Protein 3E7J (pdb70)

B-factor: mean 49.98, std 3.06, range [27.92, 97.84]

Structure (mmCIF, N/CA/C/O backbone):
data_3E7J
#
_entry.id   3E7J
#
_cell.length_a   51.951
_cell.length_b   162.210
_cell.length_c   93.838
_cell.angle_alpha   90.00
_cell.angle_beta   105.97
_cell.angle_gamma   90.00
#
_symmetry.space_group_name_H-M   'P 1 21 1'
#
loop_
_entity.id
_entity.type
_entity.pdbx_description
1 polymer 'Heparinase II protein'
2 branched '4-deoxy-alpha-L-threo-hex-4-enopyranuronic acid-(1-4)-2-acetamido-2-deoxy-beta-D-glucopyranose-(1-4)-alpha-D-glucopyranuronic acid-(1-4)-2-acetamido-2-deoxy-beta-D-glucopyranose'
3 non-polymer 'ZINC ION'
4 non-polymer 'ACETATE ION'
5 water water
#
loop_
_atom_site.group_PDB
_atom_site.id
_atom_site.type_symbol
_atom_site.label_atom_id
_atom_site.label_alt_id
_atom_site.label_comp_id
_atom_site.label_asym_id
_atom_site.label_entity_id
_atom_site.label_seq_id
_atom_site.pdbx_PDB_ins_code
_atom_site.Cartn_x
_atom_site.Cartn_y
_atom_site.Cartn_z
_atom_site.occupancy
_atom_site.B_iso_or_equiv
_atom_site.auth_seq_id
_atom_site.auth_comp_id
_atom_site.auth_asym_id
_atom_site.auth_atom_id
_atom_site.pdbx_PDB_model_num
ATOM 1 N N . ASP A 1 7 ? 14.291 -20.626 11.767 1.00 50.46 30 ASP A N 1
ATOM 2 C CA . ASP A 1 7 ? 13.277 -20.172 12.758 1.00 50.41 30 ASP A CA 1
ATOM 3 C C . ASP A 1 7 ? 11.855 -20.565 12.355 1.00 50.38 30 ASP A C 1
ATOM 4 O O . ASP A 1 7 ? 11.639 -21.220 11.331 1.00 50.28 30 ASP A O 1
ATOM 9 N N . VAL A 1 8 ? 10.890 -20.144 13.169 1.00 50.24 31 VAL A N 1
ATOM 10 C CA . VAL A 1 8 ? 9.488 -20.506 12.972 1.00 50.06 31 VAL A CA 1
ATOM 11 C C . VAL A 1 8 ? 8.775 -19.591 11.969 1.00 50.02 31 VAL A C 1
ATOM 12 O O . VAL A 1 8 ? 9.312 -18.56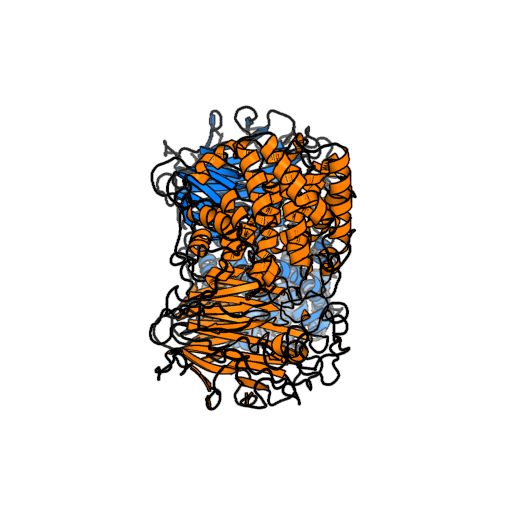2 11.560 1.00 49.91 31 VAL A O 1
ATOM 16 N N . VAL A 1 9 ? 7.564 -19.980 11.577 1.00 49.91 32 VAL A N 1
ATOM 17 C CA . VAL A 1 9 ? 6.738 -19.151 10.713 1.00 49.91 32 VAL A CA 1
ATOM 18 C C . VAL A 1 9 ? 5.881 -18.204 11.544 1.00 49.86 32 VAL A C 1
ATOM 19 O O . VAL A 1 9 ? 5.308 -18.596 12.560 1.00 49.85 32 VAL A O 1
ATOM 23 N N . TRP A 1 10 ? 5.805 -16.953 11.107 1.00 49.85 33 TRP A N 1
ATOM 24 C CA . TRP A 1 10 ? 4.987 -15.957 11.781 1.00 49.90 33 TRP A CA 1
ATOM 25 C C . TRP A 1 10 ? 3.696 -15.737 11.024 1.00 49.99 33 TRP A C 1
ATOM 26 O O . TRP A 1 10 ? 3.705 -15.485 9.822 1.00 49.94 33 TRP A O 1
ATOM 37 N N . LYS A 1 11 ? 2.587 -15.818 11.741 1.00 50.13 34 LYS A N 1
ATOM 38 C CA . LYS A 1 11 ? 1.289 -15.762 11.113 1.00 50.13 34 LYS A CA 1
ATOM 39 C C . LYS A 1 11 ? 0.327 -14.948 11.940 1.00 50.17 34 LYS A C 1
ATOM 40 O O . LYS A 1 11 ? 0.452 -14.844 13.160 1.00 50.29 34 LYS A O 1
ATOM 46 N N . ASP A 1 12 ? -0.648 -14.363 11.279 1.00 50.25 35 ASP A N 1
ATOM 47 C CA . ASP A 1 12 ? -1.443 -13.348 11.932 1.00 50.29 35 ASP A CA 1
ATOM 48 C C . ASP A 1 12 ? -2.755 -13.925 12.479 1.00 50.26 35 ASP A C 1
ATOM 49 O O . ASP A 1 12 ? -3.663 -14.283 11.736 1.00 50.26 35 ASP A O 1
ATOM 54 N N . VAL A 1 13 ? -2.790 -14.065 13.805 1.00 50.25 36 VAL A N 1
ATOM 55 C CA . VAL A 1 13 ? -3.867 -14.762 14.502 1.00 50.25 36 VAL A CA 1
ATOM 56 C C . VAL A 1 13 ? -4.705 -13.824 15.368 1.00 50.28 36 VAL A C 1
ATOM 57 O O . VAL A 1 13 ? -4.224 -13.273 16.361 1.00 50.32 36 VAL A O 1
ATOM 61 N N . ASP A 1 14 ? -5.967 -13.659 14.989 1.00 50.38 37 ASP A N 1
ATOM 62 C CA . ASP A 1 14 ? -6.860 -12.747 15.698 1.00 50.46 37 ASP A CA 1
ATOM 63 C C . ASP A 1 14 ? -6.386 -11.303 15.591 1.00 50.49 37 ASP A C 1
ATOM 64 O O . ASP A 1 14 ? -6.584 -10.508 16.514 1.00 50.58 37 ASP A O 1
ATOM 69 N N . GLY A 1 15 ? -5.781 -10.963 14.455 1.00 50.47 38 GLY A N 1
ATOM 70 C CA . GLY A 1 15 ? -5.376 -9.587 14.171 1.00 50.31 38 GLY A CA 1
ATOM 71 C C . GLY A 1 15 ? -4.010 -9.195 14.709 1.00 50.29 38 GLY A C 1
ATOM 72 O O . GLY A 1 15 ? -3.717 -8.006 14.841 1.00 50.38 38 GLY A O 1
ATOM 73 N N . VAL A 1 16 ? -3.166 -10.181 15.012 1.00 50.12 39 VAL A N 1
ATOM 74 C CA . VAL A 1 16 ? -1.800 -9.883 15.417 1.00 50.09 39 VAL A CA 1
ATOM 75 C C . VAL A 1 16 ? -0.770 -10.826 14.808 1.00 50.04 39 VAL A C 1
ATOM 76 O O . VAL A 1 16 ? -1.040 -12.006 14.575 1.00 49.98 39 VAL A O 1
ATOM 80 N N . SER A 1 17 ? 0.414 -10.293 14.543 1.00 50.01 40 SER A N 1
ATOM 81 C CA . SER A 1 17 ? 1.495 -11.112 14.015 1.00 49.98 40 SER A CA 1
ATOM 82 C C . SER A 1 17 ? 2.130 -11.887 15.155 1.00 49.98 40 SER A C 1
ATOM 83 O O . SER A 1 17 ? 2.559 -11.317 16.156 1.00 49.97 40 SER A O 1
ATOM 86 N N . MET A 1 18 ? 2.226 -13.192 14.995 1.00 49.94 41 MET A N 1
ATOM 87 C CA . MET A 1 18 ? 2.702 -14.018 16.099 1.00 50.01 41 MET A CA 1
ATOM 88 C C . MET A 1 18 ? 3.304 -15.309 15.595 1.00 49.89 41 MET A C 1
ATOM 89 O O . MET A 1 18 ? 2.901 -15.827 14.556 1.00 49.80 41 MET A O 1
ATOM 94 N N . PRO A 1 19 ? 4.350 -15.793 16.282 1.00 49.83 42 PRO A N 1
ATOM 95 C CA . PRO A 1 19 ? 5.069 -16.954 15.793 1.00 49.85 42 PRO A CA 1
ATOM 96 C C . PRO A 1 19 ? 4.280 -18.231 16.057 1.00 49.81 42 PRO A C 1
ATOM 97 O O . PRO A 1 19 ? 3.597 -18.334 17.073 1.00 49.92 42 PRO A O 1
ATOM 101 N N . ILE A 1 20 ? 4.364 -19.178 15.131 1.00 49.77 43 ILE A N 1
ATOM 102 C CA . ILE A 1 20 ? 3.691 -20.461 15.264 1.00 49.78 43 ILE A CA 1
ATOM 103 C C . ILE A 1 20 ? 4.684 -21.500 15.763 1.00 49.72 43 ILE A C 1
ATOM 104 O O . ILE A 1 20 ? 5.788 -21.612 15.229 1.00 49.69 43 ILE A O 1
ATOM 109 N N . PRO A 1 21 ? 4.303 -22.261 16.800 1.00 49.64 44 PRO A N 1
ATOM 110 C CA . PRO A 1 21 ? 5.172 -23.328 17.278 1.00 49.62 44 PRO A CA 1
ATOM 111 C C . PRO A 1 21 ? 5.499 -24.302 16.152 1.00 49.70 44 PRO A C 1
ATOM 112 O O . PRO A 1 21 ? 4.605 -24.715 15.418 1.00 49.71 44 PRO A O 1
ATOM 116 N N . PRO A 1 22 ? 6.781 -24.667 16.016 1.00 49.76 45 PRO A N 1
ATOM 117 C CA . PRO A 1 22 ? 7.236 -25.556 14.952 1.00 49.70 45 PRO A CA 1
ATOM 118 C C . PRO A 1 22 ? 6.708 -26.976 15.130 1.00 49.71 45 PRO A C 1
ATOM 119 O O . PRO A 1 22 ? 6.515 -27.423 16.258 1.00 49.78 45 PRO A O 1
ATOM 123 N N . LYS A 1 23 ? 6.466 -27.667 14.019 1.00 49.81 46 LYS A N 1
ATOM 124 C CA . LYS A 1 23 ? 6.006 -29.053 14.052 1.00 49.90 46 LYS A CA 1
ATOM 125 C C . LYS A 1 23 ? 7.153 -29.987 14.404 1.00 49.93 46 LYS A C 1
ATOM 126 O O . LYS A 1 23 ? 7.603 -30.773 13.571 1.00 49.99 46 LYS A O 1
ATOM 132 N N . THR A 1 24 ? 7.616 -29.892 15.647 1.00 49.95 47 THR A N 1
ATOM 133 C CA . THR A 1 24 ? 8.753 -30.670 16.125 1.00 49.89 47 THR A CA 1
ATOM 134 C C . THR A 1 24 ? 8.763 -30.673 17.644 1.00 49.77 47 THR A C 1
ATOM 135 O O . THR A 1 24 ? 8.306 -29.728 18.282 1.00 49.69 47 THR A O 1
ATOM 139 N N . HIS A 1 25 ? 9.278 -31.752 18.214 1.00 49.73 48 HIS A N 1
ATOM 140 C CA . HIS A 1 25 ? 9.445 -31.862 19.653 1.00 49.66 48 HIS A CA 1
ATOM 141 C C . HIS A 1 25 ? 10.850 -32.364 19.903 1.00 49.65 48 HIS A C 1
ATOM 142 O O . HIS A 1 25 ? 11.345 -33.194 19.152 1.00 49.64 48 HIS A O 1
ATOM 149 N N . PRO A 1 26 ? 11.504 -31.863 20.959 1.00 49.66 49 PRO A N 1
ATOM 150 C CA . PRO A 1 26 ? 10.987 -30.869 21.888 1.00 49.64 49 PRO A CA 1
ATOM 151 C C . PRO A 1 26 ? 11.015 -29.468 21.306 1.00 49.67 49 PRO A C 1
ATOM 152 O O . PRO A 1 26 ? 11.800 -29.187 20.404 1.00 49.55 49 PRO A O 1
ATOM 156 N N . ARG A 1 27 ? 10.175 -28.593 21.840 1.00 49.69 50 ARG A N 1
ATOM 157 C CA . ARG A 1 27 ? 10.193 -27.193 21.458 1.00 49.69 50 ARG A CA 1
ATOM 158 C C . ARG A 1 27 ? 9.976 -26.332 22.695 1.00 49.74 50 ARG A C 1
ATOM 159 O O . ARG A 1 27 ? 9.885 -25.107 22.606 1.00 49.77 50 ARG A O 1
ATOM 167 N N . LEU A 1 28 ? 9.896 -26.988 23.850 1.00 49.72 51 LEU A N 1
ATOM 168 C CA . LEU A 1 28 ? 9.719 -26.288 25.112 1.00 49.74 51 LEU A CA 1
ATOM 169 C C . LEU A 1 28 ? 11.055 -26.168 25.847 1.00 49.82 51 LEU A C 1
ATOM 170 O O . LEU A 1 28 ? 11.619 -27.171 26.299 1.00 49.92 51 LEU A O 1
ATOM 175 N N . TYR A 1 29 ? 11.558 -24.935 25.935 1.00 49.77 52 TYR A N 1
ATOM 176 C CA . TYR A 1 29 ? 12.805 -24.615 26.637 1.00 49.71 52 TYR A CA 1
ATOM 177 C C . TYR A 1 29 ? 14.056 -25.007 25.841 1.00 49.81 52 TYR A C 1
ATOM 178 O O . TYR A 1 29 ? 15.174 -24.624 26.193 1.00 49.78 52 TYR A O 1
ATOM 187 N N . LEU A 1 30 ? 13.861 -25.762 24.765 1.00 49.70 53 LEU A N 1
ATOM 188 C CA . LEU A 1 30 ? 14.964 -26.118 23.888 1.00 49.64 53 LEU A CA 1
ATOM 189 C C . LEU A 1 30 ? 14.468 -26.914 22.681 1.00 49.65 53 LEU A C 1
ATOM 190 O O . LEU A 1 30 ? 13.346 -27.424 22.677 1.00 49.47 53 LEU A O 1
ATOM 195 N N . ARG A 1 31 ? 15.317 -27.010 21.663 1.00 49.67 54 ARG A N 1
ATOM 196 C CA . ARG A 1 31 ? 15.011 -27.776 20.465 1.00 49.75 54 ARG A CA 1
ATOM 197 C C . ARG A 1 31 ? 16.011 -28.917 20.322 1.00 49.79 54 ARG A C 1
ATOM 198 O O . ARG A 1 31 ? 16.983 -29.003 21.071 1.00 49.77 54 ARG A O 1
ATOM 206 N N . GLU A 1 32 ? 15.770 -29.793 19.355 1.00 49.89 55 GLU A N 1
ATOM 207 C CA . GLU A 1 32 ? 16.681 -30.900 19.076 1.00 49.97 55 GLU A CA 1
ATOM 208 C C . GLU A 1 32 ? 18.160 -30.527 19.200 1.00 49.96 55 GLU A C 1
ATOM 209 O O . GLU A 1 32 ? 18.932 -31.234 19.845 1.00 49.93 55 GLU A O 1
ATOM 215 N N . GLN A 1 33 ? 18.555 -29.426 18.568 1.00 50.02 56 GLN A N 1
ATOM 216 C CA . GLN A 1 33 ? 19.974 -29.092 18.454 1.00 50.08 56 GLN A CA 1
ATOM 217 C C . GLN A 1 33 ? 20.688 -28.866 19.788 1.00 50.10 56 GLN A C 1
ATOM 218 O O . GLN A 1 33 ? 21.898 -29.076 19.883 1.00 50.19 56 GLN A O 1
ATOM 224 N N . GLN A 1 34 ? 19.961 -28.432 20.813 1.00 50.06 57 GLN A N 1
ATOM 225 C CA . GLN A 1 34 ? 20.594 -28.229 22.116 1.00 50.08 57 GLN A CA 1
ATOM 226 C C . GLN A 1 34 ? 20.619 -29.494 22.967 1.00 50.02 57 GLN A C 1
ATOM 227 O O . GLN A 1 34 ? 21.311 -29.554 23.983 1.00 50.08 57 GLN A O 1
ATOM 233 N N . VAL A 1 35 ? 19.885 -30.516 22.539 1.00 49.93 58 VAL A N 1
ATOM 234 C CA . VAL A 1 35 ? 19.810 -31.765 23.296 1.00 49.80 58 VAL A CA 1
ATOM 235 C C . VAL A 1 35 ? 21.171 -32.440 23.503 1.00 49.82 58 VAL A C 1
ATOM 236 O O . VAL A 1 35 ? 21.473 -32.898 24.601 1.00 49.81 58 VAL A O 1
ATOM 240 N N . PRO A 1 36 ? 22.004 -32.501 22.454 1.00 49.87 59 PRO A N 1
ATOM 241 C CA . PRO A 1 36 ? 23.295 -33.155 22.654 1.00 49.90 59 PRO A CA 1
ATOM 242 C C . PRO A 1 36 ? 24.189 -32.408 23.640 1.00 49.93 59 PRO A C 1
ATOM 243 O O . PRO A 1 36 ? 25.134 -32.988 24.175 1.00 50.03 59 PRO A O 1
ATOM 247 N N . ASP A 1 37 ? 23.896 -31.134 23.876 1.00 49.91 60 ASP A N 1
ATOM 248 C CA . ASP A 1 37 ? 24.714 -30.324 24.772 1.00 49.93 60 ASP A CA 1
ATOM 249 C C . ASP A 1 37 ? 24.423 -30.625 26.239 1.00 49.86 60 ASP A C 1
ATOM 250 O O . ASP A 1 37 ? 25.241 -30.336 27.112 1.00 49.89 60 ASP A O 1
ATOM 255 N N . LEU A 1 38 ? 23.258 -31.205 26.510 1.00 49.84 61 LEU A N 1
ATOM 256 C CA . LEU A 1 38 ? 22.865 -31.523 27.881 1.00 49.80 61 LEU A CA 1
ATOM 257 C C . LEU A 1 38 ? 23.883 -32.422 28.581 1.00 49.87 61 LEU A C 1
ATOM 258 O O . LEU A 1 38 ? 24.101 -32.299 29.788 1.00 49.87 61 LEU A O 1
ATOM 263 N N . LYS A 1 39 ? 24.502 -33.322 27.822 1.00 49.89 62 LYS A N 1
ATOM 264 C CA . LYS A 1 39 ? 25.551 -34.185 28.357 1.00 49.91 62 LYS A CA 1
ATOM 265 C C . LYS A 1 39 ? 26.726 -33.358 28.861 1.00 49.87 62 LYS A C 1
ATOM 266 O O . LYS A 1 39 ? 27.304 -33.653 29.908 1.00 49.85 62 LYS A O 1
ATOM 272 N N . ASN A 1 40 ? 27.073 -32.320 28.106 1.00 49.90 63 ASN A N 1
ATOM 273 C CA . ASN A 1 40 ? 28.180 -31.440 28.462 1.00 49.89 63 ASN A CA 1
ATOM 274 C C . ASN A 1 40 ? 27.833 -30.571 29.662 1.00 49.85 63 ASN A C 1
ATOM 275 O O . ASN A 1 40 ? 28.651 -30.371 30.557 1.00 49.84 63 ASN A O 1
ATOM 280 N N . ARG A 1 41 ? 26.611 -30.054 29.675 1.00 49.83 64 ARG A N 1
ATOM 281 C CA . ARG A 1 41 ? 26.153 -29.239 30.788 1.00 49.83 64 ARG A CA 1
ATOM 282 C C . ARG A 1 41 ? 26.121 -30.071 32.069 1.00 49.93 64 ARG A C 1
ATOM 283 O O . ARG A 1 41 ? 26.425 -29.577 33.154 1.00 50.02 64 ARG A O 1
ATOM 291 N N . MET A 1 42 ? 25.788 -31.350 31.927 1.00 49.95 65 MET A N 1
ATOM 292 C CA . MET A 1 42 ? 25.800 -32.283 33.044 1.00 49.90 65 MET A CA 1
ATOM 293 C C . MET A 1 42 ? 27.211 -32.428 33.623 1.00 49.96 65 MET A C 1
ATOM 294 O O . MET A 1 42 ? 27.389 -32.510 34.839 1.00 49.94 65 MET A O 1
ATOM 299 N N . ASN A 1 43 ? 28.212 -32.450 32.744 1.00 49.91 66 ASN A N 1
ATOM 300 C CA . ASN A 1 43 ? 29.606 -32.591 33.162 1.00 49.89 66 ASN A CA 1
ATOM 301 C C . ASN A 1 43 ? 30.283 -31.262 33.501 1.00 49.91 66 ASN A C 1
ATOM 302 O O . ASN A 1 43 ? 31.454 -31.232 33.873 1.00 49.92 66 ASN A O 1
ATOM 307 N N . ASP A 1 44 ? 29.545 -30.166 33.366 1.00 50.00 67 ASP A N 1
ATOM 308 C CA . ASP A 1 44 ? 30.069 -28.841 33.686 1.00 49.99 67 ASP A CA 1
ATOM 309 C C . ASP A 1 44 ? 30.159 -28.670 35.202 1.00 50.09 67 ASP A C 1
ATOM 310 O O . ASP A 1 44 ? 29.143 -28.745 35.900 1.00 50.15 67 ASP A O 1
ATOM 315 N N . PRO A 1 45 ? 31.380 -28.459 35.721 1.00 50.13 68 PRO A N 1
ATOM 316 C CA . PRO A 1 45 ? 31.566 -28.252 37.153 1.00 50.21 68 PRO A CA 1
ATOM 317 C C . PRO A 1 45 ? 30.543 -27.269 37.712 1.00 50.28 68 PRO A C 1
ATOM 318 O O . PRO A 1 45 ? 29.770 -27.613 38.613 1.00 50.54 68 PRO A O 1
ATOM 322 N N . LYS A 1 46 ? 30.526 -26.063 37.161 1.00 50.24 69 LYS A N 1
ATOM 323 C CA . LYS A 1 46 ? 29.599 -25.034 37.608 1.00 50.20 69 LYS A CA 1
ATOM 324 C C . LYS A 1 46 ? 28.148 -25.510 37.682 1.00 50.24 69 LYS A C 1
ATOM 325 O O . LYS A 1 46 ? 27.372 -24.993 38.482 1.00 50.40 69 LYS A O 1
ATOM 331 N N . LEU A 1 47 ? 27.778 -26.476 36.843 1.00 50.11 70 LEU A N 1
ATOM 332 C CA . LEU A 1 47 ? 26.378 -26.892 36.736 1.00 50.05 70 LEU A CA 1
ATOM 333 C C . LEU A 1 47 ? 26.125 -28.240 37.399 1.00 50.17 70 LEU A C 1
ATOM 334 O O . LEU A 1 47 ? 25.102 -28.878 37.153 1.00 50.32 70 LEU A O 1
ATOM 339 N N . LYS A 1 48 ? 27.062 -28.681 38.231 1.00 50.21 71 LYS A N 1
ATOM 340 C CA . LYS A 1 48 ? 26.933 -29.975 38.909 1.00 50.22 71 LYS A CA 1
ATOM 341 C C . LYS A 1 48 ? 26.228 -29.823 40.241 1.00 50.13 71 LYS A C 1
ATOM 342 O O . LYS A 1 48 ? 25.470 -30.700 40.660 1.00 50.15 71 LYS A O 1
ATOM 348 N N . LYS A 1 49 ? 26.548 -28.737 40.943 1.00 50.11 72 LYS A N 1
ATOM 349 C CA . LYS A 1 49 ? 25.926 -28.434 42.213 1.00 50.02 72 LYS A CA 1
ATOM 350 C C . LYS A 1 49 ? 24.430 -28.270 41.963 1.00 49.97 72 LYS A C 1
ATOM 351 O O . LYS A 1 49 ? 23.605 -28.845 42.672 1.00 49.90 72 LYS A O 1
ATOM 357 N N . VAL A 1 50 ? 24.089 -27.515 40.925 1.00 49.85 73 VAL A N 1
ATOM 358 C CA . VAL A 1 50 ? 22.693 -27.318 40.562 1.00 49.99 73 VAL A CA 1
ATOM 359 C C . VAL A 1 50 ? 21.993 -28.636 40.194 1.00 49.90 73 VAL A C 1
ATOM 360 O O . VAL A 1 50 ? 20.804 -28.799 40.454 1.00 49.81 73 VAL A O 1
ATOM 364 N N . TRP A 1 51 ? 22.725 -29.582 39.609 1.00 50.04 74 TRP A N 1
ATOM 365 C CA . TRP A 1 51 ? 22.124 -30.878 39.290 1.00 50.13 74 TRP A CA 1
ATOM 366 C C . TRP A 1 51 ? 21.968 -31.726 40.545 1.00 50.07 74 TRP A C 1
ATOM 367 O O . TRP A 1 51 ? 20.979 -32.448 40.702 1.00 50.16 74 TRP A O 1
ATOM 378 N N . ALA A 1 52 ? 22.954 -31.636 41.433 1.00 49.94 75 ALA A N 1
ATOM 379 C CA . ALA A 1 52 ? 22.901 -32.326 42.713 1.00 49.84 75 ALA A CA 1
ATOM 380 C C . ALA A 1 52 ? 21.740 -31.785 43.537 1.00 49.79 75 ALA A C 1
ATOM 381 O O . ALA A 1 52 ? 21.014 -32.542 44.176 1.00 49.87 75 ALA A O 1
ATOM 383 N N . ASP A 1 53 ? 21.573 -30.467 43.520 1.00 49.73 76 ASP A N 1
ATOM 384 C CA . ASP A 1 53 ? 20.444 -29.834 44.181 1.00 49.67 76 ASP A CA 1
ATOM 385 C C . ASP A 1 53 ? 19.141 -30.472 43.711 1.00 49.65 76 ASP A C 1
ATOM 386 O O . ASP A 1 53 ? 18.285 -30.826 44.520 1.00 49.64 76 ASP A O 1
ATOM 391 N N . MET A 1 54 ? 18.999 -30.621 42.397 1.00 49.68 77 MET A N 1
ATOM 392 C CA . MET A 1 54 ? 17.779 -31.174 41.817 1.00 49.75 77 MET A CA 1
ATOM 393 C C . MET A 1 54 ? 17.552 -32.625 42.217 1.00 49.81 77 MET A C 1
ATOM 394 O O . MET A 1 54 ? 16.409 -33.059 42.344 1.00 49.81 77 MET A O 1
ATOM 399 N N . ILE A 1 55 ? 18.639 -33.372 42.412 1.00 49.90 78 ILE A N 1
ATOM 400 C CA . ILE A 1 55 ? 18.546 -34.757 42.883 1.00 49.94 78 ILE A CA 1
ATOM 401 C C . ILE A 1 55 ? 17.984 -34.784 44.298 1.00 49.93 78 ILE A C 1
ATOM 402 O O . ILE A 1 55 ? 17.233 -35.687 44.666 1.00 49.90 78 ILE A O 1
ATOM 407 N N . LYS A 1 56 ? 18.368 -33.790 45.093 1.00 49.92 79 LYS A N 1
ATOM 408 C CA . LYS A 1 56 ? 17.938 -33.701 46.485 1.00 49.91 79 LYS A CA 1
ATOM 409 C C . LYS A 1 56 ? 16.484 -33.246 46.598 1.00 49.89 79 LYS A C 1
ATOM 410 O O . LYS A 1 56 ? 15.767 -33.657 47.513 1.00 49.92 79 LYS A O 1
ATOM 416 N N . MET A 1 57 ? 16.054 -32.405 45.663 1.00 49.75 80 MET A N 1
ATOM 417 C CA . MET A 1 57 ? 14.673 -31.936 45.624 1.00 49.74 80 MET A CA 1
ATOM 418 C C . MET A 1 57 ? 13.697 -33.085 45.367 1.00 49.80 80 MET A C 1
ATOM 419 O O . MET A 1 57 ? 12.510 -32.979 45.668 1.00 49.80 80 MET A O 1
ATOM 424 N N . GLN A 1 58 ? 14.206 -34.181 44.810 1.00 49.82 81 GLN A N 1
ATOM 425 C CA . GLN A 1 58 ? 13.387 -35.356 44.527 1.00 49.84 81 GLN A CA 1
ATOM 426 C C . GLN A 1 58 ? 12.757 -35.918 45.796 1.00 49.93 81 GLN A C 1
ATOM 427 O O . GLN A 1 58 ? 11.723 -36.586 45.741 1.00 49.93 81 GLN A O 1
ATOM 433 N N . GLU A 1 59 ? 13.390 -35.648 46.935 1.00 49.90 82 GLU A N 1
ATOM 434 C CA . GLU A 1 59 ? 12.872 -36.092 48.222 1.00 49.91 82 GLU A CA 1
ATOM 435 C C . GLU A 1 59 ? 11.597 -35.341 48.592 1.00 49.90 82 GLU A C 1
ATOM 436 O O . GLU A 1 59 ? 11.522 -34.121 48.445 1.00 49.77 82 GLU A O 1
ATOM 442 N N . ASP A 1 60 ? 10.604 -36.077 49.081 1.00 49.90 83 ASP A N 1
ATOM 443 C CA . ASP A 1 60 ? 9.339 -35.485 49.485 1.00 49.96 83 ASP A CA 1
ATOM 444 C C . ASP A 1 60 ? 9.502 -34.629 50.735 1.00 50.07 83 ASP A C 1
ATOM 445 O O . ASP A 1 60 ? 10.459 -34.796 51.493 1.00 50.06 83 ASP A O 1
ATOM 450 N N . TRP A 1 61 ? 8.556 -33.717 50.947 1.00 50.08 84 TRP A N 1
ATOM 451 C CA . TRP A 1 61 ? 8.474 -32.968 52.198 1.00 49.98 84 TRP A CA 1
ATOM 452 C C . TRP A 1 61 ? 8.411 -33.923 53.382 1.00 49.99 84 TRP A C 1
ATOM 453 O O . TRP A 1 61 ? 7.914 -35.043 53.262 1.00 49.98 84 TRP A O 1
ATOM 464 N N . LYS A 1 62 ? 8.908 -33.469 54.528 1.00 50.00 85 LYS A N 1
ATOM 465 C CA . LYS A 1 62 ? 8.756 -34.213 55.766 1.00 49.98 85 LYS A CA 1
ATOM 466 C C . LYS A 1 62 ? 7.552 -33.654 56.508 1.00 49.98 85 LYS A C 1
ATOM 467 O O . LYS A 1 62 ? 7.491 -32.454 56.771 1.00 50.00 85 LYS A O 1
ATOM 473 N N . PRO A 1 63 ? 6.588 -34.525 56.845 1.00 49.95 86 PRO A N 1
ATOM 474 C CA . PRO A 1 63 ? 5.330 -34.119 57.467 1.00 49.95 86 PRO A CA 1
ATOM 475 C C . PRO A 1 63 ? 5.532 -33.063 58.551 1.00 49.98 86 PRO A C 1
ATOM 476 O O . PRO A 1 63 ? 4.690 -32.181 58.723 1.00 49.95 86 PRO A O 1
ATOM 480 N N . ALA A 1 64 ? 6.649 -33.151 59.266 1.00 50.00 87 ALA A N 1
ATOM 481 C CA . ALA A 1 64 ? 6.940 -32.218 60.349 1.00 50.05 87 ALA A CA 1
ATOM 482 C C . ALA A 1 64 ? 7.319 -30.833 59.827 1.00 50.10 87 ALA A C 1
ATOM 483 O O . ALA A 1 64 ? 7.588 -29.920 60.608 1.00 50.22 87 ALA A O 1
ATOM 485 N N . ASP A 1 65 ? 7.336 -30.677 58.508 1.00 50.04 88 ASP A N 1
ATOM 486 C CA . ASP A 1 65 ? 7.751 -29.420 57.902 1.00 50.02 88 ASP A CA 1
ATOM 487 C C . ASP A 1 65 ? 6.693 -28.873 56.951 1.00 50.01 88 ASP A C 1
ATOM 488 O O . ASP A 1 65 ? 6.777 -27.728 56.503 1.00 49.98 88 ASP A O 1
ATOM 493 N N . ILE A 1 66 ? 5.701 -29.700 56.642 1.00 50.00 89 ILE A N 1
ATOM 494 C CA . ILE A 1 66 ? 4.633 -29.293 55.738 1.00 49.95 89 ILE A CA 1
ATOM 495 C C . ILE A 1 66 ? 3.667 -28.355 56.451 1.00 49.94 89 ILE A C 1
ATOM 496 O O . ILE A 1 66 ? 2.966 -28.768 57.377 1.00 49.78 89 ILE A O 1
ATOM 501 N N . PRO A 1 67 ? 3.601 -27.091 55.996 1.00 49.95 90 PRO A N 1
ATOM 502 C CA . PRO A 1 67 ? 2.738 -26.072 56.591 1.00 49.94 90 PRO A CA 1
ATOM 503 C C . PRO A 1 67 ? 1.275 -26.435 56.385 1.00 50.00 90 PRO A C 1
ATOM 504 O O . PRO A 1 67 ? 0.949 -27.212 55.491 1.00 50.05 90 PRO A O 1
ATOM 508 N N . GLU A 1 68 ? 0.384 -25.902 57.211 1.00 50.07 91 GLU A N 1
ATOM 509 C CA . GLU A 1 68 ? -1.048 -26.193 57.007 1.00 50.07 91 GLU A CA 1
ATOM 510 C C . GLU A 1 68 ? -1.664 -25.326 55.950 1.00 50.11 91 GLU A C 1
ATOM 511 O O . GLU A 1 68 ? -2.666 -25.698 55.356 1.00 50.13 91 GLU A O 1
ATOM 517 N N . VAL A 1 69 ? -1.044 -24.176 55.721 1.00 50.07 92 VAL A N 1
ATOM 518 C CA . VAL A 1 69 ? -1.430 -23.356 54.600 1.00 50.02 92 VAL A CA 1
ATOM 519 C C . VAL A 1 69 ? -0.304 -23.485 53.603 1.00 50.03 92 VAL A C 1
ATOM 520 O O . VAL A 1 69 ? 0.803 -22.998 53.834 1.00 50.01 92 VAL A O 1
ATOM 524 N N . LYS A 1 70 ? -0.565 -24.207 52.524 1.00 50.00 93 LYS A N 1
ATOM 525 C CA . LYS A 1 70 ? 0.411 -24.328 51.467 1.00 49.91 93 LYS A CA 1
ATOM 526 C C . LYS A 1 70 ? 0.180 -23.226 50.449 1.00 49.98 93 LYS A C 1
ATOM 527 O O . LYS A 1 70 ? -0.634 -23.365 49.534 1.00 49.94 93 LYS A O 1
ATOM 533 N N . ASP A 1 71 ? 0.893 -22.118 50.635 1.00 49.93 94 ASP A N 1
ATOM 534 C CA . ASP A 1 71 ? 0.827 -20.992 49.721 1.00 49.88 94 ASP A CA 1
ATOM 535 C C . ASP A 1 71 ? 1.891 -21.168 48.645 1.00 49.86 94 ASP A C 1
ATOM 536 O O . ASP A 1 71 ? 2.469 -22.244 48.510 1.00 49.87 94 ASP A O 1
ATOM 541 N N . PHE A 1 72 ? 2.163 -20.112 47.889 1.00 49.89 95 PHE A N 1
ATOM 542 C CA . PHE A 1 72 ? 3.109 -20.206 46.781 1.00 49.90 95 PHE A CA 1
ATOM 543 C C . PHE A 1 72 ? 4.510 -20.642 47.225 1.00 49.87 95 PHE A C 1
ATOM 544 O O . PHE A 1 72 ? 5.204 -21.353 46.497 1.00 49.90 95 PHE A O 1
ATOM 552 N N . ARG A 1 73 ? 4.920 -20.220 48.417 1.00 49.86 96 ARG A N 1
ATOM 553 C CA . ARG A 1 73 ? 6.218 -20.610 48.960 1.00 49.89 96 ARG A CA 1
ATOM 554 C C . ARG A 1 73 ? 6.378 -22.122 49.111 1.00 49.91 96 ARG A C 1
ATOM 555 O O . ARG A 1 73 ? 7.481 -22.643 48.991 1.00 49.93 96 ARG A O 1
ATOM 563 N N . PHE A 1 74 ? 5.279 -22.819 49.385 1.00 49.88 97 PHE A N 1
ATOM 564 C CA . PHE A 1 74 ? 5.308 -24.272 49.525 1.00 49.85 97 PHE A CA 1
ATOM 565 C C . PHE A 1 74 ? 5.586 -24.965 48.195 1.00 49.86 97 PHE A C 1
ATOM 566 O O . PHE A 1 74 ? 6.218 -26.020 48.155 1.00 49.88 97 PHE A O 1
ATOM 574 N N . TYR A 1 75 ? 5.109 -24.370 47.106 1.00 49.76 98 TYR A N 1
ATOM 575 C CA . TYR A 1 75 ? 5.276 -24.964 45.788 1.00 49.68 98 TYR A CA 1
ATOM 576 C C . TYR A 1 75 ? 6.579 -24.522 45.129 1.00 49.77 98 TYR A C 1
ATOM 577 O O . TYR A 1 75 ? 7.274 -25.325 44.498 1.00 49.57 98 TYR A O 1
ATOM 586 N N . PHE A 1 76 ? 6.906 -23.242 45.287 1.00 49.77 99 PHE A N 1
ATOM 587 C CA . PHE A 1 76 ? 8.139 -22.686 44.739 1.00 49.73 99 PHE A CA 1
ATOM 588 C C . PHE A 1 76 ? 9.365 -23.361 45.355 1.00 49.75 99 PHE A C 1
ATOM 589 O O . PHE A 1 76 ? 10.410 -23.470 44.714 1.00 49.90 99 PHE A O 1
ATOM 597 N N . ASN A 1 77 ? 9.229 -23.802 46.602 1.00 49.75 100 ASN A N 1
ATOM 598 C CA . ASN A 1 77 ? 10.221 -24.661 47.230 1.00 49.75 100 ASN A CA 1
ATOM 599 C C . ASN A 1 77 ? 9.929 -26.101 46.814 1.00 49.78 100 ASN A C 1
ATOM 600 O O . ASN A 1 77 ? 9.649 -26.968 47.646 1.00 49.78 100 ASN A O 1
ATOM 605 N N . GLN A 1 78 ? 10.002 -26.334 45.509 1.00 49.77 101 GLN A N 1
ATOM 606 C CA . GLN A 1 78 ? 9.514 -27.559 44.878 1.00 49.81 101 GLN A CA 1
ATOM 607 C C . GLN A 1 78 ? 10.229 -28.830 45.336 1.00 49.80 101 GLN A C 1
ATOM 608 O O . GLN A 1 78 ? 11.456 -28.922 45.272 1.00 49.73 101 GLN A O 1
ATOM 614 N N . LYS A 1 79 ? 9.446 -29.810 45.785 1.00 49.74 102 LYS A N 1
ATOM 615 C CA . LYS A 1 79 ? 9.982 -31.094 46.237 1.00 49.78 102 LYS A CA 1
ATOM 616 C C . LYS A 1 79 ? 9.109 -32.266 45.796 1.00 49.77 102 LYS A C 1
ATOM 617 O O . LYS A 1 79 ? 7.920 -32.103 45.519 1.00 49.77 102 LYS A O 1
ATOM 623 N N . GLY A 1 80 ? 9.709 -33.451 45.739 1.00 49.68 103 GLY A N 1
ATOM 624 C CA . GLY A 1 80 ? 8.951 -34.681 45.545 1.00 49.73 103 GLY A CA 1
ATOM 625 C C . GLY A 1 80 ? 8.616 -35.073 44.119 1.00 49.70 103 GLY A C 1
ATOM 626 O O . GLY A 1 80 ? 9.427 -34.910 43.210 1.00 49.69 103 GLY A O 1
ATOM 627 N N . LEU A 1 81 ? 7.405 -35.594 43.937 1.00 49.75 104 LEU A N 1
ATOM 628 C CA . LEU A 1 81 ? 6.973 -36.183 42.666 1.00 49.77 104 LEU A CA 1
ATOM 629 C C . LEU A 1 81 ? 7.235 -35.327 41.431 1.00 49.70 104 LEU A C 1
ATOM 630 O O . LEU A 1 81 ? 7.796 -35.810 40.453 1.00 49.75 104 LEU A O 1
ATOM 635 N N . THR A 1 82 ? 6.825 -34.063 41.466 1.00 49.64 105 THR A N 1
ATOM 636 C CA . THR A 1 82 ? 6.955 -33.210 40.287 1.00 49.61 105 THR A CA 1
ATOM 637 C C . THR A 1 82 ? 8.413 -33.041 39.862 1.00 49.53 105 THR A C 1
ATOM 638 O O . THR A 1 82 ? 8.712 -33.007 38.673 1.00 49.61 105 THR A O 1
ATOM 642 N N . VAL A 1 83 ? 9.317 -32.942 40.830 1.00 49.49 106 VAL A N 1
ATOM 643 C CA . VAL A 1 83 ? 10.742 -32.883 40.523 1.00 49.53 106 VAL A CA 1
ATOM 644 C C . VAL A 1 83 ? 11.202 -34.197 39.891 1.00 49.53 106 VAL A C 1
ATOM 645 O O . VAL A 1 83 ? 11.948 -34.203 38.911 1.00 49.53 106 VAL A O 1
ATOM 649 N N . ARG A 1 84 ? 10.743 -35.311 40.448 1.00 49.50 107 ARG A N 1
ATOM 650 C CA . ARG A 1 84 ? 11.128 -36.621 39.941 1.00 49.54 107 ARG A CA 1
ATOM 651 C C . ARG A 1 84 ? 10.737 -36.815 38.474 1.00 49.48 107 ARG A C 1
ATOM 652 O O . ARG A 1 84 ? 11.549 -37.262 37.666 1.00 49.35 107 ARG A O 1
ATOM 660 N N . VAL A 1 85 ? 9.502 -36.471 38.124 1.00 49.49 108 VAL A N 1
ATOM 661 C CA . VAL A 1 85 ? 9.047 -36.637 36.744 1.00 49.56 108 VAL A CA 1
ATOM 662 C C . VAL A 1 85 ? 9.767 -35.691 35.784 1.00 49.59 108 VAL A C 1
ATOM 663 O O . VAL A 1 85 ? 9.984 -36.024 34.619 1.00 49.74 108 VAL A O 1
ATOM 667 N N . GLU A 1 86 ? 10.137 -34.511 36.269 1.00 49.57 109 GLU A N 1
ATOM 668 C CA . GLU A 1 86 ? 10.877 -33.569 35.439 1.00 49.54 109 GLU A CA 1
ATOM 669 C C . GLU A 1 86 ? 12.248 -34.128 35.085 1.00 49.51 109 GLU A C 1
ATOM 670 O O . GLU A 1 86 ? 12.725 -33.955 33.964 1.00 49.47 109 GLU A O 1
ATOM 676 N N . LEU A 1 87 ? 12.870 -34.812 36.041 1.00 49.51 110 LEU A N 1
ATOM 677 C CA . LEU A 1 87 ? 14.196 -35.386 35.828 1.00 49.54 110 LEU A CA 1
ATOM 678 C C . LEU A 1 87 ? 14.135 -36.658 34.985 1.00 49.52 110 LEU A C 1
ATOM 679 O O . LEU A 1 87 ? 15.110 -37.034 34.338 1.00 49.54 110 LEU A O 1
ATOM 684 N N . MET A 1 88 ? 12.981 -37.315 34.994 1.00 49.64 111 MET A N 1
ATOM 685 C CA . MET A 1 88 ? 12.745 -38.482 34.149 1.00 49.70 111 MET A CA 1
ATOM 686 C C . MET A 1 88 ? 12.569 -38.033 32.692 1.00 49.64 111 MET A C 1
ATOM 687 O O . MET A 1 88 ? 13.126 -38.646 31.777 1.00 49.65 111 MET A O 1
ATOM 692 N N . ALA A 1 89 ? 11.849 -36.923 32.493 1.00 49.54 112 ALA A N 1
ATOM 693 C CA . ALA A 1 89 ? 11.714 -36.295 31.175 1.00 49.56 112 ALA A CA 1
ATOM 694 C C . ALA A 1 89 ? 13.078 -35.845 30.655 1.00 49.48 112 ALA A C 1
ATOM 695 O O . ALA A 1 89 ? 13.439 -36.118 29.512 1.00 49.51 112 ALA A O 1
ATOM 697 N N . LEU A 1 90 ? 13.840 -35.174 31.512 1.00 49.46 113 LEU A N 1
ATOM 698 C CA . LEU A 1 90 ? 15.198 -34.765 31.175 1.00 49.47 113 LEU A CA 1
ATOM 699 C C . LEU A 1 90 ? 16.079 -35.953 30.794 1.00 49.49 113 LEU A C 1
ATOM 700 O O . LEU A 1 90 ? 16.843 -35.884 29.831 1.00 49.42 113 LEU A O 1
ATOM 705 N N . ASN A 1 91 ? 15.981 -37.039 31.557 1.00 49.50 114 ASN A N 1
ATOM 706 C CA . ASN A 1 91 ? 16.747 -38.239 31.254 1.00 49.61 114 ASN A CA 1
ATOM 707 C C . ASN A 1 91 ? 16.336 -38.845 29.916 1.00 49.71 114 ASN A C 1
ATOM 708 O O . ASN A 1 91 ? 17.181 -39.309 29.148 1.00 49.75 114 ASN A O 1
ATOM 713 N N . TYR A 1 92 ? 15.036 -38.837 29.635 1.00 49.74 115 TYR A N 1
ATOM 714 C CA . TYR A 1 92 ? 14.548 -39.331 28.354 1.00 49.78 115 TYR A CA 1
ATOM 715 C C . TYR A 1 92 ? 15.088 -38.497 27.198 1.00 49.83 115 TYR A C 1
ATOM 716 O O . TYR A 1 92 ? 15.440 -39.033 26.149 1.00 49.85 115 TYR A O 1
ATOM 725 N N . LEU A 1 93 ? 15.148 -37.183 27.393 1.00 49.81 116 LEU A N 1
ATOM 726 C CA . LEU A 1 93 ? 15.767 -36.303 26.411 1.00 49.85 116 LEU A CA 1
ATOM 727 C C . LEU A 1 93 ? 17.181 -36.764 26.091 1.00 49.83 116 LEU A C 1
ATOM 728 O O . LEU A 1 93 ? 17.608 -36.732 24.941 1.00 50.08 116 LEU A O 1
ATOM 733 N N . MET A 1 94 ? 17.903 -37.194 27.117 1.00 49.78 117 MET A N 1
ATOM 734 C CA . MET A 1 94 ? 19.332 -37.451 26.995 1.00 49.76 117 MET A CA 1
ATOM 735 C C . MET A 1 94 ? 19.680 -38.886 26.616 1.00 49.78 117 MET A C 1
ATOM 736 O O . MET A 1 94 ? 20.820 -39.178 26.252 1.00 49.76 117 MET A O 1
ATOM 741 N N . THR A 1 95 ? 18.705 -39.785 26.706 1.00 49.80 118 THR A N 1
ATOM 742 C CA . THR A 1 95 ? 18.966 -41.191 26.425 1.00 49.79 118 THR A CA 1
ATOM 743 C C . THR A 1 95 ? 17.959 -41.778 25.445 1.00 49.81 118 THR A C 1
ATOM 744 O O . THR A 1 95 ? 18.246 -42.764 24.767 1.00 49.84 118 THR A O 1
ATOM 748 N N . LYS A 1 96 ? 16.782 -41.165 25.378 1.00 49.82 119 LYS A N 1
ATOM 749 C CA . LYS A 1 96 ? 15.687 -41.657 24.540 1.00 49.86 119 LYS A CA 1
ATOM 750 C C . LYS A 1 96 ? 15.335 -43.123 24.811 1.00 49.80 119 LYS A C 1
ATOM 751 O O . LYS A 1 96 ? 14.877 -43.833 23.917 1.00 49.83 119 LYS A O 1
ATOM 757 N N . ASP A 1 97 ? 15.552 -43.570 26.044 1.00 49.70 120 ASP A N 1
ATOM 758 C CA . ASP A 1 97 ? 15.113 -44.897 26.462 1.00 49.67 120 ASP A CA 1
ATOM 759 C C . ASP A 1 97 ? 13.592 -44.874 26.597 1.00 49.58 120 ASP A C 1
ATOM 760 O O . ASP A 1 97 ? 13.056 -44.229 27.494 1.00 49.60 120 ASP A O 1
ATOM 765 N N . PRO A 1 98 ? 12.890 -45.571 25.692 1.00 49.59 121 PRO A N 1
ATOM 766 C CA . PRO A 1 98 ? 11.429 -45.540 25.650 1.00 49.60 121 PRO A CA 1
ATOM 767 C C . PRO A 1 98 ? 10.762 -45.632 27.025 1.00 49.54 121 PRO A C 1
ATOM 768 O O . PRO A 1 98 ? 9.852 -44.858 27.310 1.00 49.48 121 PRO A O 1
ATOM 772 N N . LYS A 1 99 ? 11.209 -46.559 27.870 1.00 49.55 122 LYS A N 1
ATOM 773 C CA . LYS A 1 99 ? 10.544 -46.785 29.155 1.00 49.56 122 LYS A CA 1
ATOM 774 C C . LYS A 1 99 ? 10.714 -45.647 30.163 1.00 49.55 122 LYS A C 1
ATOM 775 O O . LYS A 1 99 ? 9.898 -45.498 31.072 1.00 49.47 122 LYS A O 1
ATOM 781 N N . VAL A 1 100 ? 11.763 -44.843 30.001 1.00 49.47 123 VAL A N 1
ATOM 782 C CA . VAL A 1 100 ? 11.928 -43.652 30.833 1.00 49.44 123 VAL A CA 1
ATOM 783 C C . VAL A 1 100 ? 10.845 -42.633 30.496 1.00 49.37 123 VAL A C 1
ATOM 784 O O . VAL A 1 100 ? 10.246 -42.030 31.384 1.00 49.35 123 VAL A O 1
ATOM 788 N N . GLY A 1 101 ? 10.595 -42.449 29.206 1.00 49.34 124 GLY A N 1
ATOM 789 C CA . GLY A 1 101 ? 9.535 -41.555 28.764 1.00 49.40 124 GLY A CA 1
ATOM 790 C C . GLY A 1 101 ? 8.189 -42.046 29.259 1.00 49.39 124 GLY A C 1
ATOM 791 O O . GLY A 1 101 ? 7.310 -41.254 29.596 1.00 49.35 124 GLY A O 1
ATOM 792 N N . ARG A 1 102 ? 8.029 -43.363 29.312 1.00 49.39 125 ARG A N 1
ATOM 793 C CA . ARG A 1 102 ? 6.797 -43.954 29.811 1.00 49.44 125 ARG A CA 1
ATOM 794 C C . ARG A 1 102 ? 6.637 -43.712 31.309 1.00 49.42 125 ARG A C 1
ATOM 795 O O . ARG A 1 102 ? 5.551 -43.357 31.769 1.00 49.49 125 ARG A O 1
ATOM 803 N N . GLU A 1 103 ? 7.713 -43.892 32.071 1.00 49.43 126 GLU A N 1
ATOM 804 C CA . GLU A 1 103 ? 7.650 -43.644 33.510 1.00 49.55 126 GLU A CA 1
ATOM 805 C C . GLU A 1 103 ? 7.234 -42.203 33.786 1.00 49.53 126 GLU A C 1
ATOM 806 O O . GLU A 1 103 ? 6.377 -41.948 34.632 1.00 49.40 126 GLU A O 1
ATOM 812 N N . ALA A 1 104 ? 7.841 -41.267 33.064 1.00 49.45 127 ALA A N 1
ATOM 813 C CA . ALA A 1 104 ? 7.519 -39.856 33.229 1.00 49.51 127 ALA A CA 1
ATOM 814 C C . ALA A 1 104 ? 6.031 -39.612 33.004 1.00 49.55 127 ALA A C 1
ATOM 815 O O . ALA A 1 104 ? 5.356 -39.010 33.839 1.00 49.45 127 ALA A O 1
ATOM 817 N N . ILE A 1 105 ? 5.522 -40.092 31.875 1.00 49.53 128 ILE A N 1
ATOM 818 C CA . ILE A 1 105 ? 4.126 -39.869 31.522 1.00 49.68 128 ILE A CA 1
ATOM 819 C C . ILE A 1 105 ? 3.159 -40.502 32.521 1.00 49.61 128 ILE A C 1
ATOM 820 O O . ILE A 1 105 ? 2.224 -39.853 32.988 1.00 49.55 128 ILE A O 1
ATOM 825 N N . THR A 1 106 ? 3.386 -41.770 32.850 1.00 49.63 129 THR A N 1
ATOM 826 C CA . THR A 1 106 ? 2.469 -42.512 33.710 1.00 49.60 129 THR A CA 1
ATOM 827 C C . THR A 1 106 ? 2.523 -42.042 35.161 1.00 49.57 129 THR A C 1
ATOM 828 O O . THR A 1 106 ? 1.553 -42.191 35.895 1.00 49.61 129 THR A O 1
ATOM 832 N N . SER A 1 107 ? 3.652 -41.467 35.562 1.00 49.54 130 SER A N 1
ATOM 833 C CA . SER A 1 107 ? 3.820 -40.980 36.930 1.00 49.64 130 SER A CA 1
ATOM 834 C C . SER A 1 107 ? 3.086 -39.667 37.183 1.00 49.64 130 SER A C 1
ATOM 835 O O . SER A 1 107 ? 2.768 -39.339 38.323 1.00 49.69 130 SER A O 1
ATOM 838 N N . ILE A 1 108 ? 2.818 -38.915 36.122 1.00 49.62 131 ILE A N 1
ATOM 839 C CA . ILE A 1 108 ? 2.267 -37.571 36.277 1.00 49.69 131 ILE A CA 1
ATOM 840 C C . ILE A 1 108 ? 0.811 -37.454 35.826 1.00 49.70 131 ILE A C 1
ATOM 841 O O . ILE A 1 108 ? 0.089 -36.567 36.273 1.00 49.82 131 ILE A O 1
ATOM 846 N N . ILE A 1 109 ? 0.388 -38.346 34.938 1.00 49.75 132 ILE A N 1
ATOM 847 C CA . ILE A 1 109 ? -0.910 -38.212 34.279 1.00 49.77 132 ILE A CA 1
ATOM 848 C C . ILE A 1 109 ? -2.077 -38.182 35.277 1.00 49.82 132 ILE A C 1
ATOM 849 O O . ILE A 1 109 ? -2.960 -37.332 35.185 1.00 49.86 132 ILE A O 1
ATOM 854 N N . ASP A 1 110 ? -2.054 -39.090 36.248 1.00 49.89 133 ASP A N 1
ATOM 855 C CA . ASP A 1 110 ? -3.151 -39.226 37.240 1.00 50.02 133 ASP A CA 1
ATOM 856 C C . ASP A 1 110 ? -3.242 -37.938 38.062 1.00 50.07 133 ASP A C 1
ATOM 857 O O . ASP A 1 110 ? -4.304 -37.342 38.216 1.00 50.15 133 ASP A O 1
ATOM 862 N N . THR A 1 111 ? -2.113 -37.560 38.655 1.00 50.03 134 THR A N 1
ATOM 863 C CA . THR A 1 111 ? -2.076 -36.479 39.592 1.00 50.05 134 THR A CA 1
ATOM 864 C C . THR A 1 111 ? -2.506 -35.223 38.862 1.00 50.00 134 THR A C 1
ATOM 865 O O . THR A 1 111 ? -3.220 -34.386 39.412 1.00 50.02 134 THR A O 1
ATOM 869 N N . LEU A 1 112 ? -2.073 -35.097 37.613 1.00 49.96 135 LEU A N 1
ATOM 870 C CA . LEU A 1 112 ? -2.382 -33.918 36.818 1.00 49.97 135 LEU A CA 1
ATOM 871 C C . LEU A 1 112 ? -3.894 -33.780 36.639 1.00 50.02 135 LEU A C 1
ATOM 872 O O . LEU A 1 112 ? -4.431 -32.673 36.660 1.00 50.20 135 LEU A O 1
ATOM 877 N N . GLU A 1 113 ? -4.571 -34.911 36.469 1.00 49.93 136 GLU A N 1
ATOM 878 C CA . GLU A 1 113 ? -6.015 -34.934 36.246 1.00 49.94 136 GLU A CA 1
ATOM 879 C C . GLU A 1 113 ? -6.828 -34.577 37.485 1.00 50.00 136 GLU A C 1
ATOM 880 O O . GLU A 1 113 ? -7.932 -34.043 37.375 1.00 50.07 136 GLU A O 1
ATOM 886 N N . THR A 1 114 ? -6.289 -34.883 38.660 1.00 49.95 137 THR A N 1
ATOM 887 C CA . THR A 1 114 ? -7.084 -34.850 39.882 1.00 49.90 137 THR A CA 1
ATOM 888 C C . THR A 1 114 ? -6.594 -33.846 40.924 1.00 49.90 137 THR A C 1
ATOM 889 O O . THR A 1 114 ? -7.273 -33.598 41.920 1.00 49.91 137 THR A O 1
ATOM 893 N N . ALA A 1 115 ? -5.418 -33.272 40.699 1.00 49.83 138 ALA A N 1
ATOM 894 C CA . ALA A 1 115 ? -4.855 -32.317 41.648 1.00 49.94 138 ALA A CA 1
ATOM 895 C C . ALA A 1 115 ? -5.858 -31.230 42.047 1.00 49.94 138 ALA A C 1
ATOM 896 O O . ALA A 1 115 ? -6.523 -30.644 41.193 1.00 50.00 138 ALA A O 1
ATOM 898 N N . THR A 1 116 ? -5.958 -30.969 43.349 1.00 49.90 139 THR A N 1
ATOM 899 C CA . THR A 1 116 ? -6.801 -29.895 43.864 1.00 49.92 139 THR A CA 1
ATOM 900 C C . THR A 1 116 ? -5.953 -28.925 44.682 1.00 49.96 139 THR A C 1
ATOM 901 O O . THR A 1 116 ? -4.944 -29.319 45.269 1.00 50.00 139 THR A O 1
ATOM 905 N N . PHE A 1 117 ? -6.368 -27.661 44.729 1.00 49.97 140 PHE A N 1
ATOM 906 C CA . PHE A 1 117 ? -5.585 -26.628 45.407 1.00 50.00 140 PHE A CA 1
ATOM 907 C C . PHE A 1 117 ? -6.434 -25.751 46.325 1.00 50.07 140 PHE A C 1
ATOM 908 O O . PHE A 1 117 ? -7.200 -24.910 45.854 1.00 50.23 140 PHE A O 1
ATOM 916 N N . LYS A 1 118 ? -6.289 -25.942 47.634 1.00 49.99 141 LYS A N 1
ATOM 917 C CA . LYS A 1 118 ? -6.980 -25.102 48.609 1.00 49.92 141 LYS A CA 1
ATOM 918 C C . LYS A 1 118 ? -6.581 -23.637 48.452 1.00 49.87 141 LYS A C 1
ATOM 919 O O . LYS A 1 118 ? -5.407 -23.324 48.250 1.00 49.87 141 LYS A O 1
ATOM 925 N N . PRO A 1 119 ? -7.564 -22.732 48.546 1.00 49.86 142 PRO A N 1
ATOM 926 C CA . PRO A 1 119 ? -7.307 -21.299 48.457 1.00 49.87 142 PRO A CA 1
ATOM 927 C C . PRO A 1 119 ? -6.217 -20.850 49.433 1.00 49.87 142 PRO A C 1
ATOM 928 O O . PRO A 1 119 ? -6.228 -21.234 50.604 1.00 49.85 142 PRO A O 1
ATOM 932 N N . ALA A 1 120 ? -5.283 -20.044 48.942 1.00 49.89 143 ALA A N 1
ATOM 933 C CA . ALA A 1 120 ? -4.186 -19.544 49.759 1.00 49.90 143 ALA A CA 1
ATOM 934 C C . ALA A 1 120 ? -3.413 -18.471 49.002 1.00 49.96 143 ALA A C 1
ATOM 935 O O . ALA A 1 120 ? -3.652 -18.242 47.813 1.00 49.98 143 ALA A O 1
ATOM 937 N N . GLY A 1 121 ? -2.488 -17.815 49.694 1.00 50.00 144 GLY A N 1
ATOM 938 C CA . GLY A 1 121 ? -1.714 -16.727 49.106 1.00 49.95 144 GLY A CA 1
ATOM 939 C C . GLY A 1 121 ? -1.067 -17.070 47.778 1.00 49.99 144 GLY A C 1
ATOM 940 O O . GLY A 1 121 ? -0.141 -17.885 47.718 1.00 50.04 144 GLY A O 1
ATOM 941 N N . ASP A 1 122 ? -1.559 -16.439 46.713 1.00 49.87 145 ASP A N 1
ATOM 942 C CA . ASP A 1 122 ? -1.018 -16.602 45.361 1.00 49.82 145 ASP A CA 1
ATOM 943 C C . ASP A 1 122 ? -0.987 -18.047 44.867 1.00 49.82 145 ASP A C 1
ATOM 944 O O . ASP A 1 122 ? -0.084 -18.442 44.127 1.00 49.75 145 ASP A O 1
ATOM 949 N N . ILE A 1 123 ? -1.992 -18.822 45.262 1.00 49.79 146 ILE A N 1
ATOM 950 C CA . ILE A 1 123 ? -2.085 -20.232 44.885 1.00 49.80 146 ILE A CA 1
ATOM 951 C C . ILE A 1 123 ? -1.908 -20.483 43.378 1.00 49.81 146 ILE A C 1
ATOM 952 O O . ILE A 1 123 ? -1.447 -21.553 42.975 1.00 49.72 146 ILE A O 1
ATOM 957 N N . SER A 1 124 ? -2.272 -19.502 42.554 1.00 49.83 147 SER A N 1
ATOM 958 C CA . SER A 1 124 ? -2.105 -19.619 41.105 1.00 49.90 147 SER A CA 1
ATOM 959 C C . SER A 1 124 ? -0.659 -19.932 40.737 1.00 49.92 147 SER A C 1
ATOM 960 O O . SER A 1 124 ? -0.387 -20.482 39.670 1.00 50.08 147 SER A O 1
ATOM 963 N N . ARG A 1 125 ? 0.264 -19.573 41.625 1.00 49.82 148 ARG A N 1
ATOM 964 C CA . ARG A 1 125 ? 1.683 -19.819 41.401 1.00 49.72 148 ARG A CA 1
ATOM 965 C C . ARG A 1 125 ? 2.006 -21.300 41.560 1.00 49.75 148 ARG A C 1
ATOM 966 O O . ARG A 1 125 ? 2.825 -21.850 40.825 1.00 49.73 148 ARG A O 1
ATOM 974 N N . GLY A 1 126 ? 1.357 -21.939 42.525 1.00 49.65 149 GLY A N 1
ATOM 975 C CA . GLY A 1 126 ? 1.523 -23.368 42.733 1.00 49.76 149 GLY A CA 1
ATOM 976 C C . GLY A 1 126 ? 0.854 -24.137 41.616 1.00 49.78 149 GLY A C 1
ATOM 977 O O . GLY A 1 126 ? 1.422 -25.080 41.069 1.00 49.81 149 GLY A O 1
ATOM 978 N N . ILE A 1 127 ? -0.362 -23.724 41.276 1.00 49.87 150 ILE A N 1
ATOM 979 C CA . ILE A 1 127 ? -1.112 -24.337 40.190 1.00 49.78 150 ILE A CA 1
ATOM 980 C C . ILE A 1 127 ? -0.323 -24.277 38.887 1.00 49.80 150 ILE A C 1
ATOM 981 O O . ILE A 1 127 ? -0.141 -25.295 38.218 1.00 49.91 150 ILE A O 1
ATOM 986 N N . GLY A 1 128 ? 0.155 -23.084 38.541 1.00 49.79 151 GLY A N 1
ATOM 987 C CA . GLY A 1 128 ? 0.918 -22.875 37.312 1.00 49.76 151 GLY A CA 1
ATOM 988 C C . GLY A 1 128 ? 2.183 -23.708 37.223 1.00 49.81 151 GLY A C 1
ATOM 989 O O . GLY A 1 128 ? 2.536 -24.206 36.154 1.00 49.84 151 GLY A O 1
ATOM 990 N N . LEU A 1 129 ? 2.871 -23.855 38.350 1.00 49.82 152 LEU A N 1
ATOM 991 C CA . LEU A 1 129 ? 4.070 -24.680 38.423 1.00 49.72 152 LEU A CA 1
ATOM 992 C C . LEU A 1 129 ? 3.740 -26.146 38.145 1.00 49.69 152 LEU A C 1
ATOM 993 O O . LEU A 1 129 ? 4.528 -26.871 37.539 1.00 49.59 152 LEU A O 1
ATOM 998 N N . PHE A 1 130 ? 2.567 -26.575 38.599 1.00 49.70 153 PHE A N 1
ATOM 999 C CA . PHE A 1 130 ? 2.112 -27.943 38.386 1.00 49.69 153 PHE A CA 1
ATOM 1000 C C . PHE A 1 130 ? 1.836 -28.175 36.901 1.00 49.71 153 PHE A C 1
ATOM 1001 O O . PHE A 1 130 ? 2.079 -29.261 36.371 1.00 49.65 153 PHE A O 1
ATOM 1009 N N . MET A 1 131 ? 1.345 -27.136 36.231 1.00 49.69 154 MET A N 1
ATOM 1010 C CA . MET A 1 131 ? 1.093 -27.190 34.796 1.00 49.67 154 MET A CA 1
ATOM 1011 C C . MET A 1 131 ? 2.404 -27.264 34.012 1.00 49.72 154 MET A C 1
ATOM 1012 O O . MET A 1 131 ? 2.489 -27.944 32.989 1.00 49.73 154 MET A O 1
ATOM 1017 N N . VAL A 1 132 ? 3.423 -26.563 34.495 1.00 49.70 155 VAL A N 1
ATOM 1018 C CA . VAL A 1 132 ? 4.733 -26.583 33.853 1.00 49.62 155 VAL A CA 1
ATOM 1019 C C . VAL A 1 132 ? 5.330 -27.988 33.863 1.00 49.61 155 VAL A C 1
ATOM 1020 O O . VAL A 1 132 ? 5.895 -28.439 32.867 1.00 49.71 155 VAL A O 1
ATOM 1024 N N . THR A 1 133 ? 5.203 -28.683 34.987 1.00 49.58 156 THR A N 1
ATOM 1025 C CA . THR A 1 133 ? 5.694 -30.053 35.074 1.00 49.62 156 THR A CA 1
ATOM 1026 C C . THR A 1 133 ? 5.026 -30.927 34.016 1.00 49.65 156 THR A C 1
ATOM 1027 O O . THR A 1 133 ? 5.684 -31.726 33.349 1.00 49.72 156 THR A O 1
ATOM 1031 N N . GLY A 1 134 ? 3.715 -30.770 33.873 1.00 49.66 157 GLY A N 1
ATOM 1032 C CA . GLY A 1 134 ? 2.963 -31.492 32.855 1.00 49.68 157 GLY A CA 1
ATOM 1033 C C . GLY A 1 134 ? 3.422 -31.133 31.455 1.00 49.59 157 GLY A C 1
ATOM 1034 O O . GLY A 1 134 ? 3.538 -32.004 30.594 1.00 49.57 157 GLY A O 1
ATOM 1035 N N . ALA A 1 135 ? 3.683 -29.845 31.229 1.00 49.54 158 ALA A N 1
ATOM 1036 C CA . ALA A 1 135 ? 4.146 -29.365 29.927 1.00 49.47 158 ALA A CA 1
ATOM 1037 C C . ALA A 1 135 ? 5.487 -29.980 29.547 1.00 49.45 158 ALA A C 1
ATOM 1038 O O . ALA A 1 135 ? 5.685 -30.409 28.412 1.00 49.47 158 ALA A O 1
ATOM 1040 N N . ILE A 1 136 ? 6.404 -30.007 30.507 1.00 49.45 159 ILE A N 1
ATOM 1041 C CA . ILE A 1 136 ? 7.730 -30.581 30.309 1.00 49.41 159 ILE A CA 1
ATOM 1042 C C . ILE A 1 136 ? 7.656 -32.036 29.850 1.00 49.42 159 ILE A C 1
ATOM 1043 O O . ILE A 1 136 ? 8.335 -32.431 28.901 1.00 49.36 159 ILE A O 1
ATOM 1048 N N . VAL A 1 137 ? 6.828 -32.828 30.521 1.00 49.31 160 VAL A N 1
ATOM 1049 C CA . VAL A 1 137 ? 6.664 -34.231 30.164 1.00 49.49 160 VAL A CA 1
ATOM 1050 C C . VAL A 1 137 ? 6.038 -34.371 28.777 1.00 49.59 160 VAL A C 1
ATOM 1051 O O . VAL A 1 137 ? 6.551 -35.092 27.916 1.00 49.47 160 VAL A O 1
ATOM 1055 N N . TYR A 1 138 ? 4.929 -33.672 28.572 1.00 49.61 161 TYR A N 1
ATOM 1056 C CA . TYR A 1 138 ? 4.202 -33.721 27.311 1.00 49.64 161 TYR A CA 1
ATOM 1057 C C . TYR A 1 138 ? 5.120 -33.452 26.120 1.00 49.67 161 TYR A C 1
ATOM 1058 O O . TYR A 1 138 ? 5.143 -34.213 25.153 1.00 49.65 161 TYR A O 1
ATOM 1067 N N . ASP A 1 139 ? 5.879 -32.367 26.192 1.00 49.60 162 ASP A N 1
ATOM 1068 C CA . ASP A 1 139 ? 6.746 -31.992 25.086 1.00 49.56 162 ASP A CA 1
ATOM 1069 C C . ASP A 1 139 ? 7.986 -32.882 24.962 1.00 49.51 162 ASP A C 1
ATOM 1070 O O . ASP A 1 139 ? 8.285 -33.389 23.882 1.00 49.56 162 ASP A O 1
ATOM 1075 N N . TRP A 1 140 ? 8.700 -33.065 26.069 1.00 49.45 163 TRP A N 1
ATOM 1076 C CA . TRP A 1 140 ? 9.961 -33.809 26.073 1.00 49.44 163 TRP A CA 1
ATOM 1077 C C . TRP A 1 140 ? 9.789 -35.304 25.811 1.00 49.42 163 TRP A C 1
ATOM 1078 O O . TRP A 1 140 ? 10.696 -35.961 25.303 1.00 49.30 163 TRP A O 1
ATOM 1089 N N . CYS A 1 141 ? 8.624 -35.835 26.166 1.00 49.47 164 CYS A N 1
ATOM 1090 C CA . CYS A 1 141 ? 8.344 -37.253 25.995 1.00 49.48 164 CYS A CA 1
ATOM 1091 C C . CYS A 1 141 ? 7.203 -37.449 25.004 1.00 49.61 164 CYS A C 1
ATOM 1092 O O . CYS A 1 141 ? 6.478 -38.442 25.065 1.00 49.69 164 CYS A O 1
ATOM 1095 N N . TYR A 1 142 ? 7.052 -36.498 24.087 1.00 49.57 165 TYR A N 1
ATOM 1096 C CA . TYR A 1 142 ? 5.920 -36.485 23.162 1.00 49.61 165 TYR A CA 1
ATOM 1097 C C . TYR A 1 142 ? 5.751 -37.767 22.337 1.00 49.65 165 TYR A C 1
ATOM 1098 O O . TYR A 1 142 ? 4.633 -38.263 22.186 1.00 49.63 165 TYR A O 1
ATOM 1107 N N . ASP A 1 143 ? 6.847 -38.288 21.792 1.00 49.66 166 ASP A N 1
ATOM 1108 C CA . ASP A 1 143 ? 6.772 -39.473 20.937 1.00 49.65 166 ASP A CA 1
ATOM 1109 C C . ASP A 1 143 ? 6.482 -40.748 21.720 1.00 49.70 166 ASP A C 1
ATOM 1110 O O . ASP A 1 143 ? 6.338 -41.818 21.134 1.00 49.84 166 ASP A O 1
ATOM 1115 N N . GLN A 1 144 ? 6.385 -40.627 23.040 1.00 49.70 167 GLN A N 1
ATOM 1116 C CA . GLN A 1 144 ? 5.998 -41.751 23.884 1.00 49.67 167 GLN A CA 1
ATOM 1117 C C . GLN A 1 144 ? 4.522 -41.665 24.284 1.00 49.69 167 GLN A C 1
ATOM 1118 O O . GLN A 1 144 ? 3.968 -42.610 24.843 1.00 49.64 167 GLN A O 1
ATOM 1124 N N . LEU A 1 145 ? 3.890 -40.531 23.997 1.00 49.70 168 LEU A N 1
ATOM 1125 C CA . LEU A 1 145 ? 2.484 -40.330 24.348 1.00 49.71 168 LEU A CA 1
ATOM 1126 C C . LEU A 1 145 ? 1.543 -41.197 23.519 1.00 49.72 168 LEU A C 1
ATOM 1127 O O . LEU A 1 145 ? 1.635 -41.231 22.293 1.00 49.64 168 LEU A O 1
ATOM 1132 N N . LYS A 1 146 ? 0.635 -41.895 24.196 1.00 49.80 169 LYS A N 1
ATOM 1133 C CA . LYS A 1 146 ? -0.442 -42.610 23.521 1.00 49.77 169 LYS A CA 1
ATOM 1134 C C . LYS A 1 146 ? -1.532 -41.620 23.125 1.00 49.79 169 LYS A C 1
ATOM 1135 O O . LYS A 1 146 ? -1.705 -40.592 23.778 1.00 49.80 169 LYS A O 1
ATOM 1141 N N . PRO A 1 147 ? -2.272 -41.923 22.049 1.00 49.88 170 PRO A N 1
ATOM 1142 C CA . PRO A 1 147 ? -3.308 -41.004 21.587 1.00 49.82 170 PRO A CA 1
ATOM 1143 C C . PRO A 1 147 ? -4.307 -40.645 22.687 1.00 49.81 170 PRO A C 1
ATOM 1144 O O . PRO A 1 147 ? -4.646 -39.469 22.835 1.00 49.72 170 PRO A O 1
ATOM 1148 N N . GLU A 1 148 ? -4.771 -41.629 23.459 1.00 49.79 171 GLU A N 1
ATOM 1149 C CA . GLU A 1 148 ? -5.715 -41.304 24.532 1.00 49.84 171 GLU A CA 1
ATOM 1150 C C . GLU A 1 148 ? -5.089 -40.523 25.694 1.00 49.85 171 GLU A C 1
ATOM 1151 O O . GLU A 1 148 ? -5.768 -39.740 26.363 1.00 49.85 171 GLU A O 1
ATOM 1157 N N . GLU A 1 149 ? -3.793 -40.717 25.909 1.00 49.77 172 GLU A N 1
ATOM 1158 C CA . GLU A 1 149 ? -3.075 -39.959 26.920 1.00 49.75 172 GLU A CA 1
ATOM 1159 C C . GLU A 1 149 ? -2.978 -38.493 26.514 1.00 49.76 172 GLU A C 1
ATOM 1160 O O . GLU A 1 149 ? -3.010 -37.602 27.359 1.00 49.75 172 GLU A O 1
ATOM 1166 N N . LYS A 1 150 ? -2.865 -38.246 25.213 1.00 49.76 173 LYS A N 1
ATOM 1167 C CA . LYS A 1 150 ? -2.810 -36.877 24.710 1.00 49.79 173 LYS A CA 1
ATOM 1168 C C . LYS A 1 150 ? -4.088 -36.123 25.063 1.00 49.73 173 LYS A C 1
ATOM 1169 O O . LYS A 1 150 ? -4.042 -35.000 25.558 1.00 49.69 173 LYS A O 1
ATOM 1175 N N . THR A 1 151 ? -5.230 -36.752 24.812 1.00 49.71 174 THR A N 1
ATOM 1176 C CA . THR A 1 151 ? -6.517 -36.145 25.128 1.00 49.71 174 THR A CA 1
ATOM 1177 C C . THR A 1 151 ? -6.658 -35.895 26.628 1.00 49.65 174 THR A C 1
ATOM 1178 O O . THR A 1 151 ? -7.153 -34.850 27.048 1.00 49.64 174 THR A O 1
ATOM 1182 N N . ARG A 1 152 ? -6.222 -36.859 27.432 1.00 49.66 175 ARG A N 1
ATOM 1183 C CA . ARG A 1 152 ? -6.291 -36.729 28.886 1.00 49.69 175 ARG A CA 1
ATOM 1184 C C . ARG A 1 152 ? -5.458 -35.555 29.396 1.00 49.75 175 ARG A C 1
ATOM 1185 O O . ARG A 1 152 ? -5.914 -34.777 30.239 1.00 49.83 175 ARG A O 1
ATOM 1193 N N . PHE A 1 153 ? -4.238 -35.426 28.884 1.00 49.77 176 PHE A N 1
ATOM 1194 C CA . PHE A 1 153 ? -3.392 -34.292 29.228 1.00 49.78 176 PHE A CA 1
ATOM 1195 C C . PHE A 1 153 ? -4.102 -32.979 28.907 1.00 49.81 176 PHE A C 1
ATOM 1196 O O . PHE A 1 153 ? -4.270 -32.117 29.771 1.00 49.81 176 PHE A O 1
ATOM 1204 N N . VAL A 1 154 ? -4.520 -32.834 27.656 1.00 49.81 177 VAL A N 1
ATOM 1205 C CA . VAL A 1 154 ? -5.199 -31.623 27.218 1.00 49.86 177 VAL A CA 1
ATOM 1206 C C . VAL A 1 154 ? -6.315 -31.230 28.182 1.00 49.87 177 VAL A C 1
ATOM 1207 O O . VAL A 1 154 ? -6.362 -30.093 28.656 1.00 49.94 177 VAL A O 1
ATOM 1211 N N . LYS A 1 155 ? -7.207 -32.171 28.474 1.00 49.81 178 LYS A N 1
ATOM 1212 C CA . LYS A 1 155 ? -8.319 -31.902 29.381 1.00 49.81 178 LYS A CA 1
ATOM 1213 C C . LYS A 1 155 ? -7.827 -31.439 30.748 1.00 49.82 178 LYS A C 1
ATOM 1214 O O . LYS A 1 155 ? -8.357 -30.483 31.316 1.00 49.85 178 LYS A O 1
ATOM 1220 N N . ALA A 1 156 ? -6.813 -32.120 31.271 1.00 49.77 179 ALA A N 1
ATOM 1221 C CA . ALA A 1 156 ? -6.244 -31.766 32.568 1.00 49.76 179 ALA A CA 1
ATOM 1222 C C . ALA A 1 156 ? -5.639 -30.361 32.555 1.00 49.73 179 ALA A C 1
ATOM 1223 O O . ALA A 1 156 ? -5.791 -29.599 33.513 1.00 49.60 179 ALA A O 1
ATOM 1225 N N . PHE A 1 157 ? -4.960 -30.024 31.462 1.00 49.70 180 PHE A N 1
ATOM 1226 C CA . PHE A 1 157 ? -4.341 -28.709 31.315 1.00 49.67 180 PHE A CA 1
ATOM 1227 C C . PHE A 1 157 ? -5.379 -27.591 31.325 1.00 49.71 180 PHE A C 1
ATOM 1228 O O . PHE A 1 157 ? -5.151 -26.526 31.902 1.00 49.67 180 PHE A O 1
ATOM 1236 N N . VAL A 1 158 ? -6.513 -27.839 30.674 1.00 49.73 181 VAL A N 1
ATOM 1237 C CA . VAL A 1 158 ? -7.623 -26.891 30.653 1.00 49.72 181 VAL A CA 1
ATOM 1238 C C . VAL A 1 158 ? -8.232 -26.732 32.045 1.00 49.75 181 VAL A C 1
ATOM 1239 O O . VAL A 1 158 ? -8.485 -25.618 32.500 1.00 49.78 181 VAL A O 1
ATOM 1243 N N . ARG A 1 159 ? -8.460 -27.854 32.718 1.00 49.76 182 ARG A N 1
ATOM 1244 C CA . ARG A 1 159 ? -9.002 -27.841 34.070 1.00 49.75 182 ARG A CA 1
ATOM 1245 C C . ARG A 1 159 ? -8.146 -26.971 34.995 1.00 49.79 182 ARG A C 1
ATOM 1246 O O . ARG A 1 159 ? -8.665 -26.150 35.755 1.00 49.80 182 ARG A O 1
ATOM 1254 N N . LEU A 1 160 ? -6.832 -27.150 34.919 1.00 49.80 183 LEU A N 1
ATOM 1255 C CA . LEU A 1 160 ? -5.908 -26.397 35.756 1.00 49.74 183 LEU A CA 1
ATOM 1256 C C . LEU A 1 160 ? -5.873 -24.916 35.388 1.00 49.74 183 LEU A C 1
ATOM 1257 O O . LEU A 1 160 ? -5.827 -24.053 36.264 1.00 49.71 183 LEU A O 1
ATOM 1262 N N . ALA A 1 161 ? -5.895 -24.628 34.090 1.00 49.75 184 ALA A N 1
ATOM 1263 C CA . ALA A 1 161 ? -5.797 -23.251 33.611 1.00 49.77 184 ALA A CA 1
ATOM 1264 C C . ALA A 1 161 ? -6.999 -22.422 34.047 1.00 49.78 184 ALA A C 1
ATOM 1265 O O . ALA A 1 161 ? -6.883 -21.218 34.271 1.00 49.82 184 ALA A O 1
ATOM 1267 N N . LYS A 1 162 ? -8.150 -23.075 34.174 1.00 49.86 185 LYS A N 1
ATOM 1268 C CA . LYS A 1 162 ? -9.365 -22.399 34.617 1.00 49.86 185 LYS A CA 1
ATOM 1269 C C . LYS A 1 162 ? -9.260 -21.928 36.068 1.00 49.87 185 LYS A C 1
ATOM 1270 O O . LYS A 1 162 ? -10.036 -21.083 36.512 1.00 49.95 185 LYS A O 1
ATOM 1276 N N . MET A 1 163 ? -8.288 -22.471 36.796 1.00 49.87 186 MET A N 1
ATOM 1277 C CA . MET A 1 163 ? -8.093 -22.129 38.202 1.00 49.80 186 MET A CA 1
ATOM 1278 C C . MET A 1 163 ? -7.291 -20.842 38.394 1.00 49.78 186 MET A C 1
ATOM 1279 O O . MET A 1 163 ? -7.364 -20.217 39.450 1.00 49.80 186 MET A O 1
ATOM 1284 N N . LEU A 1 164 ? -6.532 -20.451 37.373 1.00 49.75 187 LEU A N 1
ATOM 1285 C CA . LEU A 1 164 ? -5.646 -19.286 37.460 1.00 49.80 187 LEU A CA 1
ATOM 1286 C C . LEU A 1 164 ? -6.405 -17.963 37.590 1.00 49.81 187 LEU A C 1
ATOM 1287 O O . LEU A 1 164 ? -7.538 -17.842 37.123 1.00 49.79 187 LEU A O 1
ATOM 1292 N N . GLU A 1 165 ? -5.769 -16.981 38.227 1.00 49.84 188 GLU A N 1
ATOM 1293 C CA . GLU A 1 165 ? -6.374 -15.662 38.440 1.00 50.01 188 GLU A CA 1
ATOM 1294 C C . GLU A 1 165 ? -6.769 -14.984 37.136 1.00 49.99 188 GLU A C 1
ATOM 1295 O O . GLU A 1 165 ? -7.773 -14.274 37.079 1.00 50.15 188 GLU A O 1
ATOM 1301 N N . CYS A 1 166 ? -5.957 -15.186 36.102 1.00 49.97 189 CYS A N 1
ATOM 1302 C CA . CYS A 1 166 ? -6.230 -14.630 34.779 1.00 49.96 189 CYS A CA 1
ATOM 1303 C C . CYS A 1 166 ? -7.395 -15.358 34.113 1.00 49.90 189 CYS A C 1
ATOM 1304 O O . CYS A 1 166 ? -7.966 -14.873 33.138 1.00 50.04 189 CYS A O 1
ATOM 1307 N N . GLY A 1 167 ? -7.743 -16.521 34.652 1.00 49.80 190 GLY A N 1
ATOM 1308 C CA . GLY A 1 167 ? -8.852 -17.309 34.134 1.00 49.83 190 GLY A CA 1
ATOM 1309 C C . GLY A 1 167 ? -8.473 -18.080 32.887 1.00 49.83 190 GLY A C 1
ATOM 1310 O O . GLY A 1 167 ? -7.324 -18.060 32.451 1.00 49.80 190 GLY A O 1
ATOM 1311 N N . TYR A 1 168 ? -9.438 -18.782 32.313 1.00 49.76 191 TYR A N 1
ATOM 1312 C CA . TYR A 1 168 ? -9.232 -19.392 31.013 1.00 49.78 191 TYR A CA 1
ATOM 1313 C C . TYR A 1 168 ? -10.547 -19.450 30.244 1.00 49.83 191 TYR A C 1
ATOM 1314 O O . TYR A 1 168 ? -11.431 -20.227 30.594 1.00 49.83 191 TYR A O 1
ATOM 1323 N N . PRO A 1 169 ? -10.663 -18.649 29.169 1.00 49.88 192 PRO A N 1
ATOM 1324 C CA . PRO A 1 169 ? -9.572 -17.850 28.592 1.00 49.79 192 PRO A CA 1
ATOM 1325 C C . PRO A 1 169 ? -8.946 -16.815 29.520 1.00 49.81 192 PRO A C 1
ATOM 1326 O O . PRO A 1 169 ? -9.594 -16.300 30.432 1.00 49.77 192 PRO A O 1
ATOM 1330 N N . PRO A 1 170 ? -7.680 -16.501 29.261 1.00 49.85 193 PRO A N 1
ATOM 1331 C CA . PRO A 1 170 ? -6.913 -15.577 30.079 1.00 49.89 193 PRO A CA 1
ATOM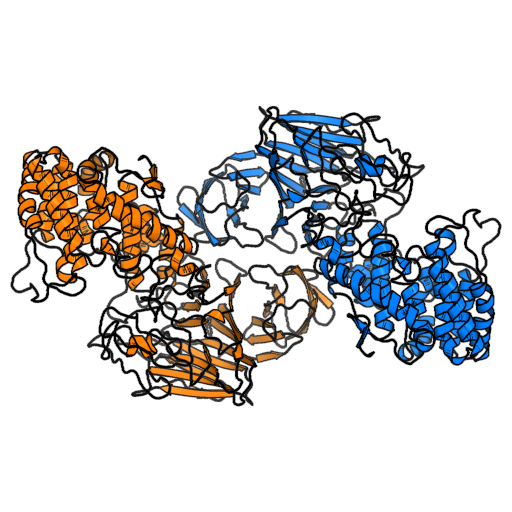 1332 C C . PRO A 1 170 ? -7.384 -14.148 29.878 1.00 49.90 193 PRO A C 1
ATOM 1333 O O . PRO A 1 170 ? -6.616 -13.316 29.399 1.00 49.94 193 PRO A O 1
ATOM 1337 N N . VAL A 1 171 ? -8.628 -13.871 30.253 1.00 49.80 194 VAL A N 1
ATOM 1338 C CA . VAL A 1 171 ? -9.226 -12.558 30.016 1.00 49.83 194 VAL A CA 1
ATOM 1339 C C . VAL A 1 171 ? -9.310 -11.670 31.264 1.00 49.90 194 VAL A C 1
ATOM 1340 O O . VAL A 1 171 ? -9.965 -10.627 31.242 1.00 49.94 194 VAL A O 1
ATOM 1344 N N . LYS A 1 172 ? -8.646 -12.071 32.345 1.00 49.87 195 LYS A N 1
ATOM 1345 C CA . LYS A 1 172 ? -8.769 -11.341 33.606 1.00 49.83 195 LYS A CA 1
ATOM 1346 C C . LYS A 1 172 ? -7.467 -10.684 34.051 1.00 49.84 195 LYS A C 1
ATOM 1347 O O . LYS A 1 172 ? -6.386 -11.036 33.583 1.00 49.77 195 LYS A O 1
ATOM 1353 N N . ASP A 1 173 ? -7.597 -9.724 34.961 1.00 49.83 196 ASP A N 1
ATOM 1354 C CA . ASP A 1 173 ? -6.459 -8.997 35.521 1.00 49.83 196 ASP A CA 1
ATOM 1355 C C . ASP A 1 173 ? -5.822 -8.050 34.505 1.00 49.82 196 ASP A C 1
ATOM 1356 O O . ASP A 1 173 ? -6.470 -7.634 33.546 1.00 49.84 196 ASP A O 1
ATOM 1361 N N . LYS A 1 174 ? -4.552 -7.714 34.722 1.00 49.86 197 LYS A N 1
ATOM 1362 C CA . LYS A 1 174 ? -3.884 -6.673 33.944 1.00 49.79 197 LYS A CA 1
ATOM 1363 C C . LYS A 1 174 ? -2.660 -7.195 33.194 1.00 49.85 197 LYS A C 1
ATOM 1364 O O . LYS A 1 174 ? -2.100 -8.235 33.541 1.00 49.72 197 LYS A O 1
ATOM 1370 N N . SER A 1 175 ? -2.236 -6.453 32.174 1.00 49.85 198 SER A N 1
ATOM 1371 C CA . SER A 1 175 ? -1.174 -6.919 31.286 1.00 49.79 198 SER A CA 1
ATOM 1372 C C . SER A 1 175 ? 0.143 -6.150 31.426 1.00 49.74 198 SER A C 1
ATOM 1373 O O . SER A 1 175 ? 1.167 -6.564 30.888 1.00 49.67 198 SER A O 1
ATOM 1376 N N . ILE A 1 176 ? 0.124 -5.036 32.148 1.00 49.76 199 ILE A N 1
ATOM 1377 C CA . ILE A 1 176 ? 1.368 -4.322 32.423 1.00 49.68 199 ILE A CA 1
ATOM 1378 C C . ILE A 1 176 ? 1.816 -4.541 33.866 1.00 49.69 199 ILE A C 1
ATOM 1379 O O . ILE A 1 176 ? 3.013 -4.572 34.157 1.00 49.75 199 ILE A O 1
ATOM 1384 N N . VAL A 1 177 ? 0.847 -4.697 34.763 1.00 49.65 200 VAL A N 1
ATOM 1385 C CA . VAL A 1 177 ? 1.130 -4.980 36.167 1.00 49.69 200 VAL A CA 1
ATOM 1386 C C . VAL A 1 177 ? 0.212 -6.097 36.666 1.00 49.74 200 VAL A C 1
ATOM 1387 O O . VAL A 1 177 ? -0.443 -6.771 35.871 1.00 49.81 200 VAL A O 1
ATOM 1391 N N . GLY A 1 178 ? 0.170 -6.297 37.979 1.00 49.75 201 GLY A N 1
ATOM 1392 C CA . GLY A 1 178 ? -0.730 -7.283 38.567 1.00 49.70 201 GLY A CA 1
ATOM 1393 C C . GLY A 1 178 ? -0.284 -8.725 38.420 1.00 49.76 201 GLY A C 1
ATOM 1394 O O . GLY A 1 178 ? 0.789 -9.008 37.879 1.00 49.71 201 GLY A O 1
ATOM 1395 N N . ALA A 1 179 ? -1.122 -9.637 38.905 1.00 49.81 202 ALA A N 1
ATOM 1396 C CA . ALA A 1 179 ? -0.809 -11.065 38.918 1.00 49.88 202 ALA A CA 1
ATOM 1397 C C . ALA A 1 179 ? -0.591 -11.646 37.521 1.00 49.89 202 ALA A C 1
ATOM 1398 O O . ALA A 1 179 ? 0.176 -12.593 37.355 1.00 49.84 202 ALA A O 1
ATOM 1400 N N . ALA A 1 180 ? -1.270 -11.081 36.525 1.00 49.90 203 ALA A N 1
ATOM 1401 C CA . ALA A 1 180 ? -1.173 -11.584 35.153 1.00 49.89 203 ALA A CA 1
ATOM 1402 C C . ALA A 1 180 ? 0.103 -11.114 34.454 1.00 49.89 203 ALA A C 1
ATOM 1403 O O . ALA A 1 180 ? 0.395 -11.532 33.334 1.00 49.82 203 ALA A O 1
ATOM 1405 N N . SER A 1 181 ? 0.857 -10.248 35.125 1.00 49.79 204 SER A N 1
ATOM 1406 C CA . SER A 1 181 ? 2.172 -9.846 34.644 1.00 49.85 204 SER A CA 1
ATOM 1407 C C . SER A 1 181 ? 3.247 -10.617 35.399 1.00 49.94 204 SER A C 1
ATOM 1408 O O . SER A 1 181 ? 4.400 -10.188 35.480 1.00 49.93 204 SER A O 1
ATOM 1411 N N . GLU A 1 182 ? 2.856 -11.757 35.958 1.00 49.93 205 GLU A N 1
ATOM 1412 C CA . GLU A 1 182 ? 3.792 -12.616 36.670 1.00 49.98 205 GLU A CA 1
ATOM 1413 C C . GLU A 1 182 ? 3.984 -13.973 35.978 1.00 49.97 205 GLU A C 1
ATOM 1414 O O . GLU A 1 182 ? 4.248 -14.018 34.776 1.00 49.99 205 GLU A O 1
ATOM 1420 N N . TRP A 1 183 ? 3.853 -15.068 36.723 1.00 49.91 206 TRP A N 1
ATOM 1421 C CA . TRP A 1 183 ? 4.162 -16.397 36.186 1.00 49.83 206 TRP A CA 1
ATOM 1422 C C . TRP A 1 183 ? 3.075 -16.982 35.278 1.00 49.78 206 TRP A C 1
ATOM 1423 O O . TRP A 1 183 ? 3.377 -17.749 34.366 1.00 49.79 206 TRP A O 1
ATOM 1434 N N . MET A 1 184 ? 1.819 -16.622 35.528 1.00 49.71 207 MET A N 1
ATOM 1435 C CA . MET A 1 184 ? 0.681 -17.364 34.970 1.00 49.74 207 MET A CA 1
ATOM 1436 C C . MET A 1 184 ? 0.558 -17.380 33.440 1.00 49.68 207 MET A C 1
ATOM 1437 O O . MET A 1 184 ? 0.239 -18.411 32.851 1.00 49.47 207 MET A O 1
ATOM 1442 N N . ILE A 1 185 ? 0.809 -16.245 32.800 1.00 49.68 208 ILE A N 1
ATOM 1443 C CA . ILE A 1 185 ? 0.745 -16.192 31.346 1.00 49.79 208 ILE A CA 1
ATOM 1444 C C . ILE A 1 185 ? 2.129 -16.339 30.729 1.00 49.86 208 ILE A C 1
ATOM 1445 O O . ILE A 1 185 ? 2.351 -17.206 29.881 1.00 49.77 208 ILE A O 1
ATOM 1450 N N . MET A 1 186 ? 3.059 -15.498 31.168 1.00 49.85 209 MET A N 1
ATOM 1451 C CA . MET A 1 186 ? 4.362 -15.407 30.518 1.00 49.94 209 MET A CA 1
ATOM 1452 C C . MET A 1 186 ? 5.239 -16.645 30.703 1.00 49.97 209 MET A C 1
ATOM 1453 O O . MET A 1 186 ? 6.151 -16.884 29.910 1.00 49.98 209 MET A O 1
ATOM 1458 N N . ARG A 1 187 ? 4.972 -17.429 31.745 1.00 49.99 210 ARG A N 1
ATOM 1459 C CA . ARG A 1 187 ? 5.655 -18.708 31.898 1.00 49.80 210 ARG A CA 1
ATOM 1460 C C . ARG A 1 187 ? 4.710 -19.899 31.750 1.00 49.81 210 ARG A C 1
ATOM 1461 O O . ARG A 1 187 ? 4.906 -20.748 30.888 1.00 49.81 210 ARG A O 1
ATOM 1469 N N . ASP A 1 188 ? 3.684 -19.948 32.591 1.00 49.91 211 ASP A N 1
ATOM 1470 C CA . ASP A 1 188 ? 2.884 -21.161 32.764 1.00 49.95 211 ASP A CA 1
ATOM 1471 C C . ASP A 1 188 ? 1.952 -21.494 31.595 1.00 49.96 211 ASP A C 1
ATOM 1472 O O . ASP A 1 188 ? 2.091 -22.547 30.971 1.00 49.82 211 ASP A O 1
ATOM 1477 N N . LEU A 1 189 ? 1.011 -20.603 31.296 1.00 49.98 212 LEU A N 1
ATOM 1478 C CA . LEU A 1 189 ? 0.091 -20.817 30.182 1.00 49.88 212 LEU A CA 1
ATOM 1479 C C . LEU A 1 189 ? 0.846 -20.925 28.864 1.00 49.93 212 LEU A C 1
ATOM 1480 O O . LEU A 1 189 ? 0.545 -21.785 28.030 1.00 50.04 212 LEU A O 1
ATOM 1485 N N . LEU A 1 190 ? 1.827 -20.047 28.680 1.00 49.78 213 LEU A N 1
ATOM 1486 C CA . LEU A 1 190 ? 2.652 -20.059 27.479 1.00 49.67 213 LEU A CA 1
ATOM 1487 C C . LEU A 1 190 ? 3.331 -21.415 27.296 1.00 49.59 213 LEU A C 1
ATOM 1488 O O . LEU A 1 190 ? 3.286 -21.999 26.211 1.00 49.48 213 LEU A O 1
ATOM 1493 N N . SER A 1 191 ? 3.953 -21.909 28.364 1.00 49.51 214 SER A N 1
ATOM 1494 C CA . SER A 1 191 ? 4.644 -23.201 28.339 1.00 49.52 214 SER A CA 1
ATOM 1495 C C . SER A 1 191 ? 3.721 -24.338 27.915 1.00 49.47 214 SER A C 1
ATOM 1496 O O . SER A 1 191 ? 4.075 -25.148 27.066 1.00 49.61 214 SER A O 1
ATOM 1499 N N . VAL A 1 192 ? 2.540 -24.404 28.515 1.00 49.47 215 VAL A N 1
ATOM 1500 C CA . VAL A 1 192 ? 1.594 -25.465 28.192 1.00 49.55 215 VAL A CA 1
ATOM 1501 C C . VAL A 1 192 ? 1.073 -25.312 26.768 1.00 49.67 215 VAL A C 1
ATOM 1502 O O . VAL A 1 192 ? 0.974 -26.291 26.025 1.00 49.69 215 VAL A O 1
ATOM 1506 N N . GLY A 1 193 ? 0.748 -24.079 26.387 1.00 49.67 216 GLY A N 1
ATOM 1507 C CA . GLY A 1 193 ? 0.278 -23.796 25.034 1.00 49.63 216 GLY A CA 1
ATOM 1508 C C . GLY A 1 193 ? 1.213 -24.365 23.986 1.00 49.72 216 GLY A C 1
ATOM 1509 O O . GLY A 1 193 ? 0.786 -25.098 23.095 1.00 49.77 216 GLY A O 1
ATOM 1510 N N . ILE A 1 194 ? 2.495 -24.030 24.099 1.00 49.68 217 ILE A N 1
ATOM 1511 C CA . ILE A 1 194 ? 3.521 -24.527 23.187 1.00 49.64 217 ILE A CA 1
ATOM 1512 C C . ILE A 1 194 ? 3.551 -26.060 23.145 1.00 49.69 217 ILE A C 1
ATOM 1513 O O . ILE A 1 194 ? 3.594 -26.663 22.073 1.00 49.72 217 ILE A O 1
ATOM 1518 N N . ALA A 1 195 ? 3.517 -26.683 24.318 1.00 49.63 218 ALA A N 1
ATOM 1519 C CA . ALA A 1 195 ? 3.615 -28.134 24.416 1.00 49.65 218 ALA A CA 1
ATOM 1520 C C . ALA A 1 195 ? 2.478 -28.857 23.693 1.00 49.70 218 ALA A C 1
ATOM 1521 O O . ALA A 1 195 ? 2.709 -29.843 22.988 1.00 49.70 218 ALA A O 1
ATOM 1523 N N . ILE A 1 196 ? 1.255 -28.368 23.862 1.00 49.60 219 ILE A N 1
ATOM 1524 C CA . ILE A 1 196 ? 0.085 -29.081 23.357 1.00 49.66 219 ILE A CA 1
ATOM 1525 C C . ILE A 1 196 ? -0.493 -28.466 22.083 1.00 49.67 219 ILE A C 1
ATOM 1526 O O . ILE A 1 196 ? -1.622 -28.774 21.693 1.00 49.58 219 ILE A O 1
ATOM 1531 N N . TYR A 1 197 ? 0.293 -27.613 21.432 1.00 49.67 220 TYR A N 1
ATOM 1532 C CA . TYR A 1 197 ? -0.178 -26.860 20.273 1.00 49.67 220 TYR A CA 1
ATOM 1533 C C . TYR A 1 197 ? -0.761 -27.730 19.158 1.00 49.67 220 TYR A C 1
ATOM 1534 O O . TYR A 1 197 ? -1.786 -27.385 18.578 1.00 49.58 220 TYR A O 1
ATOM 1543 N N . ASP A 1 198 ? -0.107 -28.850 18.864 1.00 49.78 221 ASP A N 1
ATOM 1544 C CA . ASP A 1 198 ? -0.518 -29.713 17.755 1.00 49.78 221 ASP A CA 1
ATOM 1545 C C . ASP A 1 198 ? -1.871 -30.382 17.984 1.00 49.71 221 ASP A C 1
ATOM 1546 O O . ASP A 1 198 ? -2.592 -30.680 17.033 1.00 49.75 221 ASP A O 1
ATOM 1551 N N . GLU A 1 199 ? -2.210 -30.622 19.245 1.00 49.64 222 GLU A N 1
ATOM 1552 C CA . GLU A 1 199 ? -3.474 -31.265 19.581 1.00 49.66 222 GLU A CA 1
ATOM 1553 C C . GLU A 1 199 ? -4.539 -30.259 20.003 1.00 49.69 222 GLU A C 1
ATOM 1554 O O . GLU A 1 199 ? -5.726 -30.474 19.776 1.00 49.77 222 GLU A O 1
ATOM 1560 N N . PHE A 1 200 ? -4.109 -29.160 20.614 1.00 49.73 223 PHE A N 1
ATOM 1561 C CA . PHE A 1 200 ? -5.034 -28.165 21.138 1.00 49.70 223 PHE A CA 1
ATOM 1562 C C . PHE A 1 200 ? -4.422 -26.768 21.058 1.00 49.75 223 PHE A C 1
ATOM 1563 O O . PHE A 1 200 ? -3.969 -26.223 22.066 1.00 49.79 223 PHE A O 1
ATOM 1571 N N . PRO A 1 201 ? -4.419 -26.178 19.855 1.00 49.74 224 PRO A N 1
ATOM 1572 C CA . PRO A 1 201 ? -3.761 -24.897 19.599 1.00 49.72 224 PRO A CA 1
ATOM 1573 C C . PRO A 1 201 ? -4.436 -23.709 20.282 1.00 49.75 224 PRO A C 1
ATOM 1574 O O . PRO A 1 201 ? -3.837 -22.639 20.376 1.00 49.78 224 PRO A O 1
ATOM 1578 N N . GLU A 1 202 ? -5.667 -23.893 20.751 1.00 49.77 225 GLU A N 1
ATOM 1579 C CA . GLU A 1 202 ? -6.418 -22.805 21.373 1.00 49.73 225 GLU A CA 1
ATOM 1580 C C . GLU A 1 202 ? -5.657 -22.147 22.519 1.00 49.76 225 GLU A C 1
ATOM 1581 O O . GLU A 1 202 ? -5.600 -20.922 22.610 1.00 49.76 225 GLU A O 1
ATOM 1587 N N . MET A 1 203 ? -5.076 -22.960 23.396 1.00 49.73 226 MET A N 1
ATOM 1588 C CA . MET A 1 203 ? -4.400 -22.432 24.577 1.00 49.80 226 MET A CA 1
ATOM 1589 C C . MET A 1 203 ? -3.242 -21.506 24.215 1.00 49.74 226 MET A C 1
ATOM 1590 O O . MET A 1 203 ? -3.112 -20.424 24.785 1.00 49.80 226 MET A O 1
ATOM 1595 N N . TYR A 1 204 ? -2.404 -21.926 23.274 1.00 49.71 227 TYR A N 1
ATOM 1596 C CA . TYR A 1 204 ? -1.324 -21.067 22.797 1.00 49.68 227 TYR A CA 1
ATOM 1597 C C . TYR A 1 204 ? -1.900 -19.831 22.118 1.00 49.69 227 TYR A C 1
ATOM 1598 O O . TYR A 1 204 ? -1.535 -18.701 22.443 1.00 49.68 227 TYR A O 1
ATOM 1607 N N . ASN A 1 205 ? -2.810 -20.053 21.176 1.00 49.72 228 ASN A N 1
ATOM 1608 C CA . ASN A 1 205 ? -3.459 -18.957 20.466 1.00 49.67 228 ASN A CA 1
ATOM 1609 C C . ASN A 1 205 ? -3.996 -17.893 21.415 1.00 49.67 228 ASN A C 1
ATOM 1610 O O . ASN A 1 205 ? -3.930 -16.704 21.118 1.00 49.63 228 ASN A O 1
ATOM 1615 N N . LEU A 1 206 ? -4.525 -18.327 22.555 1.00 49.69 229 LEU A N 1
ATOM 1616 C CA . LEU A 1 206 ? -5.132 -17.411 23.518 1.00 49.67 229 LEU A CA 1
ATOM 1617 C C . LEU A 1 206 ? -4.100 -16.755 24.424 1.00 49.68 229 LEU A C 1
ATOM 1618 O O . LEU A 1 206 ? -4.142 -15.546 24.643 1.00 49.60 229 LEU A O 1
ATOM 1623 N N . ALA A 1 207 ? -3.183 -17.559 24.959 1.00 49.77 230 ALA A N 1
ATOM 1624 C CA . ALA A 1 207 ? -2.178 -17.068 25.899 1.00 49.70 230 ALA A CA 1
ATOM 1625 C C . ALA A 1 207 ? -1.117 -16.209 25.217 1.00 49.79 230 ALA A C 1
ATOM 1626 O O . ALA A 1 207 ? -0.844 -15.088 25.650 1.00 49.78 230 ALA A O 1
ATOM 1628 N N . ALA A 1 208 ? -0.519 -16.732 24.150 1.00 49.85 231 ALA A N 1
ATOM 1629 C CA . ALA A 1 208 ? 0.442 -15.958 23.369 1.00 49.89 231 ALA A CA 1
ATOM 1630 C C . ALA A 1 208 ? -0.264 -14.776 22.705 1.00 49.85 231 ALA A C 1
ATOM 1631 O O . ALA A 1 208 ? 0.317 -13.706 22.518 1.00 49.78 231 ALA A O 1
ATOM 1633 N N . GLY A 1 209 ? -1.529 -14.983 22.356 1.00 49.94 232 GLY A N 1
ATOM 1634 C CA . GLY A 1 209 ? -2.372 -13.926 21.826 1.00 49.88 232 GLY A CA 1
ATOM 1635 C C . GLY A 1 209 ? -2.360 -12.695 22.686 1.00 49.94 232 GLY A C 1
ATOM 1636 O O . GLY A 1 209 ? -2.128 -11.579 22.210 1.00 50.01 232 GLY A O 1
ATOM 1637 N N . ARG A 1 210 ? -2.616 -12.899 23.969 1.00 49.86 233 ARG A N 1
ATOM 1638 C CA . ARG A 1 210 ? -2.665 -11.783 24.891 1.00 49.86 233 ARG A CA 1
ATOM 1639 C C . ARG A 1 210 ? -1.277 -11.206 25.129 1.00 49.83 233 ARG A C 1
ATOM 1640 O O . ARG A 1 210 ? -1.116 -9.992 25.218 1.00 49.89 233 ARG A O 1
ATOM 1648 N N . PHE A 1 211 ? -0.279 -12.077 25.234 1.00 49.75 234 PHE A N 1
ATOM 1649 C CA . PHE A 1 211 ? 1.093 -11.625 25.411 1.00 49.59 234 PHE A CA 1
ATOM 1650 C C . PHE A 1 211 ? 1.503 -10.689 24.284 1.00 49.57 234 PHE A C 1
ATOM 1651 O O . PHE A 1 211 ? 1.973 -9.581 24.529 1.00 49.52 234 PHE A O 1
ATOM 1659 N N . PHE A 1 212 ? 1.321 -11.141 23.047 1.00 49.55 235 PHE A N 1
ATOM 1660 C CA . PHE A 1 212 ? 1.760 -10.379 21.885 1.00 49.55 235 PHE A CA 1
ATOM 1661 C C . PHE A 1 212 ? 0.917 -9.124 21.655 1.00 49.60 235 PHE A C 1
ATOM 1662 O O . PHE A 1 212 ? 1.436 -8.084 21.254 1.00 49.57 235 PHE A O 1
ATOM 1670 N N . LYS A 1 213 ? -0.381 -9.225 21.919 1.00 49.63 236 LYS A N 1
ATOM 1671 C CA . LYS A 1 213 ? -1.289 -8.101 21.730 1.00 49.72 236 LYS A CA 1
ATOM 1672 C C . LYS A 1 213 ? -1.140 -7.035 22.816 1.00 49.77 236 LYS A C 1
ATOM 1673 O O . LYS A 1 213 ? -1.266 -5.838 22.543 1.00 49.77 236 LYS A O 1
ATOM 1679 N N . GLU A 1 214 ? -0.872 -7.468 24.045 1.00 49.72 237 GLU A N 1
ATOM 1680 C CA . GLU A 1 214 ? -0.883 -6.564 25.192 1.00 49.74 237 GLU A CA 1
ATOM 1681 C C . GLU A 1 214 ? 0.464 -6.479 25.908 1.00 49.74 237 GLU A C 1
ATOM 1682 O O . GLU A 1 214 ? 1.132 -5.449 25.860 1.00 49.75 237 GLU A O 1
ATOM 1688 N N . HIS A 1 215 ? 0.854 -7.565 26.569 1.00 49.76 238 HIS A N 1
ATOM 1689 C CA . HIS A 1 215 ? 2.086 -7.602 27.358 1.00 49.85 238 HIS A CA 1
ATOM 1690 C C . HIS A 1 215 ? 3.306 -7.060 26.610 1.00 49.88 238 HIS A C 1
ATOM 1691 O O . HIS A 1 215 ? 3.978 -6.146 27.084 1.00 50.12 238 HIS A O 1
ATOM 1698 N N . LEU A 1 216 ? 3.588 -7.639 25.448 1.00 49.85 239 LEU A N 1
ATOM 1699 C CA . LEU A 1 216 ? 4.753 -7.278 24.647 1.00 49.89 239 LEU A CA 1
ATOM 1700 C C . LEU A 1 216 ? 4.708 -5.811 24.224 1.00 49.81 239 LEU A C 1
ATOM 1701 O O . LEU A 1 216 ? 5.706 -5.096 24.311 1.00 49.73 239 LEU A O 1
ATOM 1706 N N . VAL A 1 217 ? 3.544 -5.371 23.757 1.00 49.72 240 VAL A N 1
ATOM 1707 C CA . VAL A 1 217 ? 3.377 -3.995 23.300 1.00 49.79 240 VAL A CA 1
ATOM 1708 C C . VAL A 1 217 ? 3.714 -2.993 24.403 1.00 49.74 240 VAL A C 1
ATOM 1709 O O . VAL A 1 217 ? 4.463 -2.046 24.180 1.00 49.79 240 VAL A O 1
ATOM 1713 N N . ALA A 1 218 ? 3.171 -3.216 25.594 1.00 49.74 241 ALA A N 1
ATOM 1714 C CA . ALA A 1 218 ? 3.406 -2.317 26.723 1.00 49.77 241 ALA A CA 1
ATOM 1715 C C . ALA A 1 218 ? 4.868 -2.314 27.175 1.00 49.76 241 ALA A C 1
ATOM 1716 O O . ALA A 1 218 ? 5.426 -1.264 27.487 1.00 49.87 241 ALA A O 1
ATOM 1718 N N . ARG A 1 219 ? 5.492 -3.485 27.204 1.00 49.63 242 ARG A N 1
ATOM 1719 C CA . ARG A 1 219 ? 6.883 -3.571 27.633 1.00 49.70 242 ARG A CA 1
ATOM 1720 C C . ARG A 1 219 ? 7.849 -2.974 26.616 1.00 49.70 242 ARG A C 1
ATOM 1721 O O . ARG A 1 219 ? 8.804 -2.297 26.989 1.00 49.72 242 ARG A O 1
ATOM 1729 N N . ASN A 1 220 ? 7.601 -3.221 25.334 1.00 49.64 243 ASN A N 1
ATOM 1730 C CA . ASN A 1 220 ? 8.442 -2.655 24.286 1.00 49.66 243 ASN A CA 1
ATOM 1731 C C . ASN A 1 220 ? 8.319 -1.137 24.234 1.00 49.68 243 ASN A C 1
ATOM 1732 O O . ASN A 1 220 ? 9.183 -0.450 23.691 1.00 49.68 243 ASN A O 1
ATOM 1737 N N . TRP A 1 221 ? 7.241 -0.626 24.816 1.00 49.63 244 TRP A N 1
ATOM 1738 C CA . TRP A 1 221 ? 6.984 0.806 24.853 1.00 49.65 244 TRP A CA 1
ATOM 1739 C C . TRP A 1 221 ? 7.911 1.550 25.818 1.00 49.59 244 TRP A C 1
ATOM 1740 O O . TRP A 1 221 ? 8.363 2.651 25.512 1.00 49.58 244 TRP A O 1
ATOM 1751 N N . PHE A 1 222 ? 8.201 0.952 26.974 1.00 49.61 245 PHE A N 1
ATOM 1752 C CA . PHE A 1 222 ? 9.043 1.615 27.977 1.00 49.62 245 PHE A CA 1
ATOM 1753 C C . PHE A 1 222 ? 10.454 1.040 28.110 1.00 49.66 245 PHE A C 1
ATOM 1754 O O . PHE A 1 222 ? 11.308 1.622 28.778 1.00 49.54 245 PHE A O 1
ATOM 1762 N N . TYR A 1 223 ? 10.693 -0.096 27.463 1.00 49.77 246 TYR A N 1
ATOM 1763 C CA . TYR A 1 223 ? 11.992 -0.759 27.504 1.00 49.67 246 TYR A CA 1
ATOM 1764 C C . TYR A 1 223 ? 13.155 0.150 27.082 1.00 49.66 246 TYR A C 1
ATOM 1765 O O . TYR A 1 223 ? 14.205 0.156 27.725 1.00 49.75 246 TYR A O 1
ATOM 1774 N N . PRO A 1 224 ? 12.970 0.926 26.003 1.00 49.53 247 PRO A N 1
ATOM 1775 C CA . PRO A 1 224 ? 14.015 1.801 25.475 1.00 49.47 247 PRO A CA 1
ATOM 1776 C C . PRO A 1 224 ? 14.661 2.707 26.529 1.00 49.48 247 PRO A C 1
ATOM 1777 O O . PRO A 1 224 ? 15.800 3.139 26.348 1.00 49.31 247 PRO A O 1
ATOM 1781 N N . SER A 1 225 ? 13.949 2.983 27.620 1.00 49.32 248 SER A N 1
ATOM 1782 C CA . SER A 1 225 ? 14.492 3.840 28.675 1.00 49.33 248 SER A CA 1
ATOM 1783 C C . SER A 1 225 ? 15.089 3.047 29.838 1.00 49.42 248 SER A C 1
ATOM 1784 O O . SER A 1 225 ? 15.379 3.598 30.900 1.00 49.24 248 SER A O 1
ATOM 1787 N N . HIS A 1 226 ? 15.257 1.745 29.618 1.00 49.51 249 HIS A N 1
ATOM 1788 C CA . HIS A 1 226 ? 16.031 0.874 30.500 1.00 49.60 249 HIS A CA 1
ATOM 1789 C C . HIS A 1 226 ? 15.661 0.968 31.968 1.00 49.65 249 HIS A C 1
ATOM 1790 O O . HIS A 1 226 ? 16.536 1.141 32.816 1.00 49.80 249 HIS A O 1
ATOM 1797 N N . ASN A 1 227 ? 14.375 0.852 32.275 1.00 49.61 250 ASN A N 1
ATOM 1798 C CA . ASN A 1 227 ? 13.948 0.839 33.667 1.00 49.59 250 ASN A CA 1
ATOM 1799 C C . ASN A 1 227 ? 12.615 0.129 33.839 1.00 49.56 250 ASN A C 1
ATOM 1800 O O . ASN A 1 227 ? 11.986 -0.269 32.859 1.00 49.48 250 ASN A O 1
ATOM 1805 N N . TYR A 1 228 ? 12.197 -0.037 35.089 1.00 49.65 251 TYR A N 1
ATOM 1806 C CA . TYR A 1 228 ? 10.921 -0.673 35.392 1.00 49.73 251 TYR A CA 1
ATOM 1807 C C . TYR A 1 228 ? 10.164 0.178 36.409 1.00 49.73 251 TYR A C 1
ATOM 1808 O O . TYR A 1 228 ? 10.751 1.045 37.064 1.00 49.73 251 TYR A O 1
ATOM 1817 N N . HIS A 1 229 ? 8.869 -0.083 36.550 1.00 49.66 252 HIS A N 1
ATOM 1818 C CA . HIS A 1 229 ? 7.963 0.865 37.194 1.00 49.74 252 HIS A CA 1
ATOM 1819 C C . HIS A 1 229 ? 7.299 0.362 38.476 1.00 49.77 252 HIS A C 1
ATOM 1820 O O . HIS A 1 229 ? 6.445 1.049 39.039 1.00 49.82 252 HIS A O 1
ATOM 1827 N N . GLN A 1 230 ? 7.681 -0.821 38.947 1.00 49.64 253 GLN A N 1
ATOM 1828 C CA . GLN A 1 230 ? 6.980 -1.425 40.077 1.00 49.63 253 GLN A CA 1
ATOM 1829 C C . GLN A 1 230 ? 7.753 -1.394 41.398 1.00 49.65 253 GLN A C 1
ATOM 1830 O O . GLN A 1 230 ? 7.351 -2.030 42.373 1.00 49.60 253 GLN A O 1
ATOM 1836 N N . GLY A 1 231 ? 8.849 -0.646 41.437 1.00 49.58 254 GLY A N 1
ATOM 1837 C CA . GLY A 1 231 ? 9.621 -0.514 42.669 1.00 49.68 254 GLY A CA 1
ATOM 1838 C C . GLY A 1 231 ? 10.755 -1.518 42.743 1.00 49.68 254 GLY A C 1
ATOM 1839 O O . GLY A 1 231 ? 10.878 -2.393 41.891 1.00 49.72 254 GLY A O 1
ATOM 1840 N N . MET A 1 232 ? 11.582 -1.405 43.772 1.00 49.72 255 MET A N 1
ATOM 1841 C CA . MET A 1 232 ? 12.835 -2.160 43.802 1.00 49.90 255 MET A CA 1
ATOM 1842 C C . MET A 1 232 ? 12.719 -3.614 44.270 1.00 49.92 255 MET A C 1
ATOM 1843 O O . MET A 1 232 ? 13.714 -4.347 44.275 1.00 49.97 255 MET A O 1
ATOM 1848 N N . SER A 1 233 ? 11.513 -4.032 44.646 1.00 49.85 256 SER A N 1
ATOM 1849 C CA . SER A 1 233 ? 11.269 -5.423 45.025 1.00 50.00 256 SER A CA 1
ATOM 1850 C C . SER A 1 233 ? 10.504 -6.176 43.939 1.00 50.03 256 SER A C 1
ATOM 1851 O O . SER A 1 233 ? 10.943 -7.227 43.474 1.00 50.02 256 SER A O 1
ATOM 1854 N N . ALA A 1 234 ? 9.356 -5.635 43.542 1.00 49.99 257 ALA A N 1
ATOM 1855 C CA . ALA A 1 234 ? 8.525 -6.276 42.534 1.00 49.94 257 ALA A CA 1
ATOM 1856 C C . ALA A 1 234 ? 9.301 -6.450 41.230 1.00 49.94 257 ALA A C 1
ATOM 1857 O O . ALA A 1 234 ? 8.910 -7.231 40.362 1.00 49.87 257 ALA A O 1
ATOM 1859 N N . LEU A 1 235 ? 10.406 -5.719 41.108 1.00 49.97 258 LEU A N 1
ATOM 1860 C CA . LEU A 1 235 ? 11.327 -5.881 39.985 1.00 49.96 258 LEU A CA 1
ATOM 1861 C C . LEU A 1 235 ? 11.702 -7.348 39.793 1.00 50.03 258 LEU A C 1
ATOM 1862 O O . LEU A 1 235 ? 11.737 -7.839 38.670 1.00 50.21 258 LEU A O 1
ATOM 1867 N N . ASN A 1 236 ? 11.984 -8.044 40.891 1.00 50.02 259 ASN A N 1
ATOM 1868 C CA . ASN A 1 236 ? 12.313 -9.466 40.822 1.00 50.10 259 ASN A CA 1
ATOM 1869 C C . ASN A 1 236 ? 11.271 -10.299 40.089 1.00 50.18 259 ASN A C 1
ATOM 1870 O O . ASN A 1 236 ? 11.522 -10.783 38.985 1.00 50.40 259 ASN A O 1
ATOM 1875 N N . VAL A 1 237 ? 10.102 -10.467 40.702 1.00 50.10 260 VAL A N 1
ATOM 1876 C CA . VAL A 1 237 ? 9.072 -11.327 40.132 1.00 50.07 260 VAL A CA 1
ATOM 1877 C C . VAL A 1 237 ? 8.603 -10.825 38.772 1.00 50.05 260 VAL A C 1
ATOM 1878 O O . VAL A 1 237 ? 8.490 -11.599 37.820 1.00 50.02 260 VAL A O 1
ATOM 1882 N N . ARG A 1 238 ? 8.330 -9.528 38.682 1.00 49.97 261 ARG A N 1
ATOM 1883 C CA . ARG A 1 238 ? 7.770 -8.964 37.462 1.00 49.86 261 ARG A CA 1
ATOM 1884 C C . ARG A 1 238 ? 8.750 -9.084 36.294 1.00 49.87 261 ARG A C 1
ATOM 1885 O O . ARG A 1 238 ? 8.411 -9.605 35.231 1.00 49.93 261 ARG A O 1
ATOM 1893 N N . PHE A 1 239 ? 9.976 -8.622 36.493 1.00 49.71 262 PHE A N 1
ATOM 1894 C CA . PHE A 1 239 ? 10.944 -8.658 35.414 1.00 49.83 262 PHE A CA 1
ATOM 1895 C C . PHE A 1 239 ? 11.388 -10.090 35.096 1.00 49.87 262 PHE A C 1
ATOM 1896 O O . PHE A 1 239 ? 11.606 -10.434 33.936 1.00 49.98 262 PHE A O 1
ATOM 1904 N N . THR A 1 240 ? 11.519 -10.921 36.125 1.00 49.91 263 THR A N 1
ATOM 1905 C CA . THR A 1 240 ? 11.885 -12.316 35.925 1.00 49.74 263 THR A CA 1
ATOM 1906 C C . THR A 1 240 ? 10.969 -12.945 34.876 1.00 49.72 263 THR A C 1
ATOM 1907 O O . THR A 1 240 ? 11.415 -13.678 33.993 1.00 49.68 263 THR A O 1
ATOM 1911 N N . ASN A 1 241 ? 9.684 -12.638 34.964 1.00 49.66 264 ASN A N 1
ATOM 1912 C CA . ASN A 1 241 ? 8.711 -13.222 34.051 1.00 49.66 264 ASN A CA 1
ATOM 1913 C C . ASN A 1 241 ? 8.765 -12.701 32.620 1.00 49.70 264 ASN A C 1
ATOM 1914 O O . ASN A 1 241 ? 8.561 -13.466 31.674 1.00 49.78 264 ASN A O 1
ATOM 1919 N N . ASP A 1 242 ? 9.041 -11.408 32.457 1.00 49.68 265 ASP A N 1
ATOM 1920 C CA . ASP A 1 242 ? 9.362 -10.876 31.136 1.00 49.61 265 ASP A CA 1
ATOM 1921 C C . ASP A 1 242 ? 10.481 -11.727 30.536 1.00 49.63 265 ASP A C 1
ATOM 1922 O O . ASP A 1 242 ? 10.452 -12.080 29.356 1.00 49.66 265 ASP A O 1
ATOM 1927 N N . LEU A 1 243 ? 11.462 -12.062 31.368 1.00 49.48 266 LEU A N 1
ATOM 1928 C CA . LEU A 1 243 ? 12.638 -12.805 30.920 1.00 49.71 266 LEU A CA 1
ATOM 1929 C C . LEU A 1 243 ? 12.335 -14.280 30.633 1.00 49.82 266 LEU A C 1
ATOM 1930 O O . LEU A 1 243 ? 13.006 -14.908 29.815 1.00 49.86 266 LEU A O 1
ATOM 1935 N N . PHE A 1 244 ? 11.324 -14.830 31.301 1.00 49.90 267 PHE A N 1
ATOM 1936 C CA . PHE A 1 244 ? 10.860 -16.171 30.970 1.00 49.82 267 PHE A CA 1
ATOM 1937 C C . PHE A 1 244 ? 10.259 -16.223 29.566 1.00 49.77 267 PHE A C 1
ATOM 1938 O O . PHE A 1 244 ? 10.614 -17.089 28.766 1.00 49.81 267 PHE A O 1
ATOM 1946 N N . ALA A 1 245 ? 9.356 -15.294 29.263 1.00 49.65 268 ALA A N 1
ATOM 1947 C CA . ALA A 1 245 ? 8.775 -15.216 27.918 1.00 49.68 268 ALA A CA 1
ATOM 1948 C C . ALA A 1 245 ? 9.882 -15.068 26.873 1.00 49.61 268 ALA A C 1
ATOM 1949 O O . ALA A 1 245 ? 9.852 -15.682 25.806 1.00 49.68 268 ALA A O 1
ATOM 1951 N N . LEU A 1 246 ? 10.859 -14.238 27.204 1.00 49.62 269 LEU A N 1
ATOM 1952 C CA . LEU A 1 246 ? 12.046 -14.052 26.397 1.00 49.52 269 LEU A CA 1
ATOM 1953 C C . LEU A 1 246 ? 12.681 -15.390 26.060 1.00 49.53 269 LEU A C 1
ATOM 1954 O O . LEU A 1 246 ? 12.856 -15.731 24.891 1.00 49.36 269 LEU A O 1
ATOM 1959 N N . TRP A 1 247 ? 13.031 -16.145 27.095 1.00 49.51 270 TRP A N 1
ATOM 1960 C CA . TRP A 1 247 ? 13.721 -17.422 26.906 1.00 49.51 270 TRP A CA 1
ATOM 1961 C C . TRP A 1 247 ? 12.862 -18.490 26.234 1.00 49.47 270 TRP A C 1
ATOM 1962 O O . TRP A 1 247 ? 13.347 -19.233 25.385 1.00 49.38 270 TRP A O 1
ATOM 1973 N N . ILE A 1 248 ? 11.591 -18.563 26.622 1.00 49.61 271 ILE A N 1
ATOM 1974 C CA . ILE A 1 248 ? 10.675 -19.582 26.112 1.00 49.57 271 ILE A CA 1
ATOM 1975 C C . ILE A 1 248 ? 10.427 -19.442 24.612 1.00 49.61 271 ILE A C 1
ATOM 1976 O O . ILE A 1 248 ? 10.514 -20.419 23.864 1.00 49.56 271 ILE A O 1
ATOM 1981 N N . LEU A 1 249 ? 10.118 -18.227 24.170 1.00 49.62 272 LEU A N 1
ATOM 1982 C CA . LEU A 1 249 ? 9.851 -17.987 22.754 1.00 49.50 272 LEU A CA 1
ATOM 1983 C C . LEU A 1 249 ? 11.125 -18.068 21.915 1.00 49.41 272 LEU A C 1
ATOM 1984 O O . LEU A 1 249 ? 11.102 -18.554 20.786 1.00 49.34 272 LEU A O 1
ATOM 1989 N N . ASP A 1 250 ? 12.238 -17.600 22.468 1.00 49.32 273 ASP A N 1
ATOM 1990 C CA . ASP A 1 250 ? 13.521 -17.725 21.787 1.00 49.42 273 ASP A CA 1
ATOM 1991 C C . ASP A 1 250 ? 13.865 -19.192 21.555 1.00 49.48 273 ASP A C 1
ATOM 1992 O O . ASP A 1 250 ? 14.148 -19.608 20.432 1.00 49.42 273 ASP A O 1
ATOM 1997 N N . ARG A 1 251 ? 13.833 -19.974 22.628 1.00 49.51 274 ARG A N 1
ATOM 1998 C CA . ARG A 1 251 ? 14.131 -21.396 22.545 1.00 49.54 274 ARG A CA 1
ATOM 1999 C C . ARG A 1 251 ? 13.115 -22.164 21.694 1.00 49.60 274 ARG A C 1
ATOM 2000 O O . ARG A 1 251 ? 13.427 -23.220 21.147 1.00 49.47 274 ARG A O 1
ATOM 2008 N N . MET A 1 252 ? 11.904 -21.630 21.577 1.00 49.72 275 MET A N 1
ATOM 2009 C CA . MET A 1 252 ? 10.911 -22.222 20.688 1.00 49.75 275 MET A CA 1
ATOM 2010 C C . MET A 1 252 ? 11.347 -22.063 19.242 1.00 49.76 275 MET A C 1
ATOM 2011 O O . MET A 1 252 ? 11.039 -22.905 18.401 1.00 49.94 275 MET A O 1
ATOM 2016 N N . GLY A 1 253 ? 12.057 -20.973 18.956 1.00 49.81 276 GLY A N 1
ATOM 2017 C CA . GLY A 1 253 ? 12.570 -20.711 17.612 1.00 49.77 276 GLY A CA 1
ATOM 2018 C C . GLY A 1 253 ? 12.116 -19.385 17.021 1.00 49.82 276 GLY A C 1
ATOM 2019 O O . GLY A 1 253 ? 12.211 -19.169 15.818 1.00 49.85 276 GLY A O 1
ATOM 2020 N N . ALA A 1 254 ? 11.626 -18.488 17.869 1.00 49.82 277 ALA A N 1
ATOM 2021 C CA . ALA A 1 254 ? 11.067 -17.224 17.401 1.00 49.69 277 ALA A CA 1
ATOM 2022 C C . ALA A 1 254 ? 12.030 -16.059 17.587 1.00 49.76 277 ALA A C 1
ATOM 2023 O O . ALA A 1 254 ? 11.666 -14.905 17.366 1.00 49.86 277 ALA A O 1
ATOM 2025 N N . GLY A 1 255 ? 13.259 -16.361 17.991 1.00 49.81 278 GLY A N 1
ATOM 2026 C CA . GLY A 1 255 ? 14.256 -15.325 18.240 1.00 49.79 278 GLY A CA 1
ATOM 2027 C C . GLY A 1 255 ? 13.881 -14.471 19.434 1.00 49.77 278 GLY A C 1
ATOM 2028 O O . GLY A 1 255 ? 13.157 -14.921 20.322 1.00 49.78 278 GLY A O 1
ATOM 2029 N N . ASN A 1 256 ? 14.383 -13.238 19.458 1.00 49.75 279 ASN A N 1
ATOM 2030 C CA . ASN A 1 256 ? 14.070 -12.286 20.523 1.00 49.74 279 ASN A CA 1
ATOM 2031 C C . ASN A 1 256 ? 12.855 -11.444 20.141 1.00 49.75 279 ASN A C 1
ATOM 2032 O O . ASN A 1 256 ? 12.889 -10.715 19.150 1.00 49.79 279 ASN A O 1
ATOM 2037 N N . VAL A 1 257 ? 11.787 -11.541 20.928 1.00 49.71 280 VAL A N 1
ATOM 2038 C CA . VAL A 1 257 ? 10.557 -10.810 20.630 1.00 49.73 280 VAL A CA 1
ATOM 2039 C C . VAL A 1 257 ? 10.498 -9.455 21.330 1.00 49.75 280 VAL A C 1
ATOM 2040 O O . VAL A 1 257 ? 9.675 -8.607 20.985 1.00 49.63 280 VAL A O 1
ATOM 2044 N N . PHE A 1 258 ? 11.370 -9.258 22.315 1.00 49.71 281 PHE A N 1
ATOM 2045 C CA . PHE A 1 258 ? 11.402 -8.012 23.072 1.00 49.71 281 PHE A CA 1
ATOM 2046 C C . PHE A 1 258 ? 12.320 -6.976 22.434 1.00 49.67 281 PHE A C 1
ATOM 2047 O O . PHE A 1 258 ? 13.257 -7.314 21.707 1.00 49.68 281 PHE A O 1
ATOM 2055 N N . ASN A 1 259 ? 12.043 -5.708 22.708 1.00 49.47 282 ASN A N 1
ATOM 2056 C CA . ASN A 1 259 ? 12.998 -4.660 22.417 1.00 49.48 282 ASN A CA 1
ATOM 2057 C C . ASN A 1 259 ? 14.294 -4.996 23.149 1.00 49.49 282 ASN A C 1
ATOM 2058 O O . ASN A 1 259 ? 14.283 -5.222 24.360 1.00 49.46 282 ASN A O 1
ATOM 2063 N N . PRO A 1 260 ? 15.411 -5.056 22.410 1.00 49.52 283 PRO A N 1
ATOM 2064 C CA . PRO A 1 260 ? 16.720 -5.424 22.952 1.00 49.57 283 PRO A CA 1
ATOM 2065 C C . PRO A 1 260 ? 17.145 -4.528 24.113 1.00 49.60 283 PRO A C 1
ATOM 2066 O O . PRO A 1 260 ? 18.021 -4.902 24.894 1.00 49.55 283 PRO A O 1
ATOM 2070 N N . GLY A 1 261 ? 16.528 -3.354 24.221 1.00 49.62 284 GLY A N 1
ATOM 2071 C CA . GLY A 1 261 ? 16.771 -2.458 25.349 1.00 49.59 284 GLY A CA 1
ATOM 2072 C C . GLY A 1 261 ? 16.552 -3.183 26.662 1.00 49.58 284 GLY A C 1
ATOM 2073 O O . GLY A 1 261 ? 16.995 -2.735 27.715 1.00 49.64 284 GLY A O 1
ATOM 2074 N N . GLN A 1 262 ? 15.864 -4.316 26.583 1.00 49.51 285 GLN A N 1
ATOM 2075 C CA . GLN A 1 262 ? 15.583 -5.158 27.738 1.00 49.54 285 GLN A CA 1
ATOM 2076 C C . GLN A 1 262 ? 16.854 -5.483 28.539 1.00 49.49 285 GLN A C 1
ATOM 2077 O O . GLN A 1 262 ? 16.806 -5.669 29.756 1.00 49.40 285 GLN A O 1
ATOM 2083 N N . GLN A 1 263 ? 17.985 -5.547 27.848 1.00 49.53 286 GLN A N 1
ATOM 2084 C CA . GLN A 1 263 ? 19.255 -5.916 28.465 1.00 49.59 286 GLN A CA 1
ATOM 2085 C C . GLN A 1 263 ? 19.678 -4.982 29.596 1.00 49.70 286 GLN A C 1
ATOM 2086 O O . GLN A 1 263 ? 20.333 -5.405 30.553 1.00 49.84 286 GLN A O 1
ATOM 2092 N N . PHE A 1 264 ? 19.307 -3.712 29.496 1.00 49.67 287 PHE A N 1
ATOM 2093 C CA . PHE A 1 264 ? 19.891 -2.702 30.375 1.00 49.67 287 PHE A CA 1
ATOM 2094 C C . PHE A 1 264 ? 18.980 -2.272 31.508 1.00 49.70 287 PHE A C 1
ATOM 2095 O O . PHE A 1 264 ? 19.344 -1.421 32.310 1.00 49.79 287 PHE A O 1
ATOM 2103 N N . ILE A 1 265 ? 17.805 -2.884 31.582 1.00 49.73 288 ILE A N 1
ATOM 2104 C CA . ILE A 1 265 ? 16.843 -2.562 32.623 1.00 49.76 288 ILE A CA 1
ATOM 2105 C C . ILE A 1 265 ? 17.423 -2.804 34.016 1.00 49.93 288 ILE A C 1
ATOM 2106 O O . ILE A 1 265 ? 17.269 -1.977 34.915 1.00 50.08 288 ILE A O 1
ATOM 2111 N N . LEU A 1 266 ? 18.102 -3.933 34.188 1.00 49.94 289 LEU A N 1
ATOM 2112 C CA . LEU A 1 266 ? 18.634 -4.306 35.495 1.00 49.80 289 LEU A CA 1
ATOM 2113 C C . LEU A 1 266 ? 19.817 -3.442 35.923 1.00 49.78 289 LEU A C 1
ATOM 2114 O O . LEU A 1 266 ? 20.199 -3.443 37.091 1.00 49.76 289 LEU A O 1
ATOM 2119 N N . TYR A 1 267 ? 20.402 -2.713 34.979 1.00 49.78 290 TYR A N 1
ATOM 2120 C CA . TYR A 1 267 ? 21.462 -1.768 35.311 1.00 49.65 290 TYR A CA 1
ATOM 2121 C C . TYR A 1 267 ? 20.996 -0.815 36.407 1.00 49.68 290 TYR A C 1
ATOM 2122 O O . TYR A 1 267 ? 21.787 -0.359 37.234 1.00 49.66 290 TYR A O 1
ATOM 2131 N N . ASP A 1 268 ? 19.700 -0.521 36.406 1.00 49.65 291 ASP A N 1
ATOM 2132 C CA . ASP A 1 268 ? 19.115 0.370 37.399 1.00 49.79 291 ASP A CA 1
ATOM 2133 C C . ASP A 1 268 ? 19.340 -0.158 38.810 1.00 49.78 291 ASP A C 1
ATOM 2134 O O . ASP A 1 268 ? 19.719 0.591 39.710 1.00 49.90 291 ASP A O 1
ATOM 2139 N N . ALA A 1 269 ? 19.098 -1.451 38.999 1.00 49.75 292 ALA A N 1
ATOM 2140 C CA . ALA A 1 269 ? 19.309 -2.085 40.293 1.00 49.67 292 ALA A CA 1
ATOM 2141 C C . ALA A 1 269 ? 20.769 -1.958 40.710 1.00 49.66 292 ALA A C 1
ATOM 2142 O O . ALA A 1 269 ? 21.076 -1.722 41.879 1.00 49.66 292 ALA A O 1
ATOM 2144 N N . ILE A 1 270 ? 21.668 -2.110 39.744 1.00 49.69 293 ILE A N 1
ATOM 2145 C CA . ILE A 1 270 ? 23.099 -1.947 39.987 1.00 49.73 293 ILE A CA 1
ATOM 2146 C C . ILE A 1 270 ? 23.438 -0.530 40.462 1.00 49.75 293 ILE A C 1
ATOM 2147 O O . ILE A 1 270 ? 24.217 -0.351 41.396 1.00 49.74 293 ILE A O 1
ATOM 2152 N N . TYR A 1 271 ? 22.844 0.477 39.825 1.00 49.75 294 TYR A N 1
ATOM 2153 C CA . TYR A 1 271 ? 23.088 1.862 40.219 1.00 49.72 294 TYR A CA 1
ATOM 2154 C C . TYR A 1 271 ? 22.535 2.184 41.606 1.00 49.63 294 TYR A C 1
ATOM 2155 O O . TYR A 1 271 ? 23.037 3.078 42.292 1.00 49.48 294 TYR A O 1
ATOM 2164 N N . LYS A 1 272 ? 21.513 1.441 42.019 1.00 49.62 295 LYS A N 1
ATOM 2165 C CA . LYS A 1 272 ? 20.853 1.699 43.298 1.00 49.55 295 LYS A CA 1
ATOM 2166 C C . LYS A 1 272 ? 21.390 0.879 44.476 1.00 49.42 295 LYS A C 1
ATOM 2167 O O . LYS A 1 272 ? 20.912 1.016 45.595 1.00 49.27 295 LYS A O 1
ATOM 2173 N N . ARG A 1 273 ? 22.388 0.036 44.228 1.00 49.46 296 ARG A N 1
ATOM 2174 C CA . ARG A 1 273 ? 22.974 -0.777 45.297 1.00 49.61 296 ARG A CA 1
ATOM 2175 C C . ARG A 1 273 ? 23.775 0.074 46.283 1.00 49.53 296 ARG A C 1
ATOM 2176 O O . ARG A 1 273 ? 24.640 0.846 45.879 1.00 49.43 296 ARG A O 1
ATOM 2184 N N . ARG A 1 274 ? 23.466 -0.058 47.572 1.00 49.57 297 ARG A N 1
ATOM 2185 C CA . ARG A 1 274 ? 24.201 0.649 48.620 1.00 49.68 297 ARG A CA 1
ATOM 2186 C C . ARG A 1 274 ? 25.407 -0.173 49.043 1.00 49.63 297 ARG A C 1
ATOM 2187 O O . ARG A 1 274 ? 25.516 -1.347 48.690 1.00 49.64 297 ARG A O 1
ATOM 2195 N N . PRO A 1 275 ? 26.304 0.438 49.830 1.00 49.65 298 PRO A N 1
ATOM 2196 C CA . PRO A 1 275 ? 27.497 -0.245 50.317 1.00 49.69 298 PRO A CA 1
ATOM 2197 C C . PRO A 1 275 ? 27.185 -1.197 51.467 1.00 49.66 298 PRO A C 1
ATOM 2198 O O . PRO A 1 275 ? 28.077 -1.891 51.950 1.00 49.64 298 PRO A O 1
ATOM 2202 N N . ASP A 1 276 ? 25.928 -1.224 51.896 1.00 49.57 299 ASP A N 1
ATOM 2203 C CA . ASP A 1 276 ? 25.518 -2.064 53.015 1.00 49.51 299 ASP A CA 1
ATOM 2204 C C . ASP A 1 276 ? 24.751 -3.302 52.555 1.00 49.54 299 ASP A C 1
ATOM 2205 O O . ASP A 1 276 ? 24.189 -4.035 53.370 1.00 49.56 299 ASP A O 1
ATOM 2210 N N . GLY A 1 277 ? 24.735 -3.528 51.245 1.00 49.58 300 GLY A N 1
ATOM 2211 C CA . GLY A 1 277 ? 24.096 -4.710 50.672 1.00 49.55 300 GLY A CA 1
ATOM 2212 C C . GLY A 1 277 ? 22.642 -4.518 50.285 1.00 49.61 300 GLY A C 1
ATOM 2213 O O . GLY A 1 277 ? 22.053 -5.370 49.620 1.00 49.54 300 GLY A O 1
ATOM 2214 N N . GLN A 1 278 ? 22.056 -3.399 50.697 1.00 49.59 301 GLN A N 1
ATOM 2215 C CA . GLN A 1 278 ? 20.656 -3.122 50.390 1.00 49.65 301 GLN A CA 1
ATOM 2216 C C . GLN A 1 278 ? 20.513 -2.256 49.138 1.00 49.63 301 GLN A C 1
ATOM 2217 O O . GLN A 1 278 ? 21.502 -1.796 48.576 1.00 49.68 301 GLN A O 1
ATOM 2223 N N . ILE A 1 279 ? 19.274 -2.049 48.703 1.00 49.68 302 ILE A N 1
ATOM 2224 C CA . ILE A 1 279 ? 18.989 -1.250 47.514 1.00 49.66 302 ILE A CA 1
ATOM 2225 C C . ILE A 1 279 ? 18.259 0.030 47.902 1.00 49.66 302 ILE A C 1
ATOM 2226 O O . ILE A 1 279 ? 17.529 0.060 48.893 1.00 49.70 302 ILE A O 1
ATOM 2231 N N . LEU A 1 280 ? 18.463 1.089 47.124 1.00 49.59 303 LEU A N 1
ATOM 2232 C CA . LEU A 1 280 ? 17.736 2.331 47.331 1.00 49.52 303 LEU A CA 1
ATOM 2233 C C . LEU A 1 280 ? 16.241 2.031 47.233 1.00 49.39 303 LEU A C 1
ATOM 2234 O O . LEU A 1 280 ? 15.831 1.171 46.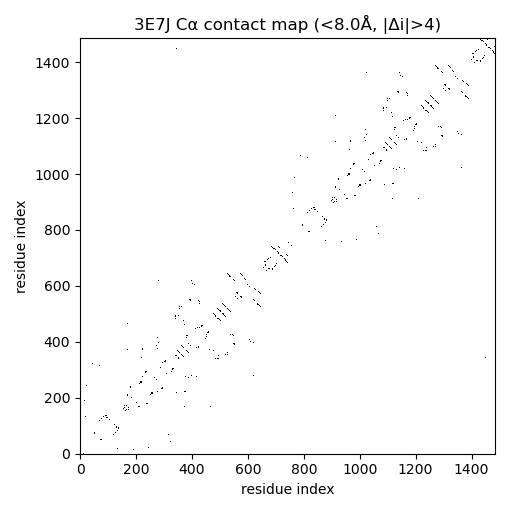458 1.00 49.30 303 LEU A O 1
ATOM 2239 N N . ALA A 1 281 ? 15.435 2.727 48.027 1.00 49.34 304 ALA A N 1
ATOM 2240 C CA . ALA A 1 281 ? 13.993 2.481 48.058 1.00 49.47 304 ALA A CA 1
ATOM 2241 C C . ALA A 1 281 ? 13.305 2.954 46.782 1.00 49.59 304 ALA A C 1
ATOM 2242 O O . ALA A 1 281 ? 13.904 3.640 45.957 1.00 49.58 304 ALA A O 1
ATOM 2244 N N . GLY A 1 282 ? 12.039 2.585 46.630 1.00 49.61 305 GLY A N 1
ATOM 2245 C CA . GLY A 1 282 ? 11.266 2.970 45.455 1.00 49.65 305 GLY A CA 1
ATOM 2246 C C . GLY A 1 282 ? 10.103 2.022 45.261 1.00 49.63 305 GLY A C 1
ATOM 2247 O O . GLY A 1 282 ? 10.306 0.825 45.073 1.00 49.60 305 GLY A O 1
ATOM 2248 N N . GLY A 1 283 ? 8.884 2.555 45.316 1.00 49.55 306 GLY A N 1
ATOM 2249 C CA . GLY A 1 283 ? 7.683 1.732 45.207 1.00 49.41 306 GLY A CA 1
ATOM 2250 C C . GLY A 1 283 ? 7.494 0.859 46.432 1.00 49.39 306 GLY A C 1
ATOM 2251 O O . GLY A 1 283 ? 8.080 1.116 47.479 1.00 49.31 306 GLY A O 1
ATOM 2252 N N . ASP A 1 284 ? 6.671 -0.177 46.306 1.00 49.46 307 ASP A N 1
ATOM 2253 C CA . ASP A 1 284 ? 6.408 -1.071 47.429 1.00 49.51 307 ASP A CA 1
ATOM 2254 C C . ASP A 1 284 ? 7.666 -1.830 47.840 1.00 49.61 307 ASP A C 1
ATOM 2255 O O . ASP A 1 284 ? 8.142 -2.702 47.109 1.00 49.52 307 ASP A O 1
ATOM 2260 N N . VAL A 1 285 ? 8.203 -1.489 49.009 1.00 49.51 308 VAL A N 1
ATOM 2261 C CA . VAL A 1 285 ? 9.391 -2.155 49.528 1.00 49.54 308 VAL A CA 1
ATOM 2262 C C . VAL A 1 285 ? 9.378 -2.237 51.050 1.00 49.55 308 VAL A C 1
ATOM 2263 O O . VAL A 1 285 ? 8.778 -1.400 51.725 1.00 49.44 308 VAL A O 1
ATOM 2267 N N . ASP A 1 286 ? 10.041 -3.264 51.573 1.00 49.48 309 ASP A N 1
ATOM 2268 C CA . ASP A 1 286 ? 10.301 -3.387 52.996 1.00 49.51 309 ASP A CA 1
ATOM 2269 C C . ASP A 1 286 ? 11.799 -3.257 53.223 1.00 49.48 309 ASP A C 1
ATOM 2270 O O . ASP A 1 286 ? 12.561 -3.132 52.268 1.00 49.32 309 ASP A O 1
ATOM 2275 N N . TYR A 1 287 ? 12.222 -3.295 54.482 1.00 49.40 310 TYR A N 1
ATOM 2276 C CA . TYR A 1 287 ? 13.623 -3.057 54.802 1.00 49.44 310 TYR A CA 1
ATOM 2277 C C . TYR A 1 287 ? 14.206 -4.109 55.736 1.00 49.52 310 TYR A C 1
ATOM 2278 O O . TYR A 1 287 ? 13.515 -4.647 56.602 1.00 49.42 310 TYR A O 1
ATOM 2287 N N . SER A 1 288 ? 15.489 -4.393 55.545 1.00 49.57 311 SER A N 1
ATOM 2288 C CA . SER A 1 288 ? 16.221 -5.317 56.398 1.00 49.66 311 SER A CA 1
ATOM 2289 C C . SER A 1 288 ? 17.690 -4.922 56.405 1.00 49.71 311 SER A C 1
ATOM 2290 O O . SER A 1 288 ? 18.153 -4.236 55.503 1.00 49.82 311 SER A O 1
ATOM 2293 N N . ARG A 1 289 ? 18.414 -5.339 57.434 1.00 49.68 312 ARG A N 1
ATOM 2294 C CA . ARG A 1 289 ? 19.846 -5.109 57.489 1.00 49.75 312 ARG A CA 1
ATOM 2295 C C . ARG A 1 289 ? 20.571 -6.419 57.786 1.00 49.87 312 ARG A C 1
ATOM 2296 O O . ARG A 1 289 ? 21.757 -6.427 58.111 1.00 49.97 312 ARG A O 1
ATOM 2304 N N . LYS A 1 290 ? 19.848 -7.527 57.656 1.00 49.93 313 LYS A N 1
ATOM 2305 C CA . LYS A 1 290 ? 20.378 -8.841 58.015 1.00 49.94 313 LYS A CA 1
ATOM 2306 C C . LYS A 1 290 ? 21.049 -9.575 56.855 1.00 49.97 313 LYS A C 1
ATOM 2307 O O . LYS A 1 290 ? 22.053 -10.254 57.049 1.00 50.10 313 LYS A O 1
ATOM 2313 N N . LYS A 1 291 ? 20.501 -9.439 55.654 1.00 50.08 314 LYS A N 1
ATOM 2314 C CA . LYS A 1 291 ? 21.075 -10.096 54.484 1.00 50.16 314 LYS A CA 1
ATOM 2315 C C . LYS A 1 291 ? 20.983 -9.181 53.270 1.00 50.21 314 LYS A C 1
ATOM 2316 O O . LYS A 1 291 ? 19.973 -8.500 53.072 1.00 50.27 314 LYS A O 1
ATOM 2322 N N . PRO A 1 292 ? 22.043 -9.158 52.449 1.00 50.14 315 PRO A N 1
ATOM 2323 C CA . PRO A 1 292 ? 22.038 -8.356 51.235 1.00 50.11 315 PRO A CA 1
ATOM 2324 C C . PRO A 1 292 ? 20.837 -8.672 50.348 1.00 50.12 315 PRO A C 1
ATOM 2325 O O . PRO A 1 292 ? 20.269 -9.763 50.435 1.00 50.12 315 PRO A O 1
ATOM 2329 N N . LYS A 1 293 ? 20.461 -7.716 49.503 1.00 50.11 316 LYS A N 1
ATOM 2330 C CA . LYS A 1 293 ? 19.355 -7.891 48.566 1.00 50.12 316 LYS A CA 1
ATOM 2331 C C . LYS A 1 293 ? 19.897 -8.352 47.217 1.00 50.14 316 LYS A C 1
ATOM 2332 O O . LYS A 1 293 ? 20.913 -7.836 46.741 1.00 50.28 316 LYS A O 1
ATOM 2338 N N . TYR A 1 294 ? 19.230 -9.327 46.606 1.00 50.02 317 TYR A N 1
ATOM 2339 C CA . TYR A 1 294 ? 19.703 -9.895 45.347 1.00 49.98 317 TYR A CA 1
ATOM 2340 C C . TYR A 1 294 ? 18.629 -9.947 44.262 1.00 50.07 317 TYR A C 1
ATOM 2341 O O . TYR A 1 294 ? 17.435 -10.101 44.543 1.00 50.09 317 TYR A O 1
ATOM 2350 N N . TYR A 1 295 ? 19.072 -9.816 43.016 1.00 49.94 318 TYR A N 1
ATOM 2351 C CA . TYR A 1 295 ? 18.208 -9.986 41.860 1.00 49.76 318 TYR A CA 1
ATOM 2352 C C . TYR A 1 295 ? 18.718 -11.171 41.053 1.00 49.64 318 TYR A C 1
ATOM 2353 O O . TYR A 1 295 ? 19.037 -11.059 39.871 1.00 49.57 318 TYR A O 1
ATOM 2362 N N . THR A 1 296 ? 18.780 -12.314 41.722 1.00 49.65 319 THR A N 1
ATOM 2363 C CA . THR A 1 296 ? 19.440 -13.499 41.202 1.00 49.64 319 THR A CA 1
ATOM 2364 C C . THR A 1 296 ? 18.867 -13.988 39.871 1.00 49.71 319 THR A C 1
ATOM 2365 O O . THR A 1 296 ? 19.602 -14.129 38.890 1.00 49.64 319 THR A O 1
ATOM 2369 N N . MET A 1 297 ? 17.562 -14.241 39.832 1.00 49.52 320 MET A N 1
ATOM 2370 C CA . MET A 1 297 ? 16.950 -14.810 38.635 1.00 49.65 320 MET A CA 1
ATOM 2371 C C . MET A 1 297 ? 16.974 -13.855 37.444 1.00 49.79 320 MET A C 1
ATOM 2372 O O . MET A 1 297 ? 17.350 -14.250 36.342 1.00 50.17 320 MET A O 1
ATOM 2377 N N . PRO A 1 298 ? 16.569 -12.593 37.649 1.00 49.72 321 PRO A N 1
ATOM 2378 C CA . PRO A 1 298 ? 16.670 -11.672 36.524 1.00 49.64 321 PRO A CA 1
ATOM 2379 C C . PRO A 1 298 ? 18.113 -11.542 36.030 1.00 49.55 321 PRO A C 1
ATOM 2380 O O . PRO A 1 298 ? 18.350 -11.404 34.830 1.00 49.39 321 PRO A O 1
ATOM 2384 N N . ALA A 1 299 ? 19.068 -11.585 36.952 1.00 49.46 322 ALA A N 1
ATOM 2385 C CA . ALA A 1 299 ? 20.475 -11.463 36.584 1.00 49.49 322 ALA A CA 1
ATOM 2386 C C . ALA A 1 299 ? 20.910 -12.688 35.788 1.00 49.56 322 ALA A C 1
ATOM 2387 O O . ALA A 1 299 ? 21.667 -12.583 34.820 1.00 49.51 322 ALA A O 1
ATOM 2389 N N . LEU A 1 300 ? 20.419 -13.852 36.199 1.00 49.53 323 LEU A N 1
ATOM 2390 C CA . LEU A 1 300 ? 20.714 -15.091 35.498 1.00 49.56 323 LEU A CA 1
ATOM 2391 C C . LEU A 1 300 ? 20.192 -15.054 34.066 1.00 49.54 323 LEU A C 1
ATOM 2392 O O . LEU A 1 300 ? 20.958 -15.210 33.116 1.00 49.52 323 LEU A O 1
ATOM 2397 N N . LEU A 1 301 ? 18.888 -14.842 33.916 1.00 49.55 324 LEU A N 1
ATOM 2398 C CA . LEU A 1 301 ? 18.249 -14.900 32.605 1.00 49.50 324 LEU A CA 1
ATOM 2399 C C . LEU A 1 301 ? 18.696 -13.785 31.664 1.00 49.38 324 LEU A C 1
ATOM 2400 O O . LEU A 1 301 ? 18.991 -14.037 30.501 1.00 49.28 324 LEU A O 1
ATOM 2405 N N . ALA A 1 302 ? 18.735 -12.555 32.162 1.00 49.33 325 ALA A N 1
ATOM 2406 C CA . ALA A 1 302 ? 19.145 -11.422 31.338 1.00 49.34 325 ALA A CA 1
ATOM 2407 C C . ALA A 1 302 ? 20.634 -11.482 31.018 1.00 49.40 325 ALA A C 1
ATOM 2408 O O . ALA A 1 302 ? 21.039 -11.262 29.884 1.00 49.57 325 ALA A O 1
ATOM 2410 N N . GLY A 1 303 ? 21.449 -11.779 32.022 1.00 49.42 326 GLY A N 1
ATOM 2411 C CA . GLY A 1 303 ? 22.891 -11.852 31.828 1.00 49.43 326 GLY A CA 1
ATOM 2412 C C . GLY A 1 303 ? 23.301 -12.957 30.874 1.00 49.45 326 GLY A C 1
ATOM 2413 O O . GLY A 1 303 ? 24.151 -12.753 30.010 1.00 49.48 326 GLY A O 1
ATOM 2414 N N . SER A 1 304 ? 22.695 -14.131 31.025 1.00 49.42 327 SER A N 1
ATOM 2415 C CA . SER A 1 304 ? 23.037 -15.281 30.187 1.00 49.51 327 SER A CA 1
ATOM 2416 C C . SER A 1 304 ? 22.477 -15.187 28.772 1.00 49.56 327 SER A C 1
ATOM 2417 O O . SER A 1 304 ? 23.066 -15.718 27.835 1.00 49.80 327 SER A O 1
ATOM 2420 N N . TYR A 1 305 ? 21.341 -14.524 28.605 1.00 49.48 328 TYR A N 1
ATOM 2421 C CA . TYR A 1 305 ? 20.796 -14.362 27.267 1.00 49.46 328 TYR A CA 1
ATOM 2422 C C . TYR A 1 305 ? 21.530 -13.285 26.486 1.00 49.39 328 TYR A C 1
ATOM 2423 O O . TYR A 1 305 ? 21.912 -13.493 25.338 1.00 49.31 328 TYR A O 1
ATOM 2432 N N . TYR A 1 306 ? 21.723 -12.127 27.108 1.00 49.39 329 TYR A N 1
ATOM 2433 C CA . TYR A 1 306 ? 22.350 -10.993 26.434 1.00 49.41 329 TYR A CA 1
ATOM 2434 C C . TYR A 1 306 ? 23.872 -11.000 26.548 1.00 49.51 329 TYR A C 1
ATOM 2435 O O . TYR A 1 306 ? 24.548 -10.112 26.022 1.00 49.43 329 TYR A O 1
ATOM 2444 N N . LYS A 1 307 ? 24.404 -12.013 27.224 1.00 49.53 330 LYS A N 1
ATOM 2445 C CA . LYS A 1 307 ? 25.842 -12.134 27.435 1.00 49.60 330 LYS A CA 1
ATOM 2446 C C . LYS A 1 307 ? 26.405 -10.870 28.074 1.00 49.53 330 LYS A C 1
ATOM 2447 O O . LYS A 1 307 ? 27.405 -10.322 27.616 1.00 49.62 330 LYS A O 1
ATOM 2453 N N . ASP A 1 308 ? 25.755 -10.418 29.139 1.00 49.51 331 ASP A N 1
ATOM 2454 C CA . ASP A 1 308 ? 26.167 -9.208 29.832 1.00 49.54 331 ASP A CA 1
ATOM 2455 C C . ASP A 1 308 ? 26.947 -9.524 31.108 1.00 49.58 331 ASP A C 1
ATOM 2456 O O . ASP A 1 308 ? 26.417 -10.142 32.033 1.00 49.56 331 ASP A O 1
ATOM 2461 N N . GLU A 1 309 ? 28.203 -9.088 31.154 1.00 49.58 332 GLU A N 1
ATOM 2462 C CA . GLU A 1 309 ? 29.085 -9.392 32.281 1.00 49.65 332 GLU A CA 1
ATOM 2463 C C . GLU A 1 309 ? 28.706 -8.647 33.559 1.00 49.58 332 GLU A C 1
ATOM 2464 O O . GLU A 1 309 ? 28.933 -9.144 34.660 1.00 49.67 332 GLU A O 1
ATOM 2470 N N . TYR A 1 310 ? 28.146 -7.452 33.411 1.00 49.52 333 TYR A N 1
ATOM 2471 C CA . TYR A 1 310 ? 27.705 -6.677 34.563 1.00 49.58 333 TYR A CA 1
ATOM 2472 C C . TYR A 1 310 ? 26.559 -7.386 35.281 1.00 49.48 333 TYR A C 1
ATOM 2473 O O . TYR A 1 310 ? 26.522 -7.439 36.509 1.00 49.47 333 TYR A O 1
ATOM 2482 N N . LEU A 1 311 ? 25.628 -7.933 34.509 1.00 49.46 334 LEU A N 1
ATOM 2483 C CA . LEU A 1 311 ? 24.485 -8.630 35.088 1.00 49.50 334 LEU A CA 1
ATOM 2484 C C . LEU A 1 311 ? 24.888 -10.002 35.623 1.00 49.52 334 LEU A C 1
ATOM 2485 O O . LEU A 1 311 ? 24.375 -10.459 36.642 1.00 49.57 334 LEU A O 1
ATOM 2490 N N . ASN A 1 312 ? 25.810 -10.662 34.937 1.00 49.55 335 ASN A N 1
ATOM 2491 C CA . ASN A 1 312 ? 26.311 -11.936 35.424 1.00 49.64 335 ASN A CA 1
ATOM 2492 C C . ASN A 1 312 ? 27.022 -11.759 36.762 1.00 49.63 335 ASN A C 1
ATOM 2493 O O . ASN A 1 312 ? 26.913 -12.605 37.647 1.00 49.59 335 ASN A O 1
ATOM 2498 N N . TYR A 1 313 ? 27.739 -10.649 36.911 1.00 49.64 336 TYR A N 1
ATOM 2499 C CA . TYR A 1 313 ? 28.384 -10.324 38.180 1.00 49.68 336 TYR A CA 1
ATOM 2500 C C . TYR A 1 313 ? 27.323 -10.241 39.267 1.00 49.59 336 TYR A C 1
ATOM 2501 O O . TYR A 1 313 ? 27.509 -10.736 40.377 1.00 49.47 336 TYR A O 1
ATOM 2510 N N . GLU A 1 314 ? 26.209 -9.603 38.933 1.00 49.63 337 GLU A N 1
ATOM 2511 C CA . GLU A 1 314 ? 25.085 -9.482 39.849 1.00 49.71 337 GLU A CA 1
ATOM 2512 C C . GLU A 1 314 ? 24.592 -10.870 40.276 1.00 49.73 337 GLU A C 1
ATOM 2513 O O . GLU A 1 314 ? 24.393 -11.128 41.460 1.00 49.74 337 GLU A O 1
ATOM 2519 N N . PHE A 1 315 ? 24.415 -11.767 39.310 1.00 49.69 338 PHE A N 1
ATOM 2520 C CA . PHE A 1 315 ? 23.965 -13.122 39.612 1.00 49.68 338 PHE A CA 1
ATOM 2521 C C . PHE A 1 315 ? 24.955 -13.850 40.514 1.00 49.72 338 PHE A C 1
ATOM 2522 O O . PHE A 1 315 ? 24.569 -14.511 41.479 1.00 49.73 338 PHE A O 1
ATOM 2530 N N . LEU A 1 316 ? 26.238 -13.721 40.203 1.00 49.73 339 LEU A N 1
ATOM 2531 C CA . LEU A 1 316 ? 27.258 -14.492 40.898 1.00 49.69 339 LEU A CA 1
ATOM 2532 C C . LEU A 1 316 ? 27.430 -14.110 42.372 1.00 49.71 339 LEU A C 1
ATOM 2533 O O . LEU A 1 316 ? 28.038 -14.852 43.141 1.00 49.65 339 LEU A O 1
ATOM 2538 N N . LYS A 1 317 ? 26.895 -12.959 42.767 1.00 49.73 340 LYS A N 1
ATOM 2539 C CA . LYS A 1 317 ? 26.951 -12.549 44.169 1.00 49.76 340 LYS A CA 1
ATOM 2540 C C . LYS A 1 317 ? 26.240 -13.576 45.052 1.00 49.79 340 LYS A C 1
ATOM 2541 O O . LYS A 1 317 ? 26.653 -13.836 46.181 1.00 49.75 340 LYS A O 1
ATOM 2547 N N . ASP A 1 318 ? 25.167 -14.152 44.521 1.00 49.85 341 ASP A N 1
ATOM 2548 C CA . ASP A 1 318 ? 24.418 -15.199 45.202 1.00 49.88 341 ASP A CA 1
ATOM 2549 C C . ASP A 1 318 ? 23.776 -16.100 44.153 1.00 49.80 341 ASP A C 1
ATOM 2550 O O . ASP A 1 318 ? 22.589 -15.962 43.848 1.00 49.81 341 ASP A O 1
ATOM 2555 N N . PRO A 1 319 ? 24.570 -17.021 43.588 1.00 49.71 342 PRO A N 1
ATOM 2556 C CA . PRO A 1 319 ? 24.135 -17.902 42.508 1.00 49.71 342 PRO A CA 1
ATOM 2557 C C . PRO A 1 319 ? 23.251 -19.032 43.025 1.00 49.80 342 PRO A C 1
ATOM 2558 O O . PRO A 1 319 ? 23.543 -20.206 42.797 1.00 49.74 342 PRO A O 1
ATOM 2562 N N . ASN A 1 320 ? 22.173 -18.668 43.710 1.00 49.89 343 ASN A N 1
ATOM 2563 C CA . ASN A 1 320 ? 21.310 -19.639 44.365 1.00 49.92 343 ASN A CA 1
ATOM 2564 C C . ASN A 1 320 ? 19.860 -19.387 44.028 1.00 49.98 343 ASN A C 1
ATOM 2565 O O . ASN A 1 320 ? 19.200 -18.526 44.607 1.00 49.99 343 ASN A O 1
ATOM 2570 N N . VAL A 1 321 ? 19.374 -20.165 43.083 1.00 49.99 344 VAL A N 1
ATOM 2571 C CA . VAL A 1 321 ? 18.077 -19.945 42.490 1.00 49.97 344 VAL A CA 1
ATOM 2572 C C . VAL A 1 321 ? 17.018 -20.679 43.327 1.00 49.87 344 VAL A C 1
ATOM 2573 O O . VAL A 1 321 ? 17.307 -21.700 43.944 1.00 50.01 344 VAL A O 1
ATOM 2577 N N . GLU A 1 322 ? 15.809 -20.129 43.383 1.00 49.82 345 GLU A N 1
ATOM 2578 C CA . GLU A 1 322 ? 14.697 -20.807 44.039 1.00 49.73 345 GLU A CA 1
ATOM 2579 C C . GLU A 1 322 ? 14.593 -22.212 43.436 1.00 49.73 345 GLU A C 1
ATOM 2580 O O . GLU A 1 322 ? 14.879 -22.401 42.241 1.00 49.51 345 GLU A O 1
ATOM 2586 N N . PRO A 1 323 ? 14.236 -23.207 44.268 1.00 49.69 346 PRO A N 1
ATOM 2587 C CA . PRO A 1 323 ? 14.191 -24.598 43.826 1.00 49.76 346 PRO A CA 1
ATOM 2588 C C . PRO A 1 323 ? 13.461 -24.792 42.501 1.00 49.85 346 PRO A C 1
ATOM 2589 O O . PRO A 1 323 ? 13.965 -25.497 41.627 1.00 49.88 346 PRO A O 1
ATOM 2593 N N . HIS A 1 324 ? 12.290 -24.175 42.351 1.00 49.87 347 HIS A N 1
ATOM 2594 C CA . HIS A 1 324 ? 11.475 -24.357 41.151 1.00 49.80 347 HIS A CA 1
ATOM 2595 C C . HIS A 1 324 ? 12.121 -23.770 39.894 1.00 49.78 347 HIS A C 1
ATOM 2596 O O . HIS A 1 324 ? 11.660 -24.020 38.784 1.00 49.69 347 HIS A O 1
ATOM 2603 N N . CYS A 1 325 ? 13.190 -22.997 40.067 1.00 49.65 348 CYS A N 1
ATOM 2604 C CA . CYS A 1 325 ? 13.890 -22.418 38.927 1.00 49.72 348 CYS A CA 1
ATOM 2605 C C . CYS A 1 325 ? 15.253 -23.065 38.661 1.00 49.61 348 CYS A C 1
ATOM 2606 O O . CYS A 1 325 ? 15.958 -22.677 37.729 1.00 49.61 348 CYS A O 1
ATOM 2609 N N . LYS A 1 326 ? 15.606 -24.062 39.462 1.00 49.68 349 LYS A N 1
ATOM 2610 C CA . LYS A 1 326 ? 16.868 -24.778 39.301 1.00 49.60 349 LYS A CA 1
ATOM 2611 C C . LYS A 1 326 ? 17.010 -25.399 37.910 1.00 49.67 349 LYS A C 1
ATOM 2612 O O . LYS A 1 326 ? 18.097 -25.384 37.321 1.00 49.58 349 LYS A O 1
ATOM 2618 N N . LEU A 1 327 ? 15.916 -25.949 37.389 1.00 49.64 350 LEU A N 1
ATOM 2619 C CA . LEU A 1 327 ? 15.948 -26.613 36.085 1.00 49.63 350 LEU A CA 1
ATOM 2620 C C . LEU A 1 327 ? 16.313 -25.627 34.982 1.00 49.56 350 LEU A C 1
ATOM 2621 O O . LEU A 1 327 ? 17.088 -25.948 34.081 1.00 49.48 350 LEU A O 1
ATOM 2626 N N . PHE A 1 328 ? 15.755 -24.423 35.066 1.00 49.49 351 PHE A N 1
ATOM 2627 C CA . PHE A 1 328 ? 16.016 -23.384 34.075 1.00 49.51 351 PHE A CA 1
ATOM 2628 C C . PHE A 1 328 ? 17.445 -22.837 34.144 1.00 49.47 351 PHE A C 1
ATOM 2629 O O . PHE A 1 328 ? 18.013 -22.465 33.126 1.00 49.44 351 PHE A O 1
ATOM 2637 N N . GLU A 1 329 ? 18.034 -22.795 35.332 1.00 49.48 352 GLU A N 1
ATOM 2638 C CA . GLU A 1 329 ? 19.446 -22.461 35.419 1.00 49.50 352 GLU A CA 1
ATOM 2639 C C . GLU A 1 329 ? 20.257 -23.547 34.720 1.00 49.56 352 GLU A C 1
ATOM 2640 O O . GLU A 1 329 ? 21.180 -23.259 33.958 1.00 49.58 352 GLU A O 1
ATOM 2646 N N . PHE A 1 330 ? 19.906 -24.801 34.977 1.00 49.54 353 PHE A N 1
ATOM 2647 C CA . PHE A 1 330 ? 20.621 -25.914 34.371 1.00 49.65 353 PHE A CA 1
ATOM 2648 C C . PHE A 1 330 ? 20.491 -25.884 32.857 1.00 49.62 353 PHE A C 1
ATOM 2649 O O . PHE A 1 330 ? 21.439 -26.191 32.138 1.00 49.56 353 PHE A O 1
ATOM 2657 N N . LEU A 1 331 ? 19.308 -25.516 32.381 1.00 49.58 354 LEU A N 1
ATOM 2658 C CA . LEU A 1 331 ? 19.047 -25.464 30.949 1.00 49.67 354 LEU A CA 1
ATOM 2659 C C . LEU A 1 331 ? 19.676 -24.256 30.260 1.00 49.63 354 LEU A C 1
ATOM 2660 O O . LEU A 1 331 ? 20.209 -24.380 29.158 1.00 49.68 354 LEU A O 1
ATOM 2665 N N . TRP A 1 332 ? 19.626 -23.096 30.914 1.00 49.62 355 TRP A N 1
ATOM 2666 C CA . TRP A 1 332 ? 19.901 -21.825 30.240 1.00 49.56 355 TRP A CA 1
ATOM 2667 C C . TRP A 1 332 ? 21.153 -21.053 30.680 1.00 49.60 355 TRP A C 1
ATOM 2668 O O . TRP A 1 332 ? 21.649 -20.205 29.934 1.00 49.54 355 TRP A O 1
ATOM 2679 N N . ARG A 1 333 ? 21.653 -21.316 31.882 1.00 49.59 356 ARG A N 1
ATOM 2680 C CA . ARG A 1 333 ? 22.779 -20.545 32.410 1.00 49.64 356 ARG A CA 1
ATOM 2681 C C . ARG A 1 333 ? 24.035 -20.636 31.545 1.00 49.60 356 ARG A C 1
ATOM 2682 O O . ARG A 1 333 ? 24.401 -21.709 31.072 1.00 49.52 356 ARG A O 1
ATOM 2690 N N . ASP A 1 334 ? 24.685 -19.493 31.351 1.00 49.60 357 ASP A N 1
ATOM 2691 C CA . ASP A 1 334 ? 25.952 -19.422 30.632 1.00 49.69 357 ASP A CA 1
ATOM 2692 C C . ASP A 1 334 ? 27.091 -19.405 31.644 1.00 49.62 357 ASP A C 1
ATOM 2693 O O . ASP A 1 334 ? 27.350 -18.385 32.280 1.00 49.65 357 ASP A O 1
ATOM 2698 N N . THR A 1 335 ? 27.766 -20.541 31.795 1.00 49.66 358 THR A N 1
ATOM 2699 C CA . THR A 1 335 ? 28.780 -20.696 32.832 1.00 49.66 358 THR A CA 1
ATOM 2700 C C . THR A 1 335 ? 30.162 -20.239 32.385 1.00 49.69 358 THR A C 1
ATOM 2701 O O . THR A 1 335 ? 31.115 -20.280 33.162 1.00 49.68 358 THR A O 1
ATOM 2705 N N . GLN A 1 336 ? 30.270 -19.806 31.136 1.00 49.68 359 GLN A N 1
ATOM 2706 C CA . GLN A 1 336 ? 31.556 -19.377 30.602 1.00 49.74 359 GLN A CA 1
ATOM 2707 C C . GLN A 1 336 ? 31.604 -17.862 30.474 1.00 49.68 359 GLN A C 1
ATOM 2708 O O . GLN A 1 336 ? 32.662 -17.274 30.248 1.00 49.68 359 GLN A O 1
ATOM 2714 N N . LEU A 1 337 ? 30.442 -17.240 30.632 1.00 49.62 360 LEU A N 1
ATOM 2715 C CA . LEU A 1 337 ? 30.314 -15.795 30.570 1.00 49.54 360 LEU A CA 1
ATOM 2716 C C . LEU A 1 337 ? 31.176 -15.134 31.636 1.00 49.54 360 LEU A C 1
ATOM 2717 O O . LEU A 1 337 ? 31.253 -15.611 32.768 1.00 49.52 360 LEU A O 1
ATOM 2722 N N . GLY A 1 338 ? 31.825 -14.036 31.258 1.00 49.54 361 GLY A N 1
ATOM 2723 C CA . GLY A 1 338 ? 32.656 -13.279 32.179 1.00 49.56 361 GLY A CA 1
ATOM 2724 C C . GLY A 1 338 ? 31.828 -12.496 33.176 1.00 49.60 361 GLY A C 1
ATOM 2725 O O . GLY A 1 338 ? 30.605 -12.631 33.228 1.00 49.56 361 GLY A O 1
ATOM 2726 N N . SER A 1 339 ? 32.497 -11.654 33.953 1.00 49.64 362 SER A N 1
ATOM 2727 C CA . SER A 1 339 ? 31.857 -10.970 35.066 1.00 49.71 362 SER A CA 1
ATOM 2728 C C . SER A 1 339 ? 32.548 -9.634 35.362 1.00 49.66 362 SER A C 1
ATOM 2729 O O . SER A 1 339 ? 33.776 -9.548 35.346 1.00 49.67 362 SER A O 1
ATOM 2732 N N . ARG A 1 340 ? 31.758 -8.595 35.621 1.00 49.66 363 ARG A N 1
ATOM 2733 C CA . ARG A 1 340 ? 32.290 -7.240 35.812 1.00 49.65 363 ARG A CA 1
ATOM 2734 C C . ARG A 1 340 ? 31.725 -6.507 37.023 1.00 49.56 363 ARG A C 1
ATOM 2735 O O . ARG A 1 340 ? 30.509 -6.415 37.185 1.00 49.52 363 ARG A O 1
ATOM 2743 N N . LYS A 1 341 ? 32.609 -5.967 37.857 1.00 49.53 364 LYS A N 1
ATOM 2744 C CA . LYS A 1 341 ? 32.196 -5.003 38.869 1.00 49.66 364 LYS A CA 1
ATOM 2745 C C . LYS A 1 341 ? 31.676 -3.753 38.171 1.00 49.57 364 LYS A C 1
ATOM 2746 O O . LYS A 1 341 ? 32.063 -3.466 37.041 1.00 49.58 364 LYS A O 1
ATOM 2752 N N . PRO A 1 342 ? 30.798 -3.000 38.845 1.00 49.66 365 PRO A N 1
ATOM 2753 C CA . PRO A 1 342 ? 30.208 -1.796 38.261 1.00 49.65 365 PRO A CA 1
ATOM 2754 C C . PRO A 1 342 ? 31.124 -0.575 38.322 1.00 49.68 365 PRO A C 1
ATOM 2755 O O . PRO A 1 342 ? 30.750 0.498 37.840 1.00 49.65 365 PRO A O 1
ATOM 2759 N N . ASP A 1 343 ? 32.311 -0.744 38.898 1.00 49.68 366 ASP A N 1
ATOM 2760 C CA . ASP A 1 343 ? 33.210 0.375 39.191 1.00 49.73 366 ASP A CA 1
ATOM 2761 C C . ASP A 1 343 ? 33.577 1.259 38.000 1.00 49.67 366 ASP A C 1
ATOM 2762 O O . ASP A 1 343 ? 33.856 2.443 38.175 1.00 49.63 366 ASP A O 1
ATOM 2767 N N . ASP A 1 344 ? 33.582 0.698 36.795 1.00 49.76 367 ASP A N 1
ATOM 2768 C CA . ASP A 1 344 ? 33.985 1.474 35.618 1.00 49.72 367 ASP A CA 1
ATOM 2769 C C . ASP A 1 344 ? 32.808 2.156 34.926 1.00 49.72 367 ASP A C 1
ATOM 2770 O O . ASP A 1 344 ? 32.978 2.850 33.920 1.00 49.77 367 ASP A O 1
ATOM 2775 N N . LEU A 1 345 ? 31.617 1.966 35.482 1.00 49.65 368 LEU A N 1
ATOM 2776 C CA . LEU A 1 345 ? 30.407 2.566 34.940 1.00 49.67 368 LEU A CA 1
ATOM 2777 C C . LEU A 1 345 ? 30.312 4.054 35.279 1.00 49.73 368 LEU A C 1
ATOM 2778 O O . LEU A 1 345 ? 30.684 4.470 36.374 1.00 49.83 368 LEU A O 1
ATOM 2783 N N . PRO A 1 346 ? 29.807 4.864 34.337 1.00 49.69 369 PRO A N 1
ATOM 2784 C CA . PRO A 1 346 ? 29.634 6.297 34.576 1.00 49.64 369 PRO A CA 1
ATOM 2785 C C . PRO A 1 346 ? 28.811 6.544 35.837 1.00 49.57 369 PRO A C 1
ATOM 2786 O O . PRO A 1 346 ? 27.939 5.747 36.169 1.00 49.48 369 PRO A O 1
ATOM 2790 N N . LEU A 1 347 ? 29.087 7.644 36.529 1.00 49.63 370 LEU A N 1
ATOM 2791 C CA . LEU A 1 347 ? 28.492 7.888 37.844 1.00 49.63 370 LEU A CA 1
ATOM 2792 C C . LEU A 1 347 ? 27.009 8.285 37.827 1.00 49.64 370 LEU A C 1
ATOM 2793 O O . LEU A 1 347 ? 26.345 8.215 38.855 1.00 49.71 370 LEU A O 1
ATOM 2798 N N . SER A 1 348 ? 26.494 8.705 36.673 1.00 49.64 371 SER A N 1
ATOM 2799 C CA . SER A 1 348 ? 25.068 9.008 36.543 1.00 49.66 371 SER A CA 1
ATOM 2800 C C . SER A 1 348 ? 24.445 8.274 35.360 1.00 49.57 371 SER A C 1
ATOM 2801 O O . SER A 1 348 ? 25.097 8.053 34.335 1.00 49.47 371 SER A O 1
ATOM 2804 N N . ARG A 1 349 ? 23.175 7.913 35.504 1.00 49.53 372 ARG A N 1
ATOM 2805 C CA . ARG A 1 349 ? 22.438 7.273 34.422 1.00 49.53 372 ARG A CA 1
ATOM 2806 C C . ARG A 1 349 ? 21.031 7.858 34.295 1.00 49.58 372 ARG A C 1
ATOM 2807 O O . ARG A 1 349 ? 20.333 8.056 35.289 1.00 49.38 372 ARG A O 1
ATOM 2815 N N . TYR A 1 350 ? 20.625 8.142 33.062 1.00 49.61 373 TYR A N 1
ATOM 2816 C CA . TYR A 1 350 ? 19.325 8.740 32.808 1.00 49.39 373 TYR A CA 1
ATOM 2817 C C . TYR A 1 350 ? 18.331 7.742 32.243 1.00 49.43 373 TYR A C 1
ATOM 2818 O O . TYR A 1 350 ? 18.651 6.976 31.333 1.00 49.36 373 TYR A O 1
ATOM 2827 N N . SER A 1 351 ? 17.111 7.772 32.765 1.00 49.42 374 SER A N 1
ATOM 2828 C CA . SER A 1 351 ? 16.036 6.952 32.218 1.00 49.47 374 SER A CA 1
ATOM 2829 C C . SER A 1 351 ? 14.947 7.864 31.675 1.00 49.53 374 SER A C 1
ATOM 2830 O O . SER A 1 351 ? 14.280 8.560 32.435 1.00 49.46 374 SER A O 1
ATOM 2833 N N . GLY A 1 352 ? 14.771 7.858 30.359 1.00 49.58 375 GLY A N 1
ATOM 2834 C CA . GLY A 1 352 ? 13.824 8.761 29.714 1.00 49.61 375 GLY A CA 1
ATOM 2835 C C . GLY A 1 352 ? 12.371 8.356 29.789 1.00 49.53 375 GLY A C 1
ATOM 2836 O O . GLY A 1 352 ? 11.962 7.678 30.722 1.00 49.48 375 GLY A O 1
ATOM 2837 N N . SER A 1 353 ? 11.599 8.786 28.793 1.00 49.55 376 SER A N 1
ATOM 2838 C CA . SER A 1 353 ? 10.170 8.489 28.702 1.00 49.60 376 SER A CA 1
ATOM 2839 C C . SER A 1 353 ? 9.888 6.997 28.723 1.00 49.51 376 SER A C 1
ATOM 2840 O O . SER A 1 353 ? 10.567 6.237 28.057 1.00 49.49 376 SER A O 1
ATOM 2843 N N . PRO A 1 354 ? 8.843 6.576 29.451 1.00 49.61 377 PRO A N 1
ATOM 2844 C CA . PRO A 1 354 ? 7.889 7.418 30.177 1.00 49.54 377 PRO A CA 1
ATOM 2845 C C . PRO A 1 354 ? 8.280 7.669 31.633 1.00 49.58 377 PRO A C 1
ATOM 2846 O O . PRO A 1 354 ? 7.423 7.991 32.460 1.00 49.37 377 PRO A O 1
ATOM 2850 N N . PHE A 1 355 ? 9.566 7.533 31.938 1.00 49.53 378 PHE A N 1
ATOM 2851 C CA . PHE A 1 355 ? 10.041 7.682 33.302 1.00 49.58 378 PHE A CA 1
ATOM 2852 C C . PHE A 1 355 ? 10.523 9.097 33.605 1.00 49.74 378 PHE A C 1
ATOM 2853 O O . PHE A 1 355 ? 9.852 9.861 34.304 1.00 49.85 378 PHE A O 1
ATOM 2861 N N . GLY A 1 356 ? 11.692 9.438 33.077 1.00 49.57 379 GLY A N 1
ATOM 2862 C CA . GLY A 1 356 ? 12.307 10.718 33.376 1.00 49.62 379 GLY A CA 1
ATOM 2863 C C . GLY A 1 356 ? 12.966 10.654 34.735 1.00 49.69 379 GLY A C 1
ATOM 2864 O O . GLY A 1 356 ? 12.640 11.431 35.638 1.00 49.70 379 GLY A O 1
ATOM 2865 N N . TRP A 1 357 ? 13.897 9.713 34.878 1.00 49.73 380 TRP A N 1
ATOM 2866 C CA . TRP A 1 357 ? 14.560 9.474 36.150 1.00 49.54 380 TRP A CA 1
ATOM 2867 C C . TRP A 1 357 ? 16.070 9.627 36.026 1.00 49.74 380 TRP A C 1
ATOM 2868 O O . TRP A 1 357 ? 16.676 9.209 35.032 1.00 49.55 380 TRP A O 1
ATOM 2879 N N . MET A 1 358 ? 16.672 10.226 37.046 1.00 49.67 381 MET A N 1
ATOM 2880 C CA . MET A 1 358 ? 18.114 10.347 37.115 1.00 49.78 381 MET A CA 1
ATOM 2881 C C . MET A 1 358 ? 18.611 9.704 38.396 1.00 49.73 381 MET A C 1
ATOM 2882 O O . MET A 1 358 ? 18.078 9.958 39.472 1.00 49.74 381 MET A O 1
ATOM 2887 N N . ILE A 1 359 ? 19.620 8.852 38.275 1.00 49.68 382 ILE A N 1
ATOM 2888 C CA . ILE A 1 359 ? 20.309 8.339 39.441 1.00 49.86 382 ILE A CA 1
ATOM 2889 C C . ILE A 1 359 ? 21.747 8.848 39.353 1.00 49.86 382 ILE A C 1
ATOM 2890 O O . ILE A 1 359 ? 22.393 8.712 38.315 1.00 49.92 382 ILE A O 1
ATOM 2895 N N . ALA A 1 360 ? 22.227 9.478 40.422 1.00 49.83 383 ALA A N 1
ATOM 2896 C CA . ALA A 1 360 ? 23.552 10.092 40.411 1.00 49.78 383 ALA A CA 1
ATOM 2897 C C . ALA A 1 360 ? 24.378 9.664 41.614 1.00 49.84 383 ALA A C 1
ATOM 2898 O O . ALA A 1 360 ? 23.912 9.734 42.750 1.00 50.13 383 ALA A O 1
ATOM 2900 N N . ARG A 1 361 ? 25.608 9.228 41.361 1.00 49.86 384 ARG A N 1
ATOM 2901 C CA . ARG A 1 361 ? 26.485 8.732 42.417 1.00 49.73 384 ARG A CA 1
ATOM 2902 C C . ARG A 1 361 ? 27.793 9.521 42.438 1.00 49.82 384 ARG A C 1
ATOM 2903 O O . ARG A 1 361 ? 28.104 10.244 41.489 1.00 49.83 384 ARG A O 1
ATOM 2911 N N . THR A 1 362 ? 28.560 9.381 43.516 1.00 49.71 385 THR A N 1
ATOM 2912 C CA . THR A 1 362 ? 29.875 10.008 43.593 1.00 49.72 385 THR A CA 1
ATOM 2913 C C . THR A 1 362 ? 30.974 8.952 43.503 1.00 49.72 385 THR A C 1
ATOM 2914 O O . THR A 1 362 ? 32.160 9.273 43.461 1.00 49.62 385 THR A O 1
ATOM 2918 N N . GLY A 1 363 ? 30.564 7.688 43.466 1.00 49.77 386 GLY A N 1
ATOM 2919 C CA . GLY A 1 363 ? 31.500 6.574 43.406 1.00 49.73 386 GLY A CA 1
ATOM 2920 C C . GLY A 1 363 ? 30.753 5.257 43.422 1.00 49.79 386 GLY A C 1
ATOM 2921 O O . GLY A 1 363 ? 29.541 5.218 43.181 1.00 49.72 386 GLY A O 1
ATOM 2922 N N . TRP A 1 364 ? 31.465 4.173 43.714 1.00 49.71 387 TRP A N 1
ATOM 2923 C CA . TRP A 1 364 ? 30.854 2.847 43.708 1.00 49.79 387 TRP A CA 1
ATOM 2924 C C . TRP A 1 364 ? 31.130 2.054 44.981 1.00 49.85 387 TRP A C 1
ATOM 2925 O O . TRP A 1 364 ? 30.793 0.876 45.063 1.00 49.95 387 TRP A O 1
ATOM 2936 N N . GLY A 1 365 ? 31.734 2.700 45.974 1.00 49.98 388 GLY A N 1
ATOM 2937 C CA . GLY A 1 365 ? 32.081 2.023 47.221 1.00 49.91 388 GLY A CA 1
ATOM 2938 C C . GLY A 1 365 ? 31.362 2.574 48.440 1.00 49.94 388 GLY A C 1
ATOM 2939 O O . GLY A 1 365 ? 30.318 3.219 48.317 1.00 49.82 388 GLY A O 1
ATOM 2940 N N . PRO A 1 366 ? 31.920 2.319 49.633 1.00 49.93 389 PRO A N 1
ATOM 2941 C CA . PRO A 1 366 ? 31.305 2.734 50.889 1.00 49.93 389 PRO A CA 1
ATOM 2942 C C . PRO A 1 366 ? 31.163 4.247 51.057 1.00 49.92 389 PRO A C 1
ATOM 2943 O O . PRO A 1 366 ? 30.334 4.691 51.851 1.00 49.82 389 PRO A O 1
ATOM 2947 N N . GLU A 1 367 ? 31.967 5.028 50.337 1.00 49.97 390 GLU A N 1
ATOM 2948 C CA . GLU A 1 367 ? 31.923 6.488 50.445 1.00 49.97 390 GLU A CA 1
ATOM 2949 C C . GLU A 1 367 ? 31.029 7.159 49.422 1.00 49.94 390 GLU A C 1
ATOM 2950 O O . GLU A 1 367 ? 30.991 8.381 49.356 1.00 50.01 390 GLU A O 1
ATOM 2956 N N . SER A 1 368 ? 30.325 6.379 48.611 1.00 49.95 391 SER A N 1
ATOM 2957 C CA . SER A 1 368 ? 29.518 6.969 47.553 1.00 49.93 391 SER A CA 1
ATOM 2958 C C . SER A 1 368 ? 28.215 7.584 48.061 1.00 49.89 391 SER A C 1
ATOM 2959 O O . SER A 1 368 ? 27.511 6.995 48.889 1.00 49.90 391 SER A O 1
ATOM 2962 N N . VAL A 1 369 ? 27.920 8.783 47.571 1.00 49.66 392 VAL A N 1
ATOM 2963 C CA . VAL A 1 369 ? 26.602 9.366 47.723 1.00 49.66 392 VAL A CA 1
ATOM 2964 C C . VAL A 1 369 ? 25.734 8.775 46.618 1.00 49.63 392 VAL A C 1
ATOM 2965 O O . VAL A 1 369 ? 26.217 8.537 45.513 1.00 49.66 392 VAL A O 1
ATOM 2969 N N . ILE A 1 370 ? 24.469 8.510 46.920 1.00 49.53 393 ILE A N 1
ATOM 2970 C CA . ILE A 1 370 ? 23.542 7.997 45.920 1.00 49.50 393 ILE A CA 1
ATOM 2971 C C . ILE A 1 370 ? 22.274 8.838 45.934 1.00 49.55 393 ILE A C 1
ATOM 2972 O O . ILE A 1 370 ? 21.519 8.840 46.907 1.00 49.51 393 ILE A O 1
ATOM 2977 N N . ALA A 1 371 ? 22.051 9.568 44.851 1.00 49.72 394 ALA A N 1
ATOM 2978 C CA . ALA A 1 371 ? 20.935 10.496 44.784 1.00 49.73 394 ALA A CA 1
ATOM 2979 C C . ALA A 1 371 ? 19.989 10.113 43.662 1.00 49.88 394 ALA A C 1
ATOM 2980 O O . ALA A 1 371 ? 20.420 9.864 42.532 1.00 49.94 394 ALA A O 1
ATOM 2982 N N . GLU A 1 372 ? 18.699 10.068 43.978 1.00 49.92 395 GLU A N 1
ATOM 2983 C CA . GLU A 1 372 ? 17.675 9.788 42.980 1.00 49.99 395 GLU A CA 1
ATOM 2984 C C . GLU A 1 372 ? 16.764 10.995 42.781 1.00 50.01 395 GLU A C 1
ATOM 2985 O O . GLU A 1 372 ? 16.392 11.665 43.744 1.00 50.18 395 GLU A O 1
ATOM 2991 N N . MET A 1 373 ? 16.406 11.251 41.527 1.00 49.90 396 MET A N 1
ATOM 2992 C CA . MET A 1 373 ? 15.562 12.375 41.155 1.00 49.87 396 MET A CA 1
ATOM 2993 C C . MET A 1 373 ? 14.540 11.892 40.131 1.00 49.92 396 MET A C 1
ATOM 2994 O O . MET A 1 373 ? 14.911 11.325 39.102 1.00 49.92 396 MET A O 1
ATOM 2999 N N . LYS A 1 374 ? 13.256 12.113 40.398 1.00 49.77 397 LYS A N 1
ATOM 3000 C CA . LYS A 1 374 ? 12.226 11.568 39.519 1.00 49.74 397 LYS A CA 1
ATOM 3001 C C . LYS A 1 374 ? 11.201 12.581 39.024 1.00 49.73 397 LYS A C 1
ATOM 3002 O O . LYS A 1 374 ? 10.764 13.456 39.767 1.00 49.71 397 LYS A O 1
ATOM 3008 N N . VAL A 1 375 ? 10.825 12.449 37.756 1.00 49.80 398 VAL A N 1
ATOM 3009 C CA . VAL A 1 375 ? 9.690 13.184 37.223 1.00 49.75 398 VAL A CA 1
ATOM 3010 C C . VAL A 1 375 ? 8.447 12.290 37.264 1.00 49.96 398 VAL A C 1
ATOM 3011 O O . VAL A 1 375 ? 7.528 12.534 38.049 1.00 50.11 398 VAL A O 1
ATOM 3015 N N . ASN A 1 376 ? 8.444 11.237 36.445 1.00 49.90 399 ASN A N 1
ATOM 3016 C CA . ASN A 1 376 ? 7.267 10.373 36.265 1.00 49.93 399 ASN A CA 1
ATOM 3017 C C . ASN A 1 376 ? 6.316 10.947 35.222 1.00 49.89 399 ASN A C 1
ATOM 3018 O O . ASN A 1 376 ? 5.451 11.747 35.557 1.00 50.05 399 ASN A O 1
ATOM 3023 N N . GLU A 1 377 ? 6.470 10.543 33.966 1.00 49.77 400 GLU A N 1
ATOM 3024 C CA . GLU A 1 377 ? 5.576 11.021 32.910 1.00 49.87 400 GLU A CA 1
ATOM 3025 C C . GLU A 1 377 ? 4.256 10.262 32.915 1.00 49.84 400 GLU A C 1
ATOM 3026 O O . GLU A 1 377 ? 3.212 10.806 32.544 1.00 49.87 400 GLU A O 1
ATOM 3032 N N . TYR A 1 378 ? 4.315 9.000 33.329 1.00 49.80 401 TYR A N 1
ATOM 3033 C CA . TYR A 1 378 ? 3.122 8.177 33.490 1.00 49.70 401 TYR A CA 1
ATOM 3034 C C . TYR A 1 378 ? 3.186 7.380 34.787 1.00 49.82 401 TYR A C 1
ATOM 3035 O O . TYR A 1 378 ? 4.267 7.127 35.329 1.00 49.73 401 TYR A O 1
ATOM 3044 N N . SER A 1 379 ? 2.017 6.986 35.277 1.00 49.84 402 SER A N 1
ATOM 3045 C CA . SER A 1 379 ? 1.928 6.124 36.442 1.00 50.01 402 SER A CA 1
ATOM 3046 C C . SER A 1 379 ? 1.464 4.740 36.005 1.00 49.91 402 SER A C 1
ATOM 3047 O O . SER A 1 379 ? 0.540 4.617 35.202 1.00 50.03 402 SER A O 1
ATOM 3050 N N . PHE A 1 380 ? 2.114 3.702 36.519 1.00 49.81 403 PHE A N 1
ATOM 3051 C CA . PHE A 1 380 ? 1.731 2.331 36.200 1.00 49.75 403 PHE A CA 1
ATOM 3052 C C . PHE A 1 380 ? 0.914 1.710 37.329 1.00 49.80 403 PHE A C 1
ATOM 3053 O O . PHE A 1 380 ? 0.429 0.585 37.213 1.00 49.91 403 PHE A O 1
ATOM 3061 N N . LEU A 1 381 ? 0.765 2.450 38.421 1.00 49.74 404 LEU A N 1
ATOM 3062 C CA . LEU A 1 381 ? -0.011 1.982 39.563 1.00 49.76 404 LEU A CA 1
ATOM 3063 C C . LEU A 1 381 ? 0.520 0.658 40.115 1.00 49.84 404 LEU A C 1
ATOM 3064 O O . LEU A 1 381 ? 1.718 0.383 40.024 1.00 49.86 404 LEU A O 1
ATOM 3069 N N . ASN A 1 382 ? -0.374 -0.153 40.685 1.00 49.75 405 ASN A N 1
ATOM 3070 C CA . ASN A 1 382 ? 0.015 -1.367 41.417 1.00 49.77 405 ASN A CA 1
ATOM 3071 C C . ASN A 1 382 ? 1.090 -1.079 42.481 1.00 49.81 405 ASN A C 1
ATOM 3072 O O . ASN A 1 382 ? 0.821 -0.411 43.479 1.00 49.77 405 ASN A O 1
ATOM 3077 N N . HIS A 1 383 ? 2.309 -1.561 42.262 1.00 49.78 406 HIS A N 1
ATOM 3078 C CA . HIS A 1 383 ? 3.381 -1.358 43.240 1.00 49.67 406 HIS A CA 1
ATOM 3079 C C . HIS A 1 383 ? 4.071 0.001 43.141 1.00 49.65 406 HIS A C 1
ATOM 3080 O O . HIS A 1 383 ? 4.853 0.370 44.015 1.00 49.70 406 HIS A O 1
ATOM 3087 N N . GLN A 1 384 ? 3.786 0.750 42.084 1.00 49.64 407 GLN A N 1
ATOM 3088 C CA . GLN A 1 384 ? 4.367 2.078 41.949 1.00 49.75 407 GLN A CA 1
ATOM 3089 C C . GLN A 1 384 ? 3.661 3.065 42.877 1.00 49.78 407 GLN A C 1
ATOM 3090 O O . GLN A 1 384 ? 2.495 2.880 43.229 1.00 49.78 407 GLN A O 1
ATOM 3096 N N . HIS A 1 385 ? 4.377 4.111 43.273 1.00 49.74 408 HIS A N 1
ATOM 3097 C CA . HIS A 1 385 ? 3.846 5.103 44.200 1.00 49.72 408 HIS A CA 1
ATOM 3098 C C . HIS A 1 385 ? 3.526 6.391 43.458 1.00 49.81 408 HIS A C 1
ATOM 3099 O O . HIS A 1 385 ? 4.039 6.628 42.361 1.00 49.85 408 HIS A O 1
ATOM 3106 N N . GLN A 1 386 ? 2.672 7.219 44.051 1.00 49.76 409 GLN A N 1
ATOM 3107 C CA . GLN A 1 386 ? 2.356 8.515 43.475 1.00 49.62 409 GLN A CA 1
ATOM 3108 C C . GLN A 1 386 ? 3.414 9.514 43.932 1.00 49.56 409 GLN A C 1
ATOM 3109 O O . GLN A 1 386 ? 3.149 10.391 44.748 1.00 49.52 409 GLN A O 1
ATOM 3115 N N . ASP A 1 387 ? 4.616 9.369 43.384 1.00 49.61 410 ASP A N 1
ATOM 3116 C CA . ASP A 1 387 ? 5.783 10.092 43.871 1.00 49.66 410 ASP A CA 1
ATOM 3117 C C . ASP A 1 387 ? 6.456 10.969 42.815 1.00 49.79 410 ASP A C 1
ATOM 3118 O O . ASP A 1 387 ? 7.671 11.175 42.856 1.00 49.51 410 ASP A O 1
ATOM 3123 N N . ALA A 1 388 ? 5.676 11.487 41.870 1.00 49.75 411 ALA A N 1
ATOM 3124 C CA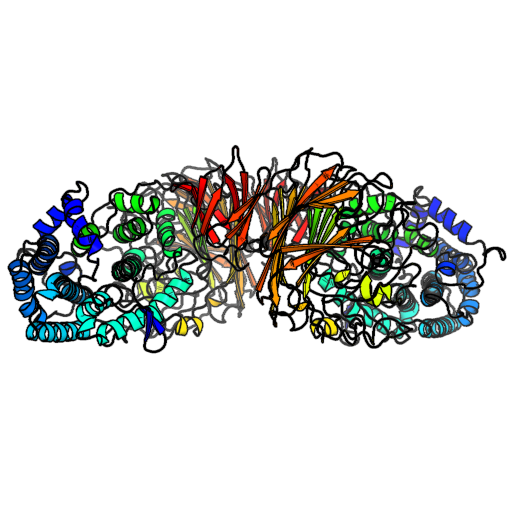 . ALA A 1 388 ? 6.248 12.358 40.852 1.00 49.82 411 ALA A CA 1
ATOM 3125 C C . ALA A 1 388 ? 6.987 13.509 41.533 1.00 49.76 411 ALA A C 1
ATOM 3126 O O . ALA A 1 388 ? 6.492 14.079 42.499 1.00 49.71 411 ALA A O 1
ATOM 3128 N N . GLY A 1 389 ? 8.183 13.821 41.044 1.00 49.69 412 GLY A N 1
ATOM 3129 C CA . GLY A 1 389 ? 8.974 14.916 41.586 1.00 49.66 412 GLY A CA 1
ATOM 3130 C C . GLY A 1 389 ? 9.820 14.570 42.797 1.00 49.68 412 GLY A C 1
ATOM 3131 O O . GLY A 1 389 ? 10.604 15.393 43.263 1.00 49.73 412 GLY A O 1
ATOM 3132 N N . ALA A 1 390 ? 9.676 13.352 43.308 1.00 49.71 413 ALA A N 1
ATOM 3133 C CA . ALA A 1 390 ? 10.364 12.949 44.531 1.00 49.60 413 ALA A CA 1
ATOM 3134 C C . ALA A 1 390 ? 11.879 12.850 44.370 1.00 49.75 413 ALA A C 1
ATOM 3135 O O . ALA A 1 390 ? 12.373 12.444 43.322 1.00 49.73 413 ALA A O 1
ATOM 3137 N N . PHE A 1 391 ? 12.612 13.212 45.421 1.00 49.87 414 PHE A N 1
ATOM 3138 C CA . PHE A 1 391 ? 14.046 12.933 45.472 1.00 49.97 414 PHE A CA 1
ATOM 3139 C C . PHE A 1 391 ? 14.408 12.083 46.695 1.00 50.08 414 PHE A C 1
ATOM 3140 O O . PHE A 1 391 ? 13.678 12.050 47.689 1.00 50.24 414 PHE A O 1
ATOM 3148 N N . GLN A 1 392 ? 15.531 11.382 46.607 1.00 49.87 415 GLN A N 1
ATOM 3149 C CA . GLN A 1 392 ? 15.965 10.498 47.675 1.00 49.88 415 GLN A CA 1
ATOM 3150 C C . GLN A 1 392 ? 17.490 10.508 47.728 1.00 49.84 415 GLN A C 1
ATOM 3151 O O . GLN A 1 392 ? 18.152 10.395 46.705 1.00 49.76 415 GLN A O 1
ATOM 3157 N N . ILE A 1 393 ? 18.048 10.660 48.920 1.00 49.73 416 ILE A N 1
ATOM 3158 C CA . ILE A 1 393 ? 19.496 10.713 49.042 1.00 49.67 416 ILE A CA 1
ATOM 3159 C C . ILE A 1 393 ? 20.027 9.775 50.108 1.00 49.67 416 ILE A C 1
ATOM 3160 O O . ILE A 1 393 ? 19.537 9.742 51.236 1.00 49.72 416 ILE A O 1
ATOM 3165 N N . TYR A 1 394 ? 21.041 9.013 49.727 1.00 49.70 417 TYR A N 1
ATOM 3166 C CA . TYR A 1 394 ? 21.700 8.091 50.624 1.00 49.64 417 TYR A CA 1
ATOM 3167 C C . TYR A 1 394 ? 23.182 8.433 50.680 1.00 49.65 417 TYR A C 1
ATOM 3168 O O . TYR A 1 394 ? 23.820 8.636 49.651 1.00 49.81 417 TYR A O 1
ATOM 3177 N N . TYR A 1 395 ? 23.722 8.515 51.888 1.00 49.62 418 TYR A N 1
ATOM 3178 C CA . TYR A 1 395 ? 25.158 8.649 52.075 1.00 49.64 418 TYR A CA 1
ATOM 3179 C C . TYR A 1 395 ? 25.516 8.132 53.453 1.00 49.65 418 TYR A C 1
ATOM 3180 O O . TYR A 1 395 ? 25.101 8.698 54.464 1.00 49.64 418 TYR A O 1
ATOM 3189 N N . LYS A 1 396 ? 26.276 7.043 53.490 1.00 49.66 419 LYS A N 1
ATOM 3190 C CA . LYS A 1 396 ? 26.588 6.394 54.756 1.00 49.71 419 LYS A CA 1
ATOM 3191 C C . LYS A 1 396 ? 25.316 6.319 55.593 1.00 49.59 419 LYS A C 1
ATOM 3192 O O . LYS A 1 396 ? 25.301 6.679 56.767 1.00 49.54 419 LYS A O 1
ATOM 3198 N N . GLY A 1 397 ? 24.248 5.841 54.960 1.00 49.66 420 GLY A N 1
ATOM 3199 C CA . GLY A 1 397 ? 22.933 5.758 55.585 1.00 49.66 420 GLY A CA 1
ATOM 3200 C C . GLY A 1 397 ? 21.893 6.479 54.749 1.00 49.69 420 GLY A C 1
ATOM 3201 O O . GLY A 1 397 ? 22.234 7.349 53.950 1.00 49.70 420 GLY A O 1
ATOM 3202 N N . PRO A 1 398 ? 20.611 6.118 54.918 1.00 49.73 421 PRO A N 1
ATOM 3203 C CA . PRO A 1 398 ? 19.544 6.819 54.210 1.00 49.64 421 PRO A CA 1
ATOM 3204 C C . PRO A 1 398 ? 19.317 8.197 54.823 1.00 49.63 421 PRO A C 1
ATOM 3205 O O . PRO A 1 398 ? 19.043 8.289 56.017 1.00 49.54 421 PRO A O 1
ATOM 3209 N N . LEU A 1 399 ? 19.421 9.254 54.017 1.00 49.67 422 LEU A N 1
ATOM 3210 C CA . LEU A 1 399 ? 19.327 10.625 54.538 1.00 49.67 422 LEU A CA 1
ATOM 3211 C C . LEU A 1 399 ? 18.007 11.312 54.185 1.00 49.80 422 LEU A C 1
ATOM 3212 O O . LEU A 1 399 ? 17.170 11.546 55.059 1.00 49.84 422 LEU A O 1
ATOM 3217 N N . ALA A 1 400 ? 17.825 11.651 52.912 1.00 49.83 423 ALA A N 1
ATOM 3218 C CA . ALA A 1 400 ? 16.519 12.078 52.435 1.00 49.78 423 ALA A CA 1
ATOM 3219 C C . ALA A 1 400 ? 15.814 10.809 52.011 1.00 49.82 423 ALA A C 1
ATOM 3220 O O . ALA A 1 400 ? 16.202 10.177 51.029 1.00 49.99 423 ALA A O 1
ATOM 3222 N N . ILE A 1 401 ? 14.792 10.413 52.757 1.00 49.81 424 ILE A N 1
ATOM 3223 C CA . ILE A 1 401 ? 14.259 9.068 52.589 1.00 49.96 424 ILE A CA 1
ATOM 3224 C C . ILE A 1 401 ? 12.931 8.997 51.842 1.00 50.00 424 ILE A C 1
ATOM 3225 O O . ILE A 1 401 ? 12.220 9.992 51.696 1.00 50.13 424 ILE A O 1
ATOM 3230 N N . ASP A 1 402 ? 12.638 7.795 51.360 1.00 50.01 425 ASP A N 1
ATOM 3231 C CA . ASP A 1 402 ? 11.372 7.458 50.740 1.00 50.04 425 ASP A CA 1
ATOM 3232 C C . ASP A 1 402 ? 10.604 6.677 51.808 1.00 50.09 425 ASP A C 1
ATOM 3233 O O . ASP A 1 402 ? 10.848 5.488 52.021 1.00 50.19 425 ASP A O 1
ATOM 3238 N N . ALA A 1 403 ? 9.693 7.358 52.496 1.00 49.96 426 ALA A N 1
ATOM 3239 C CA . ALA A 1 403 ? 9.205 6.902 53.797 1.00 49.75 426 ALA A CA 1
ATOM 3240 C C . ALA A 1 403 ? 8.079 5.869 53.767 1.00 49.80 426 ALA A C 1
ATOM 3241 O O . ALA A 1 403 ? 7.478 5.598 52.729 1.00 50.00 426 ALA A O 1
ATOM 3243 N N . GLY A 1 404 ? 7.796 5.308 54.936 1.00 49.71 427 GLY A N 1
ATOM 3244 C CA . GLY A 1 404 ? 6.789 4.272 55.071 1.00 49.60 427 GLY A CA 1
ATOM 3245 C C . GLY A 1 404 ? 7.375 2.901 54.811 1.00 49.61 427 GLY A C 1
ATOM 3246 O O . GLY A 1 404 ? 8.569 2.759 54.515 1.00 49.39 427 GLY A O 1
ATOM 3247 N N . SER A 1 405 ? 6.530 1.884 54.925 1.00 49.57 428 SER A N 1
ATOM 3248 C CA . SER A 1 405 ? 6.935 0.526 54.623 1.00 49.64 428 SER A CA 1
ATOM 3249 C C . SER A 1 405 ? 5.766 -0.249 54.041 1.00 49.63 428 SER A C 1
ATOM 3250 O O . SER A 1 405 ? 4.610 0.016 54.359 1.00 49.57 428 SER A O 1
ATOM 3253 N N . TYR A 1 406 ? 6.086 -1.210 53.185 1.00 49.66 429 TYR A N 1
ATOM 3254 C CA . TYR A 1 406 ? 5.087 -2.027 52.521 1.00 49.63 429 TYR A CA 1
ATOM 3255 C C . TYR A 1 406 ? 4.277 -2.838 53.532 1.00 49.72 429 TYR A C 1
ATOM 3256 O O . TYR A 1 406 ? 3.044 -2.836 53.501 1.00 49.70 429 TYR A O 1
ATOM 3265 N N . THR A 1 407 ? 4.973 -3.529 54.429 1.00 49.54 430 THR A N 1
ATOM 3266 C CA . THR A 1 407 ? 4.307 -4.346 55.434 1.00 49.63 430 THR A CA 1
ATOM 3267 C C . THR A 1 407 ? 4.676 -3.885 56.842 1.00 49.63 430 THR A C 1
ATOM 3268 O O . THR A 1 407 ? 5.600 -3.090 57.024 1.00 49.63 430 THR A O 1
ATOM 3272 N N . GLY A 1 408 ? 3.942 -4.383 57.830 1.00 49.60 431 GLY A N 1
ATOM 3273 C CA . GLY A 1 408 ? 4.129 -3.975 59.215 1.00 49.54 431 GLY A CA 1
ATOM 3274 C C . GLY A 1 408 ? 2.858 -4.218 60.003 1.00 49.65 431 GLY A C 1
ATOM 3275 O O . GLY A 1 408 ? 2.024 -5.023 59.602 1.00 49.69 431 GLY A O 1
ATOM 3276 N N . SER A 1 409 ? 2.703 -3.514 61.121 1.00 49.71 432 SER A N 1
ATOM 3277 C CA . SER A 1 409 ? 1.547 -3.707 61.990 1.00 49.75 432 SER A CA 1
ATOM 3278 C C . SER A 1 409 ? 0.231 -3.325 61.311 1.00 49.77 432 SER A C 1
ATOM 3279 O O . SER A 1 409 ? -0.833 -3.795 61.705 1.00 49.87 432 SER A O 1
ATOM 3282 N N . SER A 1 410 ? 0.304 -2.468 60.299 1.00 49.81 433 SER A N 1
ATOM 3283 C CA . SER A 1 410 ? -0.904 -2.004 59.614 1.00 49.76 433 SER A CA 1
ATOM 3284 C C . SER A 1 410 ? -1.529 -3.108 58.758 1.00 49.78 433 SER A C 1
ATOM 3285 O O . SER A 1 410 ? -2.749 -3.193 58.629 1.00 49.71 433 SER A O 1
ATOM 3288 N N . GLY A 1 411 ? -0.681 -3.953 58.182 1.00 49.76 434 GLY A N 1
ATOM 3289 C CA . GLY A 1 411 ? -1.139 -5.056 57.350 1.00 49.72 434 GLY A CA 1
ATOM 3290 C C . GLY A 1 411 ? -0.259 -5.210 56.128 1.00 49.81 434 GLY A C 1
ATOM 3291 O O . GLY A 1 411 ? 0.926 -4.879 56.164 1.00 49.86 434 GLY A O 1
ATOM 3292 N N . GLY A 1 412 ? -0.842 -5.707 55.042 1.00 49.87 435 GLY A N 1
ATOM 3293 C CA . GLY A 1 412 ? -0.125 -5.859 53.781 1.00 49.74 435 GLY A CA 1
ATOM 3294 C C . GLY A 1 412 ? -0.528 -4.831 52.736 1.00 49.76 435 GLY A C 1
ATOM 3295 O O . GLY A 1 412 ? -0.740 -3.660 53.049 1.00 49.64 435 GLY A O 1
ATOM 3296 N N . TYR A 1 413 ? -0.632 -5.283 51.490 1.00 49.65 436 TYR A N 1
ATOM 3297 C CA . TYR A 1 413 ? -0.982 -4.428 50.360 1.00 49.77 436 TYR A CA 1
ATOM 3298 C C . TYR A 1 413 ? -2.228 -3.572 50.609 1.00 49.67 436 TYR A C 1
ATOM 3299 O O . TYR A 1 413 ? -2.268 -2.399 50.236 1.00 49.56 436 TYR A O 1
ATOM 3308 N N . ASN A 1 414 ? -3.234 -4.163 51.249 1.00 49.70 437 ASN A N 1
ATOM 3309 C CA . ASN A 1 414 ? -4.517 -3.498 51.460 1.00 49.79 437 ASN A CA 1
ATOM 3310 C C . ASN A 1 414 ? -4.583 -2.611 52.704 1.00 49.79 437 ASN A C 1
ATOM 3311 O O . ASN A 1 414 ? -5.623 -2.016 52.983 1.00 49.83 437 ASN A O 1
ATOM 3316 N N . SER A 1 415 ? -3.489 -2.532 53.455 1.00 49.74 438 SER A N 1
ATOM 3317 C CA . SER A 1 415 ? -3.486 -1.808 54.729 1.00 49.68 438 SER A CA 1
ATOM 3318 C C . SER A 1 415 ? -3.846 -0.334 54.562 1.00 49.68 438 SER A C 1
ATOM 3319 O O . SER A 1 415 ? -3.615 0.251 53.506 1.00 49.70 438 SER A O 1
ATOM 3322 N N . PRO A 1 416 ? -4.429 0.268 55.606 1.00 49.72 439 PRO A N 1
ATOM 3323 C CA . PRO A 1 416 ? -4.672 1.705 55.585 1.00 49.67 439 PRO A CA 1
ATOM 3324 C C . PRO A 1 416 ? -3.376 2.481 55.383 1.00 49.72 439 PRO A C 1
ATOM 3325 O O . PRO A 1 416 ? -3.395 3.578 54.832 1.00 49.79 439 PRO A O 1
ATOM 3329 N N . HIS A 1 417 ? -2.258 1.910 55.824 1.00 49.79 440 HIS A N 1
ATOM 3330 C CA . HIS A 1 417 ? -0.961 2.563 55.694 1.00 49.76 440 HIS A CA 1
ATOM 3331 C C . HIS A 1 417 ? -0.555 2.714 54.235 1.00 49.79 440 HIS A C 1
ATOM 3332 O O . HIS A 1 417 ? -0.102 3.782 53.817 1.00 49.87 440 HIS A O 1
ATOM 3339 N N . ASN A 1 418 ? -0.712 1.638 53.465 1.00 49.79 441 ASN A N 1
ATOM 3340 C CA . ASN A 1 418 ? -0.447 1.672 52.028 1.00 49.69 441 ASN A CA 1
ATOM 3341 C C . ASN A 1 418 ? -1.352 2.664 51.313 1.00 49.62 441 ASN A C 1
ATOM 3342 O O . ASN A 1 418 ? -0.888 3.507 50.549 1.00 49.69 441 ASN A O 1
ATOM 3347 N N . LYS A 1 419 ? -2.649 2.558 51.574 1.00 49.58 442 LYS A N 1
ATOM 3348 C CA . LYS A 1 419 ? -3.647 3.380 50.893 1.00 49.72 442 LYS A CA 1
ATOM 3349 C C . LYS A 1 419 ? -3.560 4.862 51.260 1.00 49.72 442 LYS A C 1
ATOM 3350 O O . LYS A 1 419 ? -3.846 5.731 50.439 1.00 49.72 442 LYS A O 1
ATOM 3356 N N . ASN A 1 420 ? -3.166 5.148 52.495 1.00 49.76 443 ASN A N 1
ATOM 3357 C CA . ASN A 1 420 ? -3.266 6.509 53.013 1.00 49.76 443 ASN A CA 1
ATOM 3358 C C . ASN A 1 420 ? -1.943 7.236 53.216 1.00 49.78 443 ASN A C 1
ATOM 3359 O O . ASN A 1 420 ? -1.930 8.447 53.431 1.00 49.69 443 ASN A O 1
ATOM 3364 N N . PHE A 1 421 ? -0.833 6.507 53.143 1.00 49.79 444 PHE A N 1
ATOM 3365 C CA . PHE A 1 421 ? 0.472 7.128 53.333 1.00 49.83 444 PHE A CA 1
ATOM 3366 C C . PHE A 1 421 ? 1.558 6.591 52.399 1.00 49.83 444 PHE A C 1
ATOM 3367 O O . PHE A 1 421 ? 2.090 7.327 51.562 1.00 50.01 444 PHE A O 1
ATOM 3375 N N . PHE A 1 422 ? 1.880 5.310 52.548 1.00 49.75 445 PHE A N 1
ATOM 3376 C CA . PHE A 1 422 ? 3.026 4.709 51.868 1.00 49.67 445 PHE A CA 1
ATOM 3377 C C . PHE A 1 422 ? 3.064 4.989 50.369 1.00 49.61 445 PHE A C 1
ATOM 3378 O O . PHE A 1 422 ? 4.097 5.401 49.839 1.00 49.39 445 PHE A O 1
ATOM 3386 N N . LYS A 1 423 ? 1.935 4.768 49.698 1.00 49.70 446 LYS A N 1
ATOM 3387 C CA . LYS A 1 423 ? 1.856 4.906 48.245 1.00 49.71 446 LYS A CA 1
ATOM 3388 C C . LYS A 1 423 ? 1.522 6.333 47.803 1.00 49.71 446 LYS A C 1
ATOM 3389 O O . LYS A 1 423 ? 1.347 6.600 46.613 1.00 49.72 446 LYS A O 1
ATOM 3395 N N . ARG A 1 424 ? 1.451 7.250 48.761 1.00 49.72 447 ARG A N 1
ATOM 3396 C CA . ARG A 1 424 ? 0.976 8.606 48.495 1.00 49.59 447 ARG A CA 1
ATOM 3397 C C . ARG A 1 424 ? 2.099 9.643 48.539 1.00 49.71 447 ARG A C 1
ATOM 3398 O O . ARG A 1 424 ? 3.169 9.399 49.099 1.00 49.54 447 ARG A O 1
ATOM 3406 N N . THR A 1 425 ? 1.843 10.806 47.953 1.00 49.86 448 THR A N 1
ATOM 3407 C CA . THR A 1 425 ? 2.869 11.838 47.819 1.00 49.98 448 THR A CA 1
ATOM 3408 C C . THR A 1 425 ? 3.506 12.204 49.160 1.00 50.09 448 THR A C 1
ATOM 3409 O O . THR A 1 425 ? 4.721 12.406 49.251 1.00 50.21 448 THR A O 1
ATOM 3413 N N . ILE A 1 426 ? 2.674 12.287 50.192 1.00 49.79 449 ILE A N 1
ATOM 3414 C CA . ILE A 1 426 ? 3.095 12.772 51.500 1.00 49.65 449 ILE A CA 1
ATOM 3415 C C . ILE A 1 426 ? 4.200 11.908 52.118 1.00 49.65 449 ILE A C 1
ATOM 3416 O O . ILE A 1 426 ? 4.890 12.327 53.056 1.00 49.50 449 ILE A O 1
ATOM 3421 N N . ALA A 1 427 ? 4.365 10.701 51.588 1.00 49.51 450 ALA A N 1
ATOM 3422 C CA . ALA A 1 427 ? 5.384 9.793 52.088 1.00 49.50 450 ALA A CA 1
ATOM 3423 C C . ALA A 1 427 ? 6.727 10.087 51.433 1.00 49.58 450 ALA A C 1
ATOM 3424 O O . ALA A 1 427 ? 7.742 9.490 51.785 1.00 49.57 450 ALA A O 1
ATOM 3426 N N . HIS A 1 428 ? 6.724 11.015 50.481 1.00 49.66 451 HIS A N 1
ATOM 3427 C CA . HIS A 1 428 ? 7.897 11.266 49.658 1.00 49.70 451 HIS A CA 1
ATOM 3428 C C . HIS A 1 428 ? 8.370 12.707 49.766 1.00 49.89 451 HIS A C 1
ATOM 3429 O O . HIS A 1 428 ? 7.626 13.590 50.202 1.00 49.92 451 HIS A O 1
ATOM 3436 N N . ASN A 1 429 ? 9.613 12.937 49.363 1.00 49.74 452 ASN A N 1
ATOM 3437 C CA . ASN A 1 429 ? 10.159 14.283 49.323 1.00 49.84 452 ASN A CA 1
ATOM 3438 C C . ASN A 1 429 ? 9.684 15.018 48.077 1.00 49.73 452 ASN A C 1
ATOM 3439 O O . ASN A 1 429 ? 10.450 15.216 47.134 1.00 49.73 452 ASN A O 1
ATOM 3444 N N . SER A 1 430 ? 8.409 15.394 48.077 1.00 49.75 453 SER A N 1
ATOM 3445 C CA . SER A 1 430 ? 7.798 16.081 46.950 1.00 49.73 453 SER A CA 1
ATOM 3446 C C . SER A 1 430 ? 6.963 17.271 47.432 1.00 49.84 453 SER A C 1
ATOM 3447 O O . SER A 1 430 ? 7.293 17.897 48.438 1.00 49.82 453 SER A O 1
ATOM 3450 N N . LEU A 1 431 ? 5.885 17.580 46.718 1.00 49.84 454 LEU A N 1
ATOM 3451 C CA . LEU A 1 431 ? 5.116 18.795 46.984 1.00 49.82 454 LEU A CA 1
ATOM 3452 C C . LEU A 1 431 ? 3.650 18.503 47.263 1.00 49.83 454 LEU A C 1
ATOM 3453 O O . LEU A 1 431 ? 3.038 17.666 46.598 1.00 50.07 454 LEU A O 1
ATOM 3458 N N . LEU A 1 432 ? 3.086 19.208 48.235 1.00 49.76 455 LEU A N 1
ATOM 3459 C CA . LEU A 1 432 ? 1.662 19.109 48.516 1.00 49.84 455 LEU A CA 1
ATOM 3460 C C . LEU A 1 432 ? 0.981 20.460 48.348 1.00 49.97 455 LEU A C 1
ATOM 3461 O O . LEU A 1 432 ? 1.543 21.506 48.689 1.00 50.07 455 LEU A O 1
ATOM 3466 N N . ILE A 1 433 ? -0.224 20.427 47.793 1.00 49.83 456 ILE A N 1
ATOM 3467 C CA . ILE A 1 433 ? -1.092 21.588 47.740 1.00 49.72 456 ILE A CA 1
ATOM 3468 C C . ILE A 1 433 ? -2.427 21.113 48.288 1.00 49.70 456 ILE A C 1
ATOM 3469 O O . ILE A 1 433 ? -3.092 20.284 47.672 1.00 49.68 456 ILE A O 1
ATOM 3474 N N . TYR A 1 434 ? -2.806 21.612 49.460 1.00 49.72 457 TYR A N 1
ATOM 3475 C CA . TYR A 1 434 ? -3.953 21.053 50.171 1.00 49.77 457 TYR A CA 1
ATOM 3476 C C . TYR A 1 434 ? -5.284 21.688 49.811 1.00 49.69 457 TYR A C 1
ATOM 3477 O O . TYR A 1 434 ? -5.584 22.804 50.220 1.00 49.73 457 TYR A O 1
ATOM 3486 N N . ASP A 1 435 ? -6.077 20.955 49.042 1.00 49.80 458 ASP A N 1
ATOM 3487 C CA . ASP A 1 435 ? -7.448 21.338 48.756 1.00 49.80 458 ASP A CA 1
ATOM 3488 C C . ASP A 1 435 ? -8.350 20.526 49.675 1.00 49.81 458 ASP A C 1
ATOM 3489 O O . ASP A 1 435 ? -8.507 19.321 49.491 1.00 49.93 458 ASP A O 1
ATOM 3494 N N . PRO A 1 436 ? -8.942 21.186 50.681 1.00 49.86 459 PRO A N 1
ATOM 3495 C CA . PRO A 1 436 ? -9.683 20.496 51.735 1.00 49.83 459 PRO A CA 1
ATOM 3496 C C . PRO A 1 436 ? -10.906 19.743 51.222 1.00 49.82 459 PRO A C 1
ATOM 3497 O O . PRO A 1 436 ? -11.430 18.875 51.920 1.00 49.80 459 PRO A O 1
ATOM 3501 N N . LYS A 1 437 ? -11.349 20.063 50.012 1.00 49.77 460 LYS A N 1
ATOM 3502 C CA . LYS A 1 437 ? -12.551 19.442 49.466 1.00 49.84 460 LYS A CA 1
ATOM 3503 C C . LYS A 1 437 ? -12.246 18.402 48.384 1.00 49.77 460 LYS A C 1
ATOM 3504 O O . LYS A 1 437 ? -13.157 17.838 47.775 1.00 49.59 460 LYS A O 1
ATOM 3510 N N . GLU A 1 438 ? -10.961 18.141 48.160 1.00 49.51 461 GLU A N 1
ATOM 3511 C CA . GLU A 1 438 ? -10.553 17.142 47.182 1.00 49.54 461 GLU A CA 1
ATOM 3512 C C . GLU A 1 438 ? -10.882 15.726 47.652 1.00 49.53 461 GLU A C 1
ATOM 3513 O O . GLU A 1 438 ? -10.685 15.388 48.821 1.00 49.38 461 GLU A O 1
ATOM 3519 N N . THR A 1 439 ? -11.394 14.906 46.739 1.00 49.55 462 THR A N 1
ATOM 3520 C CA . THR A 1 439 ? -11.614 13.494 47.014 1.00 49.57 462 THR A CA 1
ATOM 3521 C C . THR A 1 439 ? -10.570 12.642 46.303 1.00 49.57 462 THR A C 1
ATOM 3522 O O . THR A 1 439 ? -10.042 13.025 45.257 1.00 49.47 462 THR A O 1
ATOM 3526 N N . PHE A 1 440 ? -10.271 11.488 46.888 1.00 49.63 463 PHE A N 1
ATOM 3527 C CA . PHE A 1 440 ? -9.327 10.545 46.305 1.00 49.63 463 PHE A CA 1
ATOM 3528 C C . PHE A 1 440 ? -9.971 9.163 46.223 1.00 49.68 463 PHE A C 1
ATOM 3529 O O . PHE A 1 440 ? -9.967 8.404 47.192 1.00 49.58 463 PHE A O 1
ATOM 3537 N N . SER A 1 441 ? -10.534 8.852 45.059 1.00 49.75 464 SER A N 1
ATOM 3538 C CA . SER A 1 441 ? -11.292 7.618 44.860 1.00 49.73 464 SER A CA 1
ATOM 3539 C C . SER A 1 441 ? -10.392 6.386 44.789 1.00 49.76 464 SER A C 1
ATOM 3540 O O . SER A 1 441 ? -9.482 6.316 43.960 1.00 49.70 464 SER A O 1
ATOM 3543 N N . SER A 1 442 ? -10.661 5.411 45.650 1.00 49.65 465 SER A N 1
ATOM 3544 C CA . SER A 1 442 ? -9.819 4.226 45.746 1.00 49.82 465 SER A CA 1
ATOM 3545 C C . SER A 1 442 ? -10.621 2.931 45.673 1.00 49.75 465 SER A C 1
ATOM 3546 O O . SER A 1 442 ? -10.172 1.895 46.159 1.00 49.78 465 SER A O 1
ATOM 3549 N N . SER A 1 443 ? -11.800 2.987 45.063 1.00 49.73 466 SER A N 1
ATOM 3550 C CA . SER A 1 443 ? -12.707 1.841 45.065 1.00 49.77 466 SER A CA 1
ATOM 3551 C C . SER A 1 443 ? -12.149 0.611 44.344 1.00 49.76 466 SER A C 1
ATOM 3552 O O . SER A 1 443 ? -12.556 -0.514 44.628 1.00 49.61 466 SER A O 1
ATOM 3555 N N . GLY A 1 444 ? -11.221 0.828 43.415 1.00 49.69 467 GLY A N 1
ATOM 3556 C CA . GLY A 1 444 ? -10.662 -0.269 42.627 1.00 49.72 467 GLY A CA 1
ATOM 3557 C C . GLY A 1 444 ? -9.367 -0.842 43.182 1.00 49.88 467 GLY A C 1
ATOM 3558 O O . GLY A 1 444 ? -8.912 -1.905 42.754 1.00 49.94 467 GLY A O 1
ATOM 3559 N N . TYR A 1 445 ? -8.772 -0.142 44.141 1.00 49.74 468 TYR A N 1
ATOM 3560 C CA . TYR A 1 445 ? -7.519 -0.577 44.746 1.00 49.78 468 TYR A CA 1
ATOM 3561 C C . TYR A 1 445 ? -7.665 -1.900 45.492 1.00 49.82 468 TYR A C 1
ATOM 3562 O O . TYR A 1 445 ? -8.608 -2.093 46.261 1.00 49.97 468 TYR A O 1
ATOM 3571 N N . GLY A 1 446 ? -6.724 -2.810 45.267 1.00 49.82 469 GLY A N 1
ATOM 3572 C CA . GLY A 1 446 ? -6.676 -4.052 46.031 1.00 49.87 469 GLY A CA 1
ATOM 3573 C C . GLY A 1 446 ? -7.631 -5.116 45.532 1.00 49.87 469 GLY A C 1
ATOM 3574 O O . GLY A 1 446 ? -8.494 -4.848 44.694 1.00 49.87 469 GLY A O 1
ATOM 3575 N N . GLY A 1 447 ? -7.473 -6.331 46.048 1.00 49.89 470 GLY A N 1
ATOM 3576 C CA . GLY A 1 447 ? -8.329 -7.444 45.656 1.00 50.00 470 GLY A CA 1
ATOM 3577 C C . GLY A 1 447 ? -9.409 -7.722 46.684 1.00 50.10 470 GLY A C 1
ATOM 3578 O O . GLY A 1 447 ? -10.397 -8.404 46.392 1.00 50.19 470 GLY A O 1
ATOM 3579 N N . SER A 1 448 ? -9.220 -7.196 47.892 1.00 50.06 471 SER A N 1
ATOM 3580 C CA . SER A 1 448 ? -10.209 -7.353 48.955 1.00 50.17 471 SER A CA 1
ATOM 3581 C C . SER A 1 448 ? -10.127 -6.201 49.954 1.00 50.16 471 SER A C 1
ATOM 3582 O O . SER A 1 448 ? -9.231 -5.357 49.869 1.00 50.21 471 SER A O 1
ATOM 3585 N N . ASP A 1 449 ? -11.064 -6.179 50.901 1.00 50.17 472 ASP A N 1
ATOM 3586 C CA . ASP A 1 449 ? -11.150 -5.112 51.899 1.00 50.18 472 ASP A CA 1
ATOM 3587 C C . ASP A 1 449 ? -11.082 -3.743 51.236 1.00 50.18 472 ASP A C 1
ATOM 3588 O O . ASP A 1 449 ? -10.276 -2.890 51.609 1.00 50.17 472 ASP A O 1
ATOM 3593 N N . HIS A 1 450 ? -11.947 -3.544 50.250 1.00 50.20 473 HIS A N 1
ATOM 3594 C CA . HIS A 1 450 ? -11.970 -2.308 49.484 1.00 50.09 473 HIS A CA 1
ATOM 3595 C C . HIS A 1 450 ? -12.545 -1.146 50.280 1.00 50.01 473 HIS A C 1
ATOM 3596 O O . HIS A 1 450 ? -13.369 -1.335 51.180 1.00 50.06 473 HIS A O 1
ATOM 3603 N N . THR A 1 451 ? -12.101 0.055 49.931 1.00 49.99 474 THR A N 1
ATOM 3604 C CA . THR A 1 451 ? -12.600 1.287 50.526 1.00 49.90 474 THR A CA 1
ATOM 3605 C C . THR A 1 451 ? -12.853 2.298 49.409 1.00 49.89 474 THR A C 1
ATOM 3606 O O . THR A 1 451 ? -12.055 2.409 48.480 1.00 49.92 474 THR A O 1
ATOM 3610 N N . ASP A 1 452 ? -13.960 3.029 49.498 1.00 49.81 475 ASP A N 1
ATOM 3611 C CA . ASP A 1 452 ? -14.338 3.984 48.457 1.00 49.79 475 ASP A CA 1
ATOM 3612 C C . ASP A 1 452 ? -13.344 5.125 48.286 1.00 49.69 475 ASP A C 1
ATOM 3613 O O . ASP A 1 452 ? -13.023 5.510 47.165 1.00 49.64 475 ASP A O 1
ATOM 3618 N N . PHE A 1 453 ? -12.878 5.680 49.399 1.00 49.75 476 PHE A N 1
ATOM 3619 C CA . PHE A 1 453 ? -12.014 6.857 49.352 1.00 49.73 476 PHE A CA 1
ATOM 3620 C C . PHE A 1 453 ? -10.810 6.714 50.274 1.00 49.72 476 PHE A C 1
ATOM 3621 O O . PHE A 1 453 ? -10.893 6.085 51.331 1.00 49.73 476 PHE A O 1
ATOM 3629 N N . ALA A 1 454 ? -9.692 7.302 49.863 1.00 49.70 477 ALA A N 1
ATOM 3630 C CA . ALA A 1 454 ? -8.482 7.308 50.670 1.00 49.66 477 ALA A CA 1
ATOM 3631 C C . ALA A 1 454 ? -8.245 8.700 51.254 1.00 49.71 477 ALA A C 1
ATOM 3632 O O . ALA A 1 454 ? -8.827 9.684 50.797 1.00 49.59 477 ALA A O 1
ATOM 3634 N N . ALA A 1 455 ? -7.379 8.777 52.259 1.00 49.65 478 ALA A N 1
ATOM 3635 C CA . ALA A 1 455 ? -7.115 10.034 52.947 1.00 49.70 478 ALA A CA 1
ATOM 3636 C C . ALA A 1 455 ? -6.678 11.141 51.991 1.00 49.80 478 ALA A C 1
ATOM 3637 O O . ALA A 1 455 ? -5.981 10.891 51.002 1.00 49.81 478 ALA A O 1
ATOM 3639 N N . ASN A 1 456 ? -7.094 12.367 52.294 1.00 49.69 479 ASN A N 1
ATOM 3640 C CA . ASN A 1 456 ? -6.618 13.538 51.576 1.00 49.64 479 ASN A CA 1
ATOM 3641 C C . ASN A 1 456 ? -5.263 13.952 52.133 1.00 49.64 479 ASN A C 1
ATOM 3642 O O . ASN A 1 456 ? -5.160 14.371 53.284 1.00 49.46 479 ASN A O 1
ATOM 3647 N N . ASP A 1 457 ? -4.216 13.808 51.327 1.00 49.72 480 ASP A N 1
ATOM 3648 C CA . ASP A 1 457 ? -2.868 14.122 51.789 1.00 49.76 480 ASP A CA 1
ATOM 3649 C C . ASP A 1 457 ? -2.296 15.364 51.113 1.00 49.91 480 ASP A C 1
ATOM 3650 O O . ASP A 1 457 ? -1.102 15.650 51.239 1.00 50.03 480 ASP A O 1
ATOM 3655 N N . GLY A 1 458 ? -3.148 16.093 50.399 1.00 49.81 481 GLY A N 1
ATOM 3656 C CA . GLY A 1 458 ? -2.735 17.296 49.685 1.00 49.87 481 GLY A CA 1
ATOM 3657 C C . GLY A 1 458 ? -1.803 16.955 48.542 1.00 49.92 481 GLY A C 1
ATOM 3658 O O . GLY A 1 458 ? -1.159 17.829 47.970 1.00 50.05 481 GLY A O 1
ATOM 3659 N N . GLY A 1 459 ? -1.737 15.669 48.207 1.00 49.96 482 GLY A N 1
ATOM 3660 C CA . GLY A 1 459 ? -0.777 15.190 47.225 1.00 49.70 482 GLY A CA 1
ATOM 3661 C C . GLY A 1 459 ? -1.358 14.931 45.850 1.00 49.60 482 GLY A C 1
ATOM 3662 O O . GLY A 1 459 ? -2.302 15.592 45.421 1.00 49.44 482 GLY A O 1
ATOM 3663 N N . GLN A 1 460 ? -0.786 13.945 45.168 1.00 49.57 483 GLN A N 1
ATOM 3664 C CA . GLN A 1 460 ? -1.089 13.671 43.772 1.00 49.49 483 GLN A CA 1
ATOM 3665 C C . GLN A 1 460 ? -2.308 12.775 43.579 1.00 49.44 483 GLN A C 1
ATOM 3666 O O . GLN A 1 460 ? -2.660 11.996 44.462 1.00 49.28 483 GLN A O 1
ATOM 3672 N N . ARG A 1 461 ? -2.933 12.891 42.410 1.00 49.53 484 ARG A N 1
ATOM 3673 C CA . ARG A 1 461 ? -4.147 12.140 42.078 1.00 49.56 484 ARG A CA 1
ATOM 3674 C C . ARG A 1 461 ? -3.975 10.635 42.192 1.00 49.61 484 ARG A C 1
ATOM 3675 O O . ARG A 1 461 ? -2.863 10.115 42.090 1.00 49.60 484 ARG A O 1
ATOM 3683 N N . LEU A 1 462 ? -5.095 9.942 42.382 1.00 49.56 485 LEU A N 1
ATOM 3684 C CA . LEU A 1 462 ? -5.151 8.501 42.191 1.00 49.64 485 LEU A CA 1
ATOM 3685 C C . LEU A 1 462 ? -5.781 8.236 40.821 1.00 49.60 485 LEU A C 1
ATOM 3686 O O . LEU A 1 462 ? -6.990 8.384 40.652 1.00 49.56 485 LEU A O 1
ATOM 3691 N N . PRO A 1 463 ? -4.956 7.858 39.832 1.00 49.59 486 PRO A N 1
ATOM 3692 C CA . PRO A 1 463 ? -5.416 7.630 38.465 1.00 49.60 486 PRO A CA 1
ATOM 3693 C C . PRO A 1 463 ? -6.223 6.347 38.321 1.00 49.67 486 PRO A C 1
ATOM 3694 O O . PRO A 1 463 ? -6.318 5.563 39.262 1.00 49.70 486 PRO A O 1
ATOM 3698 N N . GLY A 1 464 ? -6.795 6.139 37.141 1.00 49.65 487 GLY A N 1
ATOM 3699 C CA . GLY A 1 464 ? -7.547 4.928 36.857 1.00 49.68 487 GLY A CA 1
ATOM 3700 C C . GLY A 1 464 ? -8.940 4.960 37.457 1.00 49.79 487 GLY A C 1
ATOM 3701 O O . GLY A 1 464 ? -9.335 5.941 38.085 1.00 49.75 487 GLY A O 1
ATOM 3702 N N . LYS A 1 465 ? -9.681 3.877 37.261 1.00 49.84 488 LYS A N 1
ATOM 3703 C CA . LYS A 1 465 ? -11.033 3.758 37.786 1.00 49.90 488 LYS A CA 1
ATOM 3704 C C . LYS A 1 465 ? -11.001 3.431 39.272 1.00 49.91 488 LYS A C 1
ATOM 3705 O O . LYS A 1 465 ? -11.062 2.264 39.657 1.00 49.91 488 LYS A O 1
ATOM 3711 N N . GLY A 1 466 ? -10.905 4.465 40.102 1.00 49.82 489 GLY A N 1
ATOM 3712 C CA . GLY A 1 466 ? -10.782 4.275 41.543 1.00 49.75 489 GLY A CA 1
ATOM 3713 C C . GLY A 1 466 ? -9.439 3.685 41.933 1.00 49.72 489 GLY A C 1
ATOM 3714 O O . GLY A 1 466 ? -9.364 2.766 42.745 1.00 49.78 489 GLY A O 1
ATOM 3715 N N . TRP A 1 467 ? -8.370 4.213 41.351 1.00 49.72 490 TRP A N 1
ATOM 3716 C CA . TRP A 1 467 ? -7.023 3.816 41.748 1.00 49.77 490 TRP A CA 1
ATOM 3717 C C . TRP A 1 467 ? -6.736 2.351 41.406 1.00 49.80 490 TRP A C 1
ATOM 3718 O O . TRP A 1 467 ? -6.308 1.572 42.257 1.00 49.80 490 TRP A O 1
ATOM 3729 N N . ILE A 1 468 ? -6.983 1.990 40.152 1.00 49.86 491 ILE A N 1
ATOM 3730 C CA . ILE A 1 468 ? -6.718 0.643 39.658 1.00 49.88 491 ILE A CA 1
ATOM 3731 C C . ILE A 1 468 ? -6.050 0.755 38.282 1.00 49.93 491 ILE A C 1
ATOM 3732 O O . ILE A 1 468 ? -6.429 1.591 37.464 1.00 49.84 491 ILE A O 1
ATOM 3737 N N . ALA A 1 469 ? -5.039 -0.074 38.042 1.00 49.87 492 ALA A N 1
ATOM 3738 C CA . ALA A 1 469 ? -4.292 -0.007 36.791 1.00 49.84 492 ALA A CA 1
ATOM 3739 C C . ALA A 1 469 ? -5.176 -0.340 35.590 1.00 49.83 492 ALA A C 1
ATOM 3740 O O . ALA A 1 469 ? -6.176 -1.048 35.724 1.00 49.74 492 ALA A O 1
ATOM 3742 N N . PRO A 1 470 ? -4.813 0.187 34.412 1.00 49.83 493 PRO A N 1
ATOM 3743 C CA . PRO A 1 470 ? -5.519 -0.130 33.176 1.00 49.76 493 PRO A CA 1
ATOM 3744 C C . PRO A 1 470 ? -5.144 -1.533 32.716 1.00 49.80 493 PRO A C 1
ATOM 3745 O O . PRO A 1 470 ? -4.236 -2.142 33.282 1.00 49.80 493 PRO A O 1
ATOM 3749 N N . ARG A 1 471 ? -5.831 -2.049 31.705 1.00 49.80 494 ARG A N 1
ATOM 3750 C CA . ARG A 1 471 ? -5.564 -3.409 31.253 1.00 49.87 494 ARG A CA 1
ATOM 3751 C C . ARG A 1 471 ? -4.300 -3.471 30.405 1.00 49.93 494 ARG A C 1
ATOM 3752 O O . ARG A 1 471 ? -3.462 -4.356 30.580 1.00 49.99 494 ARG A O 1
ATOM 3760 N N . ASP A 1 472 ? -4.171 -2.536 29.474 1.00 49.84 495 ASP A N 1
ATOM 3761 C CA . ASP A 1 472 ? -3.034 -2.543 28.570 1.00 49.86 495 ASP A CA 1
ATOM 3762 C C . ASP A 1 472 ? -2.623 -1.126 28.198 1.00 49.80 495 ASP A C 1
ATOM 3763 O O . ASP A 1 472 ? -3.237 -0.157 28.646 1.00 49.88 495 ASP A O 1
ATOM 3768 N N . LEU A 1 473 ? -1.582 -1.010 27.380 1.00 49.82 496 LEU A N 1
ATOM 3769 C CA . LEU A 1 473 ? -1.079 0.294 26.948 1.00 49.79 496 LEU A CA 1
ATOM 3770 C C . LEU A 1 473 ? -2.179 1.106 26.267 1.00 49.84 496 LEU A C 1
ATOM 3771 O O . LEU A 1 473 ? -2.288 2.317 26.467 1.00 49.83 496 LEU A O 1
ATOM 3776 N N . LYS A 1 474 ? -2.990 0.416 25.472 1.00 49.81 497 LYS A N 1
ATOM 3777 C CA . LYS A 1 474 ? -4.103 1.021 24.757 1.00 49.85 497 LYS A CA 1
ATOM 3778 C C . LYS A 1 474 ? -4.991 1.820 25.704 1.00 49.93 497 LYS A C 1
ATOM 3779 O O . LYS A 1 474 ? -5.236 3.009 25.490 1.00 49.85 497 LYS A O 1
ATOM 3785 N N . GLU A 1 475 ? -5.472 1.154 26.750 1.00 49.99 498 GLU A N 1
ATOM 3786 C CA . GLU A 1 475 ? -6.321 1.791 27.748 1.00 49.94 498 GLU A CA 1
ATOM 3787 C C . GLU A 1 475 ? -5.532 2.829 28.539 1.00 49.98 498 GLU A C 1
ATOM 3788 O O . GLU A 1 475 ? -6.062 3.877 28.907 1.00 49.93 498 GLU A O 1
ATOM 3794 N N . MET A 1 476 ? -4.263 2.534 28.802 1.00 50.00 499 MET A N 1
ATOM 3795 C CA . MET A 1 476 ? -3.423 3.440 29.572 1.00 49.88 499 MET A CA 1
ATOM 3796 C C . MET A 1 476 ? -3.279 4.805 28.901 1.00 49.94 499 MET A C 1
ATOM 3797 O O . MET A 1 476 ? -3.436 5.844 29.546 1.00 50.07 499 MET A O 1
ATOM 3802 N N . LEU A 1 477 ? -2.966 4.804 27.610 1.00 49.88 500 LEU A N 1
ATOM 3803 C CA . LEU A 1 477 ? -2.714 6.052 26.892 1.00 49.90 500 LEU A CA 1
ATOM 3804 C C . LEU A 1 477 ? -3.985 6.875 26.735 1.00 49.87 500 LEU A C 1
ATOM 3805 O O . LEU A 1 477 ? -3.936 8.100 26.626 1.00 49.89 500 LEU A O 1
ATOM 3810 N N . ALA A 1 478 ? -5.123 6.192 26.744 1.00 49.89 501 ALA A N 1
ATOM 3811 C CA . ALA A 1 478 ? -6.413 6.842 26.567 1.00 49.80 501 ALA A CA 1
ATOM 3812 C C . ALA A 1 478 ? -7.031 7.267 27.895 1.00 49.85 501 ALA A C 1
ATOM 3813 O O . ALA A 1 478 ? -8.136 7.802 27.922 1.00 49.89 501 ALA A O 1
ATOM 3815 N N . GLY A 1 479 ? -6.320 7.032 28.993 1.00 49.82 502 GLY A N 1
ATOM 3816 C CA . GLY A 1 479 ? -6.846 7.353 30.315 1.00 49.84 502 GLY A CA 1
ATOM 3817 C C . GLY A 1 479 ? -6.240 8.595 30.942 1.00 49.94 502 GLY A C 1
ATOM 3818 O O . GLY A 1 479 ? -5.837 9.526 30.245 1.00 49.93 502 GLY A O 1
ATOM 3819 N N . ASP A 1 480 ? -6.176 8.603 32.270 1.00 50.04 503 ASP A N 1
ATOM 3820 C CA . ASP A 1 480 ? -5.632 9.733 33.015 1.00 50.00 503 ASP A CA 1
ATOM 3821 C C . ASP A 1 480 ? -4.376 9.324 33.771 1.00 49.90 503 ASP A C 1
ATOM 3822 O O . ASP A 1 480 ? -4.203 9.669 34.937 1.00 50.05 503 ASP A O 1
ATOM 3827 N N . PHE A 1 481 ? -3.492 8.599 33.096 1.00 50.01 504 PHE A N 1
ATOM 3828 C CA . PHE A 1 481 ? -2.287 8.078 33.736 1.00 49.83 504 PHE A CA 1
ATOM 3829 C C . PHE A 1 481 ? -1.051 8.934 33.464 1.00 49.81 504 PHE A C 1
ATOM 3830 O O . PHE A 1 481 ? 0.008 8.707 34.043 1.00 49.75 504 PHE A O 1
ATOM 3838 N N . ARG A 1 482 ? -1.192 9.915 32.579 1.00 49.78 505 ARG A N 1
ATOM 3839 C CA . ARG A 1 482 ? -0.145 10.904 32.358 1.00 49.76 505 ARG A CA 1
ATOM 3840 C C . ARG A 1 482 ? -0.002 11.739 33.627 1.00 49.83 505 ARG A C 1
ATOM 3841 O O . ARG A 1 482 ? -0.979 12.310 34.109 1.00 49.92 505 ARG A O 1
ATOM 3849 N N . THR A 1 483 ? 1.204 11.800 34.183 1.00 49.87 506 THR A N 1
ATOM 3850 C CA . THR A 1 483 ? 1.413 12.541 35.428 1.00 49.86 506 THR A CA 1
ATOM 3851 C C . THR A 1 483 ? 2.520 13.578 35.303 1.00 49.99 506 THR A C 1
ATOM 3852 O O . THR A 1 483 ? 2.781 14.340 36.234 1.00 50.24 506 THR A O 1
ATOM 3856 N N . GLY A 1 484 ? 3.181 13.612 34.155 1.00 50.04 507 GLY A N 1
ATOM 3857 C CA . GLY A 1 484 ? 4.295 14.532 33.999 1.00 50.13 507 GLY A CA 1
ATOM 3858 C C . GLY A 1 484 ? 4.848 14.680 32.600 1.00 50.06 507 GLY A C 1
ATOM 3859 O O . GLY A 1 484 ? 4.482 13.945 31.680 1.00 50.11 507 GLY A O 1
ATOM 3860 N N . LYS A 1 485 ? 5.747 15.645 32.452 1.00 50.08 508 LYS A N 1
ATOM 3861 C CA . LYS A 1 485 ? 6.388 15.915 31.182 1.00 50.00 508 LYS A CA 1
ATOM 3862 C C . LYS A 1 485 ? 7.828 16.310 31.454 1.00 49.95 508 LYS A C 1
ATOM 3863 O O . LYS A 1 485 ? 8.089 17.275 32.174 1.00 50.12 508 LYS A O 1
ATOM 3869 N N . ILE A 1 486 ? 8.760 15.538 30.904 1.00 49.81 509 ILE A N 1
ATOM 3870 C CA . ILE A 1 486 ? 10.176 15.859 31.017 1.00 49.67 509 ILE A CA 1
ATOM 3871 C C . ILE A 1 486 ? 10.467 17.098 30.191 1.00 49.64 509 ILE A C 1
ATOM 3872 O O . ILE A 1 486 ? 10.226 17.117 28.985 1.00 49.74 509 ILE A O 1
ATOM 3877 N N . LEU A 1 487 ? 10.975 18.136 30.847 1.00 49.65 510 LEU A N 1
ATOM 3878 C CA . LEU A 1 487 ? 11.243 19.408 30.186 1.00 49.56 510 LEU A CA 1
ATOM 3879 C C . LEU A 1 487 ? 12.697 19.538 29.753 1.00 49.55 510 LEU A C 1
ATOM 3880 O O . LEU A 1 487 ? 12.987 20.067 28.682 1.00 49.72 510 LEU A O 1
ATOM 3885 N N . ALA A 1 488 ? 13.605 19.059 30.594 1.00 49.50 511 ALA A N 1
ATOM 3886 C CA . ALA A 1 488 ? 15.030 19.114 30.316 1.00 49.43 511 ALA A CA 1
ATOM 3887 C C . ALA A 1 488 ? 15.767 18.090 31.182 1.00 49.43 511 ALA A C 1
ATOM 3888 O O . ALA A 1 488 ? 15.263 17.654 32.213 1.00 49.46 511 ALA A O 1
ATOM 3890 N N . GLN A 1 489 ? 16.959 17.701 30.753 1.00 49.38 512 GLN A N 1
ATOM 3891 C CA . GLN A 1 489 ? 17.751 16.730 31.485 1.00 49.56 512 GLN A CA 1
ATOM 3892 C C . GLN A 1 489 ? 19.184 16.838 31.003 1.00 49.53 512 GLN A C 1
ATOM 3893 O O . GLN A 1 489 ? 19.443 17.396 29.947 1.00 49.37 512 GLN A O 1
ATOM 3899 N N . GLY A 1 490 ? 20.115 16.254 31.737 1.00 49.69 513 GLY A N 1
ATOM 3900 C CA . GLY A 1 490 ? 21.482 16.177 31.256 1.00 49.80 513 GLY A CA 1
ATOM 3901 C C . GLY A 1 490 ? 22.499 16.065 32.367 1.00 49.88 513 GLY A C 1
ATOM 3902 O O . GLY A 1 490 ? 22.232 16.439 33.505 1.00 49.97 513 GLY A O 1
ATOM 3903 N N . PHE A 1 491 ? 23.666 15.530 32.035 1.00 49.83 514 PHE A N 1
ATOM 3904 C CA . PHE A 1 491 ? 24.797 15.575 32.940 1.00 49.74 514 PHE A CA 1
ATOM 3905 C C . PHE A 1 491 ? 26.103 15.817 32.190 1.00 49.75 514 PHE A C 1
ATOM 3906 O O . PHE A 1 491 ? 26.234 15.473 31.017 1.00 49.66 514 PHE A O 1
ATOM 3914 N N . GLY A 1 492 ? 27.060 16.427 32.878 1.00 49.68 515 GLY A N 1
ATOM 3915 C CA . GLY A 1 492 ? 28.356 16.725 32.287 1.00 49.68 515 GLY A CA 1
ATOM 3916 C C . GLY A 1 492 ? 29.227 17.503 33.251 1.00 49.78 515 GLY A C 1
ATOM 3917 O O . GLY A 1 492 ? 29.003 17.463 34.463 1.00 49.69 515 GLY A O 1
ATOM 3918 N N . PRO A 1 493 ? 30.239 18.211 32.723 1.00 49.77 516 PRO A N 1
ATOM 3919 C CA . PRO A 1 493 ? 30.605 18.191 31.308 1.00 49.77 516 PRO A CA 1
ATOM 3920 C C . PRO A 1 493 ? 31.167 16.844 30.853 1.00 49.80 516 PRO A C 1
ATOM 3921 O O . PRO A 1 493 ? 31.102 16.521 29.668 1.00 49.82 516 PRO A O 1
ATOM 3925 N N . ASP A 1 494 ? 31.710 16.064 31.783 1.00 49.79 517 ASP A N 1
ATOM 3926 C CA . ASP A 1 494 ? 32.265 14.758 31.435 1.00 49.91 517 ASP A CA 1
ATOM 3927 C C . ASP A 1 494 ? 31.264 13.637 31.656 1.00 49.96 517 ASP A C 1
ATOM 3928 O O . ASP A 1 494 ? 30.612 13.583 32.686 1.00 49.94 517 ASP A O 1
ATOM 3933 N N . ASN A 1 495 ? 31.118 12.759 30.667 1.00 49.98 518 ASN A N 1
ATOM 3934 C CA . ASN A 1 495 ? 30.246 11.598 30.783 1.00 49.94 518 ASN A CA 1
ATOM 3935 C C . ASN A 1 495 ? 30.611 10.681 31.946 1.00 49.86 518 ASN A C 1
ATOM 3936 O O . ASN A 1 495 ? 29.732 10.209 32.666 1.00 49.80 518 ASN A O 1
ATOM 3941 N N . GLN A 1 496 ? 31.908 10.447 32.146 1.00 49.90 519 GLN A N 1
ATOM 3942 C CA . GLN A 1 496 ? 32.315 9.466 33.138 1.00 49.85 519 GLN A CA 1
ATOM 3943 C C . GLN A 1 496 ? 32.068 9.946 34.567 1.00 49.73 519 GLN A C 1
ATOM 3944 O O . GLN A 1 496 ? 31.516 9.226 35.388 1.00 49.61 519 GLN A O 1
ATOM 3950 N N . THR A 1 497 ? 32.478 11.172 34.855 1.00 49.70 520 THR A N 1
ATOM 3951 C CA . THR A 1 497 ? 32.390 11.732 36.193 1.00 49.69 520 THR A CA 1
ATOM 3952 C C . THR A 1 497 ? 31.829 13.153 36.144 1.00 49.70 520 THR A C 1
ATOM 3953 O O . THR A 1 497 ? 32.553 14.120 36.379 1.00 49.69 520 THR A O 1
ATOM 3957 N N . PRO A 1 498 ? 30.529 13.280 35.837 1.00 49.76 521 PRO A N 1
ATOM 3958 C CA . PRO A 1 498 ? 29.873 14.583 35.689 1.00 49.70 521 PRO A CA 1
ATOM 3959 C C . PRO A 1 498 ? 29.902 15.430 36.958 1.00 49.73 521 PRO A C 1
ATOM 3960 O O . PRO A 1 498 ? 29.585 14.939 38.043 1.00 49.59 521 PRO A O 1
ATOM 3964 N N . ASP A 1 499 ? 30.288 16.695 36.805 1.00 49.77 522 ASP A N 1
ATOM 3965 C CA . ASP A 1 499 ? 30.243 17.672 37.889 1.00 49.74 522 ASP A CA 1
ATOM 3966 C C . ASP A 1 499 ? 28.806 17.895 38.343 1.00 49.74 522 ASP A C 1
ATOM 3967 O O . ASP A 1 499 ? 28.544 18.133 39.519 1.00 49.79 522 ASP A O 1
ATOM 3972 N N . TYR A 1 500 ? 27.876 17.836 37.399 1.00 49.74 523 TYR A N 1
ATOM 3973 C CA . TYR A 1 500 ? 26.469 18.066 37.702 1.00 49.72 523 TYR A CA 1
ATOM 3974 C C . TYR A 1 500 ? 25.589 17.027 37.021 1.00 49.74 523 TYR A C 1
ATOM 3975 O O . TYR A 1 500 ? 25.979 16.436 36.018 1.00 49.83 523 TYR A O 1
ATOM 3984 N N . THR A 1 501 ? 24.409 16.804 37.588 1.00 49.74 524 THR A N 1
ATOM 3985 C CA . THR A 1 501 ? 23.378 15.990 36.965 1.00 49.76 524 THR A CA 1
ATOM 3986 C C . THR A 1 501 ? 22.063 16.745 37.085 1.00 49.79 524 THR A C 1
ATOM 3987 O O . THR A 1 501 ? 21.650 17.108 38.183 1.00 49.92 524 THR A O 1
ATOM 3991 N N . TYR A 1 502 ? 21.419 16.992 35.950 1.00 49.77 525 TYR A N 1
ATOM 3992 C CA . TYR A 1 502 ? 20.293 17.918 35.878 1.00 49.67 525 TYR A CA 1
ATOM 3993 C C . TYR A 1 502 ? 19.032 17.235 35.371 1.00 49.65 525 TYR A C 1
ATOM 3994 O O . TYR A 1 502 ? 19.084 16.409 34.461 1.00 49.69 525 TYR A O 1
ATOM 4003 N N . LEU A 1 503 ? 17.900 17.584 35.969 1.00 49.61 526 LEU A N 1
ATOM 4004 C CA . LEU A 1 503 ? 16.612 17.051 35.546 1.00 49.61 526 LEU A CA 1
ATOM 4005 C C . LEU A 1 503 ? 15.486 18.037 35.862 1.00 49.62 526 LEU A C 1
ATOM 4006 O O . LEU A 1 503 ? 15.405 18.573 36.967 1.00 49.51 526 LEU A O 1
ATOM 4011 N N . LYS A 1 504 ? 14.623 18.279 34.883 1.00 49.56 527 LYS A N 1
ATOM 4012 C CA . LYS A 1 504 ? 13.482 19.160 35.090 1.00 49.57 527 LYS A CA 1
ATOM 4013 C C . LYS A 1 504 ? 12.203 18.573 34.506 1.00 49.59 527 LYS A C 1
ATOM 4014 O O . LYS A 1 504 ? 12.188 18.076 33.379 1.00 49.50 527 LYS A O 1
ATOM 4020 N N . GLY A 1 505 ? 11.125 18.645 35.276 1.00 49.61 528 GLY A N 1
ATOM 4021 C CA . GLY A 1 505 ? 9.845 18.140 34.820 1.00 49.50 528 GLY A CA 1
ATOM 4022 C C . GLY A 1 505 ? 8.692 19.045 35.201 1.00 49.63 528 GLY A C 1
ATOM 4023 O O . GLY A 1 505 ? 8.736 19.737 36.222 1.00 49.44 528 GLY A O 1
ATOM 4024 N N . ASP A 1 506 ? 7.667 19.050 34.355 1.00 49.62 529 ASP A N 1
ATOM 4025 C CA . ASP A 1 506 ? 6.394 19.662 34.681 1.00 49.67 529 ASP A CA 1
ATOM 4026 C C . ASP A 1 506 ? 5.491 18.525 35.134 1.00 49.81 529 ASP A C 1
ATOM 4027 O O . ASP A 1 506 ? 5.156 17.646 34.340 1.00 50.04 529 ASP A O 1
ATOM 4032 N N . ILE A 1 507 ? 5.113 18.531 36.409 1.00 49.70 530 ILE A N 1
ATOM 4033 C CA . ILE A 1 507 ? 4.306 17.448 36.964 1.00 49.66 530 ILE A CA 1
ATOM 4034 C C . ILE A 1 507 ? 2.906 17.913 37.338 1.00 49.64 530 ILE A C 1
ATOM 4035 O O . ILE A 1 507 ? 2.272 17.351 38.230 1.00 49.58 530 ILE A O 1
ATOM 4040 N N . THR A 1 508 ? 2.431 18.942 36.642 1.00 49.67 531 THR A N 1
ATOM 4041 C CA . THR A 1 508 ? 1.098 19.486 36.864 1.00 49.59 531 THR A CA 1
ATOM 4042 C C . THR A 1 508 ? 0.035 18.404 36.730 1.00 49.58 531 THR A C 1
ATOM 4043 O O . THR A 1 508 ? -0.929 18.379 37.492 1.00 49.66 531 THR A O 1
ATOM 4047 N N . ALA A 1 509 ? 0.216 17.510 35.763 1.00 49.60 532 ALA A N 1
ATOM 4048 C CA . ALA A 1 509 ? -0.785 16.478 35.469 1.00 49.69 532 ALA A CA 1
ATOM 4049 C C . ALA A 1 509 ? -0.908 15.429 36.577 1.00 49.72 532 ALA A C 1
ATOM 4050 O O . ALA A 1 509 ? -1.860 14.651 36.600 1.00 49.72 532 ALA A O 1
ATOM 4052 N N . ALA A 1 510 ? 0.058 15.409 37.489 1.00 49.69 533 ALA A N 1
ATOM 4053 C CA . ALA A 1 510 ? 0.030 14.472 38.613 1.00 49.73 533 ALA A CA 1
ATOM 4054 C C . ALA A 1 510 ? -1.008 14.877 39.662 1.00 49.78 533 ALA A C 1
ATOM 4055 O O . ALA A 1 510 ? -1.485 14.047 40.436 1.00 49.83 533 ALA A O 1
ATOM 4057 N N . TYR A 1 511 ? -1.347 16.162 39.673 1.00 49.84 534 TYR A N 1
ATOM 4058 C CA . TYR A 1 511 ? -2.274 16.720 40.642 1.00 49.81 534 TYR A CA 1
ATOM 4059 C C . TYR A 1 511 ? -3.609 17.033 39.981 1.00 49.87 534 TYR A C 1
ATOM 4060 O O . TYR A 1 511 ? -3.740 16.959 38.762 1.00 50.00 534 TYR A O 1
ATOM 4069 N N . SER A 1 512 ? -4.601 17.383 40.791 1.00 49.86 535 SER A N 1
ATOM 4070 C CA . SER A 1 512 ? -5.916 17.730 40.270 1.00 49.78 535 SER A CA 1
ATOM 4071 C C . SER A 1 512 ? -5.902 19.158 39.737 1.00 49.81 535 SER A C 1
ATOM 4072 O O . SER A 1 512 ? -4.835 19.755 39.563 1.00 49.93 535 SER A O 1
ATOM 4075 N N . ALA A 1 513 ? -7.086 19.710 39.495 1.00 49.71 536 ALA A N 1
ATOM 4076 C CA . ALA A 1 513 ? -7.204 21.071 38.989 1.00 49.63 536 ALA A CA 1
ATOM 4077 C C . ALA A 1 513 ? -6.949 22.100 40.085 1.00 49.68 536 ALA A C 1
ATOM 4078 O O . ALA A 1 513 ? -7.056 23.303 39.857 1.00 49.67 536 ALA A O 1
ATOM 4080 N N . LYS A 1 514 ? -6.614 21.619 41.277 1.00 49.82 537 LYS A N 1
ATOM 4081 C CA . LYS A 1 514 ? -6.289 22.497 42.398 1.00 49.81 537 LYS A CA 1
ATOM 4082 C C . LYS A 1 514 ? -5.021 23.306 42.125 1.00 49.90 537 LYS A C 1
ATOM 4083 O O . LYS A 1 514 ? -4.755 24.298 42.802 1.00 50.02 537 LYS A O 1
ATOM 4089 N N . VAL A 1 515 ? -4.236 22.870 41.142 1.00 49.87 538 VAL A N 1
ATOM 4090 C CA . VAL A 1 515 ? -3.063 23.625 40.701 1.00 49.92 538 VAL A CA 1
ATOM 4091 C C . VAL A 1 515 ? -3.160 23.962 39.216 1.00 49.94 538 VAL A C 1
ATOM 4092 O O . VAL A 1 515 ? -3.842 23.269 38.460 1.00 49.90 538 VAL A O 1
ATOM 4096 N N . LYS A 1 516 ? -2.487 25.036 38.812 1.00 49.85 539 LYS A N 1
ATOM 4097 C CA . LYS A 1 516 ? -2.399 25.405 37.406 1.00 49.76 539 LYS A CA 1
ATOM 4098 C C . LYS A 1 516 ? -1.047 24.983 36.842 1.00 49.74 539 LYS A C 1
ATOM 4099 O O . LYS A 1 516 ? -0.923 24.697 35.654 1.00 49.70 539 LYS A O 1
ATOM 4105 N N . GLU A 1 517 ? -0.037 24.948 37.706 1.00 49.68 540 GLU A N 1
ATOM 4106 C CA . GLU A 1 517 ? 1.328 24.687 37.277 1.00 49.75 540 GLU A CA 1
ATOM 4107 C C . GLU A 1 517 ? 2.187 24.179 38.435 1.00 49.85 540 GLU A C 1
ATOM 4108 O O . GLU A 1 517 ? 2.245 24.801 39.494 1.00 49.93 540 GLU A O 1
ATOM 4114 N N . VAL A 1 518 ? 2.844 23.041 38.228 1.00 49.82 541 VAL A N 1
ATOM 4115 C CA . VAL A 1 518 ? 3.787 22.506 39.204 1.00 49.88 541 VAL A CA 1
ATOM 4116 C C . VAL A 1 518 ? 5.058 22.044 38.494 1.00 50.05 541 VAL A C 1
ATOM 4117 O O . VAL A 1 518 ? 5.042 21.068 37.742 1.00 50.21 541 VAL A O 1
ATOM 4121 N N . LYS A 1 519 ? 6.159 22.752 38.724 1.00 50.13 542 LYS A N 1
ATOM 4122 C CA . LYS A 1 519 ? 7.427 22.413 38.084 1.00 50.02 542 LYS A CA 1
ATOM 4123 C C . LYS A 1 519 ? 8.517 22.180 39.113 1.00 50.16 542 LYS A C 1
ATOM 4124 O O . LYS A 1 519 ? 8.561 22.846 40.152 1.00 50.38 542 LYS A O 1
ATOM 4130 N N . ARG A 1 520 ? 9.399 21.232 38.820 1.00 49.92 543 ARG A N 1
ATOM 4131 C CA . ARG A 1 520 ? 10.516 20.941 39.704 1.00 49.79 543 ARG A CA 1
ATOM 4132 C C . ARG A 1 520 ? 11.807 20.754 38.914 1.00 49.64 543 ARG A C 1
ATOM 4133 O O . ARG A 1 520 ? 11.866 19.962 37.972 1.00 49.41 543 ARG A O 1
ATOM 4141 N N . SER A 1 521 ? 12.836 21.498 39.302 1.00 49.55 544 SER A N 1
ATOM 4142 C CA . SER A 1 521 ? 14.156 21.358 38.702 1.00 49.53 544 SER A CA 1
ATOM 4143 C C . SER A 1 521 ? 15.141 20.811 39.729 1.00 49.62 544 SER A C 1
ATOM 4144 O O . SER A 1 521 ? 15.333 21.413 40.783 1.00 49.73 544 SER A O 1
ATOM 4147 N N . PHE A 1 522 ? 15.752 19.668 39.421 1.00 49.57 545 PHE A N 1
ATOM 4148 C CA . PHE A 1 522 ? 16.768 19.077 40.285 1.00 49.61 545 PHE A CA 1
ATOM 4149 C C . PHE A 1 522 ? 18.135 19.397 39.711 1.00 49.58 545 PHE A C 1
ATOM 4150 O O . PHE A 1 522 ? 18.365 19.220 38.516 1.00 49.31 545 PHE A O 1
ATOM 4158 N N . LEU A 1 523 ? 19.060 19.824 40.557 1.00 49.64 546 LEU A N 1
ATOM 4159 C CA . LEU A 1 523 ? 20.446 19.892 40.121 1.00 49.68 546 LEU A CA 1
ATOM 4160 C C . LEU A 1 523 ? 21.393 19.315 41.164 1.00 49.66 546 LEU A C 1
ATOM 4161 O O . LEU A 1 523 ? 21.724 19.968 42.154 1.00 49.89 546 LEU A O 1
ATOM 4166 N N . PHE A 1 524 ? 21.808 18.075 40.933 1.00 49.54 547 PHE A N 1
ATOM 4167 C CA . PHE A 1 524 ? 22.733 17.386 41.819 1.00 49.64 547 PHE A CA 1
ATOM 4168 C C . PHE A 1 524 ? 24.158 17.770 41.458 1.00 49.58 547 PHE A C 1
ATOM 4169 O O . PHE A 1 524 ? 24.514 17.823 40.285 1.00 49.53 547 PHE A O 1
ATOM 4177 N N . LEU A 1 525 ? 24.966 18.047 42.472 1.00 49.67 548 LEU A N 1
ATOM 4178 C CA . LEU A 1 525 ? 26.359 18.414 42.258 1.00 49.74 548 LEU A CA 1
ATOM 4179 C C . LEU A 1 525 ? 27.299 17.395 42.876 1.00 49.79 548 LEU A C 1
ATOM 4180 O O . LEU A 1 525 ? 27.279 17.182 44.088 1.00 50.03 548 LEU A O 1
ATOM 4185 N N . ASN A 1 526 ? 28.117 16.757 42.046 1.00 49.79 549 ASN A N 1
ATOM 4186 C CA . ASN A 1 526 ? 29.250 15.998 42.551 1.00 49.82 549 ASN A CA 1
ATOM 4187 C C . ASN A 1 526 ? 30.373 16.993 42.809 1.00 49.87 549 ASN A C 1
ATOM 4188 O O . ASN A 1 526 ? 31.045 17.435 41.880 1.00 49.85 549 ASN A O 1
ATOM 4193 N N . LEU A 1 527 ? 30.559 17.355 44.074 1.00 49.80 550 LEU A N 1
ATOM 4194 C CA . LEU A 1 527 ? 31.477 18.428 44.440 1.00 49.82 550 LEU A CA 1
ATOM 4195 C C . LEU A 1 527 ? 32.953 18.031 44.391 1.00 49.86 550 LEU A C 1
ATOM 4196 O O . LEU A 1 527 ? 33.824 18.860 44.649 1.00 49.85 550 LEU A O 1
ATOM 4201 N N . LYS A 1 528 ? 33.227 16.773 44.056 1.00 49.85 551 LYS A N 1
ATOM 4202 C CA . LYS A 1 528 ? 34.601 16.291 43.955 1.00 49.98 551 LYS A CA 1
ATOM 4203 C C . LYS A 1 528 ? 35.391 16.832 45.143 1.00 50.00 551 LYS A C 1
ATOM 4204 O O . LYS A 1 528 ? 36.387 17.539 44.981 1.00 49.87 551 LYS A O 1
ATOM 4210 N N . ASP A 1 529 ? 34.925 16.496 46.340 1.00 50.02 552 ASP A N 1
ATOM 4211 C CA . ASP A 1 529 ? 35.387 17.132 47.567 1.00 49.97 552 ASP A CA 1
ATOM 4212 C C . ASP A 1 529 ? 35.300 16.125 48.707 1.00 49.97 552 ASP A C 1
ATOM 4213 O O . ASP A 1 529 ? 34.289 15.434 48.840 1.00 50.04 552 ASP A O 1
ATOM 4218 N N . ALA A 1 530 ? 36.346 16.064 49.531 1.00 50.02 553 ALA A N 1
ATOM 4219 C CA . ALA A 1 530 ? 36.405 15.112 50.635 1.00 50.03 553 ALA A CA 1
ATOM 4220 C C . ALA A 1 530 ? 35.540 15.539 51.802 1.00 49.98 553 ALA A C 1
ATOM 4221 O O . ALA A 1 530 ? 34.871 14.706 52.399 1.00 50.35 553 ALA A O 1
ATOM 4223 N N . LYS A 1 531 ? 35.534 16.832 52.117 1.00 49.85 554 LYS A N 1
ATOM 4224 C CA . LYS A 1 531 ? 34.728 17.316 53.237 1.00 49.76 554 LYS A CA 1
ATOM 4225 C C . LYS A 1 531 ? 33.233 17.282 52.921 1.00 49.69 554 LYS A C 1
ATOM 4226 O O . LYS A 1 531 ? 32.438 16.816 53.726 1.00 49.56 554 LYS A O 1
ATOM 4232 N N . VAL A 1 532 ? 32.876 17.728 51.723 1.00 49.62 555 VAL A N 1
ATOM 4233 C CA . VAL A 1 532 ? 31.479 17.753 51.299 1.00 49.65 555 VAL A CA 1
ATOM 4234 C C . VAL A 1 532 ? 31.357 17.160 49.899 1.00 49.58 555 VAL A C 1
ATOM 4235 O O . VAL A 1 532 ? 31.486 17.876 48.910 1.00 49.49 555 VAL A O 1
ATOM 4239 N N . PRO A 1 533 ? 31.132 15.840 49.819 1.00 49.49 556 PRO A N 1
ATOM 4240 C CA . PRO A 1 533 ? 31.141 15.108 48.558 1.00 49.56 556 PRO A CA 1
ATOM 4241 C C . PRO A 1 533 ? 30.067 15.546 47.560 1.00 49.60 556 PRO A C 1
ATOM 4242 O O . PRO A 1 533 ? 30.294 15.481 46.352 1.00 49.58 556 PRO A O 1
ATOM 4246 N N . ALA A 1 534 ? 28.911 15.984 48.048 1.00 49.57 557 ALA A N 1
ATOM 4247 C CA . ALA A 1 534 ? 27.810 16.290 47.145 1.00 49.63 557 ALA A CA 1
ATOM 4248 C C . ALA A 1 534 ? 26.814 17.308 47.693 1.00 49.69 557 ALA A C 1
ATOM 4249 O O . ALA A 1 534 ? 26.760 17.571 48.894 1.00 49.66 557 ALA A O 1
ATOM 4251 N N . ALA A 1 535 ? 26.026 17.871 46.783 1.00 49.68 558 ALA A N 1
ATOM 4252 C CA . ALA A 1 535 ? 24.939 18.766 47.131 1.00 49.76 558 ALA A CA 1
ATOM 4253 C C . ALA A 1 535 ? 23.825 18.606 46.102 1.00 49.75 558 ALA A C 1
ATOM 4254 O O . ALA A 1 535 ? 24.070 18.212 44.961 1.00 49.77 558 ALA A O 1
ATOM 4256 N N . MET A 1 536 ? 22.595 18.890 46.511 1.00 49.75 559 MET A N 1
ATOM 4257 C CA . MET A 1 536 ? 21.481 18.907 45.580 1.00 49.64 559 MET A CA 1
ATOM 4258 C C . MET A 1 536 ? 20.705 20.208 45.716 1.00 49.69 559 MET A C 1
ATOM 4259 O O . MET A 1 536 ? 20.326 20.605 46.816 1.00 49.51 559 MET A O 1
ATOM 4264 N N . ILE A 1 537 ? 20.482 20.871 44.587 1.00 49.71 560 ILE A N 1
ATOM 4265 C CA . ILE A 1 537 ? 19.655 22.063 44.550 1.00 49.76 560 ILE A CA 1
ATOM 4266 C C . ILE A 1 537 ? 18.301 21.728 43.934 1.00 49.82 560 ILE A C 1
ATOM 4267 O O . ILE A 1 537 ? 18.228 21.088 42.881 1.00 49.72 560 ILE A O 1
ATOM 4272 N N . VAL A 1 538 ? 17.230 22.157 44.597 1.00 49.80 561 VAL A N 1
ATOM 4273 C CA . VAL A 1 538 ? 15.880 21.886 44.113 1.00 49.66 561 VAL A CA 1
ATOM 4274 C C . VAL A 1 538 ? 15.085 23.184 43.981 1.00 49.62 561 VAL A C 1
ATOM 4275 O O . VAL A 1 538 ? 14.897 23.916 44.954 1.00 49.59 561 VAL A O 1
ATOM 4279 N N . PHE A 1 539 ? 14.632 23.466 42.763 1.00 49.40 562 PHE A N 1
ATOM 4280 C CA . PHE A 1 539 ? 13.912 24.699 42.481 1.00 49.50 562 PHE A CA 1
ATOM 4281 C C . PHE A 1 539 ? 12.487 24.374 42.059 1.00 49.58 562 PHE A C 1
ATOM 4282 O O . PHE A 1 539 ? 12.267 23.669 41.077 1.00 49.55 562 PHE A O 1
ATOM 4290 N N . ASP A 1 540 ? 11.516 24.885 42.807 1.00 49.65 563 ASP A N 1
ATOM 4291 C CA . ASP A 1 540 ? 10.123 24.542 42.554 1.00 49.80 563 ASP A CA 1
ATOM 4292 C C . ASP A 1 540 ? 9.270 25.754 42.239 1.00 49.81 563 ASP A C 1
ATOM 4293 O O . ASP A 1 540 ? 9.376 26.785 42.899 1.00 49.99 563 ASP A O 1
ATOM 4298 N N . LYS A 1 541 ? 8.422 25.616 41.225 1.00 49.79 564 LYS A N 1
ATOM 4299 C CA . LYS A 1 541 ? 7.379 26.590 40.953 1.00 49.79 564 LYS A CA 1
ATOM 4300 C C . LYS A 1 541 ? 6.025 25.925 41.166 1.00 49.90 564 LYS A C 1
ATOM 4301 O O . LYS A 1 541 ? 5.735 24.883 40.571 1.00 49.94 564 LYS A O 1
ATOM 4307 N N . VAL A 1 542 ? 5.203 26.521 42.023 1.00 49.80 565 VAL A N 1
ATOM 4308 C CA . VAL A 1 542 ? 3.880 25.983 42.302 1.00 49.57 565 VAL A CA 1
ATOM 4309 C C . VAL A 1 542 ? 2.828 27.082 42.216 1.00 49.63 565 VAL A C 1
ATOM 4310 O O . VAL A 1 542 ? 2.899 28.077 42.941 1.00 49.50 565 VAL A O 1
ATOM 4314 N N . VAL A 1 543 ? 1.868 26.903 41.310 1.00 49.60 566 VAL A N 1
ATOM 4315 C CA . VAL A 1 543 ? 0.760 27.836 41.150 1.00 49.66 566 VAL A CA 1
ATOM 4316 C C . VAL A 1 543 ? -0.559 27.142 41.480 1.00 49.67 566 VAL A C 1
ATOM 4317 O O . VAL A 1 543 ? -0.992 26.233 40.768 1.00 49.70 566 VAL A O 1
ATOM 4321 N N . ALA A 1 544 ? -1.191 27.565 42.568 1.00 49.68 567 ALA A N 1
ATOM 4322 C CA . ALA A 1 544 ? -2.465 26.984 42.979 1.00 49.78 567 ALA A CA 1
ATOM 4323 C C . ALA A 1 544 ? -3.628 27.713 42.331 1.00 49.79 567 ALA A C 1
ATOM 4324 O O . ALA A 1 544 ? -3.516 28.892 41.993 1.00 49.97 567 ALA A O 1
ATOM 4326 N N . SER A 1 545 ? -4.743 27.009 42.157 1.00 49.73 568 SER A N 1
ATOM 4327 C CA . SER A 1 545 ? -5.948 27.611 41.597 1.00 49.75 568 SER A CA 1
ATOM 4328 C C . SER A 1 545 ? -6.635 28.478 42.643 1.00 49.73 568 SER A C 1
ATOM 4329 O O . SER A 1 545 ? -7.449 29.343 42.321 1.00 49.60 568 SER A O 1
ATOM 4332 N N . ASN A 1 546 ? -6.296 28.230 43.902 1.00 49.69 569 ASN A N 1
ATOM 4333 C CA . ASN A 1 546 ? -6.806 29.018 45.012 1.00 49.62 569 ASN A CA 1
ATOM 4334 C C . ASN A 1 546 ? -5.644 29.356 45.937 1.00 49.61 569 ASN A C 1
ATOM 4335 O O . ASN A 1 546 ? -4.978 28.459 46.452 1.00 49.50 569 ASN A O 1
ATOM 4340 N N . PRO A 1 547 ? -5.377 30.656 46.129 1.00 49.63 570 PRO A N 1
ATOM 4341 C CA . PRO A 1 547 ? -4.262 31.074 46.972 1.00 49.61 570 PRO A CA 1
ATOM 4342 C C . PRO A 1 547 ? -4.322 30.433 48.359 1.00 49.59 570 PRO A C 1
ATOM 4343 O O . PRO A 1 547 ? -3.288 30.256 49.006 1.00 49.54 570 PRO A O 1
ATOM 4347 N N . ASP A 1 548 ? -5.524 30.073 48.796 1.00 49.59 571 ASP A N 1
ATOM 4348 C CA . ASP A 1 548 ? -5.735 29.545 50.141 1.00 49.62 571 ASP A CA 1
ATOM 4349 C C . ASP A 1 548 ? -5.386 28.065 50.295 1.00 49.65 571 ASP A C 1
ATOM 4350 O O . ASP A 1 548 ? -5.437 27.531 51.404 1.00 49.69 571 ASP A O 1
ATOM 4355 N N . PHE A 1 549 ? -5.038 27.398 49.196 1.00 49.61 572 PHE A N 1
ATOM 4356 C CA . PHE A 1 549 ? -4.605 26.005 49.276 1.00 49.64 572 PHE A CA 1
ATOM 4357 C C . PHE A 1 549 ? -3.182 25.939 49.825 1.00 49.68 572 PHE A C 1
ATOM 4358 O O . PHE A 1 549 ? -2.230 26.329 49.152 1.00 49.62 572 PHE A O 1
ATOM 4366 N N . LYS A 1 550 ? -3.039 25.440 51.047 1.00 49.72 573 LYS A N 1
ATOM 4367 C CA . LYS A 1 550 ? -1.738 25.422 51.707 1.00 49.86 573 LYS A CA 1
ATOM 4368 C C . LYS A 1 550 ? -0.704 24.600 50.938 1.00 49.86 573 LYS A C 1
ATOM 4369 O O . LYS A 1 550 ? -0.951 23.443 50.584 1.00 49.74 573 LYS A O 1
ATOM 4375 N N . LYS A 1 551 ? 0.457 25.204 50.691 1.00 49.82 574 LYS A N 1
ATOM 4376 C CA . LYS A 1 551 ? 1.549 24.522 49.998 1.00 49.82 574 LYS A CA 1
ATOM 4377 C C . LYS A 1 551 ? 2.557 23.937 50.983 1.00 49.90 574 LYS A C 1
ATOM 4378 O O . LYS A 1 551 ? 2.877 24.556 52.002 1.00 49.90 574 LYS A O 1
ATOM 4384 N N . PHE A 1 552 ? 3.056 22.745 50.668 1.00 49.81 575 PHE A N 1
ATOM 4385 C CA . PHE A 1 552 ? 4.038 22.070 51.508 1.00 49.77 575 PHE A CA 1
ATOM 4386 C C . PHE A 1 552 ? 5.212 21.597 50.665 1.00 49.76 575 PHE A C 1
ATOM 4387 O O . PHE A 1 552 ? 5.025 21.087 49.560 1.00 49.76 575 PHE A O 1
ATOM 4395 N N . TRP A 1 553 ? 6.418 21.770 51.193 1.00 49.76 576 TRP A N 1
ATOM 4396 C CA . TRP A 1 553 ? 7.618 21.192 50.603 1.00 49.71 576 TRP A CA 1
ATOM 4397 C C . TRP A 1 553 ? 8.161 20.205 51.627 1.00 49.68 576 TRP A C 1
ATOM 4398 O O . TRP A 1 553 ? 8.425 20.584 52.765 1.00 49.64 576 TRP A O 1
ATOM 4409 N N . LEU A 1 554 ? 8.315 18.941 51.236 1.00 49.72 577 LEU A N 1
ATOM 4410 C CA . LEU A 1 554 ? 8.590 17.877 52.212 1.00 49.78 577 LEU A CA 1
ATOM 4411 C C . LEU A 1 554 ? 10.028 17.354 52.199 1.00 49.70 577 LEU A C 1
ATOM 4412 O O . LEU A 1 554 ? 10.639 17.209 51.145 1.00 49.54 577 LEU A O 1
ATOM 4417 N N . LEU A 1 555 ? 10.558 17.079 53.388 1.00 49.76 578 LEU A N 1
ATOM 4418 C CA . LEU A 1 555 ? 11.864 16.437 53.532 1.00 49.74 578 LEU A CA 1
ATOM 4419 C C . LEU A 1 555 ? 11.803 15.378 54.633 1.00 49.64 578 LEU A C 1
ATOM 4420 O O . LEU A 1 555 ? 11.711 15.701 55.813 1.00 49.45 578 LEU A O 1
ATOM 4425 N N . HIS A 1 556 ? 11.852 14.112 54.228 1.00 49.60 579 HIS A N 1
ATOM 4426 C CA . HIS A 1 556 ? 11.690 12.984 55.144 1.00 49.69 579 HIS A CA 1
ATOM 4427 C C . HIS A 1 556 ? 13.022 12.458 55.680 1.00 49.69 579 HIS A C 1
ATOM 4428 O O . HIS A 1 556 ? 14.026 12.450 54.972 1.00 49.79 579 HIS A O 1
ATOM 4435 N N . SER A 1 557 ? 13.024 12.016 56.933 1.00 49.77 580 SER A N 1
ATOM 4436 C CA . SER A 1 557 ? 14.221 11.430 57.538 1.00 49.78 580 SER A CA 1
ATOM 4437 C C . SER A 1 557 ? 13.870 10.359 58.572 1.00 49.83 580 SER A C 1
ATOM 4438 O O . SER A 1 557 ? 12.723 10.253 59.017 1.00 49.50 580 SER A O 1
ATOM 4441 N N . ILE A 1 558 ? 14.871 9.569 58.953 1.00 49.82 581 ILE A N 1
ATOM 4442 C CA . ILE A 1 558 ? 14.688 8.547 59.974 1.00 49.67 581 ILE A CA 1
ATOM 4443 C C . ILE A 1 558 ? 14.703 9.167 61.366 1.00 49.66 581 ILE A C 1
ATOM 4444 O O . ILE A 1 558 ? 13.761 9.003 62.141 1.00 49.55 581 ILE A O 1
ATOM 4449 N N . GLU A 1 559 ? 15.777 9.884 61.678 1.00 49.71 582 GLU A N 1
ATOM 4450 C CA . GLU A 1 559 ? 15.919 10.509 62.988 1.00 49.70 582 GLU A CA 1
ATOM 4451 C C . GLU A 1 559 ? 15.440 11.960 62.967 1.00 49.72 582 GLU A C 1
ATOM 4452 O O . GLU A 1 559 ? 15.216 12.535 61.899 1.00 49.65 582 GLU A O 1
ATOM 4458 N N . GLN A 1 560 ? 15.278 12.542 64.151 1.00 49.65 583 GLN A N 1
ATOM 4459 C CA . GLN A 1 560 ? 14.717 13.880 64.279 1.00 49.73 583 GLN A CA 1
ATOM 4460 C C . GLN A 1 560 ? 15.627 14.944 63.671 1.00 49.76 583 GLN A C 1
ATOM 4461 O O . GLN A 1 560 ? 16.815 15.008 63.983 1.00 49.86 583 GLN A O 1
ATOM 4467 N N . PRO A 1 561 ? 15.066 15.794 62.803 1.00 49.78 584 PRO A N 1
ATOM 4468 C CA . PRO A 1 561 ? 15.842 16.876 62.218 1.00 49.68 584 PRO A CA 1
ATOM 4469 C C . PRO A 1 561 ? 16.036 18.032 63.196 1.00 49.64 584 PRO A C 1
ATOM 4470 O O . PRO A 1 561 ? 15.195 18.255 64.068 1.00 49.36 584 PRO A O 1
ATOM 4474 N N . GLU A 1 562 ? 17.145 18.750 63.046 1.00 49.58 585 GLU A N 1
ATOM 4475 C CA . GLU A 1 562 ? 17.372 19.984 63.783 1.00 49.70 585 GLU A CA 1
ATOM 4476 C C . GLU A 1 562 ? 17.062 21.179 62.891 1.00 49.75 585 GLU A C 1
ATOM 4477 O O . GLU A 1 562 ? 17.579 21.279 61.779 1.00 49.83 585 GLU A O 1
ATOM 4483 N N . ILE A 1 563 ? 16.223 22.087 63.375 1.00 49.74 586 ILE A N 1
ATOM 4484 C CA . ILE A 1 563 ? 15.915 23.298 62.628 1.00 49.58 586 ILE A CA 1
ATOM 4485 C C . ILE A 1 563 ? 16.481 24.531 63.327 1.00 49.60 586 ILE A C 1
ATOM 4486 O O . ILE A 1 563 ? 16.140 24.825 64.472 1.00 49.57 586 ILE A O 1
ATOM 4491 N N . LYS A 1 564 ? 17.359 25.241 62.631 1.00 49.57 587 LYS A N 1
ATOM 4492 C CA . LYS A 1 564 ? 17.915 26.484 63.140 1.00 49.67 587 LYS A CA 1
ATOM 4493 C C . LYS A 1 564 ? 17.771 27.579 62.097 1.00 49.67 587 LYS A C 1
ATOM 4494 O O . LYS A 1 564 ? 18.633 27.746 61.239 1.00 49.75 587 LYS A O 1
ATOM 4500 N N . GLY A 1 565 ? 16.681 28.330 62.178 1.00 49.68 588 GLY A N 1
ATOM 4501 C CA . GLY A 1 565 ? 16.403 29.350 61.183 1.00 49.71 588 GLY A CA 1
ATOM 4502 C C . GLY A 1 565 ? 16.092 28.686 59.859 1.00 49.76 588 GLY A C 1
ATOM 4503 O O . GLY A 1 565 ? 15.146 27.908 59.759 1.00 49.78 588 GLY A O 1
ATOM 4504 N N . ASN A 1 566 ? 16.899 28.982 58.845 1.00 49.79 589 ASN A N 1
ATOM 4505 C CA . ASN A 1 566 ? 16.697 28.415 57.516 1.00 49.85 589 ASN A CA 1
ATOM 4506 C C . ASN A 1 566 ? 17.568 27.181 57.258 1.00 49.89 589 ASN A C 1
ATOM 4507 O O . ASN A 1 566 ? 17.645 26.696 56.130 1.00 49.88 589 ASN A O 1
ATOM 4512 N N . GLN A 1 567 ? 18.219 26.678 58.299 1.00 49.88 590 GLN A N 1
ATOM 4513 C CA . GLN A 1 567 ? 19.045 25.498 58.135 1.00 49.92 590 GLN A CA 1
ATOM 4514 C C . GLN A 1 567 ? 18.465 24.296 58.843 1.00 49.92 590 GLN A C 1
ATOM 4515 O O . GLN A 1 567 ? 18.196 24.340 60.042 1.00 50.08 590 GLN A O 1
ATOM 4521 N N . ILE A 1 568 ? 18.293 23.220 58.087 1.00 49.73 591 ILE A N 1
ATOM 4522 C CA . ILE A 1 568 ? 17.802 21.962 58.620 1.00 49.72 591 ILE A CA 1
ATOM 4523 C C . ILE A 1 568 ? 18.909 20.910 58.591 1.00 49.64 591 ILE A C 1
ATOM 4524 O O . ILE A 1 568 ? 19.483 20.634 57.541 1.00 49.58 591 ILE A O 1
ATOM 4529 N N . THR A 1 569 ? 19.208 20.332 59.750 1.00 49.61 592 THR A N 1
ATOM 4530 C CA . THR A 1 569 ? 20.243 19.309 59.847 1.00 49.54 592 THR A CA 1
ATOM 4531 C C . THR A 1 569 ? 19.646 17.940 60.150 1.00 49.54 592 THR A C 1
ATOM 4532 O O . THR A 1 569 ? 18.908 17.770 61.120 1.00 49.51 592 THR A O 1
ATOM 4536 N N . ILE A 1 570 ? 19.971 16.969 59.304 1.00 49.48 593 ILE A N 1
ATOM 4537 C CA . ILE A 1 570 ? 19.551 15.591 59.498 1.00 49.48 593 ILE A CA 1
ATOM 4538 C C . ILE A 1 570 ? 20.780 14.695 59.628 1.00 49.48 593 ILE A C 1
ATOM 4539 O O . ILE A 1 570 ? 21.702 14.777 58.816 1.00 49.44 593 ILE A O 1
ATOM 4544 N N . LYS A 1 571 ? 20.794 13.846 60.649 1.00 49.42 594 LYS A N 1
ATOM 4545 C CA . LYS A 1 571 ? 21.927 12.957 60.883 1.00 49.65 594 LYS A CA 1
ATOM 4546 C C . LYS A 1 571 ? 21.514 11.492 61.006 1.00 49.72 594 LYS A C 1
ATOM 4547 O O . LYS A 1 571 ? 20.410 11.177 61.454 1.00 49.71 594 LYS A O 1
ATOM 4553 N N . ARG A 1 572 ? 22.416 10.605 60.602 1.00 49.71 595 ARG A N 1
ATOM 4554 C CA . ARG A 1 572 ? 22.300 9.190 60.908 1.00 49.69 595 ARG A CA 1
ATOM 4555 C C . ARG A 1 572 ? 23.342 8.871 61.976 1.00 49.77 595 ARG A C 1
ATOM 4556 O O . ARG A 1 572 ? 24.519 9.205 61.825 1.00 49.82 595 ARG A O 1
ATOM 4564 N N . THR A 1 573 ? 22.908 8.243 63.063 1.00 49.71 596 THR A N 1
ATOM 4565 C CA . THR A 1 573 ? 23.804 7.947 64.178 1.00 49.70 596 THR A CA 1
ATOM 4566 C C . THR A 1 573 ? 23.645 6.511 64.654 1.00 49.68 596 THR A C 1
ATOM 4567 O O . THR A 1 573 ? 24.186 6.130 65.689 1.00 49.66 596 THR A O 1
ATOM 4571 N N . LYS A 1 574 ? 22.901 5.717 63.894 1.00 49.75 597 LYS A N 1
ATOM 4572 C CA . LYS A 1 574 ? 22.575 4.355 64.299 1.00 49.77 597 LYS A CA 1
ATOM 4573 C C . LYS A 1 574 ? 22.911 3.341 63.214 1.00 49.74 597 LYS A C 1
ATOM 4574 O O . LYS A 1 574 ? 23.056 3.695 62.042 1.00 49.58 597 LYS A O 1
ATOM 4580 N N . ASN A 1 575 ? 23.041 2.080 63.621 1.00 49.65 598 ASN A N 1
ATOM 4581 C CA . ASN A 1 575 ? 23.232 0.969 62.694 1.00 49.64 598 ASN A CA 1
ATOM 4582 C C . ASN A 1 575 ? 24.510 1.056 61.864 1.00 49.65 598 ASN A C 1
ATOM 4583 O O . ASN A 1 575 ? 24.594 0.466 60.786 1.00 49.61 598 ASN A O 1
ATOM 4588 N N . GLY A 1 576 ? 25.499 1.790 62.361 1.00 49.59 599 GLY A N 1
ATOM 4589 C CA . GLY A 1 576 ? 26.747 1.975 61.626 1.00 49.64 599 GLY A CA 1
ATOM 4590 C C . GLY A 1 576 ? 26.699 3.120 60.631 1.00 49.64 599 GLY A C 1
ATOM 4591 O O . GLY A 1 576 ? 27.720 3.477 60.039 1.00 49.63 599 GLY A O 1
ATOM 4592 N N . ASP A 1 577 ? 25.512 3.692 60.440 1.00 49.65 600 ASP A N 1
ATOM 4593 C CA . ASP A 1 577 ? 25.329 4.838 59.547 1.00 49.69 600 ASP A CA 1
ATOM 4594 C C . ASP A 1 577 ? 25.858 6.127 60.187 1.00 49.69 600 ASP A C 1
ATOM 4595 O O . ASP A 1 577 ? 25.636 6.377 61.373 1.00 49.63 600 ASP A O 1
ATOM 4600 N N . SER A 1 578 ? 26.553 6.947 59.405 1.00 49.62 601 SER A N 1
ATOM 4601 C CA . SER A 1 578 ? 27.146 8.172 59.943 1.00 49.66 601 SER A CA 1
ATOM 4602 C C . SER A 1 578 ? 27.017 9.375 59.008 1.00 49.72 601 SER A C 1
ATOM 4603 O O . SER A 1 578 ? 27.700 10.387 59.187 1.00 49.78 601 SER A O 1
ATOM 4606 N N . GLY A 1 579 ? 26.140 9.266 58.017 1.00 49.61 602 GLY A N 1
ATOM 4607 C CA . GLY A 1 579 ? 25.936 10.347 57.067 1.00 49.66 602 GLY A CA 1
ATOM 4608 C C . GLY A 1 579 ? 25.172 11.516 57.658 1.00 49.71 602 GLY A C 1
ATOM 4609 O O . GLY A 1 579 ? 24.553 11.399 58.715 1.00 49.62 602 GLY A O 1
ATOM 4610 N N . MET A 1 580 ? 25.215 12.652 56.969 1.00 49.69 603 MET A N 1
ATOM 4611 C CA . MET A 1 580 ? 24.501 13.839 57.415 1.00 49.69 603 MET A CA 1
ATOM 4612 C C . MET A 1 580 ? 23.987 14.648 56.230 1.00 49.74 603 MET A C 1
ATOM 4613 O O . MET A 1 580 ? 24.591 14.666 55.161 1.00 49.81 603 MET A O 1
ATOM 4618 N N . LEU A 1 581 ? 22.864 15.318 56.439 1.00 49.81 604 LEU A N 1
ATOM 4619 C CA . LEU A 1 581 ? 22.260 16.154 55.421 1.00 49.87 604 LEU A CA 1
ATOM 4620 C C . LEU A 1 581 ? 21.944 17.525 56.019 1.00 49.86 604 LEU A C 1
ATOM 4621 O O . LEU A 1 581 ? 21.401 17.621 57.115 1.00 49.83 604 LEU A O 1
ATOM 4626 N N . VAL A 1 582 ? 22.303 18.586 55.307 1.00 49.91 605 VAL A N 1
ATOM 4627 C CA . VAL A 1 582 ? 21.989 19.934 55.762 1.00 49.81 605 VAL A CA 1
ATOM 4628 C C . VAL A 1 582 ? 21.327 20.708 54.644 1.00 49.80 605 VAL A C 1
ATOM 4629 O O . VAL A 1 582 ? 21.935 20.935 53.601 1.00 49.93 605 VAL A O 1
ATOM 4633 N N . ASN A 1 583 ? 20.082 21.116 54.858 1.00 49.73 606 ASN A N 1
ATOM 4634 C CA . ASN A 1 583 ? 19.382 21.890 53.848 1.00 49.70 606 ASN A CA 1
ATOM 4635 C C . ASN A 1 583 ? 19.172 23.357 54.173 1.00 49.71 606 ASN A C 1
ATOM 4636 O O . ASN A 1 583 ? 18.672 23.707 55.235 1.00 49.78 606 ASN A O 1
ATOM 4641 N N . THR A 1 584 ? 19.674 24.216 53.292 1.00 49.66 607 THR A N 1
ATOM 4642 C CA . THR A 1 584 ? 19.520 25.652 53.450 1.00 49.63 607 THR A CA 1
ATOM 4643 C C . THR A 1 584 ? 18.322 26.130 52.631 1.00 49.64 607 THR A C 1
ATOM 4644 O O . THR A 1 584 ? 18.308 26.034 51.405 1.00 49.62 607 THR A O 1
ATOM 4648 N N . ALA A 1 585 ? 17.310 26.637 53.322 1.00 49.64 608 ALA A N 1
ATOM 4649 C CA . ALA A 1 585 ? 16.115 27.140 52.665 1.00 49.69 608 ALA A CA 1
ATOM 4650 C C . ALA A 1 585 ? 16.364 28.542 52.121 1.00 49.68 608 ALA A C 1
ATOM 4651 O O . ALA A 1 585 ? 16.595 29.478 52.883 1.00 49.78 608 ALA A O 1
ATOM 4653 N N . LEU A 1 586 ? 16.324 28.686 50.801 1.00 49.71 609 LEU A N 1
ATOM 4654 C CA . LEU A 1 586 ? 16.576 29.985 50.176 1.00 49.64 609 LEU A CA 1
ATOM 4655 C C . LEU A 1 586 ? 15.285 30.701 49.785 1.00 49.71 609 LEU A C 1
ATOM 4656 O O . LEU A 1 586 ? 15.135 31.897 50.042 1.00 49.69 609 LEU A O 1
ATOM 4661 N N . LEU A 1 587 ? 14.365 29.970 49.157 1.00 49.59 610 LEU A N 1
ATOM 4662 C CA . LEU A 1 587 ? 13.037 30.497 48.836 1.00 49.59 610 LEU A CA 1
ATOM 4663 C C . LEU A 1 587 ? 11.962 29.518 49.271 1.00 49.64 610 LEU A C 1
ATOM 4664 O O . LEU A 1 587 ? 12.115 28.306 49.084 1.00 49.74 610 LEU A O 1
ATOM 4669 N N . PRO A 1 588 ? 10.858 30.041 49.832 1.00 49.58 611 PRO A N 1
ATOM 4670 C CA . PRO A 1 588 ? 10.645 31.481 50.037 1.00 49.64 611 PRO A CA 1
ATOM 4671 C C . PRO A 1 588 ? 11.700 32.085 50.959 1.00 49.66 611 PRO A C 1
ATOM 4672 O O . PRO A 1 588 ? 12.485 31.353 51.554 1.00 49.61 611 PRO A O 1
ATOM 4676 N N . ASP A 1 589 ? 11.716 33.408 51.082 1.00 49.84 612 ASP A N 1
ATOM 4677 C CA . ASP A 1 589 ? 12.698 34.060 51.945 1.00 49.85 612 ASP A CA 1
ATOM 4678 C C . ASP A 1 589 ? 12.283 34.016 53.414 1.00 49.89 612 ASP A C 1
ATOM 4679 O O . ASP A 1 589 ? 11.191 33.542 53.751 1.00 50.07 612 ASP A O 1
ATOM 4684 N N . ALA A 1 590 ? 13.158 34.500 54.287 1.00 49.67 613 ALA A N 1
ATOM 4685 C CA . ALA A 1 590 ? 12.917 34.402 55.720 1.00 49.64 613 ALA A CA 1
ATOM 4686 C C . ALA A 1 590 ? 11.558 34.972 56.125 1.00 49.66 613 ALA A C 1
ATOM 4687 O O . ALA A 1 590 ? 10.872 34.421 56.990 1.00 49.55 613 ALA A O 1
ATOM 4689 N N . ALA A 1 591 ? 11.175 36.078 55.498 1.00 49.58 614 ALA A N 1
ATOM 4690 C CA . ALA A 1 591 ? 9.954 36.784 55.874 1.00 49.54 614 ALA A CA 1
ATOM 4691 C C . ALA A 1 591 ? 8.686 36.085 55.386 1.00 49.55 614 ALA A C 1
ATOM 4692 O O . ALA A 1 591 ? 7.581 36.498 55.726 1.00 49.58 614 ALA A O 1
ATOM 4694 N N . ASN A 1 592 ? 8.845 35.029 54.593 1.00 49.55 615 ASN A N 1
ATOM 4695 C CA . ASN A 1 592 ? 7.698 34.293 54.067 1.00 49.69 615 ASN A CA 1
ATOM 4696 C C . ASN A 1 592 ? 7.854 32.777 54.217 1.00 49.66 615 ASN A C 1
ATOM 4697 O O . ASN A 1 592 ? 7.225 32.002 53.493 1.00 49.61 615 ASN A O 1
ATOM 4702 N N . SER A 1 593 ? 8.686 32.357 55.164 1.00 49.71 616 SER A N 1
ATOM 4703 C CA . SER A 1 593 ? 9.010 30.939 55.310 1.00 49.77 616 SER A CA 1
ATOM 4704 C C . SER A 1 593 ? 8.679 30.378 56.691 1.00 49.84 616 SER A C 1
ATOM 4705 O O . SER A 1 593 ? 9.108 30.914 57.711 1.00 49.75 616 SER A O 1
ATOM 4708 N N . ASN A 1 594 ? 7.909 29.293 56.707 1.00 49.83 617 ASN A N 1
ATOM 4709 C CA . ASN A 1 594 ? 7.668 28.532 57.927 1.00 49.80 617 ASN A CA 1
ATOM 4710 C C . ASN A 1 594 ? 8.261 27.136 57.790 1.00 49.76 617 ASN A C 1
ATOM 4711 O O . ASN A 1 594 ? 7.893 26.384 56.887 1.00 49.61 617 ASN A O 1
ATOM 4716 N N . ILE A 1 595 ? 9.186 26.794 58.681 1.00 49.86 618 ILE A N 1
ATOM 4717 C CA . ILE A 1 595 ? 9.827 25.486 58.651 1.00 49.80 618 ILE A CA 1
ATOM 4718 C C . ILE A 1 595 ? 9.550 24.729 59.945 1.00 49.89 618 ILE A C 1
ATOM 4719 O O . ILE A 1 595 ? 10.016 25.130 61.016 1.00 49.80 618 ILE A O 1
ATOM 4724 N N . THR A 1 596 ? 8.777 23.648 59.852 1.00 49.84 619 THR A N 1
ATOM 4725 C CA . THR A 1 596 ? 8.456 22.831 61.025 1.00 49.91 619 THR A CA 1
ATOM 4726 C C . THR A 1 596 ? 8.686 21.344 60.768 1.00 49.79 619 THR A C 1
ATOM 4727 O O . THR A 1 596 ? 8.716 20.892 59.623 1.00 49.90 619 THR A O 1
ATOM 4731 N N . SER A 1 597 ? 8.836 20.586 61.846 1.00 49.77 620 SER A N 1
ATOM 4732 C CA . SER A 1 597 ? 9.023 19.145 61.745 1.00 49.77 620 SER A CA 1
ATOM 4733 C C . SER A 1 597 ? 7.889 18.418 62.451 1.00 49.80 620 SER A C 1
ATOM 4734 O O . SER A 1 597 ? 7.465 18.823 63.533 1.00 49.77 620 SER A O 1
ATOM 4737 N N . ILE A 1 598 ? 7.378 17.363 61.819 1.00 49.86 621 ILE A N 1
ATOM 4738 C CA . ILE A 1 598 ? 6.406 16.488 62.464 1.00 49.90 621 ILE A CA 1
ATOM 4739 C C . ILE A 1 598 ? 7.038 15.110 62.562 1.00 49.86 621 ILE A C 1
ATOM 4740 O O . ILE A 1 598 ? 7.648 14.639 61.603 1.00 49.98 621 ILE A O 1
ATOM 4745 N N . GLY A 1 599 ? 6.886 14.451 63.704 1.00 49.85 622 GLY A N 1
ATOM 4746 C CA . GLY A 1 599 ? 7.357 13.078 63.815 1.00 49.83 622 GLY A CA 1
ATOM 4747 C C . GLY A 1 599 ? 7.379 12.505 65.212 1.00 49.96 622 GLY A C 1
ATOM 4748 O O . GLY A 1 599 ? 6.786 13.062 66.138 1.00 50.05 622 GLY A O 1
ATOM 4749 N N . GLY A 1 600 ? 8.086 11.390 65.364 1.00 49.94 623 GLY A N 1
ATOM 4750 C CA . GLY A 1 600 ? 8.081 10.648 66.613 1.00 49.96 623 GLY A CA 1
ATOM 4751 C C . GLY A 1 600 ? 6.855 9.761 66.655 1.00 50.04 623 GLY A C 1
ATOM 4752 O O . GLY A 1 600 ? 6.068 9.733 65.706 1.00 50.02 623 GLY A O 1
ATOM 4753 N N . LYS A 1 601 ? 6.687 9.038 67.756 1.00 50.04 624 LYS A N 1
ATOM 4754 C CA . LYS A 1 601 ? 5.561 8.122 67.900 1.00 50.10 624 LYS A CA 1
ATOM 4755 C C . LYS A 1 601 ? 4.228 8.852 67.855 1.00 50.11 624 LYS A C 1
ATOM 4756 O O . LYS A 1 601 ? 3.997 9.789 68.620 1.00 50.17 624 LYS A O 1
ATOM 4762 N N . GLY A 1 602 ? 3.358 8.415 66.948 1.00 50.02 625 GLY A N 1
ATOM 4763 C CA . GLY A 1 602 ? 2.047 9.024 66.774 1.00 49.97 625 GLY A CA 1
ATOM 4764 C C . GLY A 1 602 ? 2.013 10.006 65.621 1.00 49.96 625 GLY A C 1
ATOM 4765 O O . GLY A 1 602 ? 0.943 10.448 65.200 1.00 50.10 625 GLY A O 1
ATOM 4766 N N . LYS A 1 603 ? 3.186 10.349 65.101 1.00 49.91 626 LYS A N 1
ATOM 4767 C CA . LYS A 1 603 ? 3.282 11.346 64.045 1.00 49.80 626 LYS A CA 1
ATOM 4768 C C . LYS A 1 603 ? 4.243 10.906 62.953 1.00 49.80 626 LYS A C 1
ATOM 4769 O O . LYS A 1 603 ? 4.541 11.671 62.035 1.00 49.67 626 LYS A O 1
ATOM 4775 N N . ASP A 1 604 ? 4.735 9.677 63.051 1.00 49.83 627 ASP A N 1
ATOM 4776 C CA . ASP A 1 604 ? 5.675 9.172 62.051 1.00 49.83 627 ASP A CA 1
ATOM 4777 C C . ASP A 1 604 ? 5.014 9.021 60.682 1.00 49.79 627 ASP A C 1
ATOM 4778 O O . ASP A 1 604 ? 5.672 9.148 59.650 1.00 49.75 627 ASP A O 1
ATOM 4783 N N . PHE A 1 605 ? 3.711 8.759 60.677 1.00 49.76 628 PHE A N 1
ATOM 4784 C CA . PHE A 1 605 ? 2.967 8.638 59.426 1.00 49.82 628 PHE A CA 1
ATOM 4785 C C . PHE A 1 605 ? 1.745 9.548 59.439 1.00 49.90 628 PHE A C 1
ATOM 4786 O O . PHE A 1 605 ? 0.630 9.124 59.126 1.00 50.08 628 PHE A O 1
ATOM 4794 N N . TRP A 1 606 ? 1.971 10.807 59.798 1.00 49.87 629 TRP A N 1
ATOM 4795 C CA . TRP A 1 606 ? 0.890 11.759 60.034 1.00 49.88 629 TRP A CA 1
ATOM 4796 C C . TRP A 1 606 ? 0.308 12.321 58.743 1.00 49.95 629 TRP A C 1
ATOM 4797 O O . TRP A 1 606 ? 1.043 12.746 57.849 1.00 49.97 629 TRP A O 1
ATOM 4808 N N . VAL A 1 607 ? -1.019 12.332 58.660 1.00 49.90 630 VAL A N 1
ATOM 4809 C CA . VAL A 1 607 ? -1.703 12.809 57.467 1.00 49.89 630 VAL A CA 1
ATOM 4810 C C . VAL A 1 607 ? -2.897 13.682 57.838 1.00 49.90 630 VAL A C 1
ATOM 4811 O O . VAL A 1 607 ? -4.008 13.184 58.020 1.00 49.88 630 VAL A O 1
ATOM 4815 N N . PHE A 1 608 ? -2.653 14.983 57.958 1.00 49.84 631 PHE A N 1
ATOM 4816 C CA . PHE A 1 608 ? -3.707 15.959 58.231 1.00 49.86 631 PHE A CA 1
ATOM 4817 C C . PHE A 1 608 ? -4.808 15.414 59.139 1.00 49.87 631 PHE A C 1
ATOM 4818 O O . PHE A 1 608 ? -5.967 15.331 58.739 1.00 49.98 631 PHE A O 1
ATOM 4826 N N . GLY A 1 609 ? -4.442 15.050 60.365 1.00 49.93 632 GLY A N 1
ATOM 4827 C CA . GLY A 1 609 ? -5.420 14.588 61.342 1.00 49.88 632 GLY A CA 1
ATOM 4828 C C . GLY A 1 609 ? -5.149 13.205 61.902 1.00 49.89 632 GLY A C 1
ATOM 4829 O O . GLY A 1 609 ? -5.319 12.970 63.096 1.00 49.92 632 GLY A O 1
ATOM 4830 N N . THR A 1 610 ? -4.715 12.286 61.048 1.00 49.98 633 THR A N 1
ATOM 4831 C CA . THR A 1 610 ? -4.576 10.891 61.450 1.00 49.85 633 THR A CA 1
ATOM 4832 C C . THR A 1 610 ? -3.189 10.320 61.159 1.00 49.85 633 THR A C 1
ATOM 4833 O O . THR A 1 610 ? -2.586 10.620 60.130 1.00 49.77 633 THR A O 1
ATOM 4837 N N . ASN A 1 611 ? -2.690 9.501 62.082 1.00 49.84 634 ASN A N 1
ATOM 4838 C CA . ASN A 1 611 ? -1.423 8.808 61.897 1.00 49.83 634 ASN A CA 1
ATOM 4839 C C . ASN A 1 611 ? -1.661 7.366 61.469 1.00 49.88 634 ASN A C 1
ATOM 4840 O O . ASN A 1 611 ? -2.317 6.602 62.176 1.00 49.90 634 ASN A O 1
ATOM 4845 N N . TYR A 1 612 ? -1.126 6.992 60.313 1.00 49.90 635 TYR A N 1
ATOM 4846 C CA . TYR A 1 612 ? -1.339 5.646 59.798 1.00 49.85 635 TYR A CA 1
ATOM 4847 C C . TYR A 1 612 ? -0.237 4.694 60.246 1.00 49.88 635 TYR A C 1
ATOM 4848 O O . TYR A 1 612 ? 0.666 4.340 59.488 1.00 49.93 635 TYR A O 1
ATOM 4857 N N . THR A 1 613 ? -0.344 4.289 61.506 1.00 49.86 636 THR A N 1
ATOM 4858 C CA . THR A 1 613 ? 0.659 3.475 62.170 1.00 49.88 636 THR A CA 1
ATOM 4859 C C . THR A 1 613 ? 1.029 2.227 61.381 1.00 49.81 636 THR A C 1
ATOM 4860 O O . THR A 1 613 ? 0.164 1.476 60.938 1.00 49.78 636 THR A O 1
ATOM 4864 N N . ASN A 1 614 ? 2.328 2.017 61.220 1.00 49.75 637 ASN A N 1
ATOM 4865 C CA . ASN A 1 614 ? 2.839 0.810 60.599 1.00 49.71 637 ASN A CA 1
ATOM 4866 C C . ASN A 1 614 ? 4.167 0.446 61.236 1.00 49.64 637 ASN A C 1
ATOM 4867 O O . ASN A 1 614 ? 5.228 0.754 60.693 1.00 49.60 637 ASN A O 1
ATOM 4872 N N . ASP A 1 615 ? 4.098 -0.191 62.402 1.00 49.69 638 ASP A N 1
ATOM 4873 C CA . ASP A 1 615 ? 5.298 -0.595 63.128 1.00 49.64 638 ASP A CA 1
ATOM 4874 C C . ASP A 1 615 ? 5.895 -1.844 62.503 1.00 49.66 638 ASP A C 1
ATOM 4875 O O . ASP A 1 615 ? 5.165 -2.690 61.976 1.00 49.68 638 ASP A O 1
ATOM 4880 N N . PRO A 1 616 ? 7.228 -1.966 62.559 1.00 49.60 639 PRO A N 1
ATOM 4881 C CA . PRO A 1 616 ? 7.918 -3.064 61.894 1.00 49.61 639 PRO A CA 1
ATOM 4882 C C . PRO A 1 616 ? 7.484 -4.416 62.437 1.00 49.80 639 PRO A C 1
ATOM 4883 O O . PRO A 1 616 ? 7.147 -4.536 63.619 1.00 49.78 639 PRO A O 1
ATOM 4887 N N . LYS A 1 617 ? 7.481 -5.430 61.580 1.00 49.91 640 LYS A N 1
ATOM 4888 C CA . LYS A 1 617 ? 7.272 -6.788 62.054 1.00 50.07 640 LYS A CA 1
ATOM 4889 C C . LYS A 1 617 ? 8.565 -7.257 62.709 1.00 50.07 640 LYS A C 1
ATOM 4890 O O . LYS A 1 617 ? 9.645 -6.773 62.368 1.00 50.18 640 LYS A O 1
ATOM 4896 N N . PRO A 1 618 ? 8.455 -8.191 63.664 1.00 50.07 641 PRO A N 1
ATOM 4897 C CA . PRO A 1 618 ? 9.567 -8.693 64.466 1.00 50.04 641 PRO A CA 1
ATOM 4898 C C . PRO A 1 618 ? 10.827 -8.989 63.656 1.00 50.11 641 PRO A C 1
ATOM 4899 O O . PRO A 1 618 ? 10.781 -9.754 62.694 1.00 50.12 641 PRO A O 1
ATOM 4903 N N . GLY A 1 619 ? 11.941 -8.384 64.055 1.00 50.12 642 GLY A N 1
ATOM 4904 C CA . GLY A 1 619 ? 13.234 -8.673 63.446 1.00 50.05 642 GLY A CA 1
ATOM 4905 C C . GLY A 1 619 ? 13.331 -8.182 62.020 1.00 50.11 642 GLY A C 1
ATOM 4906 O O . GLY A 1 619 ? 14.116 -8.701 61.225 1.00 50.22 642 GLY A O 1
ATOM 4907 N N . THR A 1 620 ? 12.525 -7.178 61.694 1.00 50.02 643 THR A N 1
ATOM 4908 C CA . THR A 1 620 ? 12.580 -6.555 60.385 1.00 49.89 643 THR A CA 1
ATOM 4909 C C . THR A 1 620 ? 12.891 -5.069 60.534 1.00 49.87 643 THR A C 1
ATOM 4910 O O . THR A 1 620 ? 12.633 -4.479 61.581 1.00 49.87 643 THR A O 1
ATOM 4914 N N . ASP A 1 621 ? 13.455 -4.474 59.488 1.00 49.85 644 ASP A N 1
ATOM 4915 C CA . ASP A 1 621 ? 13.754 -3.044 59.477 1.00 49.82 644 ASP A CA 1
ATOM 4916 C C . ASP A 1 621 ? 14.465 -2.592 60.759 1.00 49.88 644 ASP A C 1
ATOM 4917 O O . ASP A 1 621 ? 13.955 -1.747 61.493 1.00 49.97 644 ASP A O 1
ATOM 4922 N N . GLU A 1 622 ? 15.643 -3.156 61.016 1.00 49.82 645 GLU A N 1
ATOM 4923 C CA . GLU A 1 622 ? 16.438 -2.820 62.198 1.00 49.84 645 GLU A CA 1
ATOM 4924 C C . GLU A 1 622 ? 16.821 -1.342 62.224 1.00 49.75 645 GLU A C 1
ATOM 4925 O O . GLU A 1 622 ? 17.087 -0.783 63.283 1.00 49.74 645 GLU A O 1
ATOM 4931 N N . ALA A 1 623 ? 16.900 -0.725 61.051 1.00 49.74 646 ALA A N 1
ATOM 4932 C CA . ALA A 1 623 ? 17.362 0.659 60.959 1.00 49.70 646 ALA A CA 1
ATOM 4933 C C . ALA A 1 623 ? 16.202 1.630 60.915 1.00 49.73 646 ALA A C 1
ATOM 4934 O O . ALA A 1 623 ? 16.404 2.835 60.775 1.00 49.76 646 ALA A O 1
ATOM 4936 N N . LEU A 1 624 ? 14.989 1.096 61.025 1.00 49.88 647 LEU A N 1
ATOM 4937 C CA . LEU A 1 624 ? 13.766 1.904 60.946 1.00 49.87 647 LEU A CA 1
ATOM 4938 C C . LEU A 1 624 ? 13.765 2.822 59.724 1.00 49.83 647 LEU A C 1
ATOM 4939 O O . LEU A 1 624 ? 13.467 4.016 59.829 1.00 49.83 647 LEU A O 1
ATOM 4944 N N . GLU A 1 625 ? 14.091 2.255 58.566 1.00 49.80 648 GLU A N 1
ATOM 4945 C CA . GLU A 1 625 ? 14.168 3.024 57.331 1.00 49.67 648 GLU A CA 1
ATOM 4946 C C . GLU A 1 625 ? 12.784 3.440 56.836 1.00 49.76 648 GLU A C 1
ATOM 4947 O O . GLU A 1 625 ? 12.658 4.206 55.872 1.00 49.71 648 GLU A O 1
ATOM 4953 N N . ARG A 1 626 ? 11.749 2.930 57.498 1.00 49.65 649 ARG A N 1
ATOM 4954 C CA . ARG A 1 626 ? 10.388 3.381 57.241 1.00 49.70 649 ARG A CA 1
ATOM 4955 C C . ARG A 1 626 ? 10.273 4.846 57.632 1.00 49.82 649 ARG A C 1
ATOM 4956 O O . ARG A 1 626 ? 9.409 5.570 57.133 1.00 49.99 649 ARG A O 1
ATOM 4964 N N . GLY A 1 627 ? 11.158 5.281 58.524 1.00 49.74 650 GLY A N 1
ATOM 4965 C CA . GLY A 1 627 ? 11.239 6.687 58.903 1.00 49.83 650 GLY A CA 1
ATOM 4966 C C . GLY A 1 627 ? 10.396 7.058 60.106 1.00 49.89 650 GLY A C 1
ATOM 4967 O O . GLY A 1 627 ? 9.531 6.293 60.536 1.00 50.05 650 GLY A O 1
ATOM 4968 N N . GLU A 1 628 ? 10.641 8.244 60.649 1.00 49.78 651 GLU A N 1
ATOM 4969 C CA . GLU A 1 628 ? 9.905 8.697 61.820 1.00 49.79 651 GLU A CA 1
ATOM 4970 C C . GLU A 1 628 ? 9.626 10.195 61.772 1.00 49.70 651 GLU A C 1
ATOM 4971 O O . GLU A 1 628 ? 8.756 10.696 62.484 1.00 49.55 651 GLU A O 1
ATOM 4977 N N . TRP A 1 629 ? 10.354 10.904 60.917 1.00 49.68 652 TRP A N 1
ATOM 4978 C CA . TRP A 1 629 ? 10.265 12.356 60.881 1.00 49.81 652 TRP A CA 1
ATOM 4979 C C . TRP A 1 629 ? 10.151 12.927 59.476 1.00 49.78 652 TRP A C 1
ATOM 4980 O O . TRP A 1 629 ? 10.534 12.289 58.499 1.00 49.91 652 TRP A O 1
ATOM 4991 N N . ARG A 1 630 ? 9.613 14.137 59.392 1.00 49.78 653 ARG A N 1
ATOM 4992 C CA . ARG A 1 630 ? 9.652 14.919 58.161 1.00 49.87 653 ARG A CA 1
ATOM 4993 C C . ARG A 1 630 ? 9.625 16.405 58.501 1.00 49.92 653 ARG A C 1
ATOM 4994 O O . ARG A 1 630 ? 9.068 16.813 59.524 1.00 50.07 653 ARG A O 1
ATOM 5002 N N . VAL A 1 631 ? 10.255 17.207 57.655 1.00 49.86 654 VAL A N 1
ATOM 5003 C CA . VAL A 1 631 ? 10.183 18.650 57.789 1.00 49.78 654 VAL A CA 1
ATOM 5004 C C . VAL A 1 631 ? 9.198 19.193 56.767 1.00 49.70 654 VAL A C 1
ATOM 5005 O O . VAL A 1 631 ? 9.135 18.708 55.641 1.00 49.67 654 VAL A O 1
ATOM 5009 N N . GLU A 1 632 ? 8.421 20.191 57.170 1.00 49.66 655 GLU A N 1
ATOM 5010 C CA . GLU A 1 632 ? 7.493 20.847 56.264 1.00 49.64 655 GLU A CA 1
ATOM 5011 C C . GLU A 1 632 ? 7.844 22.323 56.133 1.00 49.63 655 GLU A C 1
ATOM 5012 O O . GLU A 1 632 ? 7.929 23.041 57.130 1.00 49.50 655 GLU A O 1
ATOM 5018 N N . ILE A 1 633 ? 8.060 22.764 54.901 1.00 49.62 656 ILE A N 1
ATOM 5019 C CA . ILE A 1 633 ? 8.274 24.177 54.624 1.00 49.67 656 ILE A CA 1
ATOM 5020 C C . ILE A 1 633 ? 7.043 24.747 53.928 1.00 49.57 656 ILE A C 1
ATOM 5021 O O . ILE A 1 633 ? 6.616 24.239 52.892 1.00 49.64 656 ILE A O 1
ATOM 5026 N N . THR A 1 634 ? 6.477 25.802 54.500 1.00 49.57 657 THR A N 1
ATOM 5027 C CA . THR A 1 634 ? 5.250 26.395 53.971 1.00 49.63 657 THR A CA 1
ATOM 5028 C C . THR A 1 634 ? 5.334 27.927 53.952 1.00 49.73 657 THR A C 1
ATOM 5029 O O . THR A 1 634 ? 5.957 28.531 54.828 1.00 49.70 657 THR A O 1
ATOM 5033 N N . PRO A 1 635 ? 4.717 28.566 52.946 1.00 49.75 658 PRO A N 1
ATOM 5034 C CA . PRO A 1 635 ? 4.745 30.025 52.923 1.00 49.73 658 PRO A CA 1
ATOM 5035 C C . PRO A 1 635 ? 3.977 30.612 54.098 1.00 49.86 658 PRO A C 1
ATOM 5036 O O . PRO A 1 635 ? 3.014 30.003 54.574 1.00 50.04 658 PRO A O 1
ATOM 5040 N N . LYS A 1 636 ? 4.402 31.782 54.567 1.00 49.81 659 LYS A N 1
ATOM 5041 C CA . LYS A 1 636 ? 3.673 32.484 55.614 1.00 49.79 659 LYS A CA 1
ATOM 5042 C C . LYS A 1 636 ? 2.412 33.124 55.050 1.00 49.81 659 LYS A C 1
ATOM 5043 O O . LYS A 1 636 ? 1.399 33.234 55.741 1.00 49.83 659 LYS A O 1
ATOM 5049 N N . LYS A 1 637 ? 2.486 33.548 53.793 1.00 49.79 660 LYS A N 1
ATOM 5050 C CA . LYS A 1 637 ? 1.388 34.272 53.154 1.00 49.83 660 LYS A CA 1
ATOM 5051 C C . LYS A 1 637 ? 0.657 33.424 52.120 1.00 49.79 660 LYS A C 1
ATOM 5052 O O . LYS A 1 637 ? 1.278 32.710 51.334 1.00 49.80 660 LYS A O 1
ATOM 5058 N N . ALA A 1 638 ? -0.668 33.524 52.111 1.00 49.83 661 ALA A N 1
ATOM 5059 C CA . ALA A 1 638 ? -1.471 32.843 51.107 1.00 49.81 661 ALA A CA 1
ATOM 5060 C C . ALA A 1 638 ? -1.345 33.558 49.770 1.00 49.79 661 ALA A C 1
ATOM 5061 O O . ALA A 1 638 ? -1.676 34.733 49.652 1.00 49.83 661 ALA A O 1
ATOM 5063 N N . ALA A 1 639 ? -0.846 32.842 48.770 1.00 49.83 662 ALA A N 1
ATOM 5064 C CA . ALA A 1 639 ? -0.705 33.381 47.427 1.00 49.80 662 ALA A CA 1
ATOM 5065 C C . ALA A 1 639 ? -0.878 32.239 46.437 1.00 49.76 662 ALA A C 1
ATOM 5066 O O . ALA A 1 639 ? -0.675 31.077 46.786 1.00 49.78 662 ALA A O 1
ATOM 5068 N N . ALA A 1 640 ? -1.258 32.567 45.209 1.00 49.68 663 ALA A N 1
ATOM 5069 C CA . ALA A 1 640 ? -1.447 31.556 44.176 1.00 49.69 663 ALA A CA 1
ATOM 5070 C C . ALA A 1 640 ? -0.106 30.996 43.711 1.00 49.68 663 ALA A C 1
ATOM 5071 O O . ALA A 1 640 ? 0.100 29.778 43.680 1.00 49.57 663 ALA A O 1
ATOM 5073 N N . GLU A 1 641 ? 0.801 31.899 43.352 1.00 49.71 664 GLU A N 1
ATOM 5074 C CA . GLU A 1 641 ? 2.113 31.523 42.842 1.00 49.73 664 GLU A CA 1
ATOM 5075 C C . GLU A 1 641 ? 3.175 31.577 43.941 1.00 49.73 664 GLU A C 1
ATOM 5076 O O . GLU A 1 641 ? 3.313 32.587 44.630 1.00 49.52 664 GLU A O 1
ATOM 5082 N N . ASP A 1 642 ? 3.916 30.481 44.098 1.00 49.76 665 ASP A N 1
ATOM 5083 C CA . ASP A 1 642 ? 5.016 30.407 45.060 1.00 49.75 665 ASP A CA 1
ATOM 5084 C C . ASP A 1 642 ? 6.208 29.659 44.465 1.00 49.84 665 ASP A C 1
ATOM 5085 O O . ASP A 1 642 ? 6.060 28.895 43.509 1.00 49.87 665 ASP A O 1
ATOM 5090 N N . TYR A 1 643 ? 7.389 29.887 45.031 1.00 49.69 666 TYR A N 1
ATOM 5091 C CA . TYR A 1 643 ? 8.601 29.209 44.584 1.00 49.74 666 TYR A CA 1
ATOM 5092 C C . TYR A 1 643 ? 9.361 28.638 45.771 1.00 49.72 666 TYR A C 1
ATOM 5093 O O . TYR A 1 643 ? 9.478 29.283 46.810 1.00 49.79 666 TYR A O 1
ATOM 5102 N N . TYR A 1 644 ? 9.875 27.426 45.616 1.00 49.60 667 TYR A N 1
ATOM 5103 C CA . TYR A 1 644 ? 10.752 26.851 46.622 1.00 49.65 667 TYR A CA 1
ATOM 5104 C C . TYR A 1 644 ? 12.154 26.775 46.052 1.00 49.74 667 TYR A C 1
ATOM 5105 O O . TYR A 1 644 ? 12.344 26.400 44.891 1.00 49.79 667 TYR A O 1
ATOM 5114 N N . LEU A 1 645 ? 13.134 27.152 46.866 1.00 49.69 668 LEU A N 1
ATOM 5115 C CA . LEU A 1 645 ? 14.532 26.985 46.501 1.00 49.70 668 LEU A CA 1
ATOM 5116 C C . LEU A 1 645 ? 15.285 26.427 47.702 1.00 49.72 668 LEU A C 1
ATOM 5117 O O . LEU A 1 645 ? 15.396 27.081 48.741 1.00 49.63 668 LEU A O 1
ATOM 5122 N N . ASN A 1 646 ? 15.786 25.209 47.552 1.00 49.63 669 ASN A N 1
ATOM 5123 C CA . ASN A 1 646 ? 16.421 24.515 48.653 1.00 49.63 669 ASN A CA 1
ATOM 5124 C C . ASN A 1 646 ? 17.754 23.916 48.241 1.00 49.64 669 ASN A C 1
ATOM 5125 O O . ASN A 1 646 ? 17.867 23.317 47.172 1.00 49.49 669 ASN A O 1
ATOM 5130 N N . VAL A 1 647 ? 18.758 24.093 49.096 1.00 49.61 670 VAL A N 1
ATOM 5131 C CA . VAL A 1 647 ? 20.108 23.624 48.811 1.00 49.54 670 VAL A CA 1
ATOM 5132 C C . VAL A 1 647 ? 20.585 22.625 49.854 1.00 49.66 670 VAL A C 1
ATOM 5133 O O . VAL A 1 647 ? 20.862 22.979 51.001 1.00 49.54 670 VAL A O 1
ATOM 5137 N N . ILE A 1 648 ? 20.676 21.370 49.440 1.00 49.73 671 ILE A N 1
ATOM 5138 C CA . ILE A 1 648 ? 21.066 20.290 50.329 1.00 49.76 671 ILE A CA 1
ATOM 5139 C C . ILE A 1 648 ? 22.550 19.973 50.181 1.00 49.84 671 ILE A C 1
ATOM 5140 O O . ILE A 1 648 ? 23.049 19.802 49.069 1.00 50.05 671 ILE A O 1
ATOM 5145 N N . GLN A 1 649 ? 23.256 19.910 51.304 1.00 49.69 672 GLN A N 1
ATOM 5146 C CA . GLN A 1 649 ? 24.648 19.480 51.299 1.00 49.73 672 GLN A CA 1
ATOM 5147 C C . GLN A 1 649 ? 24.751 18.147 52.026 1.00 49.68 672 GLN A C 1
ATOM 5148 O O . GLN A 1 649 ? 23.966 17.864 52.933 1.00 49.56 672 GLN A O 1
ATOM 5154 N N . ILE A 1 650 ? 25.728 17.342 51.627 1.00 49.69 673 ILE A N 1
ATOM 5155 C CA . ILE A 1 650 ? 25.880 16.004 52.156 1.00 49.62 673 ILE A CA 1
ATOM 5156 C C . ILE A 1 650 ? 27.309 15.745 52.604 1.00 49.62 673 ILE A C 1
ATOM 5157 O O . ILE A 1 650 ? 28.259 16.028 51.871 1.00 49.56 673 ILE A O 1
ATOM 5162 N N . ALA A 1 651 ? 27.454 15.200 53.809 1.00 49.62 674 ALA A N 1
ATOM 5163 C CA . ALA A 1 651 ? 28.772 14.980 54.404 1.00 49.68 674 ALA A CA 1
ATOM 5164 C C . ALA A 1 651 ? 28.690 14.018 55.584 1.00 49.69 674 ALA A C 1
ATOM 5165 O O . ALA A 1 651 ? 27.603 13.569 55.951 1.00 49.72 674 ALA A O 1
ATOM 5167 N N . ASP A 1 652 ? 29.841 13.696 56.168 1.00 49.78 675 ASP A N 1
ATOM 5168 C CA . ASP A 1 652 ? 29.876 12.878 57.375 1.00 49.75 675 ASP A CA 1
ATOM 5169 C C . ASP A 1 652 ? 29.224 13.672 58.496 1.00 49.69 675 ASP A C 1
ATOM 5170 O O . ASP A 1 652 ? 29.298 14.901 58.507 1.00 49.78 675 ASP A O 1
ATOM 5175 N N . ASN A 1 653 ? 28.590 12.977 59.435 1.00 49.57 676 ASN A N 1
ATOM 5176 C CA . ASN A 1 653 ? 27.961 13.650 60.568 1.00 49.53 676 ASN A CA 1
ATOM 5177 C C . ASN A 1 653 ? 28.972 14.315 61.510 1.00 49.59 676 ASN A C 1
ATOM 5178 O O . ASN A 1 653 ? 28.588 14.983 62.471 1.00 49.58 676 ASN A O 1
ATOM 5183 N N . THR A 1 654 ? 30.259 14.134 61.225 1.00 49.76 677 THR A N 1
ATOM 5184 C CA . THR A 1 654 ? 31.316 14.741 62.031 1.00 49.96 677 THR A CA 1
ATOM 5185 C C . THR A 1 654 ? 31.819 16.043 61.418 1.00 50.15 677 THR A C 1
ATOM 5186 O O . THR A 1 654 ? 32.532 16.809 62.070 1.00 50.23 677 THR A O 1
ATOM 5190 N N . GLN A 1 655 ? 31.452 16.289 60.164 1.00 50.43 678 GLN A N 1
ATOM 5191 C CA . GLN A 1 655 ? 31.879 17.498 59.466 1.00 50.73 678 GLN A CA 1
ATOM 5192 C C . GLN A 1 655 ? 31.210 18.733 60.064 1.00 50.93 678 GLN A C 1
ATOM 5193 O O . GLN A 1 655 ? 29.997 18.905 59.961 1.00 51.05 678 GLN A O 1
ATOM 5199 N N . GLN A 1 656 ? 32.007 19.590 60.691 1.00 51.15 679 GLN A N 1
ATOM 5200 C CA . GLN A 1 656 ? 31.464 20.729 61.425 1.00 51.39 679 GLN A CA 1
ATOM 5201 C C . GLN A 1 656 ? 31.195 21.934 60.534 1.00 51.44 679 GLN A C 1
ATOM 5202 O O . GLN A 1 656 ? 30.182 22.616 60.692 1.00 51.41 679 GLN A O 1
ATOM 5208 N N . LYS A 1 657 ? 32.100 22.197 59.599 1.00 51.57 680 LYS A N 1
ATOM 5209 C CA . LYS A 1 657 ? 31.944 23.339 58.709 1.00 51.71 680 LYS A CA 1
ATOM 5210 C C . LYS A 1 657 ? 31.628 22.902 57.279 1.00 51.53 680 LYS A C 1
ATOM 5211 O O . LYS A 1 657 ? 32.393 22.161 56.654 1.00 51.52 680 LYS A O 1
ATOM 5217 N N . LEU A 1 658 ? 30.493 23.375 56.777 1.00 51.31 681 LEU A N 1
ATOM 5218 C CA . LEU A 1 658 ? 30.055 23.093 55.417 1.00 51.03 681 LEU A CA 1
ATOM 5219 C C . LEU A 1 658 ? 30.277 24.302 54.506 1.00 50.82 681 LEU A C 1
ATOM 5220 O O . LEU A 1 658 ? 30.849 25.309 54.920 1.00 50.83 681 LEU A O 1
ATOM 5225 N N . HIS A 1 659 ? 29.814 24.197 53.265 1.00 50.64 682 HIS A N 1
ATOM 5226 C CA . HIS A 1 659 ? 29.958 25.279 52.296 1.00 50.44 682 HIS A CA 1
ATOM 5227 C C . HIS A 1 659 ? 28.934 26.384 52.525 1.00 50.40 682 HIS A C 1
ATOM 5228 O O . HIS A 1 659 ? 27.752 26.115 52.708 1.00 50.25 682 HIS A O 1
ATOM 5235 N N . GLU A 1 660 ? 29.393 27.629 52.519 1.00 50.58 683 GLU A N 1
ATOM 5236 C CA . GLU A 1 660 ? 28.490 28.766 52.649 1.00 50.63 683 GLU A CA 1
ATOM 5237 C C . GLU A 1 660 ? 27.619 28.860 51.410 1.00 50.35 683 GLU A C 1
ATOM 5238 O O . GLU A 1 660 ? 28.123 28.814 50.287 1.00 50.37 683 GLU A O 1
ATOM 5244 N N . VAL A 1 661 ? 26.314 28.991 51.620 1.00 50.07 684 VAL A N 1
ATOM 5245 C CA . VAL A 1 661 ? 25.359 29.074 50.523 1.00 49.84 684 VAL A CA 1
ATOM 5246 C C . VAL A 1 661 ? 24.882 30.509 50.303 1.00 49.83 684 VAL A C 1
ATOM 5247 O O . VAL A 1 661 ? 24.508 31.204 51.247 1.00 49.65 684 VAL A O 1
ATOM 5251 N N . LYS A 1 662 ? 24.912 30.942 49.048 1.00 49.92 685 LYS A N 1
ATOM 5252 C CA . LYS A 1 662 ? 24.426 32.263 48.659 1.00 50.03 685 LYS A CA 1
ATOM 5253 C C . LYS A 1 662 ? 23.306 32.106 47.645 1.00 50.01 685 LYS A C 1
ATOM 5254 O O . LYS A 1 662 ? 23.443 31.349 46.680 1.00 49.62 685 LYS A O 1
ATOM 5260 N N . ARG A 1 663 ? 22.200 32.814 47.854 1.00 50.11 686 ARG A N 1
ATOM 5261 C CA . ARG A 1 663 ? 21.191 32.901 46.812 1.00 50.22 686 ARG A CA 1
ATOM 5262 C C . ARG A 1 663 ? 21.591 33.991 45.828 1.00 50.34 686 ARG A C 1
ATOM 5263 O O . ARG A 1 663 ? 22.020 35.079 46.221 1.00 50.42 686 ARG A O 1
ATOM 5271 N N . ILE A 1 664 ? 21.449 33.694 44.545 1.00 50.55 687 ILE A N 1
ATOM 5272 C CA . ILE A 1 664 ? 21.787 34.651 43.507 1.00 50.71 687 ILE A CA 1
ATOM 5273 C C . ILE A 1 664 ? 20.527 35.272 42.934 1.00 50.85 687 ILE A C 1
ATOM 5274 O O . ILE A 1 664 ? 19.711 34.589 42.313 1.00 50.60 687 ILE A O 1
ATOM 5279 N N . ASP A 1 665 ? 20.372 36.573 43.152 1.00 51.02 688 ASP A N 1
ATOM 5280 C CA . ASP A 1 665 ? 19.241 37.305 42.608 1.00 51.25 688 ASP A CA 1
ATOM 5281 C C . ASP A 1 665 ? 19.710 38.199 41.477 1.00 51.48 688 ASP A C 1
ATOM 5282 O O . ASP A 1 665 ? 20.340 39.232 41.707 1.00 51.69 688 ASP A O 1
ATOM 5287 N N . GLY A 1 666 ? 19.411 37.789 40.249 1.00 51.66 689 GLY A N 1
ATOM 5288 C CA . GLY A 1 666 ? 19.864 38.526 39.082 1.00 51.82 689 GLY A CA 1
ATOM 5289 C C . GLY A 1 666 ? 18.734 39.045 38.215 1.00 51.92 689 GLY A C 1
ATOM 5290 O O . GLY A 1 666 ? 17.584 39.136 38.653 1.00 51.97 689 GLY A O 1
ATOM 5291 N N . ASP A 1 667 ? 19.078 39.392 36.980 1.00 51.84 690 ASP A N 1
ATOM 5292 C CA . ASP A 1 667 ? 18.111 39.866 36.008 1.00 51.89 690 ASP A CA 1
ATOM 5293 C C . ASP A 1 667 ? 17.461 38.676 35.314 1.00 51.76 690 ASP A C 1
ATOM 5294 O O . ASP A 1 667 ? 18.111 37.973 34.534 1.00 51.67 690 ASP A O 1
ATOM 5299 N N . LYS A 1 668 ? 16.184 38.448 35.611 1.00 51.52 691 LYS A N 1
ATOM 5300 C CA . LYS A 1 668 ? 15.418 37.350 35.009 1.00 51.32 691 LYS A CA 1
ATOM 5301 C C . LYS A 1 668 ? 15.794 35.974 35.551 1.00 51.12 691 LYS A C 1
ATOM 5302 O O . LYS A 1 668 ? 15.213 34.967 35.141 1.00 51.04 691 LYS A O 1
ATOM 5308 N N . VAL A 1 669 ? 16.762 35.920 36.462 1.00 50.73 692 VAL A N 1
ATOM 5309 C CA . VAL A 1 669 ? 17.192 34.631 37.001 1.00 50.47 692 VAL A CA 1
ATOM 5310 C C . VAL A 1 669 ? 17.398 34.616 38.514 1.00 50.28 692 VAL A C 1
ATOM 5311 O O . VAL A 1 669 ? 17.702 35.640 39.132 1.00 50.22 692 VAL A O 1
ATOM 5315 N N . VAL A 1 670 ? 17.209 33.436 39.097 1.00 49.98 693 VAL A N 1
ATOM 5316 C CA . VAL A 1 670 ? 17.512 33.195 40.499 1.00 49.67 693 VAL A CA 1
ATOM 5317 C C . VAL A 1 670 ? 18.446 31.991 40.551 1.00 49.64 693 VAL A C 1
ATOM 5318 O O . VAL A 1 670 ? 18.385 31.115 39.689 1.00 49.61 693 VAL A O 1
ATOM 5322 N N . GLY A 1 671 ? 19.323 31.949 41.546 1.00 49.49 694 GLY A N 1
ATOM 5323 C CA . GLY A 1 671 ? 20.322 30.897 41.583 1.00 49.24 694 GLY A CA 1
ATOM 5324 C C . GLY A 1 671 ? 21.007 30.657 42.909 1.00 49.06 694 GLY A C 1
ATOM 5325 O O . GLY A 1 671 ? 20.609 31.184 43.949 1.00 48.83 694 GLY A O 1
ATOM 5326 N N . VAL A 1 672 ? 22.061 29.855 42.848 1.00 48.92 695 VAL A N 1
ATOM 5327 C CA . VAL A 1 672 ? 22.762 29.381 44.022 1.00 48.81 695 VAL A CA 1
ATOM 5328 C C . VAL A 1 672 ? 24.261 29.444 43.782 1.00 48.75 695 VAL A C 1
ATOM 5329 O O . VAL A 1 672 ? 24.739 29.103 42.703 1.00 48.71 695 VAL A O 1
ATOM 5333 N N . GLN A 1 673 ? 24.999 29.885 44.792 1.00 48.80 696 GLN A N 1
ATOM 5334 C CA . GLN A 1 673 ? 26.447 29.800 44.771 1.00 48.64 696 GLN A CA 1
ATOM 5335 C C . GLN A 1 673 ? 26.913 29.092 46.039 1.00 48.56 696 GLN A C 1
ATOM 5336 O O . GLN A 1 673 ? 26.585 29.508 47.146 1.00 48.49 696 GLN A O 1
ATOM 5342 N N . LEU A 1 674 ? 27.656 28.005 45.870 1.00 48.52 697 LEU A N 1
ATOM 5343 C CA . LEU A 1 674 ? 28.276 27.320 46.997 1.00 48.47 697 LEU A CA 1
ATOM 5344 C C . LEU A 1 674 ? 29.557 26.655 46.521 1.00 48.44 697 LEU A C 1
ATOM 5345 O O . LEU A 1 674 ? 29.674 26.295 45.351 1.00 48.48 697 LEU A O 1
ATOM 5350 N N . ALA A 1 675 ? 30.519 26.493 47.420 1.00 48.40 698 ALA A N 1
ATOM 5351 C CA . ALA A 1 675 ? 31.784 25.888 47.040 1.00 48.43 698 ALA A CA 1
ATOM 5352 C C . ALA A 1 675 ? 32.324 26.618 45.818 1.00 48.44 698 ALA A C 1
ATOM 5353 O O . ALA A 1 675 ? 32.505 27.833 45.846 1.00 48.54 698 ALA A O 1
ATOM 5355 N N . ASP A 1 676 ? 32.569 25.886 44.737 1.00 48.49 699 ASP A N 1
ATOM 5356 C CA . ASP A 1 676 ? 33.032 26.515 43.508 1.00 48.38 699 ASP A CA 1
ATOM 5357 C C . ASP A 1 676 ? 31.998 26.372 42.397 1.00 48.32 699 ASP A C 1
ATOM 5358 O O . ASP A 1 676 ? 32.342 26.322 41.220 1.00 48.41 699 ASP A O 1
ATOM 5363 N N . ARG A 1 677 ? 30.728 26.331 42.778 1.00 48.28 700 ARG A N 1
ATOM 5364 C CA . ARG A 1 677 ? 29.653 26.091 41.823 1.00 48.21 700 ARG A CA 1
ATOM 5365 C C . ARG A 1 677 ? 28.641 27.231 41.765 1.00 48.22 700 ARG A C 1
ATOM 5366 O O . ARG A 1 677 ? 28.261 27.798 42.787 1.00 48.33 700 ARG A O 1
ATOM 5374 N N . ILE A 1 678 ? 28.209 27.554 40.552 1.00 48.28 701 ILE A N 1
ATOM 5375 C CA . ILE A 1 678 ? 27.184 28.559 40.330 1.00 48.43 701 ILE A CA 1
ATOM 5376 C C . ILE A 1 678 ? 26.064 27.914 39.538 1.00 48.60 701 ILE A C 1
ATOM 5377 O O . ILE A 1 678 ? 26.313 27.264 38.520 1.00 48.76 701 ILE A O 1
ATOM 5382 N N . VAL A 1 679 ? 24.832 28.089 40.002 1.00 48.63 702 VAL A N 1
ATOM 5383 C CA . VAL A 1 679 ? 23.685 27.490 39.335 1.00 48.58 702 VAL A CA 1
ATOM 5384 C C . VAL A 1 679 ? 22.502 28.456 39.281 1.00 48.50 702 VAL A C 1
ATOM 5385 O O . VAL A 1 679 ? 22.134 29.056 40.291 1.00 48.65 702 VAL A O 1
ATOM 5389 N N . THR A 1 680 ? 21.909 28.606 38.101 1.00 48.27 703 THR A N 1
ATOM 5390 C CA . THR A 1 680 ? 20.791 29.528 37.935 1.00 48.09 703 THR A CA 1
ATOM 5391 C C . THR A 1 680 ? 19.585 28.885 37.258 1.00 47.97 703 THR A C 1
ATOM 5392 O O . THR A 1 680 ? 19.721 27.927 36.501 1.00 47.90 703 THR A O 1
ATOM 5396 N N . PHE A 1 681 ? 18.408 29.430 37.548 1.00 47.91 704 PHE A N 1
ATOM 5397 C CA . PHE A 1 681 ? 17.164 29.017 36.918 1.00 47.94 704 PHE A CA 1
ATOM 5398 C C . PHE A 1 681 ? 16.415 30.263 36.465 1.00 48.09 704 PHE A C 1
ATOM 5399 O O . PHE A 1 681 ? 16.627 31.343 37.008 1.00 48.11 704 PHE A O 1
ATOM 5407 N N . SER A 1 682 ? 15.543 30.121 35.473 1.00 48.28 705 SER A N 1
ATOM 5408 C CA . SER A 1 682 ? 14.624 31.204 35.139 1.00 48.50 705 SER A CA 1
ATOM 5409 C C . SER A 1 682 ? 13.802 31.536 36.374 1.00 48.64 705 SER A C 1
ATOM 5410 O O . SER A 1 682 ? 13.311 30.642 37.060 1.00 48.69 705 SER A O 1
ATOM 5413 N N . LYS A 1 683 ? 13.664 32.827 36.646 1.00 48.96 706 LYS A N 1
ATOM 5414 C CA . LYS A 1 683 ? 12.965 33.334 37.822 1.00 49.06 706 LYS A CA 1
ATOM 5415 C C . LYS A 1 683 ? 11.494 32.902 37.866 1.00 49.15 706 LYS A C 1
ATOM 5416 O O . LYS A 1 683 ? 10.892 32.804 38.937 1.00 48.91 706 LYS A O 1
ATOM 5422 N N . THR A 1 684 ? 10.914 32.660 36.695 1.00 49.26 707 THR A N 1
ATOM 5423 C CA . THR A 1 684 ? 9.549 32.149 36.607 1.00 49.39 707 THR A CA 1
ATOM 5424 C C . THR A 1 684 ? 9.570 30.682 36.194 1.00 49.48 707 THR A C 1
ATOM 5425 O O . THR A 1 684 ? 8.529 30.087 35.921 1.00 49.36 707 THR A O 1
ATOM 5429 N N . SER A 1 685 ? 10.767 30.105 36.154 1.00 49.78 708 SER A N 1
ATOM 5430 C CA . SER A 1 685 ? 10.956 28.725 35.713 1.00 50.19 708 SER A CA 1
ATOM 5431 C C . SER A 1 685 ? 10.449 28.548 34.281 1.00 50.30 708 SER A C 1
ATOM 5432 O O . SER A 1 685 ? 9.857 27.524 33.934 1.00 50.29 708 SER A O 1
ATOM 5435 N N . GLU A 1 686 ? 10.690 29.561 33.458 1.00 50.48 709 GLU A N 1
ATOM 5436 C CA . GLU A 1 686 ? 10.220 29.563 32.085 1.00 50.78 709 GLU A CA 1
ATOM 5437 C C . GLU A 1 686 ? 11.416 29.698 31.167 1.00 50.67 709 GLU A C 1
ATOM 5438 O O . GLU A 1 686 ? 12.529 29.931 31.629 1.00 50.77 709 GLU A O 1
ATOM 5444 N N . THR A 1 687 ? 11.201 29.554 29.865 1.00 50.66 710 THR A N 1
ATOM 5445 C CA . THR A 1 687 ? 12.314 29.678 28.936 1.00 50.65 710 THR A CA 1
ATOM 5446 C C . THR A 1 687 ? 12.796 31.121 28.890 1.00 50.59 710 THR A C 1
ATOM 5447 O O . THR A 1 687 ? 12.016 32.039 28.653 1.00 50.46 710 THR A O 1
ATOM 5451 N N . VAL A 1 688 ? 14.087 31.314 29.141 1.00 50.59 711 VAL A N 1
ATOM 5452 C CA . VAL A 1 688 ? 14.691 32.631 29.022 1.00 50.49 711 VAL A CA 1
ATOM 5453 C C . VAL A 1 688 ? 15.123 32.837 27.578 1.00 50.48 711 VAL A C 1
ATOM 5454 O O . VAL A 1 688 ? 15.989 32.125 27.070 1.00 50.47 711 VAL A O 1
ATOM 5458 N N . ASP A 1 689 ? 14.505 33.810 26.917 1.00 50.46 712 ASP A N 1
ATOM 5459 C CA . ASP A 1 689 ? 14.749 34.045 25.504 1.00 50.42 712 ASP A CA 1
ATOM 5460 C C . ASP A 1 689 ? 15.193 35.482 25.275 1.00 50.38 712 ASP A C 1
ATOM 5461 O O . ASP A 1 689 ? 15.119 35.997 24.162 1.00 50.48 712 ASP A O 1
ATOM 5466 N N . ARG A 1 690 ? 15.644 36.126 26.344 1.00 50.42 713 ARG A N 1
ATOM 5467 C CA . ARG A 1 690 ? 16.120 37.504 26.284 1.00 50.46 713 ARG A CA 1
ATOM 5468 C C . ARG A 1 690 ? 17.400 37.631 27.091 1.00 50.44 713 ARG A C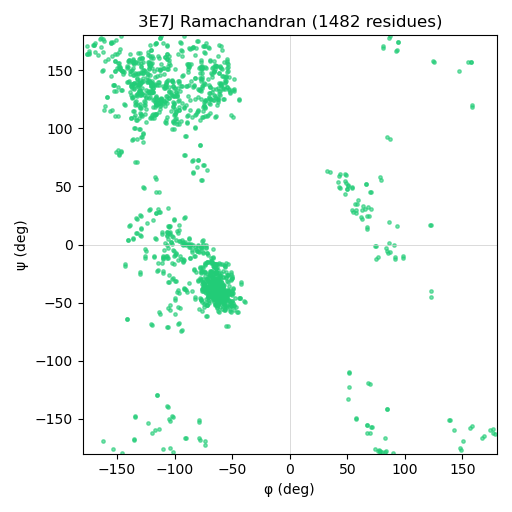 1
ATOM 5469 O O . ARG A 1 690 ? 17.676 36.801 27.958 1.00 50.46 713 ARG A O 1
ATOM 5477 N N . PRO A 1 691 ? 18.187 38.679 26.816 1.00 50.48 714 PRO A N 1
ATOM 5478 C CA . PRO A 1 691 ? 19.387 38.928 27.599 1.00 50.44 714 PRO A CA 1
ATOM 5479 C C . PRO A 1 691 ? 19.068 38.858 29.085 1.00 50.45 714 PRO A C 1
ATOM 5480 O O . PRO A 1 691 ? 17.996 39.291 29.503 1.00 50.60 714 PRO A O 1
ATOM 5484 N N . PHE A 1 692 ? 19.990 38.312 29.871 1.00 50.35 715 PHE A N 1
ATOM 5485 C CA . PHE A 1 692 ? 19.847 38.290 31.321 1.00 50.24 715 PHE A CA 1
ATOM 5486 C C . PHE A 1 692 ? 21.228 38.391 31.958 1.00 50.39 715 PHE A C 1
ATOM 5487 O O . PHE A 1 692 ? 22.241 38.253 31.273 1.00 50.44 715 PHE A O 1
ATOM 5495 N N . GLY A 1 693 ? 21.274 38.634 33.263 1.00 50.41 716 GLY A N 1
ATOM 5496 C CA . GLY A 1 693 ? 22.555 38.794 33.944 1.00 50.44 716 GLY A CA 1
ATOM 5497 C C . GLY A 1 693 ? 22.491 38.627 35.451 1.00 50.37 716 GLY A C 1
ATOM 5498 O O . GLY A 1 693 ? 21.411 38.464 36.027 1.00 50.40 716 GLY A O 1
ATOM 5499 N N . PHE A 1 694 ? 23.661 38.662 36.083 1.00 50.28 717 PHE A N 1
ATOM 5500 C CA . PHE A 1 694 ? 23.788 38.582 37.539 1.00 50.25 717 PHE A CA 1
ATOM 5501 C C . PHE A 1 694 ? 25.246 38.793 37.945 1.00 50.28 717 PHE A C 1
ATOM 5502 O O . PHE A 1 694 ? 26.143 38.754 37.105 1.00 50.36 717 PHE A O 1
ATOM 5510 N N . SER A 1 695 ? 25.482 39.018 39.232 1.00 50.43 718 SER A N 1
ATOM 5511 C CA . SER A 1 695 ? 26.843 39.225 39.721 1.00 50.47 718 SER A CA 1
ATOM 5512 C C . SER A 1 695 ? 27.329 38.042 40.544 1.00 50.38 718 SER A C 1
ATOM 5513 O O . SER A 1 695 ? 26.546 37.384 41.231 1.00 50.37 718 SER A O 1
ATOM 5516 N N . VAL A 1 696 ? 28.626 37.775 40.461 1.00 50.23 719 VAL A N 1
ATOM 5517 C CA . VAL A 1 696 ? 29.250 36.728 41.258 1.00 50.10 719 VAL A CA 1
ATOM 5518 C C . VAL A 1 696 ? 30.419 37.296 42.047 1.00 50.09 719 VAL A C 1
ATOM 5519 O O . VAL A 1 696 ? 31.349 37.861 41.472 1.00 50.06 719 VAL A O 1
ATOM 5523 N N . VAL A 1 697 ? 30.362 37.150 43.368 1.00 50.11 720 VAL A N 1
ATOM 5524 C CA . VAL A 1 697 ? 31.440 37.608 44.237 1.00 50.06 720 VAL A CA 1
ATOM 5525 C C . VAL A 1 697 ? 32.078 36.426 44.961 1.00 50.04 720 VAL A C 1
ATOM 5526 O O . VAL A 1 697 ? 31.390 35.639 45.609 1.00 49.94 720 VAL A O 1
ATOM 5530 N N . GLY A 1 698 ? 33.396 36.307 44.844 1.00 50.07 721 GLY A N 1
ATOM 5531 C CA . GLY A 1 698 ? 34.125 35.199 45.451 1.00 50.20 721 GLY A CA 1
ATOM 5532 C C . GLY A 1 698 ? 35.455 34.957 44.763 1.00 50.31 721 GLY A C 1
ATOM 5533 O O . GLY A 1 698 ? 35.642 35.319 43.603 1.00 50.31 721 GLY A O 1
ATOM 5534 N N . LYS A 1 699 ? 36.387 34.337 45.475 1.00 50.38 722 LYS A N 1
ATOM 5535 C CA . LYS A 1 699 ? 37.711 34.096 44.919 1.00 50.47 722 LYS A CA 1
ATOM 5536 C C . LYS A 1 699 ? 37.781 32.774 44.160 1.00 50.34 722 LYS A C 1
ATOM 5537 O O . LYS A 1 699 ? 37.041 31.836 44.458 1.00 50.31 722 LYS A O 1
ATOM 5543 N N . GLY A 1 700 ? 38.659 32.720 43.163 1.00 50.20 723 GLY A N 1
ATOM 5544 C CA . GLY A 1 700 ? 38.910 31.492 42.422 1.00 50.14 723 GLY A CA 1
ATOM 5545 C C . GLY A 1 700 ? 38.027 31.283 41.206 1.00 50.15 723 GLY A C 1
ATOM 5546 O O . GLY A 1 700 ? 37.187 32.118 40.874 1.00 50.24 723 GLY A O 1
ATOM 5547 N N . THR A 1 701 ? 38.234 30.158 40.535 1.00 50.00 724 THR A N 1
ATOM 5548 C CA . THR A 1 701 ? 37.456 29.812 39.361 1.00 49.98 724 THR A CA 1
ATOM 5549 C C . THR A 1 701 ? 36.177 29.112 39.796 1.00 49.96 724 THR A C 1
ATOM 5550 O O . THR A 1 701 ? 36.186 28.320 40.741 1.00 49.82 724 THR A O 1
ATOM 5554 N N . PHE A 1 702 ? 35.080 29.420 39.110 1.00 49.84 725 PHE A N 1
ATOM 5555 C CA . PHE A 1 702 ? 33.788 28.811 39.394 1.00 49.89 725 PHE A CA 1
ATOM 5556 C C . PHE A 1 702 ? 33.310 28.031 38.179 1.00 49.90 725 PHE A C 1
ATOM 5557 O O . PHE A 1 702 ? 33.613 28.394 37.043 1.00 49.96 725 PHE A O 1
ATOM 5565 N N . LYS A 1 703 ? 32.558 26.962 38.422 1.00 49.72 726 LYS A N 1
ATOM 5566 C CA . LYS A 1 703 ? 31.916 26.221 37.349 1.00 49.55 726 LYS A CA 1
ATOM 5567 C C . LYS A 1 703 ? 30.451 26.625 37.283 1.00 49.52 726 LYS A C 1
ATOM 5568 O O . LYS A 1 703 ? 29.724 26.495 38.263 1.00 49.39 726 LYS A O 1
ATOM 5574 N N . PHE A 1 704 ? 30.031 27.117 36.119 1.00 49.48 727 PHE A N 1
ATOM 5575 C CA . PHE A 1 704 ? 28.681 27.640 35.926 1.00 49.39 727 PHE A CA 1
ATOM 5576 C C . PHE A 1 704 ? 27.766 26.662 35.201 1.00 49.57 727 PHE A C 1
ATOM 5577 O O . PHE A 1 704 ? 28.159 26.054 34.204 1.00 49.57 727 PHE A O 1
ATOM 5585 N N . VAL A 1 705 ? 26.538 26.528 35.693 1.00 49.57 728 VAL A N 1
ATOM 5586 C CA . VAL A 1 705 ? 25.498 25.831 34.951 1.00 49.75 728 VAL A CA 1
ATOM 5587 C C . VAL A 1 705 ? 24.236 26.694 34.936 1.00 49.88 728 VAL A C 1
ATOM 5588 O O . VAL A 1 705 ? 23.589 26.872 35.966 1.00 49.95 728 VAL A O 1
ATOM 5592 N N . MET A 1 706 ? 23.915 27.248 33.767 1.00 49.99 729 MET A N 1
ATOM 5593 C CA . MET A 1 706 ? 22.754 28.117 33.599 1.00 50.26 729 MET A CA 1
ATOM 5594 C C . MET A 1 706 ? 21.683 27.351 32.848 1.00 50.23 729 MET A C 1
ATOM 5595 O O . MET A 1 706 ? 21.912 26.903 31.727 1.00 50.52 729 MET A O 1
ATOM 5600 N N . THR A 1 707 ? 20.508 27.212 33.448 1.00 50.28 730 THR A N 1
ATOM 5601 C CA . THR A 1 707 ? 19.450 26.416 32.842 1.00 50.14 730 THR A CA 1
ATOM 5602 C C . THR A 1 707 ? 18.261 27.262 32.370 1.00 50.21 730 THR A C 1
ATOM 5603 O O . THR A 1 707 ? 18.263 28.489 32.511 1.00 50.01 730 THR A O 1
ATOM 5607 N N . ASP A 1 708 ? 17.256 26.598 31.798 1.00 50.13 731 ASP A N 1
ATOM 5608 C CA . ASP A 1 708 ? 16.045 27.274 31.333 1.00 50.08 731 ASP A CA 1
ATOM 5609 C C . ASP A 1 708 ? 16.341 28.268 30.218 1.00 50.04 731 ASP A C 1
ATOM 5610 O O . ASP A 1 708 ? 15.649 29.278 30.084 1.00 50.06 731 ASP A O 1
ATOM 5615 N N . LEU A 1 709 ? 17.375 27.991 29.430 1.00 49.82 732 LEU A N 1
ATOM 5616 C CA . LEU A 1 709 ? 17.778 28.900 28.369 1.00 49.53 732 LEU A CA 1
ATOM 5617 C C . LEU A 1 709 ? 17.244 28.439 27.018 1.00 49.46 732 LEU A C 1
ATOM 5618 O O . LEU A 1 709 ? 17.042 27.244 26.793 1.00 49.44 732 LEU A O 1
ATOM 5623 N N . LEU A 1 710 ? 17.013 29.395 26.123 1.00 49.12 733 LEU A N 1
ATOM 5624 C CA . LEU A 1 710 ? 16.532 29.090 24.783 1.00 48.84 733 LEU A CA 1
ATOM 5625 C C . LEU A 1 710 ? 17.666 28.516 23.935 1.00 48.90 733 LEU A C 1
ATOM 5626 O O . LEU A 1 710 ? 18.680 29.183 23.710 1.00 48.62 733 LEU A O 1
ATOM 5631 N N . PRO A 1 711 ? 17.501 27.269 23.463 1.00 48.92 734 PRO A N 1
ATOM 5632 C CA . PRO A 1 711 ? 18.530 26.668 22.623 1.00 48.84 734 PRO A CA 1
ATOM 5633 C C . PRO A 1 711 ? 18.965 27.617 21.512 1.00 48.80 734 PRO A C 1
ATOM 5634 O O . PRO A 1 711 ? 18.128 28.234 20.846 1.00 48.86 734 PRO A O 1
ATOM 5638 N N . GLY A 1 712 ? 20.273 27.736 21.324 1.00 48.58 735 GLY A N 1
ATOM 5639 C CA . GLY A 1 712 ? 20.817 28.646 20.337 1.00 48.54 735 GLY A CA 1
ATOM 5640 C C . GLY A 1 712 ? 22.183 29.136 20.758 1.00 48.41 735 GLY A C 1
ATOM 5641 O O . GLY A 1 712 ? 22.769 28.614 21.706 1.00 48.27 735 GLY A O 1
ATOM 5642 N N . THR A 1 713 ? 22.692 30.140 20.050 1.00 48.48 736 THR A N 1
ATOM 5643 C CA . THR A 1 713 ? 23.996 30.706 20.367 1.00 48.45 736 THR A CA 1
ATOM 5644 C C . THR A 1 713 ? 23.868 31.856 21.360 1.00 48.59 736 THR A C 1
ATOM 5645 O O . THR A 1 713 ? 23.200 32.858 21.090 1.00 48.62 736 THR A O 1
ATOM 5649 N N . TRP A 1 714 ? 24.518 31.703 22.508 1.00 48.63 737 TRP A N 1
ATOM 5650 C CA . TRP A 1 714 ? 24.553 32.738 23.525 1.00 48.51 737 TRP A CA 1
ATOM 5651 C C . TRP A 1 714 ? 25.916 33.414 23.562 1.00 48.61 737 TRP A C 1
ATOM 5652 O O . TRP A 1 714 ? 26.929 32.821 23.195 1.00 48.56 737 TRP A O 1
ATOM 5663 N N . GLN A 1 715 ? 25.936 34.661 24.014 1.00 48.64 738 GLN A N 1
ATOM 5664 C CA . GLN A 1 715 ? 27.190 35.359 24.239 1.00 48.69 738 GLN A CA 1
ATOM 5665 C C . GLN A 1 715 ? 27.316 35.748 25.708 1.00 48.65 738 GLN A C 1
ATOM 5666 O O . GLN A 1 715 ? 26.364 36.238 26.322 1.00 48.64 738 GLN A O 1
ATOM 5672 N N . VAL A 1 716 ? 28.496 35.515 26.270 1.00 48.77 739 VAL A N 1
ATOM 5673 C CA . VAL A 1 716 ? 28.742 35.813 27.674 1.00 48.61 739 VAL A CA 1
ATOM 5674 C C . VAL A 1 716 ? 29.750 36.940 27.835 1.00 48.69 739 VAL A C 1
ATOM 5675 O O . VAL A 1 716 ? 30.862 36.880 27.305 1.00 48.54 739 VAL A O 1
ATOM 5679 N N . LEU A 1 717 ? 29.342 37.974 28.562 1.00 48.74 740 LEU A N 1
ATOM 5680 C CA . LEU A 1 717 ? 30.231 39.067 28.912 1.00 48.83 740 LEU A CA 1
ATOM 5681 C C . LEU A 1 717 ? 30.344 39.162 30.425 1.00 48.96 740 LEU A C 1
ATOM 5682 O O . LEU A 1 717 ? 29.423 38.781 31.153 1.00 48.73 740 LEU A O 1
ATOM 5687 N N . LYS A 1 718 ? 31.476 39.660 30.906 1.00 49.00 741 LYS A N 1
ATOM 5688 C CA . LYS A 1 718 ? 31.561 40.048 32.307 1.00 49.29 741 LYS A CA 1
ATOM 5689 C C . LYS A 1 718 ? 32.337 41.344 32.470 1.00 49.27 741 LYS A C 1
ATOM 5690 O O . LYS A 1 718 ? 33.329 41.585 31.778 1.00 49.26 741 LYS A O 1
ATOM 5696 N N . ASP A 1 719 ? 31.856 42.189 33.374 1.00 49.38 742 ASP A N 1
ATOM 5697 C CA . ASP A 1 719 ? 32.458 43.497 33.598 1.00 49.59 742 ASP A CA 1
ATOM 5698 C C . ASP A 1 719 ? 32.464 44.305 32.303 1.00 49.75 742 ASP A C 1
ATOM 5699 O O . ASP A 1 719 ? 33.309 45.177 32.104 1.00 49.75 742 ASP A O 1
ATOM 5704 N N . GLY A 1 720 ? 31.511 44.002 31.426 1.00 50.01 743 GLY A N 1
ATOM 5705 C CA . GLY A 1 720 ? 31.320 44.761 30.194 1.00 50.21 743 GLY A CA 1
ATOM 5706 C C . GLY A 1 720 ? 32.166 44.302 29.023 1.00 50.32 743 GLY A C 1
ATOM 5707 O O . GLY A 1 720 ? 32.103 44.884 27.939 1.00 50.39 743 GLY A O 1
ATOM 5708 N N . LYS A 1 721 ? 32.964 43.260 29.236 1.00 50.36 744 LYS A N 1
ATOM 5709 C CA . LYS A 1 721 ? 33.860 42.762 28.193 1.00 50.40 744 LYS A CA 1
ATOM 5710 C C . LYS A 1 721 ? 33.478 41.355 27.760 1.00 50.25 744 LYS A C 1
ATOM 5711 O O . LYS A 1 721 ? 32.929 40.579 28.543 1.00 50.28 744 LYS A O 1
ATOM 5717 N N . ILE A 1 722 ? 33.778 41.026 26.509 1.00 50.23 745 ILE A N 1
ATOM 5718 C CA . ILE A 1 722 ? 33.505 39.691 25.996 1.00 50.15 745 ILE A CA 1
ATOM 5719 C C . ILE A 1 722 ? 34.302 38.652 26.772 1.00 50.13 745 ILE A C 1
ATOM 5720 O O . ILE A 1 722 ? 35.527 38.734 26.862 1.00 50.15 745 ILE A O 1
ATOM 5725 N N . LEU A 1 723 ? 33.598 37.688 27.350 1.00 50.13 746 LEU A N 1
ATOM 5726 C CA . LEU A 1 723 ? 34.253 36.552 27.971 1.00 50.13 746 LEU A CA 1
ATOM 5727 C C . LEU A 1 723 ? 34.188 35.391 26.988 1.00 50.25 746 LEU A C 1
ATOM 5728 O O . LEU A 1 723 ? 35.216 34.870 26.555 1.00 50.28 746 LEU A O 1
ATOM 5733 N N . TYR A 1 724 ? 32.969 35.004 26.629 1.00 50.28 747 TYR A N 1
ATOM 5734 C CA . TYR A 1 724 ? 32.753 33.962 25.636 1.00 50.36 747 TYR A CA 1
ATOM 5735 C C . TYR A 1 724 ? 31.929 34.499 24.469 1.00 50.18 747 TYR A C 1
ATOM 5736 O O . TYR A 1 724 ? 30.740 34.767 24.616 1.00 50.25 747 TYR A O 1
ATOM 5745 N N . PRO A 1 725 ? 32.571 34.665 23.303 1.00 50.11 748 PRO A N 1
ATOM 5746 C CA . PRO A 1 725 ? 31.951 35.234 22.106 1.00 49.92 748 PRO A CA 1
ATOM 5747 C C . PRO A 1 725 ? 30.716 34.459 21.646 1.00 49.86 748 PRO A C 1
ATOM 5748 O O . PRO A 1 725 ? 29.750 35.057 21.174 1.00 49.84 748 PRO A O 1
ATOM 5752 N N . ALA A 1 726 ? 30.757 33.137 21.774 1.00 49.73 749 ALA A N 1
ATOM 5753 C CA . ALA A 1 726 ? 29.638 32.304 21.358 1.00 49.76 749 ALA A CA 1
ATOM 5754 C C . ALA A 1 726 ? 29.668 30.923 22.008 1.00 49.83 749 ALA A C 1
ATOM 5755 O O . ALA A 1 726 ? 30.618 30.163 21.822 1.00 49.82 749 ALA A O 1
ATOM 5757 N N . LEU A 1 727 ? 28.624 30.615 22.776 1.00 49.90 750 LEU A N 1
ATOM 5758 C CA . LEU A 1 727 ? 28.419 29.274 23.324 1.00 49.94 750 LEU A CA 1
ATOM 5759 C C . LEU A 1 727 ? 27.053 28.753 22.882 1.00 49.97 750 LEU A C 1
ATOM 5760 O O . LEU A 1 727 ? 26.161 29.534 22.558 1.00 49.82 750 LEU A O 1
ATOM 5765 N N . SER A 1 728 ? 26.890 27.433 22.882 1.00 49.98 751 SER A N 1
ATOM 5766 C CA . SER A 1 728 ? 25.659 26.821 22.389 1.00 49.90 751 SER A CA 1
ATOM 5767 C C . SER A 1 728 ? 24.862 26.140 23.490 1.00 49.82 751 SER A C 1
ATOM 5768 O O . SER A 1 728 ? 25.332 25.182 24.100 1.00 49.86 751 SER A O 1
ATOM 5771 N N . ALA A 1 729 ? 23.655 26.637 23.741 1.00 49.66 752 ALA A N 1
ATOM 5772 C CA . ALA A 1 729 ? 22.720 25.933 24.607 1.00 49.51 752 ALA A CA 1
ATOM 5773 C C . ALA A 1 729 ? 21.934 24.942 23.757 1.00 49.53 752 ALA A C 1
ATOM 5774 O O . ALA A 1 729 ? 21.325 25.322 22.759 1.00 49.58 752 ALA A O 1
ATOM 5776 N N . LYS A 1 730 ? 21.961 23.672 24.143 1.00 49.38 753 LYS A N 1
ATOM 5777 C CA . LYS A 1 730 ? 21.317 22.634 23.356 1.00 49.43 753 LYS A CA 1
ATOM 5778 C C . LYS A 1 730 ? 19.900 22.377 23.851 1.00 49.51 753 LYS A C 1
ATOM 5779 O O . LYS A 1 730 ? 19.549 22.735 24.974 1.00 49.42 753 LYS A O 1
ATOM 5785 N N . GLY A 1 731 ? 19.094 21.738 23.010 1.00 49.48 754 GLY A N 1
ATOM 5786 C CA . GLY A 1 731 ? 17.683 21.529 23.306 1.00 49.40 754 GLY A CA 1
ATOM 5787 C C . GLY A 1 731 ? 17.379 20.599 24.465 1.00 49.46 754 GLY A C 1
ATOM 5788 O O . GLY A 1 731 ? 16.445 20.844 25.228 1.00 49.40 754 GLY A O 1
ATOM 5789 N N . ASP A 1 732 ? 18.148 19.525 24.604 1.00 49.51 755 ASP A N 1
ATOM 5790 C CA . ASP A 1 732 ? 17.823 18.517 25.617 1.00 49.66 755 ASP A CA 1
ATOM 5791 C C . ASP A 1 732 ? 17.985 19.025 27.046 1.00 49.73 755 ASP A C 1
ATOM 5792 O O . ASP A 1 732 ? 17.206 18.658 27.933 1.00 49.94 755 ASP A O 1
ATOM 5797 N N . ASP A 1 733 ? 18.980 19.878 27.273 1.00 49.69 756 ASP A N 1
ATOM 5798 C CA . ASP A 1 733 ? 19.197 20.425 28.614 1.00 49.77 756 ASP A CA 1
ATOM 5799 C C . ASP A 1 733 ? 18.889 21.912 28.736 1.00 49.89 756 ASP A C 1
ATOM 5800 O O . ASP A 1 733 ? 18.749 22.429 29.844 1.00 49.97 756 ASP A O 1
ATOM 5805 N N . GLY A 1 734 ? 18.784 22.596 27.600 1.00 50.02 757 GLY A N 1
ATOM 5806 C CA . GLY A 1 734 ? 18.561 24.040 27.588 1.00 50.17 757 GLY A CA 1
ATOM 5807 C C . GLY A 1 734 ? 19.516 24.743 28.533 1.00 50.23 757 GLY A C 1
ATOM 5808 O O . GLY A 1 734 ? 19.126 25.642 29.271 1.00 50.24 757 GLY A O 1
ATOM 5809 N N . ALA A 1 735 ? 20.780 24.336 28.504 1.00 50.29 758 ALA A N 1
ATOM 5810 C CA . ALA A 1 735 ? 21.750 24.831 29.472 1.00 50.30 758 ALA A CA 1
ATOM 5811 C C . ALA A 1 735 ? 23.036 25.359 28.837 1.00 50.30 758 ALA A C 1
ATOM 5812 O O . ALA A 1 735 ? 23.396 24.990 27.718 1.00 50.06 758 ALA A O 1
ATOM 5814 N N . LEU A 1 736 ? 23.718 26.235 29.567 1.00 50.25 759 LEU A N 1
ATOM 5815 C CA . LEU A 1 736 ? 25.065 26.646 29.217 1.00 50.40 759 LEU A CA 1
ATOM 5816 C C . LEU A 1 736 ? 25.998 26.213 30.331 1.00 50.59 759 LEU A C 1
ATOM 5817 O O . LEU A 1 736 ? 25.631 26.237 31.503 1.00 50.78 759 LEU A O 1
ATOM 5822 N N . TYR A 1 737 ? 27.205 25.807 29.970 1.00 50.76 760 TYR A N 1
ATOM 5823 C CA . TYR A 1 737 ? 28.200 25.495 30.981 1.00 50.95 760 TYR A CA 1
ATOM 5824 C C . TYR A 1 737 ? 29.568 26.043 30.600 1.00 50.78 760 TYR A C 1
ATOM 5825 O O . TYR A 1 737 ? 29.994 25.941 29.452 1.00 50.92 760 TYR A O 1
ATOM 5834 N N . PHE A 1 738 ? 30.246 26.633 31.577 1.00 50.67 761 PHE A N 1
ATOM 5835 C CA . PHE A 1 738 ? 31.546 27.246 31.356 1.00 50.47 761 PHE A CA 1
ATOM 5836 C C . PHE A 1 738 ? 32.165 27.593 32.702 1.00 50.29 761 PHE A C 1
ATOM 5837 O O . PHE A 1 738 ? 31.482 27.588 33.730 1.00 50.07 761 PHE A O 1
ATOM 5845 N N . GLU A 1 739 ? 33.461 27.887 32.687 1.00 50.10 762 GLU A N 1
ATOM 5846 C CA . GLU A 1 739 ? 34.166 28.326 33.883 1.00 50.04 762 GLU A CA 1
ATOM 5847 C C . GLU A 1 739 ? 34.429 29.829 33.824 1.00 49.89 762 GLU A C 1
ATOM 5848 O O . GLU A 1 739 ? 34.485 30.422 32.747 1.00 49.81 762 GLU A O 1
ATOM 5854 N N . GLY A 1 740 ? 34.598 30.438 34.989 1.00 49.71 763 GLY A N 1
ATOM 5855 C CA . GLY A 1 740 ? 34.842 31.868 35.072 1.00 49.55 763 GLY A CA 1
ATOM 5856 C C . GLY A 1 740 ? 35.137 32.295 36.494 1.00 49.48 763 GLY A C 1
ATOM 5857 O O . GLY A 1 740 ? 34.877 31.550 37.443 1.00 49.66 763 GLY A O 1
ATOM 5858 N N . THR A 1 741 ? 35.690 33.493 36.640 1.00 49.21 764 THR A N 1
ATOM 5859 C CA . THR A 1 741 ? 35.958 34.060 37.953 1.00 49.04 764 THR A CA 1
ATOM 5860 C C . THR A 1 741 ? 34.870 35.074 38.294 1.00 48.99 764 THR A C 1
ATOM 5861 O O . THR A 1 741 ? 33.932 35.262 37.524 1.00 49.06 764 THR A O 1
ATOM 5865 N N . GLU A 1 742 ? 34.982 35.717 39.448 1.00 48.94 765 GLU A N 1
ATOM 5866 C CA . GLU A 1 742 ? 33.964 36.673 39.870 1.00 48.90 765 GLU A CA 1
ATOM 5867 C C . GLU A 1 742 ? 33.851 37.858 38.909 1.00 48.88 765 GLU A C 1
ATOM 5868 O O . GLU A 1 742 ? 34.753 38.119 38.110 1.00 48.65 765 GLU A O 1
ATOM 5874 N N . GLY A 1 743 ? 32.738 38.578 39.000 1.00 48.86 766 GLY A N 1
ATOM 5875 C CA . GLY A 1 743 ? 32.503 39.737 38.146 1.00 48.83 766 GLY A CA 1
ATOM 5876 C C . GLY A 1 743 ? 31.031 39.902 37.836 1.00 48.88 766 GLY A C 1
ATOM 5877 O O . GLY A 1 743 ? 30.191 39.172 38.369 1.00 48.77 766 GLY A O 1
ATOM 5878 N N . THR A 1 744 ? 30.713 40.865 36.977 1.00 48.78 767 THR A N 1
ATOM 5879 C CA . THR A 1 744 ? 29.327 41.111 36.597 1.00 48.92 767 THR A CA 1
ATOM 5880 C C . THR A 1 744 ? 29.021 40.472 35.245 1.00 48.90 767 THR A C 1
ATOM 5881 O O . THR A 1 744 ? 29.540 40.899 34.214 1.00 48.86 767 THR A O 1
ATOM 5885 N N . TYR A 1 745 ? 28.173 39.448 35.261 1.00 49.01 768 TYR A N 1
ATOM 5886 C CA . TYR A 1 745 ? 27.897 38.657 34.067 1.00 49.18 768 TYR A CA 1
ATOM 5887 C C . TYR A 1 745 ? 26.640 39.096 33.330 1.00 49.41 768 TYR A C 1
ATOM 5888 O O . TYR A 1 745 ? 25.615 39.408 33.939 1.00 49.59 768 TYR A O 1
ATOM 5897 N N . ARG A 1 746 ? 26.731 39.106 32.007 1.00 49.49 769 ARG A N 1
ATOM 5898 C CA . ARG A 1 746 ? 25.600 39.435 31.158 1.00 49.66 769 ARG A CA 1
ATOM 5899 C C . ARG A 1 746 ? 25.532 38.408 30.032 1.00 49.43 769 ARG A C 1
ATOM 5900 O O . ARG A 1 746 ? 26.556 38.032 29.460 1.00 49.39 769 ARG A O 1
ATOM 5908 N N . PHE A 1 747 ? 24.324 37.946 29.728 1.00 49.15 770 PHE A N 1
ATOM 5909 C CA . PHE A 1 747 ? 24.136 36.913 28.719 1.00 49.14 770 PHE A CA 1
ATOM 5910 C C . PHE A 1 747 ? 23.235 37.396 27.591 1.00 49.04 770 PHE A C 1
ATOM 5911 O O . PHE A 1 747 ? 22.150 37.931 27.832 1.00 49.27 770 PHE A O 1
ATOM 5919 N N . LEU A 1 748 ? 23.689 37.203 26.359 1.00 48.87 771 LEU A N 1
ATOM 5920 C CA . LEU A 1 748 ? 22.971 37.714 25.199 1.00 48.57 771 LEU A CA 1
ATOM 5921 C C . LEU A 1 748 ? 22.490 36.592 24.287 1.00 48.45 771 LEU A C 1
ATOM 5922 O O . LEU A 1 748 ? 23.218 35.636 24.029 1.00 48.41 771 LEU A O 1
ATOM 5927 N N . ARG A 1 749 ? 21.259 36.719 23.802 1.00 48.46 772 ARG A N 1
ATOM 5928 C CA . ARG A 1 749 ? 20.670 35.718 22.921 1.00 48.46 772 ARG A CA 1
ATOM 5929 C C . ARG A 1 749 ? 19.945 36.366 21.752 1.00 48.49 772 ARG A C 1
ATOM 5930 O O . ARG A 1 749 ? 19.555 37.530 21.803 1.00 48.58 772 ARG A O 1
ATOM 5939 N N . ASP B 1 7 ? 9.823 56.657 29.162 1.00 50.43 30 ASP B N 1
ATOM 5940 C CA . ASP B 1 7 ? 9.456 56.271 27.773 1.00 50.42 30 ASP B CA 1
ATOM 5941 C C . ASP B 1 7 ? 8.028 56.668 27.413 1.00 50.37 30 ASP B C 1
ATOM 5942 O O . ASP B 1 7 ? 7.324 57.324 28.191 1.00 50.28 30 ASP B O 1
ATOM 5947 N N . VAL B 1 8 ? 7.610 56.243 26.224 1.00 50.22 31 VAL B N 1
ATOM 5948 C CA . VAL B 1 8 ? 6.326 56.639 25.654 1.00 50.04 31 VAL B CA 1
ATOM 5949 C C . VAL B 1 8 ? 5.187 55.728 26.113 1.00 50.05 31 VAL B C 1
ATOM 5950 O O . VAL B 1 8 ? 5.423 54.673 26.710 1.00 49.94 31 VAL B O 1
ATOM 5954 N N . VAL B 1 9 ? 3.954 56.145 25.837 1.00 49.95 32 VAL B N 1
ATOM 5955 C CA . VAL B 1 9 ? 2.787 55.326 26.133 1.00 49.93 32 VAL B CA 1
ATOM 5956 C C . VAL B 1 9 ? 2.481 54.389 24.967 1.00 49.89 32 VAL B C 1
ATOM 5957 O O . VAL B 1 9 ? 2.543 54.788 23.804 1.00 49.86 32 VAL B O 1
ATOM 5961 N N . TRP B 1 10 ? 2.164 53.139 25.286 1.00 49.88 33 TRP B N 1
ATOM 5962 C CA . TRP B 1 10 ? 1.799 52.156 24.274 1.00 49.89 33 TRP B CA 1
ATOM 5963 C C . TRP B 1 10 ? 0.292 51.935 24.258 1.00 49.97 33 TRP B C 1
ATOM 5964 O O . TRP B 1 10 ? -0.324 51.681 25.294 1.00 49.88 33 TRP B O 1
ATOM 5975 N N . LYS B 1 11 ? -0.289 52.018 23.069 1.00 50.09 34 LYS B N 1
ATOM 5976 C CA . LYS B 1 11 ? -1.732 51.968 22.908 1.00 50.15 34 LYS B CA 1
ATOM 5977 C C . LYS B 1 11 ? -2.119 51.104 21.714 1.00 50.19 34 LYS B C 1
ATOM 5978 O O . LYS B 1 11 ? -1.407 51.045 20.722 1.00 50.27 34 LYS B O 1
ATOM 5984 N N . ASP B 1 12 ? -3.280 50.472 21.817 1.00 50.24 35 ASP B N 1
ATOM 5985 C CA . ASP B 1 12 ? -3.816 49.581 20.796 1.00 50.26 35 ASP B CA 1
ATOM 5986 C C . ASP B 1 12 ? -4.430 50.376 19.638 1.00 50.25 35 ASP B C 1
ATOM 5987 O O . ASP B 1 12 ? -5.539 50.915 19.773 1.00 50.24 35 ASP B O 1
ATOM 5992 N N . VAL B 1 13 ? -3.768 50.404 18.488 1.00 50.23 36 VAL B N 1
ATOM 5993 C CA . VAL B 1 13 ? -4.318 51.133 17.342 1.00 50.29 36 VAL B CA 1
ATOM 5994 C C . VAL B 1 13 ? -4.617 50.230 16.146 1.00 50.30 36 VAL B C 1
ATOM 5995 O O . VAL B 1 13 ? -3.706 49.757 15.475 1.00 50.32 36 VAL B O 1
ATOM 5999 N N . ASP B 1 14 ? -5.899 50.008 15.881 1.00 50.37 37 ASP B N 1
ATOM 6000 C CA . ASP B 1 14 ? -6.319 49.116 14.806 1.00 50.43 37 ASP B CA 1
ATOM 6001 C C . ASP B 1 14 ? -6.048 47.646 15.106 1.00 50.47 37 ASP B C 1
ATOM 6002 O O . ASP B 1 14 ? -5.805 46.857 14.192 1.00 50.57 37 ASP B O 1
ATOM 6007 N N . GLY B 1 15 ? -6.086 47.278 16.381 1.00 50.45 38 GLY B N 1
ATOM 6008 C CA . GLY B 1 15 ? -5.905 45.881 16.759 1.00 50.29 38 GLY B CA 1
ATOM 6009 C C . GLY B 1 15 ? -4.476 45.481 17.091 1.00 50.29 38 GLY B C 1
ATOM 6010 O O . GLY B 1 15 ? -4.166 44.293 17.130 1.00 50.38 38 GLY B O 1
ATOM 6011 N N . VAL B 1 16 ? -3.599 46.453 17.337 1.00 50.17 39 VAL B N 1
ATOM 6012 C CA . VAL B 1 16 ? -2.194 46.142 17.652 1.00 50.11 39 VAL B CA 1
ATOM 6013 C C . VAL B 1 16 ? -1.618 47.115 18.686 1.00 50.07 39 VAL B C 1
ATOM 6014 O O . VAL B 1 16 ? -1.998 48.285 18.746 1.00 50.11 39 VAL B O 1
ATOM 6018 N N . SER B 1 17 ? -0.701 46.608 19.501 1.00 50.00 40 SER B N 1
ATOM 6019 C CA . SER B 1 17 ? -0.036 47.409 20.518 1.00 49.99 40 SER B CA 1
ATOM 6020 C C . SER B 1 17 ? 1.108 48.189 19.885 1.00 49.98 40 SER B C 1
ATOM 6021 O O . SER B 1 17 ? 1.995 47.610 19.253 1.00 49.91 40 SER B O 1
ATOM 6024 N N . MET B 1 18 ? 1.089 49.502 20.069 1.00 49.95 41 MET B N 1
ATOM 6025 C CA . MET B 1 18 ? 2.020 50.385 19.362 1.00 49.98 41 MET B CA 1
ATOM 6026 C C . MET B 1 18 ? 2.398 51.528 20.274 1.00 49.88 41 MET B C 1
ATOM 6027 O O . MET B 1 18 ? 1.570 52.002 21.049 1.00 49.78 41 MET B O 1
ATOM 6032 N N . PRO B 1 19 ? 3.637 52.017 20.155 1.00 49.85 42 PRO B N 1
ATOM 6033 C CA . PRO B 1 19 ? 4.003 53.188 20.928 1.00 49.83 42 PRO B CA 1
ATOM 6034 C C . PRO B 1 19 ? 3.453 54.469 20.305 1.00 49.81 42 PRO B C 1
ATOM 6035 O O . PRO B 1 19 ? 3.393 54.590 19.084 1.00 49.90 42 PRO B O 1
ATOM 6039 N N . ILE B 1 20 ? 3.047 55.407 21.149 1.00 49.79 43 ILE B N 1
ATOM 6040 C CA . ILE B 1 20 ? 2.545 56.693 20.694 1.00 49.79 43 ILE B CA 1
ATOM 6041 C C . ILE B 1 20 ? 3.660 57.723 20.789 1.00 49.73 43 ILE B C 1
ATOM 6042 O O . ILE B 1 20 ? 4.332 57.816 21.817 1.00 49.73 43 ILE B O 1
ATOM 6047 N N . PRO B 1 21 ? 3.871 58.496 19.715 1.00 49.63 44 PRO B N 1
ATOM 6048 C CA . PRO B 1 21 ? 4.881 59.542 19.767 1.00 49.66 44 PRO B CA 1
ATOM 6049 C C . PRO B 1 21 ? 4.595 60.519 20.904 1.00 49.71 44 PRO B C 1
ATOM 6050 O O . PRO B 1 21 ? 3.456 60.960 21.071 1.00 49.67 44 PRO B O 1
ATOM 6054 N N . PRO B 1 22 ? 5.629 60.856 21.685 1.00 49.76 45 PRO B N 1
ATOM 6055 C CA . PRO B 1 22 ? 5.482 61.737 22.842 1.00 49.69 45 PRO B CA 1
ATOM 6056 C C . PRO B 1 22 ? 5.139 63.168 22.433 1.00 49.70 45 PRO B C 1
ATOM 6057 O O . PRO B 1 22 ? 5.573 63.628 21.379 1.00 49.73 45 PRO B O 1
ATOM 6061 N N . LYS B 1 23 ? 4.352 63.856 23.257 1.00 49.78 46 LYS B N 1
ATOM 6062 C CA . LYS B 1 23 ? 4.001 65.252 23.000 1.00 49.87 46 LYS B CA 1
ATOM 6063 C C . LYS B 1 23 ? 5.184 66.168 23.290 1.00 49.92 46 LYS B C 1
ATOM 6064 O O . LYS B 1 23 ? 5.159 66.947 24.244 1.00 50.01 46 LYS B O 1
ATOM 6070 N N . THR B 1 24 ? 6.218 66.068 22.462 1.00 49.94 47 THR B N 1
ATOM 6071 C CA . THR B 1 24 ? 7.444 66.826 22.666 1.00 49.87 47 THR B CA 1
ATOM 6072 C C . THR B 1 24 ? 8.249 66.841 21.378 1.00 49.78 47 THR B C 1
ATOM 6073 O O . THR B 1 24 ? 8.191 65.901 20.589 1.00 49.71 47 THR B O 1
ATOM 6077 N N . HIS B 1 25 ? 8.996 67.916 21.164 1.00 49.74 48 HIS B N 1
ATOM 6078 C CA . HIS B 1 25 ? 9.871 68.015 20.013 1.00 49.64 48 HIS B CA 1
ATOM 6079 C C . HIS B 1 25 ? 11.207 68.507 20.534 1.00 49.69 48 HIS B C 1
ATOM 6080 O O . HIS B 1 25 ? 11.243 69.319 21.456 1.00 49.68 48 HIS B O 1
ATOM 6087 N N . PRO B 1 26 ? 12.312 68.006 19.960 1.00 49.66 49 PRO B N 1
ATOM 6088 C CA . PRO B 1 26 ? 12.322 67.016 18.892 1.00 49.63 49 PRO B CA 1
ATOM 6089 C C . PRO B 1 26 ? 12.031 65.614 19.402 1.00 49.70 49 PRO B C 1
ATOM 6090 O O . PRO B 1 26 ? 12.218 65.327 20.586 1.00 49.50 49 PRO B O 1
ATOM 6094 N N . ARG B 1 27 ? 11.590 64.750 18.495 1.00 49.69 50 ARG B N 1
ATOM 6095 C CA . ARG B 1 27 ? 11.398 63.340 18.799 1.00 49.71 50 ARG B CA 1
ATOM 6096 C C . ARG B 1 27 ? 11.842 62.484 17.618 1.00 49.73 50 ARG B C 1
ATOM 6097 O O . ARG B 1 27 ? 11.696 61.261 17.640 1.00 49.79 50 ARG B O 1
ATOM 6105 N N . LEU B 1 28 ? 12.379 63.134 16.588 1.00 49.69 51 LEU B N 1
ATOM 6106 C CA . LEU B 1 28 ? 12.888 62.437 15.409 1.00 49.75 51 LEU B CA 1
ATOM 6107 C C . LEU B 1 28 ? 14.401 62.304 15.508 1.00 49.79 51 LEU B C 1
ATOM 6108 O O . LEU B 1 28 ? 15.121 63.303 15.449 1.00 49.93 51 LEU B O 1
ATOM 6113 N N . TYR B 1 29 ? 14.869 61.069 15.668 1.00 49.75 52 TYR B N 1
ATOM 6114 C CA . TYR B 1 29 ? 16.297 60.749 15.724 1.00 49.71 52 TYR B CA 1
ATOM 6115 C C . TYR B 1 29 ? 16.965 61.133 17.051 1.00 49.76 52 TYR B C 1
ATOM 6116 O O . TYR B 1 29 ? 18.102 60.738 17.321 1.00 49.70 52 TYR B O 1
ATOM 6125 N N . LEU B 1 30 ? 16.263 61.912 17.868 1.00 49.66 53 LEU B N 1
ATOM 6126 C CA . LEU B 1 30 ? 16.730 62.228 19.216 1.00 49.64 53 LEU B CA 1
ATOM 6127 C C . LEU B 1 30 ? 15.685 63.015 19.988 1.00 49.65 53 LEU B C 1
ATOM 6128 O O . LEU B 1 30 ? 14.751 63.562 19.402 1.00 49.51 53 LEU B O 1
ATOM 6133 N N . ARG B 1 31 ? 15.868 63.081 21.302 1.00 49.67 54 ARG B N 1
ATOM 6134 C CA . ARG B 1 31 ? 15.000 63.852 22.175 1.00 49.75 54 ARG B CA 1
ATOM 6135 C C . ARG B 1 31 ? 15.800 64.973 22.826 1.00 49.82 54 ARG B C 1
ATOM 6136 O O . ARG B 1 31 ? 17.020 65.042 22.680 1.00 49.88 54 ARG B O 1
ATOM 6144 N N . GLU B 1 32 ? 15.108 65.847 23.546 1.00 49.89 55 GLU B N 1
ATOM 6145 C CA . GLU B 1 32 ? 15.749 66.953 24.256 1.00 49.95 55 GLU B CA 1
ATOM 6146 C C . GLU B 1 32 ? 17.071 66.570 24.911 1.00 49.96 55 GLU B C 1
ATOM 6147 O O . GLU B 1 32 ? 18.069 67.273 24.761 1.00 50.04 55 GLU B O 1
ATOM 6153 N N . GLN B 1 33 ? 17.073 65.463 25.647 1.00 50.01 56 GLN B N 1
ATOM 6154 C CA . GLN B 1 33 ? 18.223 65.103 26.471 1.00 50.07 56 GLN B CA 1
ATOM 6155 C C . GLN B 1 33 ? 19.518 64.855 25.695 1.00 50.08 56 GLN B C 1
ATOM 6156 O O . GLN B 1 33 ? 20.605 65.046 26.238 1.00 50.24 56 GLN B O 1
ATOM 6162 N N . GLN B 1 34 ? 19.421 64.430 24.439 1.00 50.10 57 GLN B N 1
ATOM 6163 C CA . GLN B 1 34 ? 20.637 64.225 23.650 1.00 50.08 57 GLN B CA 1
ATOM 6164 C C . GLN B 1 34 ? 21.115 65.498 22.951 1.00 50.03 57 GLN B C 1
ATOM 6165 O O . GLN B 1 34 ? 22.236 65.550 22.446 1.00 50.12 57 GLN B O 1
ATOM 6171 N N . VAL B 1 35 ? 20.274 66.529 22.942 1.00 49.93 58 VAL B N 1
ATOM 6172 C CA . VAL B 1 35 ? 20.617 67.783 22.269 1.00 49.81 58 VAL B CA 1
ATOM 6173 C C . VAL B 1 35 ? 21.890 68.451 22.805 1.00 49.86 58 VAL B C 1
ATOM 6174 O O . VAL B 1 35 ? 22.703 68.940 22.026 1.00 49.87 58 VAL B O 1
ATOM 6178 N N . PRO B 1 36 ? 22.070 68.485 24.135 1.00 49.85 59 PRO B N 1
ATOM 6179 C CA . PRO B 1 36 ? 23.286 69.118 24.645 1.00 49.91 59 PRO B CA 1
ATOM 6180 C C . PRO B 1 36 ? 24.554 68.355 24.262 1.00 49.95 59 PRO B C 1
ATOM 6181 O O . PRO B 1 36 ? 25.650 68.918 24.302 1.00 50.02 59 PRO B O 1
ATOM 6185 N N . ASP B 1 37 ? 24.408 67.088 23.893 1.00 49.88 60 ASP B N 1
ATOM 6186 C CA . ASP B 1 37 ? 25.564 66.270 23.547 1.00 49.93 60 ASP B CA 1
ATOM 6187 C C . ASP B 1 37 ? 26.079 66.571 22.143 1.00 49.85 60 ASP B C 1
ATOM 6188 O O . ASP B 1 37 ? 27.219 66.250 21.815 1.00 49.89 60 ASP B O 1
ATOM 6193 N N . LEU B 1 38 ? 25.237 67.189 21.319 1.00 49.83 61 LEU B N 1
ATOM 6194 C CA . LEU B 1 38 ? 25.613 67.515 19.944 1.00 49.78 61 LEU B CA 1
ATOM 6195 C C . LEU B 1 38 ? 26.854 68.401 19.873 1.00 49.85 61 LEU B C 1
ATOM 6196 O O . LEU B 1 38 ? 27.664 68.272 18.954 1.00 49.85 61 LEU B O 1
ATOM 6201 N N . LYS B 1 39 ? 26.999 69.299 20.847 1.00 49.90 62 LYS B N 1
ATOM 6202 C CA . LYS B 1 39 ? 28.187 70.139 20.949 1.00 49.87 62 LYS B CA 1
ATOM 6203 C C . LYS B 1 39 ? 29.442 69.293 21.122 1.00 49.85 62 LYS B C 1
ATOM 6204 O O . LYS B 1 39 ? 30.479 69.576 20.522 1.00 49.85 62 LYS B O 1
ATOM 6210 N N . ASN B 1 40 ? 29.341 68.257 21.949 1.00 49.86 63 ASN B N 1
ATOM 6211 C CA . ASN B 1 40 ? 30.460 67.354 22.196 1.00 49.88 63 ASN B CA 1
ATOM 6212 C C . ASN B 1 40 ? 30.782 66.494 20.979 1.00 49.86 63 ASN B C 1
ATOM 6213 O O . ASN B 1 40 ? 31.946 66.303 20.630 1.00 49.84 63 ASN B O 1
ATOM 6218 N N . ARG B 1 41 ? 29.743 65.971 20.337 1.00 49.82 64 ARG B N 1
ATOM 6219 C CA . ARG B 1 41 ? 29.924 65.172 19.133 1.00 49.80 64 ARG B CA 1
ATOM 6220 C C . ARG B 1 41 ? 30.558 66.020 18.030 1.00 49.90 64 ARG B C 1
ATOM 6221 O O . ARG B 1 41 ? 31.355 65.530 17.234 1.00 49.99 64 ARG B O 1
ATOM 6229 N N . MET B 1 42 ? 30.212 67.302 18.003 1.00 49.89 65 MET B N 1
ATOM 6230 C CA . MET B 1 42 ? 30.798 68.238 17.056 1.00 49.93 65 MET B CA 1
ATOM 6231 C C . MET B 1 42 ? 32.306 68.363 17.286 1.00 49.94 65 MET B C 1
ATOM 6232 O O . MET B 1 42 ? 33.085 68.445 16.336 1.00 49.93 65 MET B O 1
ATOM 6237 N N . ASN B 1 43 ? 32.710 68.367 18.554 1.00 49.89 66 ASN B N 1
ATOM 6238 C CA . ASN B 1 43 ? 34.121 68.495 18.920 1.00 49.88 66 ASN B CA 1
ATOM 6239 C C . ASN B 1 43 ? 34.865 67.159 18.973 1.00 49.89 66 ASN B C 1
ATOM 6240 O O . ASN B 1 43 ? 36.060 67.116 19.265 1.00 49.94 66 ASN B O 1
ATOM 6245 N N . ASP B 1 44 ? 34.152 66.074 18.697 1.00 49.94 67 ASP B N 1
ATOM 6246 C CA . ASP B 1 44 ? 34.753 64.748 18.678 1.00 49.99 67 ASP B CA 1
ATOM 6247 C C . ASP B 1 44 ? 35.611 64.584 17.425 1.00 50.07 67 ASP B C 1
ATOM 6248 O O . ASP B 1 44 ? 35.100 64.659 16.305 1.00 50.07 67 ASP B O 1
ATOM 6253 N N . PRO B 1 45 ? 36.924 64.372 17.608 1.00 50.13 68 PRO B N 1
ATOM 6254 C CA . PRO B 1 45 ? 37.818 64.159 16.476 1.00 50.20 68 PRO B CA 1
ATOM 6255 C C . PRO B 1 45 ? 37.219 63.187 15.462 1.00 50.28 68 PRO B C 1
ATOM 6256 O O . PRO B 1 45 ? 37.044 63.540 14.297 1.00 50.51 68 PRO B O 1
ATOM 6260 N N . LYS B 1 46 ? 36.895 61.978 15.908 1.00 50.21 69 LYS B N 1
ATOM 6261 C CA . LYS B 1 46 ? 36.343 60.960 15.022 1.00 50.18 69 LYS B CA 1
ATOM 6262 C C . LYS B 1 46 ? 35.149 61.466 14.209 1.00 50.24 69 LYS B C 1
ATOM 6263 O O . LYS B 1 46 ? 34.911 60.995 13.095 1.00 50.39 69 LYS B O 1
ATOM 6269 N N . LEU B 1 47 ? 34.395 62.414 14.761 1.00 50.08 70 LEU B N 1
ATOM 6270 C CA . LEU B 1 47 ? 33.135 62.828 14.149 1.00 50.05 70 LEU B CA 1
ATOM 6271 C C . LEU B 1 47 ? 33.246 64.167 13.463 1.00 50.13 70 LEU B C 1
ATOM 6272 O O . LEU B 1 47 ? 32.239 64.813 13.177 1.00 50.21 70 LEU B O 1
ATOM 6277 N N . LYS B 1 48 ? 34.467 64.615 13.216 1.00 50.18 71 LYS B N 1
ATOM 6278 C CA . LYS B 1 48 ? 34.594 65.923 12.600 1.00 50.19 71 LYS B CA 1
ATOM 6279 C C . LYS B 1 48 ? 34.970 65.860 11.141 1.00 50.14 71 LYS B C 1
ATOM 6280 O O . LYS B 1 48 ? 34.610 66.749 10.364 1.00 50.15 71 LYS B O 1
ATOM 6286 N N . LYS B 1 49 ? 35.630 64.783 10.742 1.00 50.07 72 LYS B N 1
ATOM 6287 C CA . LYS B 1 49 ? 35.677 64.438 9.309 1.00 50.01 72 LYS B CA 1
ATOM 6288 C C . LYS B 1 49 ? 34.257 64.307 8.732 1.00 49.95 72 LYS B C 1
ATOM 6289 O O . LYS B 1 49 ? 33.938 64.882 7.689 1.00 49.94 72 LYS B O 1
ATOM 6295 N N . VAL B 1 50 ? 33.400 63.562 9.423 1.00 49.89 73 VAL B N 1
ATOM 6296 C CA . VAL B 1 50 ? 32.020 63.372 8.971 1.00 49.95 73 VAL B CA 1
ATOM 6297 C C . VAL B 1 50 ? 31.220 64.685 8.934 1.00 49.92 73 VAL B C 1
ATOM 6298 O O . VAL B 1 50 ? 30.315 64.846 8.112 1.00 49.85 73 VAL B O 1
ATOM 6302 N N . TRP B 1 51 ? 31.553 65.625 9.813 1.00 49.98 74 TRP B N 1
ATOM 6303 C CA . TRP B 1 51 ? 30.884 66.917 9.786 1.00 50.07 74 TRP B CA 1
ATOM 6304 C C . TRP B 1 51 ? 31.422 67.761 8.637 1.00 50.02 74 TRP B C 1
ATOM 6305 O O . TRP B 1 51 ? 30.670 68.471 7.970 1.00 50.05 74 TRP B O 1
ATOM 6316 N N . ALA B 1 52 ? 32.727 67.672 8.407 1.00 49.93 75 ALA B N 1
ATOM 6317 C CA . ALA B 1 52 ? 33.350 68.360 7.285 1.00 49.85 75 ALA B CA 1
ATOM 6318 C C . ALA B 1 52 ? 32.776 67.836 5.976 1.00 49.82 75 ALA B C 1
ATOM 6319 O O . ALA B 1 52 ? 32.497 68.607 5.058 1.00 49.89 75 ALA B O 1
ATOM 6321 N N . ASP B 1 53 ? 32.605 66.521 5.893 1.00 49.73 76 ASP B N 1
ATOM 6322 C CA . ASP B 1 53 ? 31.972 65.914 4.732 1.00 49.71 76 ASP B CA 1
ATOM 6323 C C . ASP B 1 53 ? 30.627 66.581 4.461 1.00 49.67 76 ASP B C 1
ATOM 6324 O O . ASP B 1 53 ? 30.332 66.976 3.332 1.00 49.67 76 ASP B O 1
ATOM 6329 N N . MET B 1 54 ? 29.819 66.716 5.508 1.00 49.68 77 MET B N 1
ATOM 6330 C CA . MET B 1 54 ? 28.483 67.282 5.373 1.00 49.73 77 MET B CA 1
ATOM 6331 C C . MET B 1 54 ? 28.519 68.738 4.919 1.00 49.83 77 MET B C 1
ATOM 6332 O O . MET B 1 54 ? 27.617 69.192 4.215 1.00 49.89 77 MET B O 1
ATOM 6337 N N . ILE B 1 55 ? 29.558 69.467 5.321 1.00 49.87 78 ILE B N 1
ATOM 6338 C CA . ILE B 1 55 ? 29.732 70.853 4.883 1.00 49.90 78 ILE B CA 1
ATOM 6339 C C . ILE B 1 55 ? 29.989 70.892 3.383 1.00 49.94 78 ILE B C 1
ATOM 6340 O O . ILE B 1 55 ? 29.551 71.809 2.682 1.00 49.89 78 ILE B O 1
ATOM 6345 N N . LYS B 1 56 ? 30.717 69.892 2.899 1.00 49.93 79 LYS B N 1
ATOM 6346 C CA . LYS B 1 56 ? 31.064 69.809 1.488 1.00 49.91 79 LYS B CA 1
ATOM 6347 C C . LYS B 1 56 ? 29.869 69.381 0.644 1.00 49.88 79 LYS B C 1
ATOM 6348 O O . LYS B 1 56 ? 29.722 69.812 -0.500 1.00 49.90 79 LYS B O 1
ATOM 6354 N N . MET B 1 57 ? 29.015 68.536 1.215 1.00 49.78 80 MET B N 1
ATOM 6355 C CA . MET B 1 57 ? 27.805 68.088 0.531 1.00 49.76 80 MET B CA 1
ATOM 6356 C C . MET B 1 57 ? 26.851 69.250 0.255 1.00 49.81 80 MET B C 1
ATOM 6357 O O . MET B 1 57 ? 25.976 69.156 -0.605 1.00 49.82 80 MET B O 1
ATOM 6362 N N . GLN B 1 58 ? 27.028 70.345 0.988 1.00 49.83 81 GLN B N 1
ATOM 6363 C CA . GLN B 1 58 ? 26.183 71.521 0.828 1.00 49.85 81 GLN B CA 1
ATOM 6364 C C . GLN B 1 58 ? 26.296 72.095 -0.579 1.00 49.91 81 GLN B C 1
ATOM 6365 O O . GLN B 1 58 ? 25.385 72.773 -1.057 1.00 49.93 81 GLN B O 1
ATOM 6371 N N . GLU B 1 59 ? 27.421 71.820 -1.234 1.00 49.93 82 GLU B N 1
ATOM 6372 C CA . GLU B 1 59 ? 27.652 72.277 -2.601 1.00 49.91 82 GLU B CA 1
ATOM 6373 C C . GLU B 1 59 ? 26.744 71.547 -3.584 1.00 49.87 82 GLU B C 1
ATOM 6374 O O . GLU B 1 59 ? 26.583 70.330 -3.506 1.00 49.81 82 GLU B O 1
ATOM 6380 N N . ASP B 1 60 ? 26.155 72.299 -4.509 1.00 49.91 83 ASP B N 1
ATOM 6381 C CA . ASP B 1 60 ? 25.280 71.726 -5.524 1.00 49.97 83 ASP B CA 1
ATOM 6382 C C . ASP B 1 60 ? 26.054 70.882 -6.531 1.00 50.07 83 ASP B C 1
ATOM 6383 O O . ASP B 1 60 ? 27.264 71.048 -6.701 1.00 50.09 83 ASP B O 1
ATOM 6388 N N . TRP B 1 61 ? 25.346 69.978 -7.199 1.00 50.08 84 TRP B N 1
ATOM 6389 C CA . TRP B 1 61 ? 25.918 69.229 -8.309 1.00 49.98 84 TRP B CA 1
ATOM 6390 C C . TRP B 1 61 ? 26.496 70.186 -9.339 1.00 50.00 84 TRP B C 1
ATOM 6391 O O . TRP B 1 61 ? 26.036 71.323 -9.467 1.00 49.98 84 TRP B O 1
ATOM 6402 N N . LYS B 1 62 ? 27.501 69.720 -10.076 1.00 49.99 85 LYS B N 1
ATOM 6403 C CA . LYS B 1 62 ? 28.024 70.467 -11.211 1.00 49.99 85 LYS B CA 1
ATOM 6404 C C . LYS B 1 62 ? 27.376 69.943 -12.488 1.00 49.99 85 LYS B C 1
ATOM 6405 O O . LYS B 1 62 ? 27.459 68.752 -12.787 1.00 50.02 85 LYS B O 1
ATOM 6411 N N . PRO B 1 63 ? 26.727 70.837 -13.248 1.00 49.97 86 PRO B N 1
ATOM 6412 C CA . PRO B 1 63 ? 25.963 70.443 -14.425 1.00 49.95 86 PRO B CA 1
ATOM 6413 C C . PRO B 1 63 ? 26.689 69.388 -15.252 1.00 49.97 86 PRO B C 1
ATOM 6414 O O . PRO B 1 63 ? 26.050 68.536 -15.870 1.00 49.96 86 PRO B O 1
ATOM 6418 N N . ALA B 1 64 ? 28.017 69.445 -15.254 1.00 50.02 87 ALA B N 1
ATOM 6419 C CA . ALA B 1 64 ? 28.816 68.532 -16.065 1.00 50.05 87 ALA B CA 1
ATOM 6420 C C . ALA B 1 64 ? 28.868 67.140 -15.445 1.00 50.08 87 ALA B C 1
ATOM 6421 O O . ALA B 1 64 ? 29.498 66.232 -15.986 1.00 50.20 87 ALA B O 1
ATOM 6423 N N . ASP B 1 65 ? 28.196 66.975 -14.311 1.00 50.06 88 ASP B N 1
ATOM 6424 C CA . ASP B 1 65 ? 28.221 65.707 -13.595 1.00 50.03 88 ASP B CA 1
ATOM 6425 C C . ASP B 1 65 ? 26.814 65.177 -13.342 1.00 50.01 88 ASP B C 1
ATOM 6426 O O . ASP B 1 65 ? 26.637 64.034 -12.918 1.00 50.01 88 ASP B O 1
ATOM 6431 N N . ILE B 1 66 ? 25.814 66.009 -13.609 1.00 49.99 89 ILE B N 1
ATOM 6432 C CA . ILE B 1 66 ? 24.427 65.616 -13.386 1.00 49.95 89 ILE B CA 1
ATOM 6433 C C . ILE B 1 66 ? 23.905 64.671 -14.476 1.00 49.94 89 ILE B C 1
ATOM 6434 O O . ILE B 1 66 ? 23.664 65.079 -15.611 1.00 49.82 89 ILE B O 1
ATOM 6439 N N . PRO B 1 67 ? 23.692 63.399 -14.122 1.00 49.94 90 PRO B N 1
ATOM 6440 C CA . PRO B 1 67 ? 23.235 62.423 -15.110 1.00 49.94 90 PRO B CA 1
ATOM 6441 C C . PRO B 1 67 ? 21.919 62.882 -15.708 1.00 49.98 90 PRO B C 1
ATOM 6442 O O . PRO B 1 67 ? 21.316 63.815 -15.176 1.00 50.02 90 PRO B O 1
ATOM 6446 N N . GLU B 1 68 ? 21.489 62.253 -16.803 1.00 50.02 91 GLU B N 1
ATOM 6447 C CA . GLU B 1 68 ? 20.194 62.613 -17.443 1.00 50.07 91 GLU B CA 1
ATOM 6448 C C . GLU B 1 68 ? 19.114 61.804 -16.774 1.00 50.09 91 GLU B C 1
ATOM 6449 O O . GLU B 1 68 ? 17.956 62.234 -16.666 1.00 50.16 91 GLU B O 1
ATOM 6455 N N . VAL B 1 69 ? 19.488 60.598 -16.372 1.00 50.07 92 VAL B N 1
ATOM 6456 C CA . VAL B 1 69 ? 18.584 59.767 -15.597 1.00 50.04 92 VAL B CA 1
ATOM 6457 C C . VAL B 1 69 ? 19.036 59.888 -14.159 1.00 50.01 92 VAL B C 1
ATOM 6458 O O . VAL B 1 69 ? 20.095 59.388 -13.800 1.00 50.00 92 VAL B O 1
ATOM 6462 N N . LYS B 1 70 ? 18.268 60.622 -13.365 1.00 49.98 93 LYS B N 1
ATOM 6463 C CA . LYS B 1 70 ? 18.555 60.743 -11.956 1.00 49.93 93 LYS B CA 1
ATOM 6464 C C . LYS B 1 70 ? 17.828 59.624 -11.218 1.00 49.94 93 LYS B C 1
ATOM 6465 O O . LYS B 1 70 ? 16.657 59.759 -10.856 1.00 49.92 93 LYS B O 1
ATOM 6471 N N . ASP B 1 71 ? 18.526 58.509 -11.010 1.00 49.91 94 ASP B N 1
ATOM 6472 C CA . ASP B 1 71 ? 17.977 57.378 -10.266 1.00 49.89 94 ASP B CA 1
ATOM 6473 C C . ASP B 1 71 ? 18.326 57.528 -8.793 1.00 49.86 94 ASP B C 1
ATOM 6474 O O . ASP B 1 71 ? 18.765 58.592 -8.364 1.00 49.90 94 ASP B O 1
ATOM 6479 N N . PHE B 1 72 ? 18.145 56.464 -8.018 1.00 49.90 95 PHE B N 1
ATOM 6480 C CA . PHE B 1 72 ? 18.382 56.531 -6.577 1.00 49.90 95 PHE B CA 1
ATOM 6481 C C . PHE B 1 72 ? 19.815 56.944 -6.225 1.00 49.91 95 PHE B C 1
ATOM 6482 O O . PHE B 1 72 ? 20.043 57.631 -5.226 1.00 49.96 95 PHE B O 1
ATOM 6490 N N . ARG B 1 73 ? 20.773 56.541 -7.054 1.00 49.88 96 ARG B N 1
ATOM 6491 C CA . ARG B 1 73 ? 22.176 56.887 -6.831 1.00 49.88 96 ARG B CA 1
ATOM 6492 C C . ARG B 1 73 ? 22.415 58.396 -6.852 1.00 49.90 96 ARG B C 1
ATOM 6493 O O . ARG B 1 73 ? 23.308 58.897 -6.166 1.00 49.94 96 ARG B O 1
ATOM 6501 N N . PHE B 1 74 ? 21.618 59.116 -7.639 1.00 49.91 97 PHE B N 1
ATOM 6502 C CA . PHE B 1 74 ? 21.739 60.571 -7.739 1.00 49.87 97 PHE B CA 1
ATOM 6503 C C . PHE B 1 74 ? 21.291 61.263 -6.458 1.00 49.89 97 PHE B C 1
ATOM 6504 O O . PHE B 1 74 ? 21.809 62.321 -6.102 1.00 49.92 97 PHE B O 1
ATOM 6512 N N . TYR B 1 75 ? 20.328 60.659 -5.769 1.00 49.83 98 TYR B N 1
ATOM 6513 C CA . TYR B 1 75 ? 19.782 61.243 -4.554 1.00 49.72 98 TYR B CA 1
ATOM 6514 C C . TYR B 1 75 ? 20.527 60.761 -3.320 1.00 49.74 98 TYR B C 1
ATOM 6515 O O . TYR B 1 75 ? 20.747 61.528 -2.388 1.00 49.65 98 TYR B O 1
ATOM 6524 N N . PHE B 1 76 ? 20.912 59.488 -3.321 1.00 49.73 99 PHE B N 1
ATOM 6525 C CA . PHE B 1 76 ? 21.661 58.913 -2.207 1.00 49.78 99 PHE B CA 1
ATOM 6526 C C . PHE B 1 76 ? 23.040 59.558 -2.093 1.00 49.80 99 PHE B C 1
ATOM 6527 O O . PHE B 1 76 ? 23.618 59.632 -1.005 1.00 49.85 99 PHE B O 1
ATOM 6535 N N . ASN B 1 77 ? 23.552 60.029 -3.226 1.00 49.75 100 ASN B N 1
ATOM 6536 C CA . ASN B 1 77 ? 24.726 60.893 -3.247 1.00 49.80 100 ASN B CA 1
ATOM 6537 C C . ASN B 1 77 ? 24.275 62.337 -3.013 1.00 49.81 100 ASN B C 1
ATOM 6538 O O . ASN B 1 77 ? 24.460 63.208 -3.862 1.00 49.80 100 ASN B O 1
ATOM 6543 N N . GLN B 1 78 ? 23.690 62.570 -1.842 1.00 49.79 101 GLN B N 1
ATOM 6544 C CA . GLN B 1 78 ? 22.959 63.798 -1.542 1.00 49.80 101 GLN B CA 1
ATOM 6545 C C . GLN B 1 78 ? 23.817 65.058 -1.557 1.00 49.81 101 GLN B C 1
ATOM 6546 O O . GLN B 1 78 ? 24.835 65.136 -0.869 1.00 49.81 101 GLN B O 1
ATOM 6552 N N . LYS B 1 79 ? 23.388 66.044 -2.338 1.00 49.78 102 LYS B N 1
ATOM 6553 C CA . LYS B 1 79 ? 24.098 67.315 -2.439 1.00 49.78 102 LYS B CA 1
ATOM 6554 C C . LYS B 1 79 ? 23.133 68.497 -2.491 1.00 49.75 102 LYS B C 1
ATOM 6555 O O . LYS B 1 79 ? 21.968 68.348 -2.863 1.00 49.71 102 LYS B O 1
ATOM 6561 N N . GLY B 1 80 ? 23.630 69.671 -2.115 1.00 49.68 103 GLY B N 1
ATOM 6562 C CA . GLY B 1 80 ? 22.903 70.916 -2.330 1.00 49.73 103 GLY B CA 1
ATOM 6563 C C . GLY B 1 80 ? 21.876 71.310 -1.287 1.00 49.71 103 GLY B C 1
ATOM 6564 O O . GLY B 1 80 ? 22.083 71.125 -0.088 1.00 49.74 103 GLY B O 1
ATOM 6565 N N . LEU B 1 81 ? 20.760 71.855 -1.760 1.00 49.73 104 LEU B N 1
ATOM 6566 C CA . LEU B 1 81 ? 19.739 72.445 -0.894 1.00 49.75 104 LEU B CA 1
ATOM 6567 C C . LEU B 1 81 ? 19.319 71.574 0.292 1.00 49.72 104 LEU B C 1
ATOM 6568 O O . LEU B 1 81 ? 19.309 72.038 1.429 1.00 49.75 104 LEU B O 1
ATOM 6573 N N . THR B 1 82 ? 18.960 70.322 0.032 1.00 49.65 105 THR B N 1
ATOM 6574 C CA . THR B 1 82 ? 18.449 69.465 1.098 1.00 49.62 105 THR B CA 1
ATOM 6575 C C . THR B 1 82 ? 19.470 69.271 2.218 1.00 49.57 105 THR B C 1
ATOM 6576 O O . THR B 1 82 ? 19.105 69.229 3.391 1.00 49.64 105 THR B O 1
ATOM 6580 N N . VAL B 1 83 ? 20.746 69.165 1.859 1.00 49.54 106 VAL B N 1
ATOM 6581 C CA . VAL B 1 83 ? 21.809 69.079 2.856 1.00 49.54 106 VAL B CA 1
ATOM 6582 C C . VAL B 1 83 ? 21.899 70.382 3.649 1.00 49.58 106 VAL B C 1
ATOM 6583 O O . VAL B 1 83 ? 22.039 70.366 4.874 1.00 49.63 106 VAL B O 1
ATOM 6587 N N . ARG B 1 84 ? 21.808 71.508 2.947 1.00 49.52 107 ARG B N 1
ATOM 6588 C CA . ARG B 1 84 ? 21.883 72.815 3.589 1.00 49.56 107 ARG B CA 1
ATOM 6589 C C . ARG B 1 84 ? 20.794 73.015 4.641 1.00 49.49 107 ARG B C 1
ATOM 6590 O O . ARG B 1 84 ? 21.080 73.460 5.753 1.00 49.39 107 ARG B O 1
ATOM 6598 N N . VAL B 1 85 ? 19.553 72.679 4.302 1.00 49.48 108 VAL B N 1
ATOM 6599 C CA . VAL B 1 85 ? 18.450 72.847 5.249 1.00 49.54 108 VAL B CA 1
ATOM 6600 C C . VAL B 1 85 ? 18.571 71.898 6.442 1.00 49.58 108 VAL B C 1
ATOM 6601 O O . VAL B 1 85 ? 18.182 72.240 7.557 1.00 49.71 108 VAL B O 1
ATOM 6605 N N . GLU B 1 86 ? 19.109 70.705 6.209 1.00 49.58 109 GLU B N 1
ATOM 6606 C CA . GLU B 1 86 ? 19.305 69.749 7.292 1.00 49.55 109 GLU B CA 1
ATOM 6607 C C . GLU B 1 86 ? 20.308 70.284 8.309 1.00 49.55 109 GLU B C 1
ATOM 6608 O O . GLU B 1 86 ? 20.149 70.085 9.513 1.00 49.48 109 GLU B O 1
ATOM 6614 N N . LEU B 1 87 ? 21.336 70.969 7.818 1.00 49.52 110 LEU B N 1
ATOM 6615 C CA . LEU B 1 87 ? 22.355 71.534 8.694 1.00 49.53 110 LEU B CA 1
ATOM 6616 C C . LEU B 1 87 ? 21.871 72.809 9.387 1.00 49.51 110 LEU B C 1
ATOM 6617 O O . LEU B 1 87 ? 22.372 73.170 10.449 1.00 49.49 110 LEU B O 1
ATOM 6622 N N . MET B 1 88 ? 20.900 73.493 8.789 1.00 49.65 111 MET B N 1
ATOM 6623 C CA . MET B 1 88 ? 20.252 74.619 9.460 1.00 49.71 111 MET B CA 1
ATOM 6624 C C . MET B 1 88 ? 19.405 74.093 10.611 1.00 49.63 111 MET B C 1
ATOM 6625 O O . MET B 1 88 ? 19.428 74.635 11.711 1.00 49.68 111 MET B O 1
ATOM 6630 N N . ALA B 1 89 ? 18.646 73.034 10.348 1.00 49.57 112 ALA B N 1
ATOM 6631 C CA . ALA B 1 89 ? 17.830 72.423 11.382 1.00 49.59 112 ALA B CA 1
ATOM 6632 C C . ALA B 1 89 ? 18.725 71.976 12.529 1.00 49.51 112 ALA B C 1
ATOM 6633 O O . ALA B 1 89 ? 18.434 72.235 13.695 1.00 49.56 112 ALA B O 1
ATOM 6635 N N . LEU B 1 90 ? 19.825 71.314 12.188 1.00 49.49 113 LEU B N 1
ATOM 6636 C CA . LEU B 1 90 ? 20.798 70.875 13.179 1.00 49.50 113 LEU B CA 1
ATOM 6637 C C . LEU B 1 90 ? 21.357 72.047 13.977 1.00 49.49 113 LEU B C 1
ATOM 6638 O O . LEU B 1 90 ? 21.488 71.968 15.195 1.00 49.44 113 LEU B O 1
ATOM 6643 N N . ASN B 1 91 ? 21.695 73.131 13.286 1.00 49.54 114 ASN B N 1
ATOM 6644 C CA . ASN B 1 91 ? 22.212 74.318 13.954 1.00 49.61 114 ASN B CA 1
ATOM 6645 C C . ASN B 1 91 ? 21.173 74.936 14.883 1.00 49.73 114 ASN B C 1
ATOM 6646 O O . ASN B 1 91 ? 21.505 75.395 15.975 1.00 49.73 114 ASN B O 1
ATOM 6651 N N . TYR B 1 92 ? 19.915 74.950 14.449 1.00 49.78 115 TYR B N 1
ATOM 6652 C CA . TYR B 1 92 ? 18.842 75.449 15.302 1.00 49.78 115 TYR B CA 1
ATOM 6653 C C . TYR B 1 92 ? 18.714 74.594 16.560 1.00 49.82 115 TYR B C 1
ATOM 6654 O O . TYR B 1 92 ? 18.491 75.113 17.651 1.00 49.86 115 TYR B O 1
ATOM 6663 N N . LEU B 1 93 ? 18.851 73.283 16.403 1.00 49.79 116 LEU B N 1
ATOM 6664 C CA . LEU B 1 93 ? 18.849 72.384 17.551 1.00 49.85 116 LEU B CA 1
ATOM 6665 C C . LEU B 1 93 ? 19.888 72.819 18.571 1.00 49.82 116 LEU B C 1
ATOM 6666 O O . LEU B 1 93 ? 19.649 72.766 19.773 1.00 50.01 116 LEU B O 1
ATOM 6671 N N . MET B 1 94 ? 21.043 73.251 18.080 1.00 49.77 117 MET B N 1
ATOM 6672 C CA . MET B 1 94 ? 22.202 73.487 18.931 1.00 49.73 117 MET B CA 1
ATOM 6673 C C . MET B 1 94 ? 22.328 74.921 19.442 1.00 49.78 117 MET B C 1
ATOM 6674 O O . MET B 1 94 ? 23.123 75.198 20.345 1.00 49.70 117 MET B O 1
ATOM 6679 N N . THR B 1 95 ? 21.552 75.833 18.867 1.00 49.79 118 THR B N 1
ATOM 6680 C CA . THR B 1 95 ? 21.639 77.236 19.251 1.00 49.78 118 THR B CA 1
ATOM 6681 C C . THR B 1 95 ? 20.273 77.830 19.570 1.00 49.85 118 THR B C 1
ATOM 6682 O O . THR B 1 95 ? 20.171 78.802 20.321 1.00 49.91 118 THR B O 1
ATOM 6686 N N . LYS B 1 96 ? 19.228 77.242 18.992 1.00 49.85 119 LYS B N 1
ATOM 6687 C CA . LYS B 1 96 ? 17.860 77.735 19.161 1.00 49.87 119 LYS B CA 1
ATOM 6688 C C . LYS B 1 96 ? 17.709 79.207 18.771 1.00 49.80 119 LYS B C 1
ATOM 6689 O O . LYS B 1 96 ? 16.845 79.910 19.293 1.00 49.82 119 LYS B O 1
ATOM 6695 N N . ASP B 1 97 ? 18.554 79.665 17.853 1.00 49.71 120 ASP B N 1
ATOM 6696 C CA . ASP B 1 97 ? 18.408 80.997 17.279 1.00 49.68 120 ASP B CA 1
ATOM 6697 C C . ASP B 1 97 ? 17.179 81.000 16.372 1.00 49.60 120 ASP B C 1
ATOM 6698 O O . ASP B 1 97 ? 17.177 80.356 15.328 1.00 49.61 120 ASP B O 1
ATOM 6703 N N . PRO B 1 98 ? 16.123 81.720 16.776 1.00 49.59 121 PRO B N 1
ATOM 6704 C CA . PRO B 1 98 ? 14.852 81.703 16.056 1.00 49.61 121 PRO B CA 1
ATOM 6705 C C . PRO B 1 98 ? 14.992 81.794 14.535 1.00 49.56 121 PRO B C 1
ATOM 6706 O O . PRO B 1 98 ? 14.351 81.026 13.817 1.00 49.55 121 PRO B O 1
ATOM 6710 N N . LYS B 1 99 ? 15.819 82.715 14.047 1.00 49.54 122 LYS B N 1
ATOM 6711 C CA . LYS B 1 99 ? 15.912 82.953 12.605 1.00 49.57 122 LYS B CA 1
ATOM 6712 C C . LYS B 1 99 ? 16.564 81.804 11.821 1.00 49.54 122 LYS B C 1
ATOM 6713 O O . LYS B 1 99 ? 16.324 81.648 10.624 1.00 49.50 122 LYS B O 1
ATOM 6719 N N . VAL B 1 100 ? 17.380 81.005 12.496 1.00 49.48 123 VAL B N 1
ATOM 6720 C CA . VAL B 1 100 ? 17.949 79.812 11.881 1.00 49.47 123 VAL B CA 1
ATOM 6721 C C . VAL B 1 100 ? 16.843 78.795 11.595 1.00 49.42 123 VAL B C 1
ATOM 6722 O O . VAL B 1 100 ? 16.801 78.189 10.524 1.00 49.38 123 VAL B O 1
ATOM 6726 N N . GLY B 1 101 ? 15.939 78.620 12.553 1.00 49.37 124 GLY B N 1
ATOM 6727 C CA . GLY B 1 101 ? 14.795 77.743 12.358 1.00 49.41 124 GLY B CA 1
ATOM 6728 C C . GLY B 1 101 ? 13.898 78.254 11.247 1.00 49.43 124 GLY B C 1
ATOM 6729 O O . GLY B 1 101 ? 13.315 77.474 10.494 1.00 49.39 124 GLY B O 1
ATOM 6730 N N . ARG B 1 102 ? 13.788 79.574 11.141 1.00 49.42 125 ARG B N 1
ATOM 6731 C CA . ARG B 1 102 ? 12.997 80.181 10.080 1.00 49.49 125 ARG B CA 1
ATOM 6732 C C . ARG B 1 102 ? 13.623 79.934 8.712 1.00 49.42 125 ARG B C 1
ATOM 6733 O O . ARG B 1 102 ? 12.921 79.595 7.762 1.00 49.39 125 ARG B O 1
ATOM 6741 N N . GLU B 1 103 ? 14.939 80.099 8.611 1.00 49.43 126 GLU B N 1
ATOM 6742 C CA . GLU B 1 103 ? 15.610 79.862 7.338 1.00 49.52 126 GLU B CA 1
ATOM 6743 C C . GLU B 1 103 ? 15.410 78.419 6.889 1.00 49.54 126 GLU B C 1
ATOM 6744 O O . GLU B 1 103 ? 15.106 78.160 5.724 1.00 49.47 126 GLU B O 1
ATOM 6750 N N . ALA B 1 104 ? 15.568 77.483 7.819 1.00 49.51 127 ALA B N 1
ATOM 6751 C CA . ALA B 1 104 ? 15.351 76.073 7.516 1.00 49.55 127 ALA B CA 1
ATOM 6752 C C . ALA B 1 104 ? 13.965 75.861 6.923 1.00 49.55 127 ALA B C 1
ATOM 6753 O O . ALA B 1 104 ? 13.822 75.284 5.848 1.00 49.51 127 ALA B O 1
ATOM 6755 N N . ILE B 1 105 ? 12.946 76.346 7.624 1.00 49.57 128 ILE B N 1
ATOM 6756 C CA . ILE B 1 105 ? 11.566 76.144 7.197 1.00 49.66 128 ILE B CA 1
ATOM 6757 C C . ILE B 1 105 ? 11.263 76.782 5.845 1.00 49.58 128 ILE B C 1
ATOM 6758 O O . ILE B 1 105 ? 10.710 76.135 4.959 1.00 49.51 128 ILE B O 1
ATOM 6763 N N . THR B 1 106 ? 11.634 78.050 5.689 1.00 49.63 129 THR B N 1
ATOM 6764 C CA . THR B 1 106 ? 11.307 78.802 4.481 1.00 49.61 129 THR B CA 1
ATOM 6765 C C . THR B 1 106 ? 12.100 78.321 3.261 1.00 49.60 129 THR B C 1
ATOM 6766 O O . THR B 1 106 ? 11.645 78.459 2.124 1.00 49.62 129 THR B O 1
ATOM 6770 N N . SER B 1 107 ? 13.277 77.754 3.505 1.00 49.57 130 SER B N 1
ATOM 6771 C CA . SER B 1 107 ? 14.131 77.260 2.426 1.00 49.64 130 SER B CA 1
ATOM 6772 C C . SER B 1 107 ? 13.618 75.961 1.818 1.00 49.64 130 SER B C 1
ATOM 6773 O O . SER B 1 107 ? 13.934 75.645 0.677 1.00 49.73 130 SER B O 1
ATOM 6776 N N . ILE B 1 108 ? 12.824 75.212 2.575 1.00 49.65 131 ILE B N 1
ATOM 6777 C CA . ILE B 1 108 ? 12.413 73.878 2.141 1.00 49.68 131 ILE B CA 1
ATOM 6778 C C . ILE B 1 108 ? 10.930 73.776 1.780 1.00 49.69 131 ILE B C 1
ATOM 6779 O O . ILE B 1 108 ? 10.529 72.893 1.021 1.00 49.73 131 ILE B O 1
ATOM 6784 N N . ILE B 1 109 ? 10.121 74.680 2.321 1.00 49.73 132 ILE B N 1
ATOM 6785 C CA . ILE B 1 109 ? 8.673 74.551 2.225 1.00 49.76 132 ILE B CA 1
ATOM 6786 C C . ILE B 1 109 ? 8.191 74.524 0.776 1.00 49.84 132 ILE B C 1
ATOM 6787 O O . ILE B 1 109 ? 7.379 73.668 0.408 1.00 49.89 132 ILE B O 1
ATOM 6792 N N . ASP B 1 110 ? 8.700 75.440 -0.045 1.00 49.89 133 ASP B N 1
ATOM 6793 C CA . ASP B 1 110 ? 8.171 75.559 -1.395 1.00 50.05 133 ASP B CA 1
ATOM 6794 C C . ASP B 1 110 ? 8.592 74.427 -2.288 1.00 50.08 133 ASP B C 1
ATOM 6795 O O . ASP B 1 110 ? 7.770 73.845 -3.003 1.00 50.08 133 ASP B O 1
ATOM 6800 N N . THR B 1 111 ? 9.876 74.119 -2.235 1.00 50.06 134 THR B N 1
ATOM 6801 C CA . THR B 1 111 ? 10.410 72.928 -2.934 1.00 50.05 134 THR B CA 1
ATOM 6802 C C . THR B 1 111 ? 9.682 71.626 -2.555 1.00 49.97 134 THR B C 1
ATOM 6803 O O . THR B 1 111 ? 9.381 70.794 -3.410 1.00 50.00 134 THR B O 1
ATOM 6807 N N . LEU B 1 112 ? 9.380 71.477 -1.271 1.00 49.96 135 LEU B N 1
ATOM 6808 C CA . LEU B 1 112 ? 8.685 70.300 -0.770 1.00 49.98 135 LEU B CA 1
ATOM 6809 C C . LEU B 1 112 ? 7.299 70.182 -1.406 1.00 50.00 135 LEU B C 1
ATOM 6810 O O . LEU B 1 112 ? 6.836 69.082 -1.718 1.00 50.13 135 LEU B O 1
ATOM 6815 N N . GLU B 1 113 ? 6.651 71.325 -1.603 1.00 49.94 136 GLU B N 1
ATOM 6816 C CA . GLU B 1 113 ? 5.299 71.371 -2.149 1.00 49.92 136 GLU B CA 1
ATOM 6817 C C . GLU B 1 113 ? 5.234 71.021 -3.631 1.00 50.00 136 GLU B C 1
ATOM 6818 O O . GLU B 1 113 ? 4.224 70.502 -4.109 1.00 50.06 136 GLU B O 1
ATOM 6824 N N . THR B 1 114 ? 6.307 71.315 -4.356 1.00 49.97 137 THR B N 1
ATOM 6825 C CA . THR B 1 114 ? 6.257 71.299 -5.813 1.00 49.89 137 THR B CA 1
ATOM 6826 C C . THR B 1 114 ? 7.198 70.284 -6.459 1.00 49.87 137 THR B C 1
ATOM 6827 O O . THR B 1 114 ? 7.112 70.027 -7.658 1.00 49.86 137 THR B O 1
ATOM 6831 N N . ALA B 1 115 ? 8.094 69.711 -5.665 1.00 49.85 138 ALA B N 1
ATOM 6832 C CA . ALA B 1 115 ? 9.058 68.742 -6.185 1.00 49.93 138 ALA B CA 1
ATOM 6833 C C . ALA B 1 115 ? 8.402 67.661 -7.051 1.00 49.95 138 ALA B C 1
ATOM 6834 O O . ALA B 1 115 ? 7.394 67.066 -6.663 1.00 50.01 138 ALA B O 1
ATOM 6836 N N . THR B 1 116 ? 8.986 67.411 -8.221 1.00 49.93 139 THR B N 1
ATOM 6837 C CA . THR B 1 116 ? 8.520 66.350 -9.112 1.00 49.94 139 THR B CA 1
ATOM 6838 C C . THR B 1 116 ? 9.657 65.364 -9.382 1.00 49.95 139 THR B C 1
ATOM 6839 O O . THR B 1 116 ? 10.830 65.739 -9.359 1.00 49.99 139 THR B O 1
ATOM 6843 N N . PHE B 1 117 ? 9.308 64.108 -9.645 1.00 49.94 140 PHE B N 1
ATOM 6844 C CA . PHE B 1 117 ? 10.314 63.063 -9.833 1.00 49.97 140 PHE B CA 1
ATOM 6845 C C . PHE B 1 117 ? 10.051 62.202 -11.067 1.00 50.02 140 PHE B C 1
ATOM 6846 O O . PHE B 1 117 ? 9.143 61.369 -11.069 1.00 50.11 140 PHE B O 1
ATOM 6854 N N . LYS B 1 118 ? 10.856 62.396 -12.108 1.00 49.98 141 LYS B N 1
ATOM 6855 C CA . LYS B 1 118 ? 10.758 61.578 -13.311 1.00 49.90 141 LYS B CA 1
ATOM 6856 C C . LYS B 1 118 ? 11.001 60.107 -12.985 1.00 49.87 141 LYS B C 1
ATOM 6857 O O . LYS B 1 118 ? 11.900 59.780 -12.209 1.00 49.85 141 LYS B O 1
ATOM 6863 N N . PRO B 1 119 ? 10.199 59.213 -13.584 1.00 49.87 142 PRO B N 1
ATOM 6864 C CA . PRO B 1 119 ? 10.357 57.772 -13.390 1.00 49.88 142 PRO B CA 1
ATOM 6865 C C . PRO B 1 119 ? 11.787 57.308 -13.662 1.00 49.86 142 PRO B C 1
ATOM 6866 O O . PRO B 1 119 ? 12.382 57.685 -14.671 1.00 49.81 142 PRO B O 1
ATOM 6870 N N . ALA B 1 120 ? 12.329 56.498 -12.759 1.00 49.89 143 ALA B N 1
ATOM 6871 C CA . ALA B 1 120 ? 13.685 55.979 -12.901 1.00 49.89 143 ALA B CA 1
ATOM 6872 C C . ALA B 1 120 ? 13.947 54.895 -11.864 1.00 49.93 143 ALA B C 1
ATOM 6873 O O . ALA B 1 120 ? 13.135 54.679 -10.964 1.00 49.91 143 ALA B O 1
ATOM 6875 N N . GLY B 1 121 ? 15.086 54.220 -11.991 1.00 49.97 144 GLY B N 1
ATOM 6876 C CA . GLY B 1 121 ? 15.439 53.121 -11.096 1.00 49.94 144 GLY B CA 1
ATOM 6877 C C . GLY B 1 121 ? 15.300 53.441 -9.618 1.00 49.93 144 GLY B C 1
ATOM 6878 O O . GLY B 1 121 ? 16.077 54.220 -9.066 1.00 49.99 144 GLY B O 1
ATOM 6879 N N . ASP B 1 122 ? 14.302 52.831 -8.981 1.00 49.85 145 ASP B N 1
ATOM 6880 C CA . ASP B 1 122 ? 14.072 52.973 -7.540 1.00 49.81 145 ASP B CA 1
ATOM 6881 C C . ASP B 1 122 ? 13.854 54.415 -7.088 1.00 49.82 145 ASP B C 1
ATOM 6882 O O . ASP B 1 122 ? 14.249 54.798 -5.984 1.00 49.72 145 ASP B O 1
ATOM 6887 N N . ILE B 1 123 ? 13.202 55.203 -7.938 1.00 49.76 146 ILE B N 1
ATOM 6888 C CA . ILE B 1 123 ? 12.953 56.613 -7.648 1.00 49.80 146 ILE B CA 1
ATOM 6889 C C . ILE B 1 123 ? 12.337 56.858 -6.261 1.00 49.80 146 ILE B C 1
ATOM 6890 O O . ILE B 1 123 ? 12.525 57.925 -5.678 1.00 49.77 146 ILE B O 1
ATOM 6895 N N . SER B 1 124 ? 11.613 55.873 -5.735 1.00 49.81 147 SER B N 1
ATOM 6896 C CA . SER B 1 124 ? 10.995 56.002 -4.414 1.00 49.88 147 SER B CA 1
ATOM 6897 C C . SER B 1 124 ? 12.039 56.290 -3.340 1.00 49.92 147 SER B C 1
ATOM 6898 O O . SER B 1 124 ? 11.721 56.833 -2.278 1.00 50.01 147 SER B O 1
ATOM 6901 N N . ARG B 1 125 ? 13.284 55.916 -3.622 1.00 49.85 148 ARG B N 1
ATOM 6902 C CA . ARG B 1 125 ? 14.389 56.155 -2.700 1.00 49.74 148 ARG B CA 1
ATOM 6903 C C . ARG B 1 125 ? 14.764 57.632 -2.676 1.00 49.72 148 ARG B C 1
ATOM 6904 O O . ARG B 1 125 ? 15.108 58.177 -1.627 1.00 49.68 148 ARG B O 1
ATOM 6912 N N . GLY B 1 126 ? 14.697 58.274 -3.837 1.00 49.67 149 GLY B N 1
ATOM 6913 C CA . GLY B 1 126 ? 14.959 59.704 -3.931 1.00 49.72 149 GLY B CA 1
ATOM 6914 C C . GLY B 1 126 ? 13.824 60.484 -3.303 1.00 49.78 149 GLY B C 1
ATOM 6915 O O . GLY B 1 126 ? 14.044 61.417 -2.530 1.00 49.85 149 GLY B O 1
ATOM 6916 N N . ILE B 1 127 ? 12.603 60.083 -3.634 1.00 49.82 150 ILE B N 1
ATOM 6917 C CA . ILE B 1 127 ? 11.407 60.704 -3.083 1.00 49.80 150 ILE B CA 1
ATOM 6918 C C . ILE B 1 127 ? 11.402 60.630 -1.558 1.00 49.82 150 ILE B C 1
ATOM 6919 O O . ILE B 1 127 ? 11.207 61.639 -0.883 1.00 49.84 150 ILE B O 1
ATOM 6924 N N . GLY B 1 128 ? 11.629 59.433 -1.023 1.00 49.82 151 GLY B N 1
ATOM 6925 C CA . GLY B 1 128 ? 11.624 59.217 0.422 1.00 49.76 151 GLY B CA 1
ATOM 6926 C C . GLY B 1 128 ? 12.673 60.027 1.160 1.00 49.81 151 GLY B C 1
ATOM 6927 O O . GLY B 1 128 ? 12.435 60.511 2.269 1.00 49.79 151 GLY B O 1
ATOM 6928 N N . LEU B 1 129 ? 13.841 60.171 0.545 1.00 49.83 152 LEU B N 1
ATOM 6929 C CA . LEU B 1 129 ? 14.920 60.965 1.121 1.00 49.74 152 LEU B CA 1
ATOM 6930 C C . LEU B 1 129 ? 14.516 62.436 1.204 1.00 49.71 152 LEU B C 1
ATOM 6931 O O . LEU B 1 129 ? 14.889 63.143 2.141 1.00 49.58 152 LEU B O 1
ATOM 6936 N N . PHE B 1 130 ? 13.753 62.888 0.213 1.00 49.70 153 PHE B N 1
ATOM 6937 C CA . PHE B 1 130 ? 13.271 64.260 0.168 1.00 49.68 153 PHE B CA 1
ATOM 6938 C C . PHE B 1 130 ? 12.264 64.486 1.292 1.00 49.76 153 PHE B C 1
ATOM 6939 O O . PHE B 1 130 ? 12.191 65.571 1.870 1.00 49.76 153 PHE B O 1
ATOM 6947 N N . MET B 1 131 ? 11.496 63.446 1.605 1.00 49.71 154 MET B N 1
ATOM 6948 C CA . MET B 1 131 ? 10.534 63.505 2.698 1.00 49.71 154 MET B CA 1
ATOM 6949 C C . MET B 1 131 ? 11.247 63.567 4.046 1.00 49.74 154 MET B C 1
ATOM 6950 O O . MET B 1 131 ? 10.794 64.244 4.968 1.00 49.76 154 MET B O 1
ATOM 6955 N N . VAL B 1 132 ? 12.365 62.859 4.156 1.00 49.66 155 VAL B N 1
ATOM 6956 C CA . VAL B 1 132 ? 13.146 62.855 5.387 1.00 49.61 155 VAL B CA 1
ATOM 6957 C C . VAL B 1 132 ? 13.673 64.250 5.716 1.00 49.60 155 VAL B C 1
ATOM 6958 O O . VAL B 1 132 ? 13.626 64.683 6.868 1.00 49.65 155 VAL B O 1
ATOM 6962 N N . THR B 1 133 ? 14.170 64.953 4.704 1.00 49.62 156 THR B N 1
ATOM 6963 C CA . THR B 1 133 ? 14.636 66.324 4.892 1.00 49.63 156 THR B CA 1
ATOM 6964 C C . THR B 1 133 ? 13.517 67.195 5.456 1.00 49.70 156 THR B C 1
ATOM 6965 O O . THR B 1 133 ? 13.724 67.956 6.404 1.00 49.68 156 THR B O 1
ATOM 6969 N N . GLY B 1 134 ? 12.330 67.073 4.872 1.00 49.68 157 GLY B N 1
ATOM 6970 C CA . GLY B 1 134 ? 11.164 67.793 5.367 1.00 49.66 157 GLY B CA 1
ATOM 6971 C C . GLY B 1 134 ? 10.824 67.426 6.798 1.00 49.61 157 GLY B C 1
ATOM 6972 O O . GLY B 1 134 ? 10.470 68.291 7.599 1.00 49.60 157 GLY B O 1
ATOM 6973 N N . ALA B 1 135 ? 10.931 66.138 7.119 1.00 49.53 158 ALA B N 1
ATOM 6974 C CA . ALA B 1 135 ? 10.629 65.645 8.461 1.00 49.50 158 ALA B CA 1
ATOM 6975 C C . ALA B 1 135 ? 11.595 66.215 9.497 1.00 49.53 158 ALA B C 1
ATOM 6976 O O . ALA B 1 135 ? 11.186 66.620 10.586 1.00 49.61 158 ALA B O 1
ATOM 6978 N N . ILE B 1 136 ? 12.876 66.236 9.146 1.00 49.48 159 ILE B N 1
ATOM 6979 C CA . ILE B 1 136 ? 13.916 66.784 10.009 1.00 49.43 159 ILE B CA 1
ATOM 6980 C C . ILE B 1 136 ? 13.630 68.236 10.383 1.00 49.46 159 ILE B C 1
ATOM 6981 O O . ILE B 1 136 ? 13.708 68.609 11.551 1.00 49.43 159 ILE B O 1
ATOM 6986 N N . VAL B 1 137 ? 13.296 69.051 9.389 1.00 49.37 160 VAL B N 1
ATOM 6987 C CA . VAL B 1 137 ? 12.979 70.455 9.627 1.00 49.50 160 VAL B CA 1
ATOM 6988 C C . VAL B 1 137 ? 11.725 70.592 10.486 1.00 49.59 160 VAL B C 1
ATOM 6989 O O . VAL B 1 137 ? 11.720 71.290 11.504 1.00 49.46 160 VAL B O 1
ATOM 6993 N N . TYR B 1 138 ? 10.660 69.919 10.064 1.00 49.63 161 TYR B N 1
ATOM 6994 C CA . TYR B 1 138 ? 9.384 69.979 10.762 1.00 49.67 161 TYR B CA 1
ATOM 6995 C C . TYR B 1 138 ? 9.545 69.706 12.256 1.00 49.65 161 TYR B C 1
ATOM 6996 O O . TYR B 1 138 ? 9.044 70.456 13.092 1.00 49.60 161 TYR B O 1
ATOM 7005 N N . ASP B 1 139 ? 10.245 68.626 12.586 1.00 49.61 162 ASP B N 1
ATOM 7006 C CA . ASP B 1 139 ? 10.397 68.215 13.978 1.00 49.52 162 ASP B CA 1
ATOM 7007 C C . ASP B 1 139 ? 11.403 69.069 14.743 1.00 49.49 162 ASP B C 1
ATOM 7008 O O . ASP B 1 139 ? 11.113 69.552 15.836 1.00 49.54 162 ASP B O 1
ATOM 7013 N N . TRP B 1 140 ? 12.583 69.254 14.163 1.00 49.42 163 TRP B N 1
ATOM 7014 C CA . TRP B 1 140 ? 13.667 69.981 14.823 1.00 49.43 163 TRP B CA 1
ATOM 7015 C C . TRP B 1 140 ? 13.396 71.479 14.978 1.00 49.43 163 TRP B C 1
ATOM 7016 O O . TRP B 1 140 ? 13.916 72.123 15.892 1.00 49.30 163 TRP B O 1
ATOM 7027 N N . CYS B 1 141 ? 12.587 72.029 14.079 1.00 49.45 164 CYS B N 1
ATOM 7028 C CA . CYS B 1 141 ? 12.271 73.451 14.096 1.00 49.52 164 CYS B CA 1
ATOM 7029 C C . CYS B 1 141 ? 10.783 73.660 14.355 1.00 49.58 164 CYS B C 1
ATOM 7030 O O . CYS B 1 141 ? 10.207 74.668 13.949 1.00 49.73 164 CYS B O 1
ATOM 7033 N N . TYR B 1 142 ? 10.170 72.704 15.042 1.00 49.56 165 TYR B N 1
ATOM 7034 C CA . TYR B 1 142 ? 8.725 72.705 15.245 1.00 49.60 165 TYR B CA 1
ATOM 7035 C C . TYR B 1 142 ? 8.170 73.983 15.875 1.00 49.59 165 TYR B C 1
ATOM 7036 O O . TYR B 1 142 ? 7.141 74.493 15.436 1.00 49.55 165 TYR B O 1
ATOM 7045 N N . ASP B 1 143 ? 8.837 74.492 16.907 1.00 49.67 166 ASP B N 1
ATOM 7046 C CA . ASP B 1 143 ? 8.336 75.675 17.614 1.00 49.68 166 ASP B CA 1
ATOM 7047 C C . ASP B 1 143 ? 8.493 76.960 16.803 1.00 49.71 166 ASP B C 1
ATOM 7048 O O . ASP B 1 143 ? 8.065 78.029 17.236 1.00 49.76 166 ASP B O 1
ATOM 7053 N N . GLN B 1 144 ? 9.105 76.850 15.628 1.00 49.67 167 GLN B N 1
ATOM 7054 C CA . GLN B 1 144 ? 9.218 77.982 14.719 1.00 49.67 167 GLN B CA 1
ATOM 7055 C C . GLN B 1 144 ? 8.164 77.916 13.609 1.00 49.70 167 GLN B C 1
ATOM 7056 O O . GLN B 1 144 ? 7.994 78.869 12.848 1.00 49.63 167 GLN B O 1
ATOM 7062 N N . LEU B 1 145 ? 7.459 76.791 13.521 1.00 49.69 168 LEU B N 1
ATOM 7063 C CA . LEU B 1 145 ? 6.443 76.609 12.485 1.00 49.73 168 LEU B CA 1
ATOM 7064 C C . LEU B 1 145 ? 5.215 77.480 12.717 1.00 49.71 168 LEU B C 1
ATOM 7065 O O . LEU B 1 145 ? 4.656 77.500 13.813 1.00 49.68 168 LEU B O 1
ATOM 7070 N N . LYS B 1 146 ? 4.800 78.199 11.679 1.00 49.82 169 LYS B N 1
ATOM 7071 C CA . LYS B 1 146 ? 3.536 78.926 11.706 1.00 49.77 169 LYS B CA 1
ATOM 7072 C C . LYS B 1 146 ? 2.394 77.948 11.466 1.00 49.81 169 LYS B C 1
ATOM 7073 O O . LYS B 1 146 ? 2.583 76.919 10.817 1.00 49.86 169 LYS B O 1
ATOM 7079 N N . PRO B 1 147 ? 1.202 78.262 11.990 1.00 49.86 170 PRO B N 1
ATOM 7080 C CA . PRO B 1 147 ? 0.059 77.364 11.826 1.00 49.82 170 PRO B CA 1
ATOM 7081 C C . PRO B 1 147 ? -0.228 77.008 10.363 1.00 49.78 170 PRO B C 1
ATOM 7082 O O . PRO B 1 147 ? -0.488 75.843 10.067 1.00 49.76 170 PRO B O 1
ATOM 7086 N N . GLU B 1 148 ? -0.169 77.986 9.456 1.00 49.80 171 GLU B N 1
ATOM 7087 C CA . GLU B 1 148 ? -0.443 77.718 8.032 1.00 49.84 171 GLU B CA 1
ATOM 7088 C C . GLU B 1 148 ? 0.663 76.872 7.416 1.00 49.82 171 GLU B C 1
ATOM 7089 O O . GLU B 1 148 ? 0.418 76.082 6.501 1.00 49.78 171 GLU B O 1
ATOM 7095 N N . GLU B 1 149 ? 1.888 77.070 7.894 1.00 49.79 172 GLU B N 1
ATOM 7096 C CA . GLU B 1 149 ? 3.030 76.309 7.401 1.00 49.76 172 GLU B CA 1
ATOM 7097 C C . GLU B 1 149 ? 2.896 74.844 7.785 1.00 49.75 172 G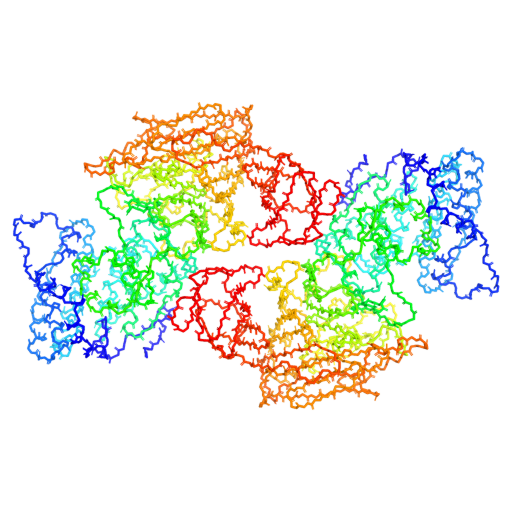LU B C 1
ATOM 7098 O O . GLU B 1 149 ? 3.297 73.955 7.036 1.00 49.78 172 GLU B O 1
ATOM 7104 N N . LYS B 1 150 ? 2.323 74.594 8.956 1.00 49.74 173 LYS B N 1
ATOM 7105 C CA . LYS B 1 150 ? 2.085 73.228 9.399 1.00 49.76 173 LYS B CA 1
ATOM 7106 C C . LYS B 1 150 ? 1.171 72.495 8.418 1.00 49.75 173 LYS B C 1
ATOM 7107 O O . LYS B 1 150 ? 1.466 71.378 7.999 1.00 49.67 173 LYS B O 1
ATOM 7113 N N . THR B 1 151 ? 0.067 73.137 8.046 1.00 49.71 174 THR B N 1
ATOM 7114 C CA . THR B 1 151 ? -0.885 72.549 7.109 1.00 49.72 174 THR B CA 1
ATOM 7115 C C . THR B 1 151 ? -0.245 72.304 5.744 1.00 49.67 174 THR B C 1
ATOM 7116 O O . THR B 1 151 ? -0.476 71.271 5.113 1.00 49.62 174 THR B O 1
ATOM 7120 N N . ARG B 1 152 ? 0.558 73.261 5.293 1.00 49.70 175 ARG B N 1
ATOM 7121 C CA . ARG B 1 152 ? 1.252 73.137 4.015 1.00 49.69 175 ARG B CA 1
ATOM 7122 C C . ARG B 1 152 ? 2.218 71.955 4.007 1.00 49.72 175 ARG B C 1
ATOM 7123 O O . ARG B 1 152 ? 2.255 71.183 3.051 1.00 49.78 175 ARG B O 1
ATOM 7131 N N . PHE B 1 153 ? 3.000 71.814 5.071 1.00 49.80 176 PHE B N 1
ATOM 7132 C CA . PHE B 1 153 ? 3.891 70.667 5.203 1.00 49.81 176 PHE B CA 1
ATOM 7133 C C . PHE B 1 153 ? 3.104 69.365 5.094 1.00 49.84 176 PHE B C 1
ATOM 7134 O O . PHE B 1 153 ? 3.392 68.523 4.240 1.00 49.83 176 PHE B O 1
ATOM 7142 N N . VAL B 1 154 ? 2.107 69.211 5.959 1.00 49.81 177 VAL B N 1
ATOM 7143 C CA . VAL B 1 154 ? 1.275 68.013 5.964 1.00 49.85 177 VAL B CA 1
ATOM 7144 C C . VAL B 1 154 ? 0.825 67.645 4.555 1.00 49.85 177 VAL B C 1
ATOM 7145 O O . VAL B 1 154 ? 1.027 66.517 4.106 1.00 49.92 177 VAL B O 1
ATOM 7149 N N . LYS B 1 155 ? 0.222 68.602 3.857 1.00 49.84 178 LYS B N 1
ATOM 7150 C CA . LYS B 1 155 ? -0.268 68.358 2.503 1.00 49.83 178 LYS B CA 1
ATOM 7151 C C . LYS B 1 155 ? 0.851 67.892 1.580 1.00 49.84 178 LYS B C 1
ATOM 7152 O O . LYS B 1 155 ? 0.684 66.938 0.817 1.00 49.93 178 LYS B O 1
ATOM 7158 N N . ALA B 1 156 ? 1.991 68.570 1.650 1.00 49.78 179 ALA B N 1
ATOM 7159 C CA . ALA B 1 156 ? 3.149 68.199 0.844 1.00 49.75 179 ALA B CA 1
ATOM 7160 C C . ALA B 1 156 ? 3.630 66.785 1.166 1.00 49.75 179 ALA B C 1
ATOM 7161 O O . ALA B 1 156 ? 3.969 66.018 0.261 1.00 49.72 179 ALA B O 1
ATOM 7163 N N . PHE B 1 157 ? 3.653 66.443 2.452 1.00 49.68 180 PHE B N 1
ATOM 7164 C CA . PHE B 1 157 ? 4.086 65.115 2.884 1.00 49.67 180 PHE B CA 1
ATOM 7165 C C . PHE B 1 157 ? 3.196 64.013 2.323 1.00 49.70 180 PHE B C 1
ATOM 7166 O O . PHE B 1 157 ? 3.683 62.947 1.943 1.00 49.67 180 PHE B O 1
ATOM 7174 N N . VAL B 1 158 ? 1.892 64.276 2.280 1.00 49.72 181 VAL B N 1
ATOM 7175 C CA . VAL B 1 158 ? 0.925 63.332 1.726 1.00 49.71 181 VAL B CA 1
ATOM 7176 C C . VAL B 1 158 ? 1.120 63.181 0.221 1.00 49.75 181 VAL B C 1
ATOM 7177 O O . VAL B 1 158 ? 1.107 62.072 -0.312 1.00 49.75 181 VAL B O 1
ATOM 7181 N N . ARG B 1 159 ? 1.303 64.308 -0.459 1.00 49.76 182 ARG B N 1
ATOM 7182 C CA . ARG B 1 159 ? 1.538 64.312 -1.897 1.00 49.74 182 ARG B CA 1
ATOM 7183 C C . ARG B 1 159 ? 2.733 63.433 -2.260 1.00 49.77 182 ARG B C 1
ATOM 7184 O O . ARG B 1 159 ? 2.663 62.621 -3.184 1.00 49.79 182 ARG B O 1
ATOM 7192 N N . LEU B 1 160 ? 3.826 63.595 -1.520 1.00 49.83 183 LEU B N 1
ATOM 7193 C CA . LEU B 1 160 ? 5.043 62.819 -1.747 1.00 49.78 183 LEU B CA 1
ATOM 7194 C C . LEU B 1 160 ? 4.864 61.337 -1.432 1.00 49.72 183 LEU B C 1
ATOM 7195 O O . LEU B 1 160 ? 5.345 60.477 -2.171 1.00 49.74 183 LEU B O 1
ATOM 7200 N N . ALA B 1 161 ? 4.170 61.043 -0.338 1.00 49.70 184 ALA B N 1
ATOM 7201 C CA . ALA B 1 161 ? 3.979 59.662 0.097 1.00 49.75 184 ALA B CA 1
ATOM 7202 C C . ALA B 1 161 ? 3.168 58.855 -0.914 1.00 49.81 184 ALA B C 1
ATOM 7203 O O . ALA B 1 161 ? 3.363 57.648 -1.058 1.00 49.84 184 ALA B O 1
ATOM 7205 N N . LYS B 1 162 ? 2.261 59.529 -1.615 1.00 49.85 185 LYS B N 1
ATOM 7206 C CA . LYS B 1 162 ? 1.438 58.874 -2.625 1.00 49.86 185 LYS B CA 1
ATOM 7207 C C . LYS B 1 162 ? 2.274 58.404 -3.813 1.00 49.89 185 LYS B C 1
ATOM 7208 O O . LYS B 1 162 ? 1.830 57.574 -4.609 1.00 49.93 185 LYS B O 1
ATOM 7214 N N . MET B 1 163 ? 3.491 58.931 -3.920 1.00 49.89 186 MET B N 1
ATOM 7215 C CA . MET B 1 163 ? 4.384 58.590 -5.024 1.00 49.83 186 MET B CA 1
ATOM 7216 C C . MET B 1 163 ? 5.151 57.287 -4.783 1.00 49.84 186 MET B C 1
ATOM 7217 O O . MET B 1 163 ? 5.616 56.653 -5.730 1.00 49.90 186 MET B O 1
ATOM 7222 N N . LEU B 1 164 ? 5.276 56.892 -3.519 1.00 49.78 187 LEU B N 1
ATOM 7223 C CA . LEU B 1 164 ? 6.063 55.713 -3.151 1.00 49.79 187 LEU B CA 1
ATOM 7224 C C . LEU B 1 164 ? 5.461 54.407 -3.672 1.00 49.81 187 LEU B C 1
ATOM 7225 O O . LEU B 1 164 ? 4.250 54.308 -3.870 1.00 49.78 187 LEU B O 1
ATOM 7230 N N . GLU B 1 165 ? 6.316 53.409 -3.889 1.00 49.81 188 GLU B N 1
ATOM 7231 C CA . GLU B 1 165 ? 5.881 52.108 -4.398 1.00 49.95 188 GLU B CA 1
ATOM 7232 C C . GLU B 1 165 ? 4.856 51.447 -3.482 1.00 49.97 188 GLU B C 1
ATOM 7233 O O . GLU B 1 165 ? 3.952 50.749 -3.942 1.00 50.04 188 GLU B O 1
ATOM 7239 N N . CYS B 1 166 ? 5.016 51.646 -2.180 1.00 49.96 189 CYS B N 1
ATOM 7240 C CA . CYS B 1 166 ? 4.114 51.043 -1.216 1.00 49.96 189 CYS B CA 1
ATOM 7241 C C . CYS B 1 166 ? 2.785 51.767 -1.264 1.00 49.91 189 CYS B C 1
ATOM 7242 O O . CYS B 1 166 ? 1.781 51.274 -0.754 1.00 49.97 189 CYS B O 1
ATOM 7245 N N . GLY B 1 167 ? 2.784 52.943 -1.880 1.00 49.82 190 GLY B N 1
ATOM 7246 C CA . GLY B 1 167 ? 1.574 53.750 -1.976 1.00 49.81 190 GLY B CA 1
ATOM 7247 C C . GLY B 1 167 ? 1.243 54.481 -0.688 1.00 49.79 190 GLY B C 1
ATOM 7248 O O . GLY B 1 167 ? 2.011 54.449 0.272 1.00 49.79 190 GLY B O 1
ATOM 7249 N N . TYR B 1 168 ? 0.117 55.180 -0.681 1.00 49.77 191 TYR B N 1
ATOM 7250 C CA . TYR B 1 168 ? -0.368 55.801 0.536 1.00 49.78 191 TYR B CA 1
ATOM 7251 C C . TYR B 1 168 ? -1.880 55.920 0.508 1.00 49.79 191 TYR B C 1
ATOM 7252 O O . TYR B 1 168 ? -2.430 56.726 -0.240 1.00 49.75 191 TYR B O 1
ATOM 7261 N N . PRO B 1 169 ? -2.559 55.139 1.358 1.00 49.83 192 PRO B N 1
ATOM 7262 C CA . PRO B 1 169 ? -1.938 54.320 2.399 1.00 49.80 192 PRO B CA 1
ATOM 7263 C C . PRO B 1 169 ? -0.860 53.383 1.874 1.00 49.80 192 PRO B C 1
ATOM 7264 O O . PRO B 1 169 ? -0.817 53.096 0.677 1.00 49.74 192 PRO B O 1
ATOM 7268 N N . PRO B 1 170 ? 0.020 52.925 2.775 1.00 49.81 193 PRO B N 1
ATOM 7269 C CA . PRO B 1 170 ? 1.098 51.999 2.453 1.00 49.84 193 PRO B CA 1
ATOM 7270 C C . PRO B 1 170 ? 0.589 50.567 2.387 1.00 49.87 193 PRO B C 1
ATOM 7271 O O . PRO B 1 170 ? 0.975 49.736 3.207 1.00 49.89 193 PRO B O 1
ATOM 7275 N N . VAL B 1 171 ? -0.262 50.286 1.404 1.00 49.77 194 VAL B N 1
ATOM 7276 C CA . VAL B 1 171 ? -0.931 48.996 1.308 1.00 49.82 194 VAL B CA 1
ATOM 7277 C C . VAL B 1 171 ? -0.366 48.123 0.184 1.00 49.86 194 VAL B C 1
ATOM 7278 O O . VAL B 1 171 ? -0.929 47.079 -0.150 1.00 49.85 194 VAL B O 1
ATOM 7282 N N . LYS B 1 172 ? 0.758 48.539 -0.390 1.00 49.85 195 LYS B N 1
ATOM 7283 C CA . LYS B 1 172 ? 1.314 47.830 -1.540 1.00 49.85 195 LYS B CA 1
ATOM 7284 C C . LYS B 1 172 ? 2.649 47.140 -1.261 1.00 49.83 195 LYS B C 1
ATOM 7285 O O . LYS B 1 172 ? 3.347 47.470 -0.304 1.00 49.86 195 LYS B O 1
ATOM 7291 N N . ASP B 1 173 ? 2.987 46.176 -2.110 1.00 49.83 196 ASP B N 1
ATOM 7292 C CA . ASP B 1 173 ? 4.243 45.433 -2.009 1.00 49.80 196 ASP B CA 1
ATOM 7293 C C . ASP B 1 173 ? 4.259 44.472 -0.820 1.00 49.81 196 ASP B C 1
ATOM 7294 O O . ASP B 1 173 ? 3.206 44.068 -0.328 1.00 49.84 196 ASP B O 1
ATOM 7299 N N . LYS B 1 174 ? 5.457 44.112 -0.363 1.00 49.83 197 LYS B N 1
ATOM 7300 C CA . LYS B 1 174 ? 5.614 43.063 0.646 1.00 49.80 197 LYS B CA 1
ATOM 7301 C C . LYS B 1 174 ? 6.267 43.569 1.929 1.00 49.81 197 LYS B C 1
ATOM 7302 O O . LYS B 1 174 ? 6.932 44.604 1.933 1.00 49.75 197 LYS B O 1
ATOM 7308 N N . SER B 1 175 ? 6.090 42.819 3.012 1.00 49.82 198 SER B N 1
ATOM 7309 C CA . SER B 1 175 ? 6.536 43.268 4.330 1.00 49.77 198 SER B CA 1
ATOM 7310 C C . SER B 1 175 ? 7.729 42.490 4.891 1.00 49.75 198 SER B C 1
ATOM 7311 O O . SER B 1 175 ? 8.311 42.885 5.898 1.00 49.71 198 SER B O 1
ATOM 7314 N N . ILE B 1 176 ? 8.092 41.386 4.245 1.00 49.78 199 ILE B N 1
ATOM 7315 C CA . ILE B 1 176 ? 9.287 40.643 4.648 1.00 49.71 199 ILE B CA 1
ATOM 7316 C C . ILE B 1 176 ? 10.423 40.855 3.648 1.00 49.67 199 ILE B C 1
ATOM 7317 O O . ILE B 1 176 ? 11.594 40.852 4.018 1.00 49.66 199 ILE B O 1
ATOM 7322 N N . VAL B 1 177 ? 10.062 41.041 2.382 1.00 49.74 200 VAL B N 1
ATOM 7323 C CA . VAL B 1 177 ? 11.033 41.310 1.322 1.00 49.70 200 VAL B CA 1
ATOM 7324 C C . VAL B 1 177 ? 10.541 42.453 0.434 1.00 49.72 200 VAL B C 1
ATOM 7325 O O . VAL B 1 177 ? 9.589 43.152 0.785 1.00 49.77 200 VAL B O 1
ATOM 7329 N N . GLY B 1 178 ? 11.197 42.646 -0.706 1.00 49.72 201 GLY B N 1
ATOM 7330 C CA . GLY B 1 178 ? 10.757 43.643 -1.675 1.00 49.71 201 GLY B CA 1
ATOM 7331 C C . GLY B 1 178 ? 11.043 45.081 -1.286 1.00 49.75 201 GLY B C 1
ATOM 7332 O O . GLY B 1 178 ? 11.663 45.346 -0.258 1.00 49.72 201 GLY B O 1
ATOM 7333 N N . ALA B 1 179 ? 10.577 46.009 -2.118 1.00 49.82 202 ALA B N 1
ATOM 7334 C CA . ALA B 1 179 ? 10.865 47.433 -1.948 1.00 49.83 202 ALA B CA 1
ATOM 7335 C C . ALA B 1 179 ? 10.319 48.014 -0.644 1.00 49.85 202 ALA B C 1
ATOM 7336 O O . ALA B 1 179 ? 10.873 48.975 -0.109 1.00 49.76 202 ALA B O 1
ATOM 7338 N N . ALA B 1 180 ? 9.232 47.438 -0.141 1.00 49.87 203 ALA B N 1
ATOM 7339 C CA . ALA B 1 180 ? 8.606 47.943 1.080 1.00 49.84 203 ALA B CA 1
ATOM 7340 C C . ALA B 1 180 ? 9.330 47.450 2.330 1.00 49.87 203 ALA B C 1
ATOM 7341 O O . ALA B 1 180 ? 9.009 47.853 3.450 1.00 49.84 203 ALA B O 1
ATOM 7343 N N . SER B 1 181 ? 10.310 46.576 2.129 1.00 49.81 204 SER B N 1
ATOM 7344 C CA . SER B 1 181 ? 11.179 46.146 3.213 1.00 49.86 204 SER B CA 1
ATOM 7345 C C . SER B 1 181 ? 12.502 46.907 3.146 1.00 49.93 204 SER B C 1
ATOM 7346 O O . SER B 1 181 ? 13.520 46.460 3.681 1.00 49.92 204 SER B O 1
ATOM 7349 N N . GLU B 1 182 ? 12.478 48.055 2.477 1.00 49.91 205 GLU B N 1
ATOM 7350 C CA . GLU B 1 182 ? 13.662 48.905 2.372 1.00 49.96 205 GLU B CA 1
ATOM 7351 C C . GLU B 1 182 ? 13.460 50.261 3.063 1.00 49.93 205 GLU B C 1
ATOM 7352 O O . GLU B 1 182 ? 13.041 50.304 4.216 1.00 49.93 205 GLU B O 1
ATOM 7358 N N . TRP B 1 183 ? 13.751 51.359 2.369 1.00 49.90 206 TRP B N 1
ATOM 7359 C CA . TRP B 1 183 ? 13.747 52.685 2.996 1.00 49.85 206 TRP B CA 1
ATOM 7360 C C . TRP B 1 183 ? 12.358 53.300 3.203 1.00 49.83 206 TRP B C 1
ATOM 7361 O O . TRP B 1 183 ? 12.157 54.087 4.132 1.00 49.86 206 TRP B O 1
ATOM 7372 N N . MET B 1 184 ? 11.409 52.947 2.341 1.00 49.71 207 MET B N 1
ATOM 7373 C CA . MET B 1 184 ? 10.157 53.701 2.232 1.00 49.75 207 MET B CA 1
ATOM 7374 C C . MET B 1 184 ? 9.262 53.711 3.476 1.00 49.79 207 MET B C 1
ATOM 7375 O O . MET B 1 184 ? 8.703 54.750 3.831 1.00 49.67 207 MET B O 1
ATOM 7380 N N . ILE B 1 185 ? 9.115 52.565 4.130 1.00 49.79 208 ILE B N 1
ATOM 7381 C CA . ILE B 1 185 ? 8.319 52.513 5.352 1.00 49.85 208 ILE B CA 1
ATOM 7382 C C . ILE B 1 185 ? 9.193 52.643 6.596 1.00 49.85 208 ILE B C 1
ATOM 7383 O O . ILE B 1 185 ? 8.970 53.517 7.435 1.00 49.84 208 ILE B O 1
ATOM 7388 N N . MET B 1 186 ? 10.193 51.777 6.706 1.00 49.88 209 MET B N 1
ATOM 7389 C CA . MET B 1 186 ? 10.982 51.675 7.935 1.00 49.93 209 MET B CA 1
ATOM 7390 C C . MET B 1 186 ? 11.846 52.897 8.236 1.00 49.94 209 MET B C 1
ATOM 7391 O O . MET B 1 186 ? 12.214 53.132 9.390 1.00 49.94 209 MET B O 1
ATOM 7396 N N . ARG B 1 187 ? 12.163 53.683 7.211 1.00 49.89 210 ARG B N 1
ATOM 7397 C CA . ARG B 1 187 ? 12.844 54.952 7.444 1.00 49.82 210 ARG B CA 1
ATOM 7398 C C . ARG B 1 187 ? 11.973 56.158 7.106 1.00 49.82 210 ARG B C 1
ATOM 7399 O O . ARG B 1 187 ? 11.693 56.990 7.969 1.00 49.73 210 ARG B O 1
ATOM 7407 N N . ASP B 1 188 ? 11.542 56.236 5.851 1.00 49.87 211 ASP B N 1
ATOM 7408 C CA . ASP B 1 188 ? 10.950 57.458 5.309 1.00 49.93 211 ASP B CA 1
ATOM 7409 C C . ASP B 1 188 ? 9.547 57.789 5.839 1.00 49.95 211 ASP B C 1
ATOM 7410 O O . ASP B 1 188 ? 9.349 58.832 6.463 1.00 49.86 211 ASP B O 1
ATOM 7415 N N . LEU B 1 189 ? 8.580 56.912 5.589 1.00 49.97 212 LEU B N 1
ATOM 7416 C CA . LEU B 1 189 ? 7.215 57.140 6.062 1.00 49.94 212 LEU B CA 1
ATOM 7417 C C . LEU B 1 189 ? 7.169 57.238 7.581 1.00 49.92 212 LEU B C 1
ATOM 7418 O O . LEU B 1 189 ? 6.497 58.110 8.136 1.00 50.02 212 LEU B O 1
ATOM 7423 N N . LEU B 1 190 ? 7.888 56.339 8.246 1.00 49.82 213 LEU B N 1
ATOM 7424 C CA . LEU B 1 190 ? 7.976 56.346 9.701 1.00 49.68 213 LEU B CA 1
ATOM 7425 C C . LEU B 1 190 ? 8.485 57.697 10.205 1.00 49.62 213 LEU B C 1
ATOM 7426 O O . LEU B 1 190 ? 7.895 58.297 11.103 1.00 49.54 213 LEU B O 1
ATOM 7431 N N . SER B 1 191 ? 9.580 58.169 9.618 1.00 49.54 214 SER B N 1
ATOM 7432 C CA . SER B 1 191 ? 10.178 59.441 10.010 1.00 49.55 214 SER B CA 1
ATOM 7433 C C . SER B 1 191 ? 9.186 60.593 9.928 1.00 49.53 214 SER B C 1
ATOM 7434 O O . SER B 1 191 ? 9.088 61.402 10.851 1.00 49.62 214 SER B O 1
ATOM 7437 N N . VAL B 1 192 ? 8.465 60.674 8.814 1.00 49.49 215 VAL B N 1
ATOM 7438 C CA . VAL B 1 192 ? 7.516 61.758 8.604 1.00 49.53 215 VAL B CA 1
ATOM 7439 C C . VAL B 1 192 ? 6.325 61.609 9.545 1.00 49.66 215 VAL B C 1
ATOM 7440 O O . VAL B 1 192 ? 5.861 62.586 10.136 1.00 49.72 215 VAL B O 1
ATOM 7444 N N . GLY B 1 193 ? 5.839 60.380 9.686 1.00 49.68 216 GLY B N 1
ATOM 7445 C CA . GLY B 1 193 ? 4.736 60.096 10.597 1.00 49.68 216 GLY B CA 1
ATOM 7446 C C . GLY B 1 193 ? 4.995 60.650 11.984 1.00 49.71 216 GLY B C 1
ATOM 7447 O O . GLY B 1 193 ? 4.162 61.364 12.545 1.00 49.72 216 GLY B O 1
ATOM 7448 N N . ILE B 1 194 ? 6.159 60.317 12.535 1.00 49.68 217 ILE B N 1
ATOM 7449 C CA . ILE B 1 194 ? 6.566 60.785 13.856 1.00 49.64 217 ILE B CA 1
ATOM 7450 C C . ILE B 1 194 ? 6.597 62.311 13.935 1.00 49.65 217 ILE B C 1
ATOM 7451 O O . ILE B 1 194 ? 6.104 62.902 14.898 1.00 49.65 217 ILE B O 1
ATOM 7456 N N . ALA B 1 195 ? 7.172 62.943 12.915 1.00 49.61 218 ALA B N 1
ATOM 7457 C CA . ALA B 1 195 ? 7.321 64.397 12.891 1.00 49.62 218 ALA B CA 1
ATOM 7458 C C . ALA B 1 195 ? 5.986 65.141 12.922 1.00 49.64 218 ALA B C 1
ATOM 7459 O O . ALA B 1 195 ? 5.836 66.134 13.639 1.00 49.61 218 ALA B O 1
ATOM 7461 N N . ILE B 1 196 ? 5.017 64.660 12.149 1.00 49.61 219 ILE B N 1
ATOM 7462 C CA . ILE B 1 196 ? 3.756 65.381 11.983 1.00 49.65 219 ILE B CA 1
ATOM 7463 C C . ILE B 1 196 ? 2.596 64.763 12.764 1.00 49.67 219 ILE B C 1
ATOM 7464 O O . ILE B 1 196 ? 1.434 65.088 12.529 1.00 49.63 219 ILE B O 1
ATOM 7469 N N . TYR B 1 197 ? 2.920 63.889 13.711 1.00 49.69 220 TYR B N 1
ATOM 7470 C CA . TYR B 1 197 ? 1.904 63.158 14.458 1.00 49.68 220 TYR B CA 1
ATOM 7471 C C . TYR B 1 197 ? 0.847 64.044 15.116 1.00 49.70 220 TYR B C 1
ATOM 7472 O O . TYR B 1 197 ? -0.340 63.724 15.084 1.00 49.70 220 TYR B O 1
ATOM 7481 N N . ASP B 1 198 ? 1.273 65.151 15.716 1.00 49.80 221 ASP B N 1
ATOM 7482 C CA . ASP B 1 198 ? 0.353 66.014 16.462 1.00 49.79 221 ASP B CA 1
ATOM 7483 C C . ASP B 1 198 ? -0.682 66.698 15.575 1.00 49.71 221 ASP B C 1
ATOM 7484 O O . ASP B 1 198 ? -1.786 67.006 16.021 1.00 49.72 221 ASP B O 1
ATOM 7489 N N . GLU B 1 199 ? -0.323 66.935 14.319 1.00 49.67 222 GLU B N 1
ATOM 7490 C CA . GLU B 1 199 ? -1.222 67.608 13.388 1.00 49.67 222 GLU B CA 1
ATOM 7491 C C . GLU B 1 199 ? -1.928 66.618 12.467 1.00 49.70 222 GLU B C 1
ATOM 7492 O O . GLU B 1 199 ? -3.061 66.848 12.046 1.00 49.77 222 GLU B O 1
ATOM 7498 N N . PHE B 1 200 ? -1.254 65.516 12.158 1.00 49.72 223 PHE B N 1
ATOM 7499 C CA . PHE B 1 200 ? -1.781 64.534 11.219 1.00 49.69 223 PHE B CA 1
ATOM 7500 C C . PHE B 1 200 ? -1.304 63.137 11.593 1.00 49.72 223 PHE B C 1
ATOM 7501 O O . PHE B 1 200 ? -0.391 62.601 10.967 1.00 49.73 223 PHE B O 1
ATOM 7509 N N . PRO B 1 201 ? -1.932 62.538 12.617 1.00 49.71 224 PRO B N 1
ATOM 7510 C CA . PRO B 1 201 ? -1.524 61.244 13.164 1.00 49.75 224 PRO B CA 1
ATOM 7511 C C . PRO B 1 201 ? -1.766 60.068 12.215 1.00 49.77 224 PRO B C 1
ATOM 7512 O O . PRO B 1 201 ? -1.210 58.987 12.420 1.00 49.75 224 PRO B O 1
ATOM 7516 N N . GLU B 1 202 ? -2.583 60.277 11.187 1.00 49.73 225 GLU B N 1
ATOM 7517 C CA . GLU B 1 202 ? -2.909 59.208 10.250 1.00 49.77 225 GLU B CA 1
ATOM 7518 C C . GLU B 1 202 ? -1.666 58.536 9.670 1.00 49.75 225 GLU B C 1
ATOM 7519 O O . GLU B 1 202 ? -1.571 57.309 9.648 1.00 49.78 225 GLU B O 1
ATOM 7525 N N . MET B 1 203 ? -0.717 59.341 9.201 1.00 49.73 226 MET B N 1
ATOM 7526 C CA . MET B 1 203 ? 0.470 58.805 8.542 1.00 49.78 226 MET B CA 1
ATOM 7527 C C . MET B 1 203 ? 1.255 57.854 9.445 1.00 49.72 226 MET B C 1
ATOM 7528 O O . MET B 1 203 ? 1.624 56.760 9.024 1.00 49.77 226 MET B O 1
ATOM 7533 N N . TYR B 1 204 ? 1.513 58.270 10.681 1.00 49.75 227 TYR B N 1
ATOM 7534 C CA . TYR B 1 204 ? 2.183 57.397 11.642 1.00 49.69 227 TYR B CA 1
ATOM 7535 C C . TYR B 1 204 ? 1.334 56.159 11.910 1.00 49.71 227 TYR B C 1
ATOM 7536 O O . TYR B 1 204 ? 1.816 55.024 11.817 1.00 49.69 227 TYR B O 1
ATOM 7545 N N . ASN B 1 205 ? 0.066 56.388 12.246 1.00 49.72 228 ASN B N 1
ATOM 7546 C CA . ASN B 1 205 ? -0.873 55.304 12.507 1.00 49.70 228 ASN B CA 1
ATOM 7547 C C . ASN B 1 205 ? -0.858 54.249 11.406 1.00 49.70 228 ASN B C 1
ATOM 7548 O O . ASN B 1 205 ? -0.967 53.055 11.681 1.00 49.67 228 ASN B O 1
ATOM 7553 N N . LEU B 1 206 ? -0.722 54.697 10.161 1.00 49.69 229 LEU B N 1
ATOM 7554 C CA . LEU B 1 206 ? -0.745 53.796 9.014 1.00 49.65 229 LEU B CA 1
ATOM 7555 C C . LEU B 1 206 ? 0.602 53.126 8.756 1.00 49.66 229 LEU B C 1
ATOM 7556 O O . LEU B 1 206 ? 0.664 51.923 8.500 1.00 49.57 229 LEU B O 1
ATOM 7561 N N . ALA B 1 207 ? 1.676 53.909 8.813 1.00 49.72 230 ALA B N 1
ATOM 7562 C CA . ALA B 1 207 ? 3.015 53.403 8.517 1.00 49.76 230 ALA B CA 1
ATOM 7563 C C . ALA B 1 207 ? 3.573 52.534 9.645 1.00 49.80 230 ALA B C 1
ATOM 7564 O O . ALA B 1 207 ? 4.037 51.417 9.409 1.00 49.79 230 ALA B O 1
ATOM 7566 N N . ALA B 1 208 ? 3.532 53.052 10.865 1.00 49.88 231 ALA B N 1
ATOM 7567 C CA . ALA B 1 208 ? 3.980 52.281 12.005 1.00 49.88 231 ALA B CA 1
ATOM 7568 C C . ALA B 1 208 ? 3.014 51.113 12.240 1.00 49.84 231 ALA B C 1
ATOM 7569 O O . ALA B 1 208 ? 3.413 50.033 12.681 1.00 49.79 231 ALA B O 1
ATOM 7571 N N . GLY B 1 209 ? 1.744 51.327 11.918 1.00 49.87 232 GLY B N 1
ATOM 7572 C CA . GLY B 1 209 ? 0.746 50.266 12.029 1.00 49.89 232 GLY B CA 1
ATOM 7573 C C . GLY B 1 209 ? 1.156 49.051 11.199 1.00 49.92 232 GLY B C 1
ATOM 7574 O O . GLY B 1 209 ? 1.085 47.915 11.676 1.00 49.97 232 GLY B O 1
ATOM 7575 N N . ARG B 1 210 ? 1.585 49.273 9.956 1.00 49.86 233 ARG B N 1
ATOM 7576 C CA . ARG B 1 210 ? 1.996 48.157 9.104 1.00 49.86 233 ARG B CA 1
ATOM 7577 C C . ARG B 1 210 ? 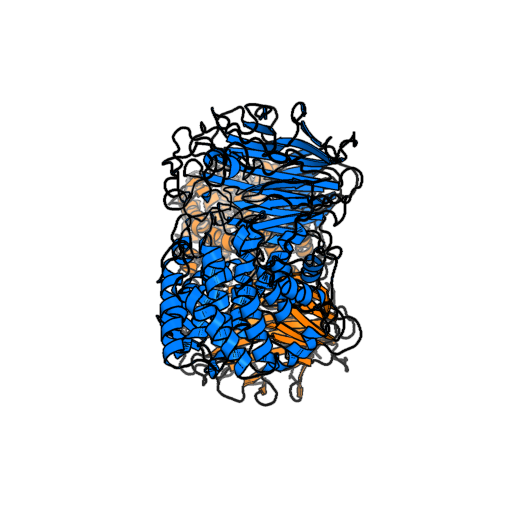3.296 47.544 9.605 1.00 49.82 233 ARG B C 1
ATOM 7578 O O . ARG B 1 210 ? 3.466 46.321 9.583 1.00 49.89 233 ARG B O 1
ATOM 7586 N N . PHE B 1 211 ? 4.215 48.398 10.048 1.00 49.74 234 PHE B N 1
ATOM 7587 C CA . PHE B 1 211 ? 5.486 47.926 10.588 1.00 49.62 234 PHE B CA 1
ATOM 7588 C C . PHE B 1 211 ? 5.260 46.986 11.764 1.00 49.55 234 PHE B C 1
ATOM 7589 O O . PHE B 1 211 ? 5.777 45.874 11.789 1.00 49.49 234 PHE B O 1
ATOM 7597 N N . PHE B 1 212 ? 4.478 47.442 12.736 1.00 49.57 235 PHE B N 1
ATOM 7598 C CA . PHE B 1 212 ? 4.227 46.665 13.943 1.00 49.57 235 PHE B CA 1
ATOM 7599 C C . PHE B 1 212 ? 3.372 45.426 13.693 1.00 49.64 235 PHE B C 1
ATOM 7600 O O . PHE B 1 212 ? 3.587 44.382 14.311 1.00 49.65 235 PHE B O 1
ATOM 7608 N N . LYS B 1 213 ? 2.409 45.542 12.784 1.00 49.66 236 LYS B N 1
ATOM 7609 C CA . LYS B 1 213 ? 1.523 44.427 12.466 1.00 49.71 236 LYS B CA 1
ATOM 7610 C C . LYS B 1 213 ? 2.181 43.369 11.584 1.00 49.75 236 LYS B C 1
ATOM 7611 O O . LYS B 1 213 ? 1.896 42.179 11.718 1.00 49.76 236 LYS B O 1
ATOM 7617 N N . GLU B 1 214 ? 3.065 43.803 10.689 1.00 49.73 237 GLU B N 1
ATOM 7618 C CA . GLU B 1 214 ? 3.635 42.904 9.691 1.00 49.77 237 GLU B CA 1
ATOM 7619 C C . GLU B 1 214 ? 5.156 42.793 9.767 1.00 49.76 237 GLU B C 1
ATOM 7620 O O . GLU B 1 214 ? 5.687 41.744 10.120 1.00 49.79 237 GLU B O 1
ATOM 7626 N N . HIS B 1 215 ? 5.846 43.876 9.430 1.00 49.74 238 HIS B N 1
ATOM 7627 C CA . HIS B 1 215 ? 7.307 43.885 9.381 1.00 49.87 238 HIS B CA 1
ATOM 7628 C C . HIS B 1 215 ? 7.957 43.327 10.650 1.00 49.95 238 HIS B C 1
ATOM 7629 O O . HIS B 1 215 ? 8.798 42.429 10.582 1.00 50.15 238 HIS B O 1
ATOM 7636 N N . LEU B 1 216 ? 7.567 43.871 11.800 1.00 49.90 239 LEU B N 1
ATOM 7637 C CA . LEU B 1 216 ? 8.165 43.516 13.085 1.00 49.87 239 LEU B CA 1
ATOM 7638 C C . LEU B 1 216 ? 7.906 42.050 13.415 1.00 49.85 239 LEU B C 1
ATOM 7639 O O . LEU B 1 216 ? 8.805 41.330 13.852 1.00 49.83 239 LEU B O 1
ATOM 7644 N N . VAL B 1 217 ? 6.668 41.617 13.208 1.00 49.71 240 VAL B N 1
ATOM 7645 C CA . VAL B 1 217 ? 6.281 40.240 13.494 1.00 49.76 240 VAL B CA 1
ATOM 7646 C C . VAL B 1 217 ? 7.139 39.248 12.710 1.00 49.75 240 VAL B C 1
ATOM 7647 O O . VAL B 1 217 ? 7.673 38.295 13.272 1.00 49.75 240 VAL B O 1
ATOM 7651 N N . ALA B 1 218 ? 7.280 39.484 11.412 1.00 49.77 241 ALA B N 1
ATOM 7652 C CA . ALA B 1 218 ? 8.051 38.595 10.552 1.00 49.77 241 ALA B CA 1
ATOM 7653 C C . ALA B 1 218 ? 9.531 38.557 10.927 1.00 49.77 241 ALA B C 1
ATOM 7654 O O . ALA B 1 218 ? 10.154 37.498 10.914 1.00 49.82 241 ALA B O 1
ATOM 7656 N N . ARG B 1 219 ? 10.094 39.713 11.259 1.00 49.71 242 ARG B N 1
ATOM 7657 C CA . ARG B 1 219 ? 11.510 39.787 11.596 1.00 49.69 242 ARG B CA 1
ATOM 7658 C C . ARG B 1 219 ? 11.799 39.168 12.961 1.00 49.71 242 ARG B C 1
ATOM 7659 O O . ARG B 1 219 ? 12.779 38.444 13.130 1.00 49.71 242 ARG B O 1
ATOM 7667 N N . ASN B 1 220 ? 10.937 39.439 13.931 1.00 49.64 243 ASN B N 1
ATOM 7668 C CA . ASN B 1 220 ? 11.095 38.850 15.254 1.00 49.66 243 ASN B CA 1
ATOM 7669 C C . ASN B 1 220 ? 10.958 37.333 15.217 1.00 49.64 243 ASN B C 1
ATOM 7670 O O . ASN B 1 220 ? 11.414 36.634 16.122 1.00 49.69 243 ASN B O 1
ATOM 7675 N N . TRP B 1 221 ? 10.335 36.833 14.156 1.00 49.63 244 TRP B N 1
ATOM 7676 C CA . TRP B 1 221 ? 10.112 35.403 13.986 1.00 49.60 244 TRP B CA 1
ATOM 7677 C C . TRP B 1 221 ? 11.400 34.650 13.634 1.00 49.59 244 TRP B C 1
ATOM 7678 O O . TRP B 1 221 ? 11.633 33.550 14.131 1.00 49.60 244 TRP B O 1
ATOM 7689 N N . PHE B 1 222 ? 12.243 35.246 12.793 1.00 49.65 245 PHE B N 1
ATOM 7690 C CA . PHE B 1 222 ? 13.476 34.578 12.365 1.00 49.65 245 PHE B CA 1
ATOM 7691 C C . PHE B 1 222 ? 14.753 35.139 12.992 1.00 49.66 245 PHE B C 1
ATOM 7692 O O . PHE B 1 222 ? 15.825 34.548 12.856 1.00 49.64 245 PHE B O 1
ATOM 7700 N N . TYR B 1 223 ? 14.633 36.268 13.685 1.00 49.76 246 TYR B N 1
ATOM 7701 C CA . TYR B 1 223 ? 15.782 36.909 14.326 1.00 49.66 246 TYR B CA 1
ATOM 7702 C C . TYR B 1 223 ? 16.545 35.992 15.282 1.00 49.58 246 TYR B C 1
ATOM 7703 O O . TYR B 1 223 ? 17.773 35.992 15.289 1.00 49.64 246 TYR B O 1
ATOM 7712 N N . PRO B 1 224 ? 15.820 35.207 16.092 1.00 49.48 247 PRO B N 1
ATOM 7713 C CA . PRO B 1 224 ? 16.437 34.316 17.078 1.00 49.46 247 PRO B CA 1
ATOM 7714 C C . PRO B 1 224 ? 17.530 33.402 16.506 1.00 49.42 247 PRO B C 1
ATOM 7715 O O . PRO B 1 224 ? 18.417 32.971 17.244 1.00 49.24 247 PRO B O 1
ATOM 7719 N N . SER B 1 225 ? 17.473 33.109 15.211 1.00 49.30 248 SER B N 1
ATOM 7720 C CA . SER B 1 225 ? 18.481 32.248 14.592 1.00 49.37 248 SER B CA 1
ATOM 7721 C C . SER B 1 225 ? 19.605 33.042 13.912 1.00 49.42 248 SER B C 1
ATOM 7722 O O . SER B 1 225 ? 20.403 32.486 13.156 1.00 49.21 248 SER B O 1
ATOM 7725 N N . HIS B 1 226 ? 19.642 34.343 14.194 1.00 49.48 249 HIS B N 1
ATOM 7726 C CA . HIS B 1 226 ? 20.765 35.216 13.843 1.00 49.63 249 HIS B CA 1
ATOM 7727 C C . HIS B 1 226 ? 21.212 35.132 12.394 1.00 49.64 249 HIS B C 1
ATOM 7728 O O . HIS B 1 226 ? 22.399 34.953 12.123 1.00 49.70 249 HIS B O 1
ATOM 7735 N N . ASN B 1 227 ? 20.274 35.264 11.465 1.00 49.65 250 ASN B N 1
ATOM 7736 C CA . ASN B 1 227 ? 20.626 35.288 10.052 1.00 49.62 250 ASN B CA 1
ATOM 7737 C C . ASN B 1 227 ? 19.577 36.019 9.223 1.00 49.61 250 ASN B C 1
ATOM 7738 O O . ASN B 1 227 ? 18.527 36.407 9.736 1.00 49.45 250 ASN B O 1
ATOM 7743 N N . TYR B 1 228 ? 19.877 36.216 7.942 1.00 49.71 251 TYR B N 1
ATOM 7744 C CA . TYR B 1 228 ? 18.948 36.866 7.028 1.00 49.74 251 TYR B CA 1
ATOM 7745 C C . TYR B 1 228 ? 18.809 36.017 5.767 1.00 49.75 251 TYR B C 1
ATOM 7746 O O . TYR B 1 228 ? 19.629 35.135 5.508 1.00 49.78 251 TYR B O 1
ATOM 7755 N N . HIS B 1 229 ? 17.778 36.297 4.979 1.00 49.73 252 HIS B N 1
ATOM 7756 C CA . HIS B 1 229 ? 17.332 35.368 3.943 1.00 49.74 252 HIS B CA 1
ATOM 7757 C C . HIS B 1 229 ? 17.451 35.882 2.506 1.00 49.74 252 HIS B C 1
ATOM 7758 O O . HIS B 1 229 ? 17.023 35.203 1.576 1.00 49.81 252 HIS B O 1
ATOM 7765 N N . GLN B 1 230 ? 18.028 37.063 2.315 1.00 49.69 253 GLN B N 1
ATOM 7766 C CA . GLN B 1 230 ? 18.023 37.687 0.988 1.00 49.68 253 GLN B CA 1
ATOM 7767 C C . GLN B 1 230 ? 19.360 37.631 0.238 1.00 49.65 253 GLN B C 1
ATOM 7768 O O . GLN B 1 230 ? 19.523 38.268 -0.803 1.00 49.54 253 GLN B O 1
ATOM 7774 N N . GLY B 1 231 ? 20.308 36.863 0.759 1.00 49.64 254 GLY B N 1
ATOM 7775 C CA . GLY B 1 231 ? 21.608 36.739 0.111 1.00 49.64 254 GLY B CA 1
ATOM 7776 C C . GLY B 1 231 ? 22.619 37.721 0.670 1.00 49.70 254 GLY B C 1
ATOM 7777 O O . GLY B 1 231 ? 22.276 38.591 1.474 1.00 49.73 254 GLY B O 1
ATOM 7778 N N . MET B 1 232 ? 23.866 37.602 0.230 1.00 49.73 255 MET B N 1
ATOM 7779 C CA . MET B 1 232 ? 24.959 38.340 0.860 1.00 49.86 255 MET B CA 1
ATOM 7780 C C . MET B 1 232 ? 25.109 39.797 0.414 1.00 49.92 255 MET B C 1
ATOM 7781 O O . MET B 1 232 ? 25.949 40.525 0.946 1.00 49.94 255 MET B O 1
ATOM 7786 N N . SER B 1 233 ? 24.290 40.224 -0.544 1.00 49.98 256 SER B N 1
ATOM 7787 C CA . SER B 1 233 ? 24.291 41.620 -0.989 1.00 50.02 256 SER B CA 1
ATOM 7788 C C . SER B 1 233 ? 23.086 42.378 -0.442 1.00 49.99 256 SER B C 1
ATOM 7789 O O . SER B 1 233 ? 23.239 43.406 0.217 1.00 50.00 256 SER B O 1
ATOM 7792 N N . ALA B 1 234 ? 21.889 41.868 -0.718 1.00 49.97 257 ALA B N 1
ATOM 7793 C CA . ALA B 1 234 ? 20.660 42.512 -0.261 1.00 49.93 257 ALA B CA 1
ATOM 7794 C C . ALA B 1 234 ? 20.656 42.687 1.258 1.00 49.99 257 ALA B C 1
ATOM 7795 O O . ALA B 1 234 ? 19.893 43.493 1.801 1.00 49.92 257 ALA B O 1
ATOM 7797 N N . LEU B 1 235 ? 21.512 41.924 1.934 1.00 50.01 258 LEU B N 1
ATOM 7798 C CA . LEU B 1 235 ? 21.723 42.072 3.373 1.00 49.95 258 LEU B CA 1
ATOM 7799 C C . LEU B 1 235 ? 21.968 43.534 3.744 1.00 50.00 258 LEU B C 1
ATOM 7800 O O . LEU B 1 235 ? 21.450 44.021 4.748 1.00 50.11 258 LEU B O 1
ATOM 7805 N N . ASN B 1 236 ? 22.762 44.231 2.934 1.00 50.01 259 ASN B N 1
ATOM 7806 C CA . ASN B 1 236 ? 23.036 45.645 3.177 1.00 50.07 259 ASN B CA 1
ATOM 7807 C C . ASN B 1 236 ? 21.776 46.491 3.275 1.00 50.12 259 ASN B C 1
ATOM 7808 O O . ASN B 1 236 ? 21.424 46.963 4.354 1.00 50.30 259 ASN B O 1
ATOM 7813 N N . VAL B 1 237 ? 21.098 46.680 2.147 1.00 50.05 260 VAL B N 1
ATOM 7814 C CA . VAL B 1 237 ? 19.929 47.551 2.107 1.00 50.05 260 VAL B CA 1
ATOM 7815 C C . VAL B 1 237 ? 18.816 47.044 3.015 1.00 50.06 260 VAL B C 1
ATOM 7816 O O . VAL B 1 237 ? 18.239 47.804 3.796 1.00 50.10 260 VAL B O 1
ATOM 7820 N N . ARG B 1 238 ? 18.516 45.755 2.919 1.00 49.95 261 ARG B N 1
ATOM 7821 C CA . ARG B 1 238 ? 17.411 45.194 3.682 1.00 49.86 261 ARG B CA 1
ATOM 7822 C C . ARG B 1 238 ? 17.638 45.296 5.193 1.00 49.85 261 ARG B C 1
ATOM 7823 O O . ARG B 1 238 ? 16.790 45.817 5.915 1.00 49.90 261 ARG B O 1
ATOM 7831 N N . PHE B 1 239 ? 18.784 44.822 5.668 1.00 49.75 262 PHE B N 1
ATOM 7832 C CA . PHE B 1 239 ? 19.059 44.847 7.099 1.00 49.80 262 PHE B CA 1
ATOM 7833 C C . PHE B 1 239 ? 19.313 46.268 7.609 1.00 49.82 262 PHE B C 1
ATOM 7834 O O . PHE B 1 239 ? 18.911 46.622 8.716 1.00 49.88 262 PHE B O 1
ATOM 7842 N N . THR B 1 240 ? 19.973 47.087 6.798 1.00 49.85 263 THR B N 1
ATOM 7843 C CA . THR B 1 240 ? 20.190 48.481 7.165 1.00 49.74 263 THR B CA 1
ATOM 7844 C C . THR B 1 240 ? 18.874 49.122 7.594 1.00 49.72 263 THR B C 1
ATOM 7845 O O . THR B 1 240 ? 18.820 49.865 8.574 1.00 49.74 263 THR B O 1
ATOM 7849 N N . ASN B 1 241 ? 17.806 48.821 6.867 1.00 49.62 264 ASN B N 1
ATOM 7850 C CA . ASN B 1 241 ? 16.513 49.433 7.149 1.00 49.67 264 ASN B CA 1
ATOM 7851 C C . ASN B 1 241 ? 15.801 48.902 8.393 1.00 49.73 264 ASN B C 1
ATOM 7852 O O . ASN B 1 241 ? 15.126 49.661 9.093 1.00 49.84 264 ASN B O 1
ATOM 7857 N N . ASP B 1 242 ? 15.952 47.609 8.672 1.00 49.75 265 ASP B N 1
ATOM 7858 C CA . ASP B 1 242 ? 15.531 47.066 9.958 1.00 49.64 265 ASP B CA 1
ATOM 7859 C C . ASP B 1 242 ? 16.183 47.901 11.056 1.00 49.66 265 ASP B C 1
ATOM 7860 O O . ASP B 1 242 ? 15.551 48.246 12.053 1.00 49.73 265 ASP B O 1
ATOM 7865 N N . LEU B 1 243 ? 17.455 48.230 10.853 1.00 49.57 266 LEU B N 1
ATOM 7866 C CA . LEU B 1 243 ? 18.235 48.964 11.841 1.00 49.68 266 LEU B CA 1
ATOM 7867 C C . LEU B 1 243 ? 17.849 50.442 11.926 1.00 49.77 266 LEU B C 1
ATOM 7868 O O . LEU B 1 243 ? 18.060 51.087 12.948 1.00 49.76 266 LEU B O 1
ATOM 7873 N N . PHE B 1 244 ? 17.281 50.983 10.855 1.00 49.88 267 PHE B N 1
ATOM 7874 C CA . PHE B 1 244 ? 16.764 52.343 10.919 1.00 49.80 267 PHE B CA 1
ATOM 7875 C C . PHE B 1 244 ? 15.523 52.406 11.806 1.00 49.79 267 PHE B C 1
ATOM 7876 O O . PHE B 1 244 ? 15.425 53.264 12.686 1.00 49.77 267 PHE B O 1
ATOM 7884 N N . ALA B 1 245 ? 14.579 51.496 11.582 1.00 49.67 268 ALA B N 1
ATOM 7885 C CA . ALA B 1 245 ? 13.378 51.428 12.422 1.00 49.65 268 ALA B CA 1
ATOM 7886 C C . ALA B 1 245 ? 13.769 51.270 13.886 1.00 49.62 268 ALA B C 1
ATOM 7887 O O . ALA B 1 245 ? 13.197 51.891 14.783 1.00 49.67 268 ALA B O 1
ATOM 7889 N N . LEU B 1 246 ? 14.764 50.428 14.110 1.00 49.58 269 LEU B N 1
ATOM 7890 C CA . LEU B 1 246 ? 15.327 50.210 15.422 1.00 49.56 269 LEU B CA 1
ATOM 7891 C C . LEU B 1 246 ? 15.780 51.505 16.085 1.00 49.57 269 LEU B C 1
ATOM 7892 O O . LEU B 1 246 ? 15.433 51.786 17.224 1.00 49.45 269 LEU B O 1
ATOM 7897 N N . TRP B 1 247 ? 16.609 52.262 15.379 1.00 49.53 270 TRP B N 1
ATOM 7898 C CA . TRP B 1 247 ? 17.120 53.516 15.911 1.00 49.52 270 TRP B CA 1
ATOM 7899 C C . TRP B 1 247 ? 16.046 54.591 16.040 1.00 49.46 270 TRP B C 1
ATOM 7900 O O . TRP B 1 247 ? 16.023 55.335 17.017 1.00 49.35 270 TRP B O 1
ATOM 7911 N N . ILE B 1 248 ? 15.179 54.697 15.036 1.00 49.60 271 ILE B N 1
ATOM 7912 C CA . ILE B 1 248 ? 14.142 55.728 15.011 1.00 49.61 271 ILE B CA 1
ATOM 7913 C C . ILE B 1 248 ? 13.151 55.595 16.166 1.00 49.61 271 ILE B C 1
ATOM 7914 O O . ILE B 1 248 ? 12.835 56.575 16.838 1.00 49.63 271 ILE B O 1
ATOM 7919 N N . LEU B 1 249 ? 12.662 54.382 16.396 1.00 49.61 272 LEU B N 1
ATOM 7920 C CA . LEU B 1 249 ? 11.680 54.156 17.448 1.00 49.51 272 LEU B CA 1
ATOM 7921 C C . LEU B 1 249 ? 12.320 54.194 18.830 1.00 49.43 272 LEU B C 1
ATOM 7922 O O . LEU B 1 249 ? 11.694 54.624 19.796 1.00 49.33 272 LEU B O 1
ATOM 7927 N N . ASP B 1 250 ? 13.570 53.751 18.919 1.00 49.35 273 ASP B N 1
ATOM 7928 C CA . ASP B 1 250 ? 14.309 53.840 20.166 1.00 49.43 273 ASP B CA 1
ATOM 7929 C C . ASP B 1 250 ? 14.493 55.300 20.561 1.00 49.47 273 ASP B C 1
ATOM 7930 O O . ASP B 1 250 ? 14.136 55.708 21.665 1.00 49.42 273 ASP B O 1
ATOM 7935 N N . ARG B 1 251 ? 15.045 56.084 19.645 1.00 49.55 274 ARG B N 1
ATOM 7936 C CA . ARG B 1 251 ? 15.278 57.500 19.894 1.00 49.56 274 ARG B CA 1
ATOM 7937 C C . ARG B 1 251 ? 13.977 58.272 20.103 1.00 49.68 274 ARG B C 1
ATOM 7938 O O . ARG B 1 251 ? 13.972 59.319 20.748 1.00 49.59 274 ARG B O 1
ATOM 7946 N N . MET B 1 252 ? 12.874 57.753 19.568 1.00 49.74 275 MET B N 1
ATOM 7947 C CA . MET B 1 252 ? 11.570 58.357 19.815 1.00 49.75 275 MET B CA 1
ATOM 7948 C C . MET B 1 252 ? 11.172 58.180 21.270 1.00 49.77 275 MET B C 1
ATOM 7949 O O . MET B 1 252 ? 10.459 59.011 21.829 1.00 49.93 275 MET B O 1
ATOM 7954 N N . GLY B 1 253 ? 11.628 57.086 21.878 1.00 49.82 276 GLY B N 1
ATOM 7955 C CA . GLY B 1 253 ? 11.367 56.818 23.292 1.00 49.81 276 GLY B CA 1
ATOM 7956 C C . GLY B 1 253 ? 10.647 55.505 23.557 1.00 49.85 276 GLY B C 1
ATOM 7957 O O . GLY B 1 253 ? 10.104 55.290 24.646 1.00 49.90 276 GLY B O 1
ATOM 7958 N N . ALA B 1 254 ? 10.655 54.620 22.564 1.00 49.78 277 ALA B N 1
ATOM 7959 C CA . ALA B 1 254 ? 9.929 53.358 22.645 1.00 49.69 277 ALA B CA 1
ATOM 7960 C C . ALA B 1 254 ? 10.838 52.178 22.979 1.00 49.73 277 ALA B C 1
ATOM 7961 O O . ALA B 1 254 ? 10.399 51.028 22.970 1.00 49.77 277 ALA B O 1
ATOM 7963 N N . GLY B 1 255 ? 12.103 52.465 23.268 1.00 49.74 278 GLY B N 1
ATOM 7964 C CA . GLY B 1 255 ? 13.076 51.419 23.563 1.00 49.80 278 GLY B CA 1
ATOM 7965 C C . GLY B 1 255 ? 13.364 50.573 22.341 1.00 49.75 278 GLY B C 1
ATOM 7966 O O . GLY B 1 255 ? 13.198 51.034 21.214 1.00 49.79 278 GLY B O 1
ATOM 7967 N N . ASN B 1 256 ? 13.796 49.335 22.568 1.00 49.76 279 ASN B N 1
ATOM 7968 C CA . ASN B 1 256 ? 14.071 48.390 21.485 1.00 49.73 279 ASN B CA 1
ATOM 7969 C C . ASN B 1 256 ? 12.829 47.553 21.176 1.00 49.73 279 ASN B C 1
ATOM 7970 O O . ASN B 1 256 ? 12.347 46.809 22.031 1.00 49.73 279 ASN B O 1
ATOM 7975 N N . VAL B 1 257 ? 12.317 47.676 19.953 1.00 49.66 280 VAL B N 1
ATOM 7976 C CA . VAL B 1 257 ? 11.106 46.958 19.557 1.00 49.75 280 VAL B CA 1
ATOM 7977 C C . VAL B 1 257 ? 11.403 45.611 18.900 1.00 49.75 280 VAL B C 1
ATOM 7978 O O . VAL B 1 257 ? 10.509 44.782 18.748 1.00 49.71 280 VAL B O 1
ATOM 7982 N N . PHE B 1 258 ? 12.656 45.402 18.505 1.00 49.68 281 PHE B N 1
ATOM 7983 C CA . PHE B 1 258 ? 13.066 44.152 17.870 1.00 49.69 281 PHE B CA 1
ATOM 7984 C C . PHE B 1 258 ? 13.508 43.104 18.884 1.00 49.64 281 PHE B C 1
ATOM 7985 O O . PHE B 1 258 ? 13.928 43.432 19.994 1.00 49.62 281 PHE B O 1
ATOM 7993 N N . ASN B 1 259 ? 13.406 41.839 18.495 1.00 49.49 282 ASN B N 1
ATOM 7994 C CA . ASN B 1 259 ? 14.043 40.773 19.241 1.00 49.54 282 ASN B CA 1
ATOM 7995 C C . ASN B 1 259 ? 15.533 41.091 19.283 1.00 49.53 282 ASN B C 1
ATOM 7996 O O . ASN B 1 259 ? 16.145 41.314 18.240 1.00 49.51 282 ASN B O 1
ATOM 8001 N N . PRO B 1 260 ? 16.112 41.139 20.492 1.00 49.54 283 PRO B N 1
ATOM 8002 C CA . PRO B 1 260 ? 17.512 41.497 20.710 1.00 49.55 283 PRO B CA 1
ATOM 8003 C C . PRO B 1 260 ? 18.469 40.600 19.936 1.00 49.58 283 PRO B C 1
ATOM 8004 O O . PRO B 1 260 ? 19.627 40.962 19.738 1.00 49.59 283 PRO B O 1
ATOM 8008 N N . GLY B 1 261 ? 17.984 39.443 19.496 1.00 49.60 284 GLY B N 1
ATOM 8009 C CA . GLY B 1 261 ? 18.780 38.545 18.662 1.00 49.60 284 GLY B CA 1
ATOM 8010 C C . GLY B 1 261 ? 19.286 39.258 17.424 1.00 49.58 284 GLY B C 1
ATOM 8011 O O . GLY B 1 261 ? 20.201 38.793 16.748 1.00 49.62 284 GLY B O 1
ATOM 8012 N N . GLN B 1 262 ? 18.679 40.403 17.136 1.00 49.57 285 GLN B N 1
ATOM 8013 C CA . GLN B 1 262 ? 19.043 41.233 15.996 1.00 49.56 285 GLN B CA 1
ATOM 8014 C C . GLN B 1 262 ? 20.528 41.588 15.984 1.00 49.50 285 GLN B C 1
ATOM 8015 O O . GLN B 1 262 ? 21.099 41.833 14.931 1.00 49.37 285 GLN B O 1
ATOM 8021 N N . GLN B 1 263 ? 21.142 41.605 17.162 1.00 49.54 286 GLN B N 1
ATOM 8022 C CA . GLN B 1 263 ? 22.548 41.962 17.304 1.00 49.61 286 GLN B CA 1
ATOM 8023 C C . GLN B 1 263 ? 23.492 41.027 16.548 1.00 49.71 286 GLN B C 1
ATOM 8024 O O . GLN B 1 263 ? 24.551 41.450 16.074 1.00 49.80 286 GLN B O 1
ATOM 8030 N N . PHE B 1 264 ? 23.117 39.757 16.436 1.00 49.68 287 PHE B N 1
ATOM 8031 C CA . PHE B 1 264 ? 24.058 38.742 15.969 1.00 49.68 287 PHE B CA 1
ATOM 8032 C C . PHE B 1 264 ? 23.858 38.332 14.515 1.00 49.78 287 PHE B C 1
ATOM 8033 O O . PHE B 1 264 ? 24.589 37.491 13.991 1.00 49.85 287 PHE B O 1
ATOM 8041 N N . ILE B 1 265 ? 22.878 38.944 13.861 1.00 49.80 288 ILE B N 1
ATOM 8042 C CA . ILE B 1 265 ? 22.592 38.648 12.465 1.00 49.80 288 ILE B CA 1
ATOM 8043 C C . ILE B 1 265 ? 23.808 38.891 11.571 1.00 49.88 288 ILE B C 1
ATOM 8044 O O . ILE B 1 265 ? 24.121 38.077 10.704 1.00 50.01 288 ILE B O 1
ATOM 8049 N N . LEU B 1 266 ? 24.496 40.007 11.791 1.00 49.95 289 LEU B N 1
ATOM 8050 C CA . LEU B 1 266 ? 25.639 40.377 10.957 1.00 49.80 289 LEU B CA 1
ATOM 8051 C C . LEU B 1 266 ? 26.862 39.496 11.205 1.00 49.75 289 LEU B C 1
ATOM 8052 O O . LEU B 1 266 ? 27.801 39.500 10.416 1.00 49.72 289 LEU B O 1
ATOM 8057 N N . TYR B 1 267 ? 26.856 38.745 12.301 1.00 49.83 290 TYR B N 1
ATOM 8058 C CA . TYR B 1 267 ? 27.937 37.800 12.564 1.00 49.72 290 TYR B CA 1
ATOM 8059 C C . TYR B 1 267 ? 28.101 36.855 11.380 1.00 49.78 290 TYR B C 1
ATOM 8060 O O . TYR B 1 267 ? 29.208 36.392 11.081 1.00 49.74 290 TYR B O 1
ATOM 8069 N N . ASP B 1 268 ? 26.989 36.581 10.704 1.00 49.70 291 ASP B N 1
ATOM 8070 C CA . ASP B 1 268 ? 26.994 35.701 9.546 1.00 49.81 291 ASP B CA 1
ATOM 8071 C C . ASP B 1 268 ? 27.922 36.236 8.463 1.00 49.80 291 ASP B C 1
ATOM 8072 O O . ASP B 1 268 ? 28.711 35.489 7.881 1.00 49.95 291 ASP B O 1
ATOM 8077 N N . ALA B 1 269 ? 27.816 37.531 8.186 1.00 49.75 292 ALA B N 1
ATOM 8078 C CA . ALA B 1 269 ? 28.674 38.167 7.193 1.00 49.74 292 ALA B CA 1
ATOM 8079 C C . ALA B 1 269 ? 30.137 38.017 7.590 1.00 49.69 292 ALA B C 1
ATOM 8080 O O . ALA B 1 269 ? 31.001 37.798 6.745 1.00 49.69 292 ALA B O 1
ATOM 8082 N N . ILE B 1 270 ? 30.406 38.130 8.886 1.00 49.73 293 ILE B N 1
ATOM 8083 C CA . ILE B 1 270 ? 31.758 37.959 9.407 1.00 49.78 293 ILE B CA 1
ATOM 8084 C C . ILE B 1 270 ? 32.279 36.541 9.156 1.00 49.78 293 ILE B C 1
ATOM 8085 O O . ILE B 1 270 ? 33.422 36.353 8.732 1.00 49.84 293 ILE B O 1
ATOM 8090 N N . TYR B 1 271 ? 31.438 35.545 9.406 1.00 49.72 294 TYR B N 1
ATOM 8091 C CA . TYR B 1 271 ? 31.833 34.157 9.178 1.00 49.71 294 TYR B CA 1
ATOM 8092 C C . TYR B 1 271 ? 32.080 33.859 7.700 1.00 49.59 294 TYR B C 1
ATOM 8093 O O . TYR B 1 271 ? 32.865 32.972 7.362 1.00 49.43 294 TYR B O 1
ATOM 8102 N N . LYS B 1 272 ? 31.422 34.613 6.825 1.00 49.57 295 LYS B N 1
ATOM 8103 C CA . LYS B 1 272 ? 31.515 34.368 5.383 1.00 49.55 295 LYS B CA 1
ATOM 8104 C C . LYS B 1 272 ? 32.598 35.170 4.649 1.00 49.48 295 LYS B C 1
ATOM 8105 O O . LYS B 1 272 ? 32.757 35.032 3.437 1.00 49.34 295 LYS B O 1
ATOM 8111 N N . ARG B 1 273 ? 33.338 35.998 5.380 1.00 49.48 296 ARG B N 1
ATOM 8112 C CA . ARG B 1 273 ? 34.406 36.807 4.788 1.00 49.62 296 ARG B CA 1
ATOM 8113 C C . ARG B 1 273 ? 35.593 35.947 4.338 1.00 49.59 296 ARG B C 1
ATOM 8114 O O . ARG B 1 273 ? 36.141 35.170 5.125 1.00 49.49 296 ARG B O 1
ATOM 8122 N N . ARG B 1 274 ? 35.978 36.078 3.070 1.00 49.56 297 ARG B N 1
ATOM 8123 C CA . ARG B 1 274 ? 37.156 35.381 2.562 1.00 49.66 297 ARG B CA 1
ATOM 8124 C C . ARG B 1 274 ? 38.416 36.182 2.849 1.00 49.65 297 ARG B C 1
ATOM 8125 O O . ARG B 1 274 ? 38.347 37.345 3.245 1.00 49.68 297 ARG B O 1
ATOM 8133 N N . PRO B 1 275 ? 39.581 35.561 2.633 1.00 49.66 298 PRO B N 1
ATOM 8134 C CA . PRO B 1 275 ? 40.858 36.230 2.842 1.00 49.67 298 PRO B CA 1
ATOM 8135 C C . PRO B 1 275 ? 41.199 37.180 1.698 1.00 49.67 298 PRO B C 1
ATOM 8136 O O . PRO B 1 275 ? 42.234 37.846 1.735 1.00 49.63 298 PRO B O 1
ATOM 8140 N N . ASP B 1 276 ? 40.334 37.232 0.689 1.00 49.62 299 ASP B N 1
ATOM 8141 C CA . ASP B 1 276 ? 40.572 38.071 -0.480 1.00 49.59 299 ASP B CA 1
ATOM 8142 C C . ASP B 1 276 ? 39.682 39.311 -0.475 1.00 49.59 299 ASP B C 1
ATOM 8143 O O . ASP B 1 276 ? 39.609 40.038 -1.464 1.00 49.66 299 ASP B O 1
ATOM 8148 N N . GLY B 1 277 ? 39.005 39.542 0.644 1.00 49.61 300 GLY B N 1
ATOM 8149 C CA . GLY B 1 277 ? 38.182 40.737 0.811 1.00 49.62 300 GLY B CA 1
ATOM 8150 C C . GLY B 1 277 ? 36.732 40.558 0.402 1.00 49.65 300 GLY B C 1
ATOM 8151 O O . GLY B 1 277 ? 35.889 41.410 0.689 1.00 49.55 300 GLY B O 1
ATOM 8152 N N . GLN B 1 278 ? 36.436 39.453 -0.278 1.00 49.66 301 GLN B N 1
ATOM 8153 C CA . GLN B 1 278 ? 35.073 39.186 -0.727 1.00 49.69 301 GLN B CA 1
ATOM 8154 C C . GLN B 1 278 ? 34.293 38.311 0.253 1.00 49.67 301 GLN B C 1
ATOM 8155 O O . GLN B 1 278 ? 34.843 37.817 1.238 1.00 49.63 301 GLN B O 1
ATOM 8161 N N . ILE B 1 279 ? 33.004 38.133 -0.023 1.00 49.70 302 ILE B N 1
ATOM 8162 C CA . ILE B 1 279 ? 32.133 37.342 0.839 1.00 49.66 302 ILE B CA 1
ATOM 8163 C C . ILE B 1 279 ? 31.693 36.075 0.120 1.00 49.67 302 ILE B C 1
ATOM 8164 O O . ILE B 1 279 ? 31.585 36.057 -1.108 1.00 49.66 302 ILE B O 1
ATOM 8169 N N . LEU B 1 280 ? 31.439 35.018 0.885 1.00 49.58 303 LEU B N 1
ATOM 8170 C CA . LEU B 1 280 ? 30.917 33.785 0.317 1.00 49.51 303 LEU B CA 1
ATOM 8171 C C . LEU B 1 280 ? 29.598 34.102 -0.372 1.00 49.42 303 LEU B C 1
ATOM 8172 O O . LEU B 1 280 ? 28.846 34.961 0.087 1.00 49.34 303 LEU B O 1
ATOM 8177 N N . ALA B 1 281 ? 29.319 33.418 -1.476 1.00 49.37 304 ALA B N 1
ATOM 8178 C CA . ALA B 1 281 ? 28.110 33.683 -2.249 1.00 49.51 304 ALA B CA 1
ATOM 8179 C C . ALA B 1 281 ? 26.852 33.221 -1.518 1.00 49.62 304 ALA B C 1
ATOM 8180 O O . ALA B 1 281 ? 26.929 32.521 -0.509 1.00 49.63 304 ALA B O 1
ATOM 8182 N N . GLY B 1 282 ? 25.696 33.613 -2.041 1.00 49.65 305 GLY B N 1
ATOM 8183 C CA . GLY B 1 282 ? 24.415 33.248 -1.445 1.00 49.65 305 GLY B CA 1
ATOM 8184 C C . GLY B 1 282 ? 23.327 34.208 -1.882 1.00 49.60 305 GLY B C 1
ATOM 8185 O O . GLY B 1 282 ? 23.416 35.408 -1.636 1.00 49.56 305 GLY B O 1
ATOM 8186 N N . GLY B 1 283 ? 22.300 33.680 -2.540 1.00 49.56 306 GLY B N 1
ATOM 8187 C CA . GLY B 1 283 ? 21.231 34.514 -3.075 1.00 49.48 306 GLY B CA 1
ATOM 8188 C C . GLY B 1 283 ? 21.729 35.401 -4.201 1.00 49.44 306 GLY B C 1
ATOM 8189 O O . GLY B 1 283 ? 22.790 35.154 -4.771 1.00 49.37 306 GLY B O 1
ATOM 8190 N N . ASP B 1 284 ? 20.964 36.439 -4.522 1.00 49.46 307 ASP B N 1
ATOM 8191 C CA . ASP B 1 284 ? 21.332 37.352 -5.597 1.00 49.56 307 ASP B CA 1
ATOM 8192 C C . ASP B 1 284 ? 22.629 38.095 -5.288 1.00 49.60 307 ASP B C 1
ATOM 8193 O O . ASP B 1 284 ? 22.672 38.949 -4.399 1.00 49.59 307 ASP B O 1
ATOM 8198 N N . VAL B 1 285 ? 23.685 37.761 -6.024 1.00 49.56 308 VAL B N 1
ATOM 8199 C CA . VAL B 1 285 ? 24.983 38.402 -5.843 1.00 49.58 308 VAL B CA 1
ATOM 8200 C C . VAL B 1 285 ? 25.767 38.481 -7.146 1.00 49.57 308 VAL B C 1
ATOM 8201 O O . VAL B 1 285 ? 25.605 37.648 -8.034 1.00 49.52 308 VAL B O 1
ATOM 8205 N N . ASP B 1 286 ? 26.613 39.500 -7.248 1.00 49.56 309 ASP B N 1
ATOM 8206 C CA . ASP B 1 286 ? 27.568 39.610 -8.339 1.00 49.50 309 ASP B CA 1
ATOM 8207 C C . ASP B 1 286 ? 28.966 39.458 -7.761 1.00 49.47 309 ASP B C 1
ATOM 8208 O O . ASP B 1 286 ? 29.126 39.318 -6.549 1.00 49.39 309 ASP B O 1
ATOM 8213 N N . TYR B 1 287 ? 29.979 39.491 -8.619 1.00 49.42 310 TYR B N 1
ATOM 8214 C CA . TYR B 1 287 ? 31.337 39.247 -8.161 1.00 49.46 310 TYR B CA 1
ATOM 8215 C C . TYR B 1 287 ? 32.333 40.290 -8.652 1.00 49.52 310 TYR B C 1
ATOM 8216 O O . TYR B 1 287 ? 32.198 40.835 -9.746 1.00 49.50 310 TYR B O 1
ATOM 8225 N N . SER B 1 288 ? 33.332 40.559 -7.822 1.00 49.60 311 SER B N 1
ATOM 8226 C CA . SER B 1 288 ? 34.407 41.473 -8.165 1.00 49.67 311 SER B CA 1
ATOM 8227 C C . SER B 1 288 ? 35.661 41.055 -7.413 1.00 49.73 311 SER B C 1
ATOM 8228 O O . SER B 1 288 ? 35.580 40.360 -6.407 1.00 49.83 311 SER B O 1
ATOM 8231 N N . ARG B 1 289 ? 36.819 41.464 -7.909 1.00 49.74 312 ARG B N 1
ATOM 8232 C CA . ARG B 1 289 ? 38.067 41.216 -7.205 1.00 49.79 312 ARG B CA 1
ATOM 8233 C C . ARG B 1 289 ? 38.859 42.514 -7.071 1.00 49.90 312 ARG B C 1
ATOM 8234 O O . ARG B 1 289 ? 40.043 42.499 -6.742 1.00 50.02 312 ARG B O 1
ATOM 8242 N N . LYS B 1 290 ? 38.189 43.637 -7.319 1.00 49.94 313 LYS B N 1
ATOM 8243 C CA . LYS B 1 290 ? 38.848 44.941 -7.345 1.00 49.94 313 LYS B CA 1
ATOM 8244 C C . LYS B 1 290 ? 38.835 45.663 -5.998 1.00 49.97 313 LYS B C 1
ATOM 8245 O O . LYS B 1 290 ? 39.809 46.319 -5.633 1.00 50.03 313 LYS B O 1
ATOM 8251 N N . LYS B 1 291 ? 37.735 45.547 -5.262 1.00 50.05 314 LYS B N 1
ATOM 8252 C CA . LYS B 1 291 ? 37.629 46.187 -3.953 1.00 50.13 314 LYS B CA 1
ATOM 8253 C C . LYS B 1 291 ? 36.909 45.262 -2.975 1.00 50.15 314 LYS B C 1
ATOM 8254 O O . LYS B 1 291 ? 35.945 44.588 -3.343 1.00 50.20 314 LYS B O 1
ATOM 8260 N N . PRO B 1 292 ? 37.383 45.220 -1.722 1.00 50.12 315 PRO B N 1
ATOM 8261 C CA . PRO B 1 292 ? 36.741 44.419 -0.688 1.00 50.09 315 PRO B CA 1
ATOM 8262 C C . PRO B 1 292 ? 35.256 44.745 -0.553 1.00 50.09 315 PRO B C 1
ATOM 8263 O O . PRO B 1 292 ? 34.823 45.845 -0.902 1.00 50.04 315 PRO B O 1
ATOM 8267 N N . LYS B 1 293 ? 34.489 43.785 -0.046 1.00 50.10 316 LYS B N 1
ATOM 8268 C CA . LYS B 1 293 ? 33.063 43.974 0.191 1.00 50.11 316 LYS B CA 1
ATOM 8269 C C . LYS B 1 293 ? 32.825 44.422 1.631 1.00 50.11 316 LYS B C 1
ATOM 8270 O O . LYS B 1 293 ? 33.420 43.875 2.558 1.00 50.22 316 LYS B O 1
ATOM 8276 N N . TYR B 1 294 ? 31.956 45.413 1.819 1.00 50.04 317 TYR B N 1
ATOM 8277 C CA . TYR B 1 294 ? 31.724 45.969 3.150 1.00 50.00 317 TYR B CA 1
ATOM 8278 C C . TYR B 1 294 ? 30.245 46.045 3.528 1.00 50.01 317 TYR B C 1
ATOM 8279 O O . TYR B 1 294 ? 29.381 46.239 2.673 1.00 50.07 317 TYR B O 1
ATOM 8288 N N . TYR B 1 295 ? 29.970 45.891 4.819 1.00 49.84 318 TYR B N 1
ATOM 8289 C CA . TYR B 1 295 ? 28.628 46.071 5.358 1.00 49.75 318 TYR B CA 1
ATOM 8290 C C . TYR B 1 295 ? 28.651 47.248 6.323 1.00 49.69 318 TYR B C 1
ATOM 8291 O O . TYR B 1 295 ? 28.289 47.130 7.494 1.00 49.69 318 TYR B O 1
ATOM 8300 N N . THR B 1 296 ? 29.085 48.387 5.798 1.00 49.68 319 THR B N 1
ATOM 8301 C CA . THR B 1 296 ? 29.389 49.564 6.595 1.00 49.65 319 THR B CA 1
ATOM 8302 C C . THR B 1 296 ? 28.215 50.056 7.435 1.00 49.66 319 THR B C 1
ATOM 8303 O O . THR B 1 296 ? 28.332 50.179 8.653 1.00 49.70 319 THR B O 1
ATOM 8307 N N . MET B 1 297 ? 27.087 50.334 6.792 1.00 49.56 320 MET B N 1
ATOM 8308 C CA . MET B 1 297 ? 25.948 50.911 7.505 1.00 49.71 320 MET B CA 1
ATOM 8309 C C . MET B 1 297 ? 25.333 49.953 8.528 1.00 49.77 320 MET B C 1
ATOM 8310 O O . MET B 1 297 ? 25.078 50.338 9.669 1.00 50.10 320 MET B O 1
ATOM 8315 N N . PRO B 1 298 ? 25.091 48.695 8.131 1.00 49.73 321 PRO B N 1
ATOM 8316 C CA . PRO B 1 298 ? 24.571 47.774 9.139 1.00 49.67 321 PRO B CA 1
ATOM 8317 C C . PRO B 1 298 ? 25.542 47.626 10.307 1.00 49.55 321 PRO B C 1
ATOM 8318 O O . PRO B 1 298 ? 25.115 47.511 11.453 1.00 49.50 321 PRO B O 1
ATOM 8322 N N . ALA B 1 299 ? 26.838 47.626 10.013 1.00 49.48 322 ALA B N 1
ATOM 8323 C CA . ALA B 1 299 ? 27.851 47.506 11.053 1.00 49.50 322 ALA B CA 1
ATOM 8324 C C . ALA B 1 299 ? 27.836 48.732 11.963 1.00 49.57 322 ALA B C 1
ATOM 8325 O O . ALA B 1 299 ? 27.998 48.622 13.177 1.00 49.57 322 ALA B O 1
ATOM 8327 N N . LEU B 1 300 ? 27.640 49.903 11.368 1.00 49.56 323 LEU B N 1
ATOM 8328 C CA . LEU B 1 300 ? 27.542 51.134 12.137 1.00 49.55 323 LEU B CA 1
ATOM 8329 C C . LEU B 1 300 ? 26.353 51.099 13.092 1.00 49.53 323 LEU B C 1
ATOM 8330 O O . LEU B 1 300 ? 26.514 51.250 14.301 1.00 49.52 323 LEU B O 1
ATOM 8335 N N . LEU B 1 301 ? 25.159 50.898 12.544 1.00 49.55 324 LEU B N 1
ATOM 8336 C CA . LEU B 1 301 ? 23.932 50.965 13.342 1.00 49.53 324 LEU B CA 1
ATOM 8337 C C . LEU B 1 301 ? 23.809 49.840 14.364 1.00 49.42 324 LEU B C 1
ATOM 8338 O O . LEU B 1 301 ? 23.444 50.077 15.511 1.00 49.34 324 LEU B O 1
ATOM 8343 N N . ALA B 1 302 ? 24.104 48.614 13.945 1.00 49.40 325 ALA B N 1
ATOM 8344 C CA . ALA B 1 302 ? 24.006 47.474 14.849 1.00 49.37 325 ALA B CA 1
ATOM 8345 C C . ALA B 1 302 ? 25.117 47.511 15.892 1.00 49.46 325 ALA B C 1
ATOM 8346 O O . ALA B 1 302 ? 24.877 47.265 17.073 1.00 49.57 325 ALA B O 1
ATOM 8348 N N . GLY B 1 303 ? 26.332 47.820 15.455 1.00 49.41 326 GLY B N 1
ATOM 8349 C CA . GLY B 1 303 ? 27.467 47.868 16.364 1.00 49.42 326 GLY B CA 1
ATOM 8350 C C . GLY B 1 303 ? 27.337 48.961 17.409 1.00 49.43 326 GLY B C 1
ATOM 8351 O O . GLY B 1 303 ? 27.642 48.747 18.580 1.00 49.44 326 GLY B O 1
ATOM 8352 N N . SER B 1 304 ? 26.887 50.137 16.983 1.00 49.40 327 SER B N 1
ATOM 8353 C CA . SER B 1 304 ? 26.765 51.285 17.882 1.00 49.50 327 SER B CA 1
ATOM 8354 C C . SER B 1 304 ? 25.548 51.207 18.803 1.00 49.56 327 SER B C 1
ATOM 8355 O O . SER B 1 304 ? 25.567 51.734 19.913 1.00 49.75 327 SER B O 1
ATOM 8358 N N . TYR B 1 305 ? 24.485 50.560 18.352 1.00 49.46 328 TYR B N 1
ATOM 8359 C CA . TYR B 1 305 ? 23.336 50.397 19.223 1.00 49.48 328 TYR B CA 1
ATOM 8360 C C . TYR B 1 305 ? 23.567 49.304 20.258 1.00 49.40 328 TYR B C 1
ATOM 8361 O O . TYR B 1 305 ? 23.310 49.501 21.444 1.00 49.24 328 TYR B O 1
ATOM 8370 N N . TYR B 1 306 ? 24.049 48.149 19.808 1.00 49.35 329 TYR B N 1
ATOM 8371 C CA . TYR B 1 306 ? 24.212 47.000 20.693 1.00 49.45 329 TYR B CA 1
ATOM 8372 C C . TYR B 1 306 ? 25.567 46.974 21.388 1.00 49.53 329 TYR B C 1
ATOM 8373 O O . TYR B 1 306 ? 25.854 46.072 22.179 1.00 49.42 329 TYR B O 1
ATOM 8382 N N . LYS B 1 307 ? 26.388 47.979 21.098 1.00 49.57 330 LYS B N 1
ATOM 8383 C CA . LYS B 1 307 ? 27.727 48.080 21.666 1.00 49.58 330 LYS B CA 1
ATOM 8384 C C . LYS B 1 307 ? 28.521 46.805 21.399 1.00 49.54 330 LYS B C 1
ATOM 8385 O O . LYS B 1 307 ? 29.126 46.229 22.304 1.00 49.57 330 LYS B O 1
ATOM 8391 N N . ASP B 1 308 ? 28.515 46.371 20.145 1.00 49.51 331 ASP B N 1
ATOM 8392 C CA . ASP B 1 308 ? 29.211 45.155 19.755 1.00 49.55 331 ASP B CA 1
ATOM 8393 C C . ASP B 1 308 ? 30.542 45.479 19.079 1.00 49.55 331 ASP B C 1
ATOM 8394 O O . ASP B 1 308 ? 30.576 46.139 18.044 1.00 49.53 331 ASP B O 1
ATOM 8399 N N . GLU B 1 309 ? 31.634 45.008 19.673 1.00 49.55 332 GLU B N 1
ATOM 8400 C CA . GLU B 1 309 ? 32.975 45.306 19.174 1.00 49.66 332 GLU B CA 1
ATOM 8401 C C . GLU B 1 309 ? 33.313 44.569 17.880 1.00 49.62 332 GLU B C 1
ATOM 8402 O O . GLU B 1 309 ? 34.097 45.061 17.065 1.00 49.67 332 GLU B O 1
ATOM 8408 N N . TYR B 1 310 ? 32.735 43.386 17.700 1.00 49.58 333 TYR B N 1
ATOM 8409 C CA . TYR B 1 310 ? 32.953 42.616 16.481 1.00 49.59 333 TYR B CA 1
ATOM 8410 C C . TYR B 1 310 ? 32.363 43.342 15.283 1.00 49.47 333 TYR B C 1
ATOM 8411 O O . TYR B 1 310 ? 32.982 43.405 14.226 1.00 49.44 333 TYR B O 1
ATOM 8420 N N . LEU B 1 311 ? 31.166 43.895 15.459 1.00 49.46 334 LEU B N 1
ATOM 8421 C CA . LEU B 1 311 ? 30.496 44.615 14.382 1.00 49.48 334 LEU B CA 1
ATOM 8422 C C . LEU B 1 311 ? 31.143 45.977 14.147 1.00 49.51 334 LEU B C 1
ATOM 8423 O O . LEU B 1 311 ? 31.223 46.448 13.017 1.00 49.49 334 LEU B O 1
ATOM 8428 N N . ASN B 1 312 ? 31.609 46.610 15.216 1.00 49.54 335 ASN B N 1
ATOM 8429 C CA . ASN B 1 312 ? 32.277 47.893 15.078 1.00 49.64 335 ASN B CA 1
ATOM 8430 C C . ASN B 1 312 ? 33.580 47.727 14.305 1.00 49.63 335 ASN B C 1
ATOM 8431 O O . ASN B 1 312 ? 33.947 48.577 13.496 1.00 49.57 335 ASN B O 1
ATOM 8436 N N . TYR B 1 313 ? 34.260 46.609 14.539 1.00 49.61 336 TYR B N 1
ATOM 8437 C CA . TYR B 1 313 ? 35.449 46.261 13.771 1.00 49.66 336 TYR B CA 1
ATOM 8438 C C . TYR B 1 313 ? 35.098 46.182 12.291 1.00 49.63 336 TYR B C 1
ATOM 8439 O O . TYR B 1 313 ? 35.845 46.654 11.432 1.00 49.52 336 TYR B O 1
ATOM 8448 N N . GLU B 1 314 ? 33.952 45.577 12.002 1.00 49.61 337 GLU B N 1
ATOM 8449 C CA . GLU B 1 314 ? 33.460 45.476 10.638 1.00 49.71 337 GLU B CA 1
ATOM 8450 C C . GLU B 1 314 ? 33.280 46.872 10.031 1.00 49.75 337 GLU B C 1
ATOM 8451 O O . GLU B 1 314 ? 33.742 47.140 8.922 1.00 49.79 337 GLU B O 1
ATOM 8457 N N . PHE B 1 315 ? 32.627 47.765 10.769 1.00 49.65 338 PHE B N 1
ATOM 8458 C CA . PHE B 1 315 ? 32.416 49.128 10.295 1.00 49.66 338 PHE B CA 1
ATOM 8459 C C . PHE B 1 315 ? 33.732 49.857 10.040 1.00 49.71 338 PHE B C 1
ATOM 8460 O O . PHE B 1 315 ? 33.884 50.548 9.035 1.00 49.66 338 PHE B O 1
ATOM 8468 N N . LEU B 1 316 ? 34.681 49.698 10.956 1.00 49.72 339 LEU B N 1
ATOM 8469 C CA . LEU B 1 316 ? 35.925 50.455 10.902 1.00 49.71 339 LEU B CA 1
ATOM 8470 C C . LEU B 1 316 ? 36.834 50.070 9.733 1.00 49.72 339 LEU B C 1
ATOM 8471 O O . LEU B 1 316 ? 37.775 50.796 9.416 1.00 49.64 339 LEU B O 1
ATOM 8476 N N . LYS B 1 317 ? 36.559 48.935 9.097 1.00 49.71 340 LYS B N 1
ATOM 8477 C CA . LYS B 1 317 ? 37.328 48.524 7.925 1.00 49.78 340 LYS B CA 1
ATOM 8478 C C . LYS B 1 317 ? 37.186 49.555 6.809 1.00 49.82 340 LYS B C 1
ATOM 8479 O O . LYS B 1 317 ? 38.134 49.823 6.068 1.00 49.73 340 LYS B O 1
ATOM 8485 N N . ASP B 1 318 ? 35.990 50.123 6.696 1.00 49.86 341 ASP B N 1
ATOM 8486 C CA . ASP B 1 318 ? 35.722 51.203 5.751 1.00 49.87 341 ASP B CA 1
ATOM 8487 C C . ASP B 1 318 ? 34.647 52.118 6.334 1.00 49.79 341 ASP B C 1
ATOM 8488 O O . ASP B 1 318 ? 33.469 52.002 5.993 1.00 49.77 341 ASP B O 1
ATOM 8493 N N . PRO B 1 319 ? 35.054 53.029 7.228 1.00 49.77 342 PRO B N 1
ATOM 8494 C CA . PRO B 1 319 ? 34.129 53.907 7.946 1.00 49.75 342 PRO B CA 1
ATOM 8495 C C . PRO B 1 319 ? 33.630 55.054 7.071 1.00 49.81 342 PRO B C 1
ATOM 8496 O O . PRO B 1 319 ? 33.755 56.221 7.441 1.00 49.79 342 PRO B O 1
ATOM 8500 N N . ASN B 1 320 ? 33.061 54.716 5.921 1.00 49.88 343 ASN B N 1
ATOM 8501 C CA . ASN B 1 320 ? 32.663 55.719 4.945 1.00 49.96 343 ASN B CA 1
ATOM 8502 C C . ASN B 1 320 ? 31.227 55.501 4.496 1.00 49.99 343 ASN B C 1
ATOM 8503 O O . ASN B 1 320 ? 30.956 54.653 3.646 1.00 50.04 343 ASN B O 1
ATOM 8508 N N . VAL B 1 321 ? 30.298 56.261 5.066 1.00 49.97 344 VAL B N 1
ATOM 8509 C CA . VAL B 1 321 ? 28.902 56.013 4.750 1.00 49.95 344 VAL B CA 1
ATOM 8510 C C . VAL B 1 321 ? 28.475 56.783 3.504 1.00 49.90 344 VAL B C 1
ATOM 8511 O O . VAL B 1 321 ? 29.070 57.800 3.143 1.00 49.95 344 VAL B O 1
ATOM 8515 N N . GLU B 1 322 ? 27.451 56.271 2.837 1.00 49.84 345 GLU B N 1
ATOM 8516 C CA . GLU B 1 322 ? 26.864 56.969 1.720 1.00 49.75 345 GLU B CA 1
ATOM 8517 C C . GLU B 1 322 ? 26.446 58.357 2.199 1.00 49.75 345 GLU B C 1
ATOM 8518 O O . GLU B 1 322 ? 25.946 58.507 3.313 1.00 49.58 345 GLU B O 1
ATOM 8524 N N . PRO B 1 323 ? 26.642 59.378 1.354 1.00 49.74 346 PRO B N 1
ATOM 8525 C CA . PRO B 1 323 ? 26.370 60.767 1.724 1.00 49.77 346 PRO B CA 1
ATOM 8526 C C . PRO B 1 323 ? 25.053 60.965 2.480 1.00 49.85 346 PRO B C 1
ATOM 8527 O O . PRO B 1 323 ? 25.028 61.657 3.497 1.00 49.90 346 PRO B O 1
ATOM 8531 N N . HIS B 1 324 ? 23.973 60.360 1.994 1.00 49.87 347 HIS B N 1
ATOM 8532 C CA . HIS B 1 324 ? 22.659 60.553 2.605 1.00 49.82 347 HIS B CA 1
ATOM 8533 C C . HIS B 1 324 ? 22.561 59.959 4.005 1.00 49.81 347 HIS B C 1
ATOM 8534 O O . HIS B 1 324 ? 21.594 60.220 4.723 1.00 49.81 347 HIS B O 1
ATOM 8541 N N . CYS B 1 325 ? 23.555 59.164 4.393 1.00 49.73 348 CYS B N 1
ATOM 8542 C CA . CYS B 1 325 ? 23.554 58.552 5.720 1.00 49.73 348 CYS B CA 1
ATOM 8543 C C . CYS B 1 325 ? 24.561 59.197 6.675 1.00 49.66 348 CYS B C 1
ATOM 8544 O O . CYS B 1 325 ? 24.681 58.787 7.832 1.00 49.68 348 CYS B O 1
ATOM 8547 N N . LYS B 1 326 ? 25.289 60.198 6.188 1.00 49.62 349 LYS B N 1
ATOM 8548 C CA . LYS B 1 326 ? 26.306 60.877 6.989 1.00 49.61 349 LYS B CA 1
ATOM 8549 C C . LYS B 1 326 ? 25.724 61.500 8.259 1.00 49.64 349 LYS B C 1
ATOM 8550 O O . LYS B 1 326 ? 26.338 61.442 9.326 1.00 49.62 349 LYS B O 1
ATOM 8556 N N . LEU B 1 327 ? 24.544 62.103 8.139 1.00 49.65 350 LEU B N 1
ATOM 8557 C CA . LEU B 1 327 ? 23.896 62.741 9.282 1.00 49.65 350 LEU B CA 1
ATOM 8558 C C . LEU B 1 327 ? 23.644 61.741 10.402 1.00 49.52 350 LEU B C 1
ATOM 8559 O O . LEU B 1 327 ? 23.852 62.048 11.576 1.00 49.46 350 LEU B O 1
ATOM 8564 N N . PHE B 1 328 ? 23.207 60.542 10.029 1.00 49.47 351 PHE B N 1
ATOM 8565 C CA . PHE B 1 328 ? 22.883 59.500 11.004 1.00 49.51 351 PHE B CA 1
ATOM 8566 C C . PHE B 1 328 ? 24.118 58.918 11.691 1.00 49.46 351 PHE B C 1
ATOM 8567 O O . PHE B 1 328 ? 24.050 58.515 12.848 1.00 49.36 351 PHE B O 1
ATOM 8575 N N . GLU B 1 329 ? 25.246 58.882 10.987 1.00 49.52 352 GLU B N 1
ATOM 8576 C CA . GLU B 1 329 ? 26.503 58.521 11.630 1.00 49.52 352 GLU B CA 1
ATOM 8577 C C . GLU B 1 329 ? 26.851 59.588 12.660 1.00 49.54 352 GLU B C 1
ATOM 8578 O O . GLU B 1 329 ? 27.258 59.281 13.782 1.00 49.51 352 GLU B O 1
ATOM 8584 N N . PHE B 1 330 ? 26.688 60.847 12.271 1.00 49.58 353 PHE B N 1
ATOM 8585 C CA . PHE B 1 330 ? 26.994 61.951 13.169 1.00 49.67 353 PHE B CA 1
ATOM 8586 C C . PHE B 1 330 ? 26.098 61.919 14.394 1.00 49.60 353 PHE B C 1
ATOM 8587 O O . PHE B 1 330 ? 26.538 62.209 15.503 1.00 49.61 353 PHE B O 1
ATOM 8595 N N . LEU B 1 331 ? 24.836 61.566 14.187 1.00 49.60 354 LEU B N 1
ATOM 8596 C CA . LEU B 1 331 ? 23.872 61.524 15.279 1.00 49.64 354 LEU B CA 1
ATOM 8597 C C . LEU B 1 331 ? 24.035 60.300 16.175 1.00 49.60 354 LEU B C 1
ATOM 8598 O O . LEU B 1 331 ? 23.895 60.399 17.391 1.00 49.65 354 LEU B O 1
ATOM 8603 N N . TRP B 1 332 ? 24.347 59.154 15.576 1.00 49.64 355 TRP B N 1
ATOM 8604 C CA . TRP B 1 332 ? 24.200 57.871 16.265 1.00 49.58 355 TRP B CA 1
ATOM 8605 C C . TRP B 1 332 ? 25.482 57.079 16.544 1.00 49.55 355 TRP B C 1
ATOM 8606 O O . TRP B 1 332 ? 25.503 56.239 17.443 1.00 49.52 355 TRP B O 1
ATOM 8617 N N . ARG B 1 333 ? 26.539 57.328 15.779 1.00 49.58 356 ARG B N 1
ATOM 8618 C CA . ARG B 1 333 ? 27.766 56.542 15.911 1.00 49.63 356 ARG B CA 1
ATOM 8619 C C . ARG B 1 333 ? 28.396 56.618 17.301 1.00 49.61 356 ARG B C 1
ATOM 8620 O O . ARG B 1 333 ? 28.493 57.692 17.897 1.00 49.56 356 ARG B O 1
ATOM 8628 N N . ASP B 1 334 ? 28.831 55.464 17.798 1.00 49.57 357 ASP B N 1
ATOM 8629 C CA . ASP B 1 334 ? 29.547 55.374 19.065 1.00 49.66 357 ASP B CA 1
ATOM 8630 C C . ASP B 1 334 ? 31.047 55.351 18.784 1.00 49.62 357 ASP B C 1
ATOM 8631 O O . ASP B 1 334 ? 31.587 54.329 18.365 1.00 49.69 357 ASP B O 1
ATOM 8636 N N . THR B 1 335 ? 31.715 56.478 19.008 1.00 49.62 358 THR B N 1
ATOM 8637 C CA . THR B 1 335 ? 33.126 56.613 18.656 1.00 49.64 358 THR B CA 1
ATOM 8638 C C . THR B 1 335 ? 34.065 56.127 19.750 1.00 49.66 358 THR B C 1
ATOM 8639 O O . THR B 1 335 ? 35.284 56.151 19.586 1.00 49.70 358 THR B O 1
ATOM 8643 N N . GLN B 1 336 ? 33.501 55.693 20.870 1.00 49.71 359 GLN B N 1
ATOM 8644 C CA . GLN B 1 336 ? 34.313 55.248 21.993 1.00 49.74 359 GLN B CA 1
ATOM 8645 C C . GLN B 1 336 ? 34.283 53.732 22.105 1.00 49.68 359 GLN B C 1
ATOM 8646 O O . GLN B 1 336 ? 35.069 53.132 22.836 1.00 49.67 359 GLN B O 1
ATOM 8652 N N . LEU B 1 337 ? 33.373 53.122 21.355 1.00 49.63 360 LEU B N 1
ATOM 8653 C CA . LEU B 1 337 ? 33.226 51.677 21.325 1.00 49.54 360 LEU B CA 1
ATOM 8654 C C . LEU B 1 337 ? 34.506 51.025 20.815 1.00 49.62 360 LEU B C 1
ATOM 8655 O O . LEU B 1 337 ? 35.128 51.517 19.876 1.00 49.57 360 LEU B O 1
ATOM 8660 N N . GLY B 1 338 ? 34.896 49.919 21.438 1.00 49.61 361 GLY B N 1
ATOM 8661 C CA . GLY B 1 338 ? 36.087 49.184 21.030 1.00 49.57 361 GLY B CA 1
ATOM 8662 C C . GLY B 1 338 ? 35.880 48.418 19.738 1.00 49.59 361 GLY B C 1
ATOM 8663 O O . GLY B 1 338 ? 34.869 48.590 19.056 1.00 49.57 361 GLY B O 1
ATOM 8664 N N . SER B 1 339 ? 36.836 47.554 19.413 1.00 49.65 362 SER B N 1
ATOM 8665 C CA . SER B 1 339 ? 36.855 46.878 18.121 1.00 49.71 362 SER B CA 1
ATOM 8666 C C . SER B 1 339 ? 37.576 45.528 18.208 1.00 49.66 362 SER B C 1
ATOM 8667 O O . SER B 1 339 ? 38.627 45.423 18.838 1.00 49.67 362 SER B O 1
ATOM 8670 N N . ARG B 1 340 ? 37.009 44.499 17.578 1.00 49.65 363 ARG B N 1
ATOM 8671 C CA . ARG B 1 340 ? 37.547 43.137 17.679 1.00 49.62 363 ARG B CA 1
ATOM 8672 C C . ARG B 1 340 ? 37.679 42.397 16.352 1.00 49.58 363 ARG B C 1
ATOM 8673 O O . ARG B 1 340 ? 36.711 42.284 15.602 1.00 49.48 363 ARG B O 1
ATOM 8681 N N . LYS B 1 341 ? 38.869 41.863 16.084 1.00 49.56 364 LYS B N 1
ATOM 8682 C CA . LYS B 1 341 ? 39.027 40.888 15.011 1.00 49.65 364 LYS B CA 1
ATOM 8683 C C . LYS B 1 341 ? 38.204 39.648 15.345 1.00 49.61 364 LYS B C 1
ATOM 8684 O O . LYS B 1 341 ? 37.969 39.352 16.518 1.00 49.59 364 LYS B O 1
ATOM 8690 N N . PRO B 1 342 ? 37.776 38.909 14.315 1.00 49.60 365 PRO B N 1
ATOM 8691 C CA . PRO B 1 342 ? 36.953 37.715 14.507 1.00 49.65 365 PRO B CA 1
ATOM 8692 C C . PRO B 1 342 ? 37.756 36.480 14.914 1.00 49.66 365 PRO B C 1
ATOM 8693 O O . PRO B 1 342 ? 37.177 35.417 15.136 1.00 49.56 365 PRO B O 1
ATOM 8697 N N . ASP B 1 343 ? 39.073 36.633 15.024 1.00 49.71 366 ASP B N 1
ATOM 8698 C CA . ASP B 1 343 ? 39.985 35.506 15.233 1.00 49.73 366 ASP B CA 1
ATOM 8699 C C . ASP B 1 343 ? 39.682 34.620 16.444 1.00 49.71 366 ASP B C 1
ATOM 8700 O O . ASP B 1 343 ? 40.014 33.435 16.444 1.00 49.69 366 ASP B O 1
ATOM 8705 N N . ASP B 1 344 ? 39.066 35.180 17.478 1.00 49.72 367 ASP B N 1
ATOM 8706 C CA . ASP B 1 344 ? 38.807 34.401 18.687 1.00 49.69 367 ASP B CA 1
ATOM 8707 C C . ASP B 1 344 ? 37.431 33.744 18.677 1.00 49.72 367 ASP B C 1
ATOM 8708 O O . ASP B 1 344 ? 37.047 33.072 19.633 1.00 49.75 367 ASP B O 1
ATOM 8713 N N . LEU B 1 345 ? 36.702 33.936 17.584 1.00 49.71 368 LEU B N 1
ATOM 8714 C CA . LEU B 1 345 ? 35.373 33.359 17.428 1.00 49.68 368 LEU B CA 1
ATOM 8715 C C . LEU B 1 345 ? 35.454 31.879 17.077 1.00 49.76 368 LEU B C 1
ATOM 8716 O O . LEU B 1 345 ? 36.332 31.466 16.321 1.00 49.83 368 LEU B O 1
ATOM 8721 N N . PRO B 1 346 ? 34.529 31.075 17.624 1.00 49.69 369 PRO B N 1
ATOM 8722 C CA . PRO B 1 346 ? 34.481 29.646 17.323 1.00 49.65 369 PRO B CA 1
ATOM 8723 C C . PRO B 1 346 ? 34.419 29.412 15.817 1.00 49.61 369 PRO B C 1
ATOM 8724 O O . PRO B 1 346 ? 33.856 30.228 15.086 1.00 49.52 369 PRO B O 1
ATOM 8728 N N . LEU B 1 347 ? 34.986 28.299 15.361 1.00 49.64 370 LEU B N 1
ATOM 8729 C CA . LEU B 1 347 ? 35.154 28.058 13.929 1.00 49.63 370 LEU B CA 1
ATOM 8730 C C . LEU B 1 347 ? 33.870 27.695 13.176 1.00 49.64 370 LEU B C 1
ATOM 8731 O O . LEU B 1 347 ? 33.827 27.780 11.950 1.00 49.70 370 LEU B O 1
ATOM 8736 N N . SER B 1 348 ? 32.834 27.278 13.900 1.00 49.64 371 SER B N 1
ATOM 8737 C CA . SER B 1 348 ? 31.534 26.982 13.285 1.00 49.69 371 SER B CA 1
ATOM 8738 C C . SER B 1 348 ? 30.406 27.732 13.984 1.00 49.56 371 SER B C 1
ATOM 8739 O O . SER B 1 348 ? 30.457 27.964 15.191 1.00 49.44 371 SER B O 1
ATOM 8742 N N . ARG B 1 349 ? 29.384 28.100 13.218 1.00 49.58 372 ARG B N 1
ATOM 8743 C CA . ARG B 1 349 ? 28.207 28.756 13.775 1.00 49.52 372 ARG B CA 1
ATOM 8744 C C . ARG B 1 349 ? 26.938 28.194 13.149 1.00 49.57 372 ARG B C 1
ATOM 8745 O O . ARG B 1 349 ? 26.866 28.000 11.936 1.00 49.48 372 ARG B O 1
ATOM 8753 N N . TYR B 1 350 ? 25.937 27.936 13.986 1.00 49.61 373 TYR B N 1
ATOM 8754 C CA . TYR B 1 350 ? 24.686 27.354 13.525 1.00 49.46 373 TYR B CA 1
ATOM 8755 C C . TYR B 1 350 ? 23.548 28.363 13.528 1.00 49.45 373 TYR B C 1
ATOM 8756 O O . TYR B 1 350 ? 23.372 29.103 14.491 1.00 49.41 373 TYR B O 1
ATOM 8765 N N . SER B 1 351 ? 22.765 28.373 12.455 1.00 49.44 374 SER B N 1
ATOM 8766 C CA . SER B 1 351 ? 21.575 29.206 12.386 1.00 49.46 374 SER B CA 1
ATOM 8767 C C . SER B 1 351 ? 20.350 28.315 12.280 1.00 49.57 374 SER B C 1
ATOM 8768 O O . SER B 1 351 ? 20.150 27.652 11.270 1.00 49.54 374 SER B O 1
ATOM 8771 N N . GLY B 1 352 ? 19.526 28.303 13.323 1.00 49.57 375 GLY B N 1
ATOM 8772 C CA . GLY B 1 352 ? 18.382 27.399 13.366 1.00 49.57 375 GLY B CA 1
ATOM 8773 C C . GLY B 1 352 ? 17.177 27.828 12.552 1.00 49.55 375 GLY B C 1
ATOM 8774 O O . GLY B 1 352 ? 17.303 28.510 11.531 1.00 49.42 375 GLY B O 1
ATOM 8775 N N . SER B 1 353 ? 16.002 27.406 13.013 1.00 49.54 376 SER B N 1
ATOM 8776 C CA . SER B 1 353 ? 14.734 27.715 12.364 1.00 49.60 376 SER B CA 1
ATOM 8777 C C . SER B 1 353 ? 14.528 29.211 12.212 1.00 49.52 376 SER B C 1
ATOM 8778 O O . SER B 1 353 ? 14.813 29.967 13.132 1.00 49.55 376 SER B O 1
ATOM 8781 N N . PRO B 1 354 ? 13.994 29.639 11.059 1.00 49.58 377 PRO B N 1
ATOM 8782 C CA . PRO B 1 354 ? 13.559 28.797 9.946 1.00 49.51 377 PRO B CA 1
ATOM 8783 C C . PRO B 1 354 ? 14.650 28.553 8.904 1.00 49.52 377 PRO B C 1
ATOM 8784 O O . PRO B 1 354 ? 14.344 28.255 7.751 1.00 49.39 377 PRO B O 1
ATOM 8788 N N . PHE B 1 355 ? 15.910 28.676 9.304 1.00 49.55 378 PHE B N 1
ATOM 8789 C CA . PHE B 1 355 ? 17.010 28.517 8.364 1.00 49.59 378 PHE B CA 1
ATOM 8790 C C . PHE B 1 355 ? 17.558 27.093 8.330 1.00 49.67 378 PHE B C 1
ATOM 8791 O O . PHE B 1 355 ? 17.328 26.354 7.378 1.00 49.88 378 PHE B O 1
ATOM 8799 N N . GLY B 1 356 ? 18.284 26.708 9.372 1.00 49.53 379 GLY B N 1
ATOM 8800 C CA . GLY B 1 356 ? 18.949 25.415 9.374 1.00 49.55 379 GLY B CA 1
ATOM 8801 C C . GLY B 1 356 ? 20.225 25.499 8.560 1.00 49.64 379 GLY B C 1
ATOM 8802 O O . GLY B 1 356 ? 20.425 24.740 7.613 1.00 49.60 379 GLY B O 1
ATOM 8803 N N . TRP B 1 357 ? 21.086 26.440 8.929 1.00 49.61 380 TRP B N 1
ATOM 8804 C CA . TRP B 1 357 ? 22.316 26.680 8.202 1.00 49.55 380 TRP B CA 1
ATOM 8805 C C . TRP B 1 357 ? 23.539 26.500 9.084 1.00 49.66 380 TRP B C 1
ATOM 8806 O O . TRP B 1 357 ? 23.556 26.922 10.240 1.00 49.49 380 TRP B O 1
ATOM 8817 N N . MET B 1 358 ? 24.565 25.872 8.526 1.00 49.66 381 MET B N 1
ATOM 8818 C CA . MET B 1 358 ? 25.838 25.746 9.208 1.00 49.76 381 MET B CA 1
ATOM 8819 C C . MET B 1 358 ? 26.927 26.384 8.368 1.00 49.71 381 MET B C 1
ATOM 8820 O O . MET B 1 358 ? 27.016 26.139 7.171 1.00 49.61 381 MET B O 1
ATOM 8825 N N . ILE B 1 359 ? 27.743 27.215 9.000 1.00 49.75 382 ILE B N 1
ATOM 8826 C CA . ILE B 1 359 ? 28.946 27.716 8.365 1.00 49.86 382 ILE B CA 1
ATOM 8827 C C . ILE B 1 359 ? 30.136 27.195 9.174 1.00 49.86 382 ILE B C 1
ATOM 8828 O O . ILE B 1 359 ? 30.178 27.345 10.398 1.00 49.92 382 ILE B O 1
ATOM 8833 N N . ALA B 1 360 ? 31.077 26.543 8.496 1.00 49.84 383 ALA B N 1
ATOM 8834 C CA . ALA B 1 360 ? 32.205 25.912 9.175 1.00 49.78 383 ALA B CA 1
ATOM 8835 C C . ALA B 1 360 ? 33.540 26.329 8.572 1.00 49.82 383 ALA B C 1
ATOM 8836 O O . ALA B 1 360 ? 33.732 26.263 7.361 1.00 50.07 383 ALA B O 1
ATOM 8838 N N . ARG B 1 361 ? 34.465 26.747 9.429 1.00 49.84 384 ARG B N 1
ATOM 8839 C CA . ARG B 1 361 ? 35.772 27.224 8.985 1.00 49.75 384 ARG B CA 1
ATOM 8840 C C . ARG B 1 361 ? 36.900 26.428 9.640 1.00 49.78 384 ARG B C 1
ATOM 8841 O O . ARG B 1 361 ? 36.688 25.742 10.640 1.00 49.88 384 ARG B O 1
ATOM 8849 N N . THR B 1 362 ? 38.100 26.517 9.075 1.00 49.77 385 THR B N 1
ATOM 8850 C CA . THR B 1 362 ? 39.275 25.894 9.679 1.00 49.73 385 THR B CA 1
ATOM 8851 C C . THR B 1 362 ? 40.193 26.941 10.316 1.00 49.77 385 THR B C 1
ATOM 8852 O O . THR B 1 362 ? 41.206 26.604 10.931 1.00 49.64 385 THR B O 1
ATOM 8856 N N . GLY B 1 363 ? 39.819 28.209 10.173 1.00 49.75 386 GLY B N 1
ATOM 8857 C CA . GLY B 1 363 ? 40.598 29.314 10.721 1.00 49.74 386 GLY B CA 1
ATOM 8858 C C . GLY B 1 363 ? 39.991 30.647 10.338 1.00 49.73 386 GLY B C 1
ATOM 8859 O O . GLY B 1 363 ? 38.833 30.711 9.931 1.00 49.78 386 GLY B O 1
ATOM 8860 N N . TRP B 1 364 ? 40.770 31.715 10.457 1.00 49.76 387 TRP B N 1
ATOM 8861 C CA . TRP B 1 364 ? 40.271 33.054 10.148 1.00 49.81 387 TRP B CA 1
ATOM 8862 C C . TRP B 1 364 ? 41.192 33.832 9.211 1.00 49.85 387 TRP B C 1
ATOM 8863 O O . TRP B 1 364 ? 40.977 35.018 8.970 1.00 50.02 387 TRP B O 1
ATOM 8874 N N . GLY B 1 365 ? 42.211 33.165 8.679 1.00 49.91 388 GLY B N 1
ATOM 8875 C CA . GLY B 1 365 ? 43.172 33.822 7.795 1.00 49.92 388 GLY B CA 1
ATOM 8876 C C . GLY B 1 365 ? 43.132 33.316 6.364 1.00 49.95 388 GLY B C 1
ATOM 8877 O O . GLY B 1 365 ? 42.134 32.743 5.931 1.00 49.88 388 GLY B O 1
ATOM 8878 N N . PRO B 1 366 ? 44.229 33.522 5.616 1.00 49.92 389 PRO B N 1
ATOM 8879 C CA . PRO B 1 366 ? 44.327 33.127 4.208 1.00 49.93 389 PRO B CA 1
ATOM 8880 C C . PRO B 1 366 ? 44.300 31.621 3.969 1.00 49.88 389 PRO B C 1
ATOM 8881 O O . PRO B 1 366 ? 44.015 31.186 2.854 1.00 49.82 389 PRO B O 1
ATOM 8885 N N . GLU B 1 367 ? 44.571 30.838 5.009 1.00 49.89 390 GLU B N 1
ATOM 8886 C CA . GLU B 1 367 ? 44.587 29.376 4.900 1.00 49.94 390 GLU B CA 1
ATOM 8887 C C . GLU B 1 367 ? 43.270 28.718 5.295 1.00 49.94 390 GLU B C 1
ATOM 8888 O O . GLU B 1 367 ? 43.182 27.492 5.322 1.00 49.93 390 GLU B O 1
ATOM 8894 N N . SER B 1 368 ? 42.259 29.511 5.627 1.00 49.88 391 SER B N 1
ATOM 8895 C CA . SER B 1 368 ? 41.022 28.939 6.138 1.00 49.90 391 SER B CA 1
ATOM 8896 C C . SER B 1 368 ? 40.135 28.339 5.052 1.00 49.80 391 SER B C 1
ATOM 8897 O O . SER B 1 368 ? 39.925 28.936 3.999 1.00 49.80 391 SER B O 1
ATOM 8900 N N . VAL B 1 369 ? 39.634 27.140 5.313 1.00 49.65 392 VAL B N 1
ATOM 8901 C CA . VAL B 1 369 ? 38.584 26.581 4.491 1.00 49.59 392 VAL B CA 1
ATOM 8902 C C . VAL B 1 369 ? 37.279 27.180 4.993 1.00 49.63 392 VAL B C 1
ATOM 8903 O O . VAL B 1 369 ? 37.112 27.400 6.191 1.00 49.61 392 VAL B O 1
ATOM 8907 N N . ILE B 1 370 ? 36.359 27.466 4.080 1.00 49.60 393 ILE B N 1
ATOM 8908 C CA . ILE B 1 370 ? 35.056 27.992 4.461 1.00 49.52 393 ILE B CA 1
ATOM 8909 C C . ILE B 1 370 ? 33.965 27.167 3.796 1.00 49.51 393 ILE B C 1
ATOM 8910 O O . ILE B 1 370 ? 33.812 27.183 2.577 1.00 49.55 393 ILE B O 1
ATOM 8915 N N . ALA B 1 371 ? 33.214 26.434 4.604 1.00 49.70 394 ALA B N 1
ATOM 8916 C CA . ALA B 1 371 ? 32.200 25.530 4.083 1.00 49.76 394 ALA B CA 1
ATOM 8917 C C . ALA B 1 371 ? 30.811 25.913 4.573 1.00 49.87 394 ALA B C 1
ATOM 8918 O O . ALA B 1 371 ? 30.599 26.135 5.767 1.00 49.87 394 ALA B O 1
ATOM 8920 N N . GLU B 1 372 ? 29.869 25.986 3.639 1.00 49.95 395 GLU B N 1
ATOM 8921 C CA . GLU B 1 372 ? 28.480 26.276 3.968 1.00 49.92 395 GLU B CA 1
ATOM 8922 C C . GLU B 1 372 ? 27.589 25.075 3.671 1.00 49.92 395 GLU B C 1
ATOM 8923 O O . GLU B 1 372 ? 27.763 24.396 2.660 1.00 50.04 395 GLU B O 1
ATOM 8929 N N . MET B 1 373 ? 26.635 24.827 4.562 1.00 49.83 396 MET B N 1
ATOM 8930 C CA . MET B 1 373 ? 25.696 23.720 4.431 1.00 49.85 396 MET B CA 1
ATOM 8931 C C . MET B 1 373 ? 24.303 24.217 4.798 1.00 49.88 396 MET B C 1
ATOM 8932 O O . MET B 1 373 ? 24.112 24.787 5.873 1.00 49.99 396 MET B O 1
ATOM 8937 N N . LYS B 1 374 ? 23.328 24.005 3.918 1.00 49.75 397 LYS B N 1
ATOM 8938 C CA . LYS B 1 374 ? 22.001 24.576 4.130 1.00 49.68 397 LYS B CA 1
ATOM 8939 C C . LYS B 1 374 ? 20.847 23.584 4.011 1.00 49.70 397 LYS B C 1
ATOM 8940 O O . LYS B 1 374 ? 20.843 22.715 3.144 1.00 49.76 397 LYS B O 1
ATOM 8946 N N . VAL B 1 375 ? 19.866 23.725 4.895 1.00 49.71 398 VAL B N 1
ATOM 8947 C CA . VAL B 1 375 ? 18.620 22.993 4.768 1.00 49.73 398 VAL B CA 1
ATOM 8948 C C . VAL B 1 375 ? 17.584 23.898 4.099 1.00 49.95 398 VAL B C 1
ATOM 8949 O O . VAL B 1 375 ? 17.190 23.667 2.950 1.00 50.02 398 VAL B O 1
ATOM 8953 N N . ASN B 1 376 ? 17.168 24.943 4.813 1.00 49.96 399 ASN B N 1
ATOM 8954 C CA . ASN B 1 376 ? 16.100 25.826 4.352 1.00 49.92 399 ASN B CA 1
ATOM 8955 C C . ASN B 1 376 ? 14.731 25.291 4.760 1.00 49.93 399 ASN B C 1
ATOM 8956 O O . ASN B 1 376 ? 14.128 24.516 4.023 1.00 50.00 399 ASN B O 1
ATOM 8961 N N . GLU B 1 377 ? 14.237 25.695 5.926 1.00 49.84 400 GLU B N 1
ATOM 8962 C CA . GLU B 1 377 ? 12.922 25.234 6.369 1.00 49.87 400 GLU B CA 1
ATOM 8963 C C . GLU B 1 377 ? 11.810 26.013 5.684 1.00 49.86 400 GLU B C 1
ATOM 8964 O O . GLU B 1 377 ? 10.726 25.483 5.439 1.00 49.83 400 GLU B O 1
ATOM 8970 N N . TYR B 1 378 ? 12.089 27.277 5.382 1.00 49.80 401 TYR B N 1
ATOM 8971 C CA . TYR B 1 378 ? 11.161 28.113 4.636 1.00 49.75 401 TYR B CA 1
ATOM 8972 C C . TYR B 1 378 ? 11.886 28.910 3.560 1.00 49.85 401 TYR B C 1
ATOM 8973 O O . TYR B 1 378 ? 13.094 29.156 3.652 1.00 49.80 401 TYR B O 1
ATOM 8982 N N . SER B 1 379 ? 11.136 29.315 2.541 1.00 49.90 402 SER B N 1
ATOM 8983 C CA . SER B 1 379 ? 11.665 30.174 1.498 1.00 49.94 402 SER B CA 1
ATOM 8984 C C . SER B 1 379 ? 11.069 31.570 1.645 1.00 49.89 402 SER B C 1
ATOM 8985 O O . SER B 1 379 ? 9.864 31.720 1.858 1.00 49.88 402 SER B O 1
ATOM 8988 N N . PHE B 1 380 ? 11.915 32.590 1.544 1.00 49.80 403 PHE B N 1
ATOM 8989 C CA . PHE B 1 380 ? 11.449 33.969 1.627 1.00 49.81 403 PHE B CA 1
ATOM 8990 C C . PHE B 1 380 ? 11.319 34.601 0.245 1.00 49.83 403 PHE B C 1
ATOM 8991 O O . PHE B 1 380 ? 10.845 35.731 0.111 1.00 49.91 403 PHE B O 1
ATOM 8999 N N . LEU B 1 381 ? 11.740 33.860 -0.776 1.00 49.82 404 LEU B N 1
ATOM 9000 C CA . LEU B 1 381 ? 11.667 34.323 -2.159 1.00 49.80 404 LEU B CA 1
ATOM 9001 C C . LEU B 1 381 ? 12.425 35.636 -2.361 1.00 49.84 404 LEU B C 1
ATOM 9002 O O . LEU B 1 381 ? 13.410 35.892 -1.670 1.00 49.90 404 LEU B O 1
ATOM 9007 N N . ASN B 1 382 ? 11.958 36.459 -3.298 1.00 49.78 405 ASN B N 1
ATOM 9008 C CA . ASN B 1 382 ? 12.681 37.662 -3.723 1.00 49.75 405 ASN B CA 1
ATOM 9009 C C . ASN B 1 382 ? 14.135 37.356 -4.095 1.00 49.77 405 ASN B C 1
ATOM 9010 O O . ASN B 1 382 ? 14.394 36.702 -5.104 1.00 49.73 405 ASN B O 1
ATOM 9015 N N . HIS B 1 383 ? 15.080 37.813 -3.277 1.00 49.74 406 HIS B N 1
ATOM 9016 C CA . HIS B 1 383 ? 16.497 37.614 -3.574 1.00 49.68 406 HIS B CA 1
ATOM 9017 C C . HIS B 1 383 ? 17.027 36.246 -3.142 1.00 49.66 406 HIS B C 1
ATOM 9018 O O . HIS B 1 383 ? 18.149 35.874 -3.484 1.00 49.66 406 HIS B O 1
ATOM 9025 N N . GLN B 1 384 ? 16.227 35.500 -2.391 1.00 49.68 407 GLN B N 1
ATOM 9026 C CA . GLN B 1 384 ? 16.638 34.163 -1.978 1.00 49.76 407 GLN B CA 1
ATOM 9027 C C . GLN B 1 384 ? 16.498 33.173 -3.136 1.00 49.76 407 GLN B C 1
ATOM 9028 O O . GLN B 1 384 ? 15.666 33.351 -4.029 1.00 49.71 407 GLN B O 1
ATOM 9034 N N . HIS B 1 385 ? 17.323 32.133 -3.117 1.00 49.73 408 HIS B N 1
ATOM 9035 C CA . HIS B 1 385 ? 17.326 31.134 -4.177 1.00 49.72 408 HIS B CA 1
ATOM 9036 C C . HIS B 1 385 ? 16.651 29.851 -3.713 1.00 49.75 408 HIS B C 1
ATOM 9037 O O . HIS B 1 385 ? 16.537 29.599 -2.514 1.00 49.74 408 HIS B O 1
ATOM 9044 N N . GLN B 1 386 ? 16.191 29.043 -4.663 1.00 49.76 409 GLN B N 1
ATOM 9045 C CA . GLN B 1 386 ? 15.606 27.750 -4.327 1.00 49.65 409 GLN B CA 1
ATOM 9046 C C . GLN B 1 386 ? 16.732 26.732 -4.183 1.00 49.58 409 GLN B C 1
ATOM 9047 O O . GLN B 1 386 ? 16.912 25.863 -5.032 1.00 49.53 409 GLN B O 1
ATOM 9053 N N . ASP B 1 387 ? 17.483 26.857 -3.093 1.00 49.63 410 ASP B N 1
ATOM 9054 C CA . ASP B 1 387 ? 18.737 26.130 -2.921 1.00 49.68 410 ASP B CA 1
ATOM 9055 C C . ASP B 1 387 ? 18.775 25.256 -1.673 1.00 49.75 410 ASP B C 1
ATOM 9056 O O . ASP B 1 387 ? 19.843 25.036 -1.102 1.00 49.64 410 ASP B O 1
ATOM 9061 N N . ALA B 1 388 ? 17.620 24.757 -1.250 1.00 49.72 411 ALA B N 1
ATOM 9062 C CA . ALA B 1 388 ? 17.577 23.873 -0.096 1.00 49.76 411 ALA B CA 1
ATOM 9063 C C . ALA B 1 388 ? 18.528 22.699 -0.307 1.00 49.74 411 ALA B C 1
ATOM 9064 O O . ALA B 1 388 ? 18.585 22.124 -1.393 1.00 49.69 411 ALA B O 1
ATOM 9066 N N . GLY B 1 389 ? 19.289 22.364 0.730 1.00 49.70 412 GLY B N 1
ATOM 9067 C CA . GLY B 1 389 ? 20.236 21.257 0.664 1.00 49.69 412 GLY B CA 1
ATOM 9068 C C . GLY B 1 389 ? 21.585 21.596 0.049 1.00 49.63 412 GLY B C 1
ATOM 9069 O O . GLY B 1 389 ? 22.474 20.751 0.001 1.00 49.76 412 GLY B O 1
ATOM 9070 N N . ALA B 1 390 ? 21.748 22.828 -0.418 1.00 49.68 413 ALA B N 1
ATOM 9071 C CA . ALA B 1 390 ? 22.969 23.216 -1.132 1.00 49.69 413 ALA B CA 1
ATOM 9072 C C . ALA B 1 390 ? 24.192 23.321 -0.227 1.00 49.73 413 ALA B C 1
ATOM 9073 O O . ALA B 1 390 ? 24.096 23.773 0.909 1.00 49.75 413 ALA B O 1
ATOM 9075 N N . PHE B 1 391 ? 25.347 22.911 -0.739 1.00 49.88 414 PHE B N 1
ATOM 9076 C CA . PHE B 1 391 ? 26.604 23.173 -0.048 1.00 49.95 414 PHE B CA 1
ATOM 9077 C C . PHE B 1 391 ? 27.542 24.011 -0.911 1.00 50.01 414 PHE B C 1
ATOM 9078 O O . PHE B 1 391 ? 27.427 24.034 -2.136 1.00 50.12 414 PHE B O 1
ATOM 9086 N N . GLN B 1 392 ? 28.460 24.713 -0.260 1.00 49.91 415 GLN B N 1
ATOM 9087 C CA . GLN B 1 392 ? 29.401 25.579 -0.954 1.00 49.90 415 GLN B CA 1
ATOM 9088 C C . GLN B 1 392 ? 30.727 25.549 -0.204 1.00 49.86 415 GLN B C 1
ATOM 9089 O O . GLN B 1 392 ? 30.754 25.657 1.020 1.00 49.87 415 GLN B O 1
ATOM 9095 N N . ILE B 1 393 ? 31.824 25.382 -0.931 1.00 49.78 416 ILE B N 1
ATOM 9096 C CA . ILE B 1 393 ? 33.126 25.319 -0.287 1.00 49.73 416 ILE B CA 1
ATOM 9097 C C . ILE B 1 393 ? 34.144 26.242 -0.931 1.00 49.68 416 ILE B C 1
ATOM 9098 O O . ILE B 1 393 ? 34.302 26.267 -2.153 1.00 49.69 416 ILE B O 1
ATOM 9103 N N . TYR B 1 394 ? 34.832 26.996 -0.081 1.00 49.69 417 TYR B N 1
ATOM 9104 C CA . TYR B 1 394 ? 35.877 27.905 -0.510 1.00 49.62 417 TYR B CA 1
ATOM 9105 C C . TYR B 1 394 ? 37.175 27.546 0.198 1.00 49.64 417 TYR B C 1
ATOM 9106 O O . TYR B 1 394 ? 37.193 27.354 1.412 1.00 49.74 417 TYR B O 1
ATOM 9115 N N . TYR B 1 395 ? 38.253 27.436 -0.569 1.00 49.63 418 TYR B N 1
ATOM 9116 C CA . TYR B 1 395 ? 39.588 27.290 -0.005 1.00 49.64 418 TYR B CA 1
ATOM 9117 C C . TYR B 1 395 ? 40.605 27.803 -1.008 1.00 49.65 418 TYR B C 1
ATOM 9118 O O . TYR B 1 395 ? 40.745 27.249 -2.100 1.00 49.64 418 TYR B O 1
ATOM 9127 N N . LYS B 1 396 ? 41.306 28.870 -0.640 1.00 49.66 419 LYS B N 1
ATOM 9128 C CA . LYS B 1 396 ? 42.228 29.527 -1.561 1.00 49.71 419 LYS B CA 1
ATOM 9129 C C . LYS B 1 396 ? 41.571 29.621 -2.929 1.00 49.63 419 LYS B C 1
ATOM 9130 O O . LYS B 1 396 ? 42.160 29.261 -3.947 1.00 49.66 419 LYS B O 1
ATOM 9136 N N . GLY B 1 397 ? 40.334 30.112 -2.930 1.00 49.66 420 GLY B N 1
ATOM 9137 C CA . GLY B 1 397 ? 39.522 30.206 -4.139 1.00 49.69 420 GLY B CA 1
ATOM 9138 C C . GLY B 1 397 ? 38.196 29.496 -3.955 1.00 49.67 420 GLY B C 1
ATOM 9139 O O . GLY B 1 397 ? 38.072 28.632 -3.092 1.00 49.71 420 GLY B O 1
ATOM 9140 N N . PRO B 1 398 ? 37.187 29.864 -4.759 1.00 49.69 421 PRO B N 1
ATOM 9141 C CA . PRO B 1 398 ? 35.895 29.184 -4.700 1.00 49.62 421 PRO B CA 1
ATOM 9142 C C . PRO B 1 398 ? 35.987 27.803 -5.344 1.00 49.62 421 PRO B C 1
ATOM 9143 O O . PRO B 1 398 ? 36.348 27.698 -6.510 1.00 49.55 421 PRO B O 1
ATOM 9147 N N . LEU B 1 399 ? 35.659 26.754 -4.596 1.00 49.67 422 LEU B N 1
ATOM 9148 C CA . LEU B 1 399 ? 35.830 25.388 -5.098 1.00 49.71 422 LEU B CA 1
ATOM 9149 C C . LEU B 1 399 ? 34.508 24.726 -5.480 1.00 49.74 422 LEU B C 1
ATOM 9150 O O . LEU B 1 399 ? 34.241 24.503 -6.660 1.00 49.78 422 LEU B O 1
ATOM 9155 N N . ALA B 1 400 ? 33.694 24.390 -4.486 1.00 49.77 423 ALA B N 1
ATOM 9156 C CA . ALA B 1 400 ? 32.322 23.987 -4.754 1.00 49.80 423 ALA B CA 1
ATOM 9157 C C . ALA B 1 400 ? 31.519 25.272 -4.743 1.00 49.81 423 ALA B C 1
ATOM 9158 O O . ALA B 1 400 ? 31.371 25.909 -3.702 1.00 49.89 423 ALA B O 1
ATOM 9160 N N . ILE B 1 401 ? 31.017 25.670 -5.904 1.00 49.83 424 ILE B N 1
ATOM 9161 C CA . ILE B 1 401 ? 30.487 27.018 -6.038 1.00 49.88 424 ILE B CA 1
ATOM 9162 C C . ILE B 1 401 ? 28.968 27.106 -6.102 1.00 49.95 424 ILE B C 1
ATOM 9163 O O . ILE B 1 401 ? 28.274 26.130 -6.387 1.00 50.05 424 ILE B O 1
ATOM 9168 N N . ASP B 1 402 ? 28.479 28.305 -5.807 1.00 50.02 425 ASP B N 1
ATOM 9169 C CA . ASP B 1 402 ? 27.082 28.670 -5.931 1.00 49.98 425 ASP B CA 1
ATOM 9170 C C . ASP B 1 402 ? 26.997 29.443 -7.245 1.00 50.02 425 ASP B C 1
ATOM 9171 O O . ASP B 1 402 ? 27.328 30.628 -7.305 1.00 50.07 425 ASP B O 1
ATOM 9176 N N . ALA B 1 403 ? 26.569 28.756 -8.300 1.00 49.92 426 ALA B N 1
ATOM 9177 C CA . ALA B 1 403 ? 26.815 29.206 -9.670 1.00 49.79 426 ALA B CA 1
ATOM 9178 C C . ALA B 1 403 ? 25.859 30.275 -10.201 1.00 49.81 426 ALA B C 1
ATOM 9179 O O . ALA B 1 403 ? 24.829 30.569 -9.594 1.00 49.92 426 ALA B O 1
ATOM 9181 N N . GLY B 1 404 ? 26.215 30.833 -11.354 1.00 49.73 427 GLY B N 1
ATOM 9182 C CA . GLY B 1 404 ? 25.433 31.886 -11.984 1.00 49.67 427 GLY B CA 1
ATOM 9183 C C . GLY B 1 404 ? 25.811 33.255 -11.455 1.00 49.63 427 GLY B C 1
ATOM 9184 O O . GLY B 1 404 ? 26.663 33.381 -10.571 1.00 49.48 427 GLY B O 1
ATOM 9185 N N . SER B 1 405 ? 25.175 34.285 -12.002 1.00 49.62 428 SER B N 1
ATOM 9186 C CA . SER B 1 405 ? 25.382 35.646 -11.531 1.00 49.66 428 SER B CA 1
ATOM 9187 C C . SER B 1 405 ? 24.086 36.438 -11.622 1.00 49.66 428 SER B C 1
ATOM 9188 O O . SER B 1 405 ? 23.252 36.187 -12.490 1.00 49.62 428 SER B O 1
ATOM 9191 N N . TYR B 1 406 ? 23.930 37.393 -10.713 1.00 49.68 429 TYR B N 1
ATOM 9192 C CA . TYR B 1 406 ? 22.738 38.227 -10.650 1.00 49.67 429 TYR B CA 1
ATOM 9193 C C . TYR B 1 406 ? 22.570 39.051 -11.922 1.00 49.70 429 TYR B C 1
ATOM 9194 O O . TYR B 1 406 ? 21.497 39.068 -12.525 1.00 49.71 429 TYR B O 1
ATOM 9203 N N . THR B 1 407 ? 23.635 39.734 -12.329 1.00 49.63 430 THR B N 1
ATOM 9204 C CA . THR B 1 407 ? 23.594 40.546 -13.537 1.00 49.61 430 THR B CA 1
ATOM 9205 C C . THR B 1 407 ? 24.635 40.084 -14.550 1.00 49.64 430 THR B C 1
ATOM 9206 O O . THR B 1 407 ? 25.528 39.302 -14.225 1.00 49.65 430 THR B O 1
ATOM 9210 N N . GLY B 1 408 ? 24.510 40.577 -15.779 1.00 49.60 431 GLY B N 1
ATOM 9211 C CA . GLY B 1 408 ? 25.392 40.182 -16.869 1.00 49.59 431 GLY B CA 1
ATOM 9212 C C . GLY B 1 408 ? 24.720 40.447 -18.201 1.00 49.66 431 GLY B C 1
ATOM 9213 O O . GLY B 1 408 ? 23.822 41.285 -18.289 1.00 49.72 431 GLY B O 1
ATOM 9214 N N . SER B 1 409 ? 25.141 39.726 -19.235 1.00 49.71 432 SER B N 1
ATOM 9215 C CA . SER B 1 409 ? 24.600 39.923 -20.579 1.00 49.76 432 SER B CA 1
ATOM 9216 C C . SER B 1 409 ? 23.117 39.568 -20.677 1.00 49.77 432 SER B C 1
ATOM 9217 O O . SER B 1 409 ? 22.413 40.060 -21.556 1.00 49.86 432 SER B O 1
ATOM 9220 N N . SER B 1 410 ? 22.645 38.711 -19.778 1.00 49.77 433 SER B N 1
ATOM 9221 C CA . SER B 1 410 ? 21.256 38.268 -19.826 1.00 49.75 433 SER B CA 1
ATOM 9222 C C . SER B 1 410 ? 20.296 39.378 -19.407 1.00 49.78 433 SER B C 1
ATOM 9223 O O . SER B 1 410 ? 19.181 39.472 -19.919 1.00 49.77 433 SER B O 1
ATOM 9226 N N . GLY B 1 411 ? 20.740 40.217 -18.477 1.00 49.75 434 GLY B N 1
ATOM 9227 C CA . GLY B 1 411 ? 19.927 41.321 -17.982 1.00 49.76 434 GLY B CA 1
ATOM 9228 C C . GLY B 1 411 ? 20.045 41.460 -16.478 1.00 49.84 434 GLY B C 1
ATOM 9229 O O . GLY B 1 411 ? 21.074 41.113 -15.893 1.00 49.85 434 GLY B O 1
ATOM 9230 N N . GLY B 1 412 ? 18.988 41.964 -15.848 1.00 49.85 435 GLY B N 1
ATOM 9231 C CA . GLY B 1 412 ? 18.962 42.120 -14.398 1.00 49.76 435 GLY B CA 1
ATOM 9232 C C . GLY B 1 412 ? 18.073 41.102 -13.709 1.00 49.75 435 GLY B C 1
ATOM 9233 O O . GLY B 1 412 ? 18.054 39.927 -14.074 1.00 49.69 435 GLY B O 1
ATOM 9234 N N . TYR B 1 413 ? 17.332 41.565 -12.708 1.00 49.69 436 TYR B N 1
ATOM 9235 C CA . TYR B 1 413 ? 16.451 40.714 -11.914 1.00 49.72 436 TYR B CA 1
ATOM 9236 C C . TYR B 1 413 ? 15.503 39.872 -12.777 1.00 49.70 436 TYR B C 1
ATOM 9237 O O . TYR B 1 413 ? 15.278 38.691 -12.497 1.00 49.59 436 TYR B O 1
ATOM 9246 N N . ASN B 1 414 ? 14.958 40.487 -13.826 1.00 49.74 437 ASN B N 1
ATOM 9247 C CA . ASN B 1 414 ? 13.970 39.839 -14.689 1.00 49.83 437 ASN B CA 1
ATOM 9248 C C . ASN B 1 414 ? 14.543 38.952 -15.801 1.00 49.80 437 ASN B C 1
ATOM 9249 O O . ASN B 1 414 ? 13.787 38.364 -16.574 1.00 49.79 437 ASN B O 1
ATOM 9254 N N . SER B 1 415 ? 15.868 38.863 -15.885 1.00 49.76 438 SER B N 1
ATOM 9255 C CA . SER B 1 415 ? 16.519 38.120 -16.963 1.00 49.68 438 SER B CA 1
ATOM 9256 C C . SER B 1 415 ? 16.102 36.653 -16.999 1.00 49.68 438 SER B C 1
ATOM 9257 O O . SER B 1 415 ? 15.752 36.076 -15.971 1.00 49.69 438 SER B O 1
ATOM 9260 N N . PRO B 1 416 ? 16.130 36.045 -18.194 1.00 49.74 439 PRO B N 1
ATOM 9261 C CA . PRO B 1 416 ? 15.893 34.610 -18.306 1.00 49.71 439 PRO B CA 1
ATOM 9262 C C . PRO B 1 416 ? 16.893 33.813 -17.469 1.00 49.73 439 PRO B C 1
ATOM 9263 O O . PRO B 1 416 ? 16.578 32.714 -17.012 1.00 49.77 439 PRO B O 1
ATOM 9267 N N . HIS B 1 417 ? 18.085 34.368 -17.269 1.00 49.76 440 HIS B N 1
ATOM 9268 C CA . HIS B 1 417 ? 19.121 33.698 -16.487 1.00 49.77 440 HIS B CA 1
ATOM 9269 C C . HIS B 1 417 ? 18.711 33.547 -15.024 1.00 49.79 440 HIS B C 1
ATOM 9270 O O . HIS B 1 417 ? 18.847 32.470 -14.440 1.00 49.84 440 HIS B O 1
ATOM 9277 N N . ASN B 1 418 ? 18.212 34.632 -14.438 1.00 49.78 441 ASN B N 1
ATOM 9278 C CA . ASN B 1 418 ? 17.696 34.605 -13.073 1.00 49.69 441 ASN B CA 1
ATOM 9279 C C . ASN B 1 418 ? 16.536 33.630 -12.924 1.00 49.66 441 ASN B C 1
ATOM 9280 O O . ASN B 1 418 ? 16.528 32.786 -12.025 1.00 49.65 441 ASN B O 1
ATOM 9285 N N . LYS B 1 419 ? 15.557 33.755 -13.815 1.00 49.64 442 LYS B N 1
ATOM 9286 C CA . LYS B 1 419 ? 14.340 32.951 -13.750 1.00 49.72 442 LYS B CA 1
ATOM 9287 C C . LYS B 1 419 ? 14.582 31.468 -14.027 1.00 49.74 442 LYS B C 1
ATOM 9288 O O . LYS B 1 419 ? 13.900 30.610 -13.469 1.00 49.76 442 LYS B O 1
ATOM 9294 N N . ASN B 1 420 ? 15.551 31.170 -14.887 1.00 49.74 443 ASN B N 1
ATOM 9295 C CA . ASN B 1 420 ? 15.714 29.811 -15.397 1.00 49.78 443 ASN B CA 1
ATOM 9296 C C . ASN B 1 420 ? 16.947 29.062 -14.894 1.00 49.81 443 ASN B C 1
ATOM 9297 O O . ASN B 1 420 ? 17.056 27.849 -15.082 1.00 49.77 443 ASN B O 1
ATOM 9302 N N . PHE B 1 421 ? 17.870 29.773 -14.255 1.00 49.83 444 PHE B N 1
ATOM 9303 C CA . PHE B 1 421 ? 19.078 29.128 -13.746 1.00 49.86 444 PHE B CA 1
ATOM 9304 C C . PHE B 1 421 ? 19.545 29.649 -12.388 1.00 49.86 444 PHE B C 1
ATOM 9305 O O . PHE B 1 421 ? 19.570 28.907 -11.404 1.00 50.01 444 PHE B O 1
ATOM 9313 N N . PHE B 1 422 ? 19.919 30.926 -12.346 1.00 49.82 445 PHE B N 1
ATOM 9314 C CA . PHE B 1 422 ? 20.554 31.515 -11.167 1.00 49.70 445 PHE B CA 1
ATOM 9315 C C . PHE B 1 422 ? 19.797 31.252 -9.868 1.00 49.63 445 PHE B C 1
ATOM 9316 O O . PHE B 1 422 ? 20.388 30.836 -8.875 1.00 49.58 445 PHE B O 1
ATOM 9324 N N . LYS B 1 423 ? 18.490 31.492 -9.879 1.00 49.68 446 LYS B N 1
ATOM 9325 C CA . LYS B 1 423 ? 17.676 31.355 -8.675 1.00 49.72 446 LYS B CA 1
ATOM 9326 C C . LYS B 1 423 ? 17.151 29.934 -8.480 1.00 49.70 446 LYS B C 1
ATOM 9327 O O . LYS B 1 423 ? 16.373 29.674 -7.562 1.00 49.70 446 LYS B O 1
ATOM 9333 N N . ARG B 1 424 ? 17.585 29.016 -9.336 1.00 49.67 447 ARG B N 1
ATOM 9334 C CA . ARG B 1 424 ? 17.024 27.668 -9.355 1.00 49.66 447 ARG B CA 1
ATOM 9335 C C . ARG B 1 424 ? 17.989 26.613 -8.816 1.00 49.67 447 ARG B C 1
ATOM 9336 O O . ARG B 1 424 ? 19.193 26.838 -8.742 1.00 49.62 447 ARG B O 1
ATOM 9344 N N . THR B 1 425 ? 17.452 25.456 -8.448 1.00 49.85 448 THR B N 1
ATOM 9345 C CA . THR B 1 425 ? 18.252 24.408 -7.818 1.00 49.92 448 THR B CA 1
ATOM 9346 C C . THR B 1 425 ? 19.469 24.018 -8.648 1.00 49.98 448 THR B C 1
ATOM 9347 O O . THR B 1 425 ? 20.552 23.783 -8.113 1.00 50.17 448 THR B O 1
ATOM 9351 N N . ILE B 1 426 ? 19.281 23.955 -9.959 1.00 49.80 449 ILE B N 1
ATOM 9352 C CA . ILE B 1 426 ? 20.310 23.463 -10.865 1.00 49.70 449 ILE B CA 1
ATOM 9353 C C . ILE B 1 426 ? 21.580 24.312 -10.831 1.00 49.71 449 ILE B C 1
ATOM 9354 O O . ILE B 1 426 ? 22.639 23.882 -11.297 1.00 49.65 449 ILE B O 1
ATOM 9359 N N . ALA B 1 427 ? 21.471 25.517 -10.279 1.00 49.57 450 ALA B N 1
ATOM 9360 C CA . ALA B 1 427 ? 22.616 26.410 -10.175 1.00 49.52 450 ALA B CA 1
ATOM 9361 C C . ALA B 1 427 ? 23.431 26.098 -8.928 1.00 49.59 450 ALA B C 1
ATOM 9362 O O . ALA B 1 427 ? 24.511 26.655 -8.728 1.00 49.62 450 ALA B O 1
ATOM 9364 N N . HIS B 1 428 ? 22.913 25.196 -8.100 1.00 49.65 451 HIS B N 1
ATOM 9365 C CA . HIS B 1 428 ? 23.506 24.916 -6.797 1.00 49.72 451 HIS B CA 1
ATOM 9366 C C . HIS B 1 428 ? 23.946 23.469 -6.652 1.00 49.81 451 HIS B C 1
ATOM 9367 O O . HIS B 1 428 ? 23.517 22.596 -7.406 1.00 49.80 451 HIS B O 1
ATOM 9374 N N . ASN B 1 429 ? 24.805 23.221 -5.669 1.00 49.77 452 ASN B N 1
ATOM 9375 C CA . ASN B 1 429 ? 25.244 21.868 -5.369 1.00 49.79 452 ASN B CA 1
ATOM 9376 C C . ASN B 1 429 ? 24.181 21.146 -4.553 1.00 49.73 452 ASN B C 1
ATOM 9377 O O . ASN B 1 429 ? 24.346 20.940 -3.351 1.00 49.80 452 ASN B O 1
ATOM 9382 N N . SER B 1 430 ? 23.087 20.783 -5.216 1.00 49.69 453 SER B N 1
ATOM 9383 C CA . SER B 1 430 ? 21.970 20.112 -4.564 1.00 49.76 453 SER B CA 1
ATOM 9384 C C . SER B 1 430 ? 21.480 18.929 -5.400 1.00 49.78 453 SER B C 1
ATOM 9385 O O . SER B 1 430 ? 22.265 18.291 -6.099 1.00 49.77 453 SER B O 1
ATOM 9388 N N . LEU B 1 431 ? 20.186 18.636 -5.326 1.00 49.76 454 LEU B N 1
ATOM 9389 C CA . LEU B 1 431 ? 19.643 17.431 -5.950 1.00 49.83 454 LEU B CA 1
ATOM 9390 C C . LEU B 1 431 ? 18.530 17.734 -6.942 1.00 49.86 454 LEU B C 1
ATOM 9391 O O . LEU B 1 431 ? 17.678 18.587 -6.691 1.00 50.06 454 LEU B O 1
ATOM 9396 N N . LEU B 1 432 ? 18.536 17.022 -8.064 1.00 49.77 455 LEU B N 1
ATOM 9397 C CA . LEU B 1 432 ? 17.469 17.145 -9.047 1.00 49.85 455 LEU B CA 1
ATOM 9398 C C . LEU B 1 432 ? 16.778 15.808 -9.279 1.00 49.88 455 LEU B C 1
ATOM 9399 O O . LEU B 1 432 ? 17.420 14.762 -9.363 1.00 49.92 455 LEU B O 1
ATOM 9404 N N . ILE B 1 433 ? 15.455 15.856 -9.366 1.00 49.80 456 ILE B N 1
ATOM 9405 C CA . ILE B 1 433 ? 14.668 14.718 -9.797 1.00 49.72 456 ILE B CA 1
ATOM 9406 C C . ILE B 1 433 ? 13.811 15.202 -10.961 1.00 49.69 456 ILE B C 1
ATOM 9407 O O . ILE B 1 433 ? 12.925 16.035 -10.778 1.00 49.65 456 ILE B O 1
ATOM 9412 N N . TYR B 1 434 ? 14.084 14.694 -12.159 1.00 49.73 457 TYR B N 1
ATOM 9413 C CA . TYR B 1 434 ? 13.480 15.264 -13.361 1.00 49.73 457 TYR B CA 1
ATOM 9414 C C . TYR B 1 434 ? 12.143 14.653 -13.750 1.00 49.75 457 TYR B C 1
ATOM 9415 O O . TYR B 1 434 ? 12.082 13.543 -14.275 1.00 49.77 457 TYR B O 1
ATOM 9424 N N . ASP B 1 435 ? 11.075 15.395 -13.484 1.00 49.81 458 ASP B N 1
ATOM 9425 C CA . ASP B 1 435 ? 9.746 15.039 -13.949 1.00 49.81 458 ASP B CA 1
ATOM 9426 C C . ASP B 1 435 ? 9.469 15.867 -15.198 1.00 49.82 458 ASP B C 1
ATOM 9427 O O . ASP B 1 435 ? 9.277 17.081 -15.113 1.00 49.90 458 ASP B O 1
ATOM 9432 N N . PRO B 1 436 ? 9.454 15.212 -16.369 1.00 49.87 459 PRO B N 1
ATOM 9433 C CA . PRO B 1 436 ? 9.381 15.900 -17.657 1.00 49.83 459 PRO B CA 1
ATOM 9434 C C . PRO B 1 436 ? 8.078 16.666 -17.846 1.00 49.81 459 PRO B C 1
ATOM 9435 O O . PRO B 1 436 ? 7.993 17.530 -18.718 1.00 49.78 459 PRO B O 1
ATOM 9439 N N . LYS B 1 437 ? 7.075 16.356 -17.031 1.00 49.79 460 LYS B N 1
ATOM 9440 C CA . LYS B 1 437 ? 5.767 16.988 -17.172 1.00 49.82 460 LYS B CA 1
ATOM 9441 C C . LYS B 1 437 ? 5.475 18.006 -16.069 1.00 49.73 460 LYS B C 1
ATOM 9442 O O . LYS B 1 437 ? 4.370 18.540 -15.981 1.00 49.64 460 LYS B O 1
ATOM 9448 N N . GLU B 1 438 ? 6.474 18.281 -15.239 1.00 49.61 461 GLU B N 1
ATOM 9449 C CA . GLU B 1 438 ? 6.322 19.267 -14.175 1.00 49.59 461 GLU B CA 1
ATOM 9450 C C . GLU B 1 438 ? 6.310 20.690 -14.731 1.00 49.58 461 GLU B C 1
ATOM 9451 O O . GLU B 1 438 ? 7.085 21.023 -15.629 1.00 49.52 461 GLU B O 1
ATOM 9457 N N . THR B 1 439 ? 5.421 21.522 -14.200 1.00 49.59 462 THR B N 1
ATOM 9458 C CA . THR B 1 439 ? 5.390 22.933 -14.564 1.00 49.63 462 THR B CA 1
ATOM 9459 C C . THR B 1 439 ? 5.929 23.784 -13.424 1.00 49.61 462 THR B C 1
ATOM 9460 O O . THR B 1 439 ? 5.828 23.411 -12.257 1.00 49.57 462 THR B O 1
ATOM 9464 N N . PHE B 1 440 ? 6.504 24.929 -13.773 1.00 49.64 463 PHE B N 1
ATOM 9465 C CA . PHE B 1 440 ? 7.020 25.865 -12.789 1.00 49.64 463 PHE B CA 1
ATOM 9466 C C . PHE B 1 440 ? 6.435 27.251 -13.054 1.00 49.70 463 PHE B C 1
ATOM 9467 O O . PHE B 1 440 ? 6.942 28.002 -13.887 1.00 49.67 463 PHE B O 1
ATOM 9475 N N . SER B 1 441 ? 5.355 27.574 -12.346 1.00 49.77 464 SER B N 1
ATOM 9476 C CA . SER B 1 441 ? 4.631 28.828 -12.545 1.00 49.75 464 SER B CA 1
ATOM 9477 C C . SER B 1 441 ? 5.388 30.041 -12.002 1.00 49.78 464 SER B C 1
ATOM 9478 O O . SER B 1 441 ? 5.745 30.094 -10.821 1.00 49.72 464 SER B O 1
ATOM 9481 N N . SER B 1 442 ? 5.613 31.021 -12.873 1.00 49.73 465 SER B N 1
ATOM 9482 C CA . SER B 1 442 ? 6.401 32.195 -12.521 1.00 49.79 465 SER B CA 1
ATOM 9483 C C . SER B 1 442 ? 5.693 33.497 -12.888 1.00 49.75 465 SER B C 1
ATOM 9484 O O . SER B 1 442 ? 6.340 34.522 -13.099 1.00 49.76 465 SER B O 1
ATOM 9487 N N . SER B 1 443 ? 4.367 33.459 -12.952 1.00 49.75 466 SER B N 1
ATOM 9488 C CA . SER B 1 443 ? 3.599 34.617 -13.408 1.00 49.76 466 SER B CA 1
ATOM 9489 C C . SER B 1 443 ? 3.725 35.842 -12.497 1.00 49.75 466 SER B C 1
ATOM 9490 O O . SER B 1 443 ? 3.539 36.973 -12.946 1.00 49.66 466 SER B O 1
ATOM 9493 N N . GLY B 1 444 ? 4.044 35.617 -11.226 1.00 49.74 467 GLY B N 1
ATOM 9494 C CA . GLY B 1 444 ? 4.130 36.709 -10.259 1.00 49.75 467 GLY B CA 1
ATOM 9495 C C . GLY B 1 444 ? 5.531 37.257 -10.057 1.00 49.79 467 GLY B C 1
ATOM 9496 O O . GLY B 1 444 ? 5.717 38.285 -9.404 1.00 49.85 467 GLY B O 1
ATOM 9497 N N . TYR B 1 445 ? 6.519 36.564 -10.611 1.00 49.75 468 TYR B N 1
ATOM 9498 C CA . TYR B 1 445 ? 7.913 36.967 -10.468 1.00 49.78 468 TYR B CA 1
ATOM 9499 C C . TYR B 1 445 ? 8.198 38.287 -11.174 1.00 49.81 468 TYR B C 1
ATOM 9500 O O . TYR B 1 445 ? 7.806 38.483 -12.322 1.00 49.94 468 TYR B O 1
ATOM 9509 N N . GLY B 1 446 ? 8.894 39.186 -10.487 1.00 49.82 469 GLY B N 1
ATOM 9510 C CA . GLY B 1 446 ? 9.339 40.433 -11.096 1.00 49.84 469 GLY B CA 1
ATOM 9511 C C . GLY B 1 446 ? 8.271 41.506 -11.150 1.00 49.88 469 GLY B C 1
ATOM 9512 O O . GLY B 1 446 ? 7.101 41.252 -10.860 1.00 49.87 469 GLY B O 1
ATOM 9513 N N . GLY B 1 447 ? 8.680 42.715 -11.524 1.00 49.92 470 GLY B N 1
ATOM 9514 C CA . GLY B 1 447 ? 7.761 43.840 -11.633 1.00 49.97 470 GLY B CA 1
ATOM 9515 C C . GLY B 1 447 ? 7.382 44.138 -13.072 1.00 50.07 470 GLY B C 1
ATOM 9516 O O . GLY B 1 447 ? 6.411 44.853 -13.331 1.00 50.11 470 GLY B O 1
ATOM 9517 N N . SER B 1 448 ? 8.153 43.594 -14.010 1.00 50.06 471 SER B N 1
ATOM 9518 C CA . SER B 1 448 ? 7.871 43.768 -15.430 1.00 50.11 471 SER B CA 1
ATOM 9519 C C . SER B 1 448 ? 8.454 42.625 -16.254 1.00 50.12 471 SER B C 1
ATOM 9520 O O . SER B 1 448 ? 9.187 41.780 -15.735 1.00 50.16 471 SER B O 1
ATOM 9523 N N . ASP B 1 449 ? 8.129 42.618 -17.546 1.00 50.15 472 ASP B N 1
ATOM 9524 C CA . ASP B 1 449 ? 8.537 41.543 -18.449 1.00 50.19 472 ASP B CA 1
ATOM 9525 C C . ASP B 1 449 ? 8.240 40.180 -17.840 1.00 50.16 472 ASP B C 1
ATOM 9526 O O . ASP B 1 449 ? 9.121 39.325 -17.733 1.00 50.14 472 ASP B O 1
ATOM 9531 N N . HIS B 1 450 ? 6.981 39.983 -17.459 1.00 50.14 473 HIS B N 1
ATOM 9532 C CA . HIS B 1 450 ? 6.548 38.750 -16.815 1.00 50.10 473 HIS B CA 1
ATOM 9533 C C . HIS B 1 450 ? 6.461 37.582 -17.792 1.00 50.03 473 HIS B C 1
ATOM 9534 O O . HIS B 1 450 ? 6.246 37.771 -18.988 1.00 50.01 473 HIS B O 1
ATOM 9541 N N . THR B 1 451 ? 6.638 36.376 -17.262 1.00 50.01 474 THR B N 1
ATOM 9542 C CA . THR B 1 451 ? 6.507 35.147 -18.034 1.00 49.93 474 THR B CA 1
ATOM 9543 C C . THR B 1 451 ? 5.702 34.146 -17.213 1.00 49.90 474 THR B C 1
ATOM 9544 O O . THR B 1 451 ? 5.904 34.032 -16.005 1.00 49.97 474 THR B O 1
ATOM 9548 N N . ASP B 1 452 ? 4.794 33.427 -17.865 1.00 49.83 475 ASP B N 1
ATOM 9549 C CA . ASP B 1 452 ? 3.915 32.483 -17.174 1.00 49.80 475 ASP B CA 1
ATOM 9550 C C . ASP B 1 452 ? 4.662 31.325 -16.521 1.00 49.74 475 ASP B C 1
ATOM 9551 O O . ASP B 1 452 ? 4.368 30.948 -15.386 1.00 49.71 475 ASP B O 1
ATOM 9556 N N . PHE B 1 453 ? 5.622 30.757 -17.242 1.00 49.75 476 PHE B N 1
ATOM 9557 C CA . PHE B 1 453 ? 6.327 29.576 -16.761 1.00 49.73 476 PHE B CA 1
ATOM 9558 C C . PHE B 1 453 ? 7.836 29.703 -16.929 1.00 49.73 476 PHE B C 1
ATOM 9559 O O . PHE B 1 453 ? 8.315 30.328 -17.874 1.00 49.72 476 PHE B O 1
ATOM 9567 N N . ALA B 1 454 ? 8.577 29.106 -16.000 1.00 49.72 477 ALA B N 1
ATOM 9568 C CA . ALA B 1 454 ? 10.031 29.078 -16.077 1.00 49.68 477 ALA B CA 1
ATOM 9569 C C . ALA B 1 454 ? 10.515 27.685 -16.470 1.00 49.68 477 ALA B C 1
ATOM 9570 O O . ALA B 1 454 ? 9.764 26.714 -16.395 1.00 49.63 477 ALA B O 1
ATOM 9572 N N . ALA B 1 455 ? 11.773 27.595 -16.888 1.00 49.67 478 ALA B N 1
ATOM 9573 C CA . ALA B 1 455 ? 12.342 26.329 -17.336 1.00 49.70 478 ALA B CA 1
ATOM 9574 C C . ALA B 1 455 ? 12.216 25.222 -16.293 1.00 49.78 478 ALA B C 1
ATOM 9575 O O . ALA B 1 455 ? 12.313 25.467 -15.089 1.00 49.82 478 ALA B O 1
ATOM 9577 N N . ASN B 1 456 ? 11.992 24.003 -16.770 1.00 49.75 479 ASN B N 1
ATOM 9578 C CA . ASN B 1 456 ? 12.018 22.828 -15.920 1.00 49.71 479 ASN B CA 1
ATOM 9579 C C . ASN B 1 456 ? 13.464 22.409 -15.708 1.00 49.70 479 ASN B C 1
ATOM 9580 O O . ASN B 1 456 ? 14.135 21.988 -16.651 1.00 49.56 479 ASN B O 1
ATOM 9585 N N . ASP B 1 457 ? 13.944 22.517 -14.473 1.00 49.72 480 ASP B N 1
ATOM 9586 C CA . ASP B 1 457 ? 15.333 22.179 -14.177 1.00 49.81 480 ASP B CA 1
ATOM 9587 C C . ASP B 1 457 ? 15.455 20.916 -13.329 1.00 49.91 480 ASP B C 1
ATOM 9588 O O . ASP B 1 457 ? 16.543 20.583 -12.853 1.00 50.09 480 ASP B O 1
ATOM 9593 N N . GLY B 1 458 ? 14.338 20.217 -13.146 1.00 49.88 481 GLY B N 1
ATOM 9594 C CA . GLY B 1 458 ? 14.304 19.014 -12.317 1.00 49.88 481 GLY B CA 1
ATOM 9595 C C . GLY B 1 458 ? 14.549 19.339 -10.857 1.00 49.89 481 GLY B C 1
ATOM 9596 O O . GLY B 1 458 ? 14.827 18.454 -10.048 1.00 49.96 481 GLY B O 1
ATOM 9597 N N . GLY B 1 459 ? 14.440 20.621 -10.522 1.00 49.95 482 GLY B N 1
ATOM 9598 C CA . GLY B 1 459 ? 14.761 21.099 -9.183 1.00 49.69 482 GLY B CA 1
ATOM 9599 C C . GLY B 1 459 ? 13.559 21.379 -8.303 1.00 49.62 482 GLY B C 1
ATOM 9600 O O . GLY B 1 459 ? 12.523 20.722 -8.407 1.00 49.48 482 GLY B O 1
ATOM 9601 N N . GLN B 1 460 ? 13.707 22.374 -7.436 1.00 49.61 483 GLN B N 1
ATOM 9602 C CA . GLN B 1 460 ? 12.740 22.644 -6.379 1.00 49.51 483 GLN B CA 1
ATOM 9603 C C . GLN B 1 460 ? 11.606 23.571 -6.823 1.00 49.52 483 GLN B C 1
ATOM 9604 O O . GLN B 1 460 ? 11.769 24.379 -7.738 1.00 49.34 483 GLN B O 1
ATOM 9610 N N . ARG B 1 461 ? 10.459 23.441 -6.163 1.00 49.55 484 ARG B N 1
ATOM 9611 C CA . ARG B 1 461 ? 9.266 24.214 -6.501 1.00 49.62 484 ARG B CA 1
ATOM 9612 C C . ARG B 1 461 ? 9.502 25.720 -6.509 1.00 49.65 484 ARG B C 1
ATOM 9613 O O . ARG B 1 461 ? 10.425 26.224 -5.865 1.00 49.62 484 ARG B O 1
ATOM 9621 N N . LEU B 1 462 ? 8.641 26.432 -7.230 1.00 49.62 485 LEU B N 1
ATOM 9622 C CA . LEU B 1 462 ? 8.529 27.876 -7.086 1.00 49.63 485 LEU B CA 1
ATOM 9623 C C . LEU B 1 462 ? 7.289 28.155 -6.240 1.00 49.63 485 LEU B C 1
ATOM 9624 O O . LEU B 1 462 ? 6.163 28.024 -6.722 1.00 49.62 485 LEU B O 1
ATOM 9629 N N . PRO B 1 463 ? 7.494 28.528 -4.967 1.00 49.61 486 PRO B N 1
ATOM 9630 C CA . PRO B 1 463 ? 6.402 28.760 -4.022 1.00 49.63 486 PRO B CA 1
ATOM 9631 C C . PRO B 1 463 ? 5.654 30.057 -4.295 1.00 49.68 486 PRO B C 1
ATOM 9632 O O . PRO B 1 463 ? 6.086 30.864 -5.117 1.00 49.68 486 PRO B O 1
ATOM 9636 N N . GLY B 1 464 ? 4.537 30.250 -3.600 1.00 49.65 487 GLY B N 1
ATOM 9637 C CA . GLY B 1 464 ? 3.761 31.471 -3.725 1.00 49.69 487 GLY B CA 1
ATOM 9638 C C . GLY B 1 464 ? 2.882 31.460 -4.955 1.00 49.77 487 GLY B C 1
ATOM 9639 O O . GLY B 1 464 ? 2.853 30.482 -5.701 1.00 49.77 487 GLY B O 1
ATOM 9640 N N . LYS B 1 465 ? 2.161 32.556 -5.162 1.00 49.83 488 LYS B N 1
ATOM 9641 C CA . LYS B 1 465 ? 1.270 32.688 -6.305 1.00 49.88 488 LYS B CA 1
ATOM 9642 C C . LYS B 1 465 ? 2.073 33.013 -7.554 1.00 49.87 488 LYS B C 1
ATOM 9643 O O . LYS B 1 465 ? 2.233 34.179 -7.913 1.00 49.90 488 LYS B O 1
ATOM 9649 N N . GLY B 1 466 ? 2.578 31.978 -8.215 1.00 49.83 489 GLY B N 1
ATOM 9650 C CA . GLY B 1 466 ? 3.407 32.161 -9.400 1.00 49.79 489 GLY B CA 1
ATOM 9651 C C . GLY B 1 466 ? 4.766 32.744 -9.060 1.00 49.78 489 GLY B C 1
ATOM 9652 O O . GLY B 1 466 ? 5.237 33.674 -9.718 1.00 49.81 489 GLY B O 1
ATOM 9653 N N . TRP B 1 467 ? 5.392 32.204 -8.020 1.00 49.73 490 TRP B N 1
ATOM 9654 C CA . TRP B 1 467 ? 6.755 32.582 -7.661 1.00 49.79 490 TRP B CA 1
ATOM 9655 C C . TRP B 1 467 ? 6.854 34.038 -7.201 1.00 49.81 490 TRP B C 1
ATOM 9656 O O . TRP B 1 467 ? 7.679 34.807 -7.695 1.00 49.83 490 TRP B O 1
ATOM 9667 N N . ILE B 1 468 ? 6.006 34.403 -6.247 1.00 49.90 491 ILE B N 1
ATOM 9668 C CA . ILE B 1 468 ? 5.986 35.755 -5.698 1.00 49.89 491 ILE B CA 1
ATOM 9669 C C . ILE B 1 468 ? 5.835 35.646 -4.184 1.00 49.89 491 ILE B C 1
ATOM 9670 O O . ILE B 1 468 ? 5.068 34.820 -3.693 1.00 49.87 491 ILE B O 1
ATOM 9675 N N . ALA B 1 469 ? 6.582 36.465 -3.451 1.00 49.88 492 ALA B N 1
ATOM 9676 C CA . ALA B 1 469 ? 6.580 36.388 -1.988 1.00 49.86 492 ALA B CA 1
ATOM 9677 C C . ALA B 1 469 ? 5.219 36.747 -1.399 1.00 49.82 492 ALA B C 1
ATOM 9678 O O . ALA B 1 469 ? 4.448 37.483 -2.016 1.00 49.76 492 ALA B O 1
ATOM 9680 N N . PRO B 1 470 ? 4.920 36.218 -0.201 1.00 49.82 493 PRO B N 1
ATOM 9681 C CA . PRO B 1 470 ? 3.682 36.543 0.496 1.00 49.76 493 PRO B CA 1
ATOM 9682 C C . PRO B 1 470 ? 3.786 37.938 1.092 1.00 49.77 493 PRO B C 1
ATOM 9683 O O . PRO B 1 470 ? 4.862 38.531 1.081 1.00 49.77 493 PRO B O 1
ATOM 9687 N N . ARG B 1 471 ? 2.682 38.466 1.606 1.00 49.79 494 ARG B N 1
ATOM 9688 C CA . ARG B 1 471 ? 2.694 39.819 2.143 1.00 49.84 494 ARG B CA 1
ATOM 9689 C C . ARG B 1 471 ? 3.354 39.864 3.516 1.00 49.91 494 ARG B C 1
ATOM 9690 O O . ARG B 1 471 ? 4.196 40.722 3.787 1.00 49.97 494 ARG B O 1
ATOM 9698 N N . ASP B 1 472 ? 2.966 38.937 4.384 1.00 49.84 495 ASP B N 1
ATOM 9699 C CA . ASP B 1 472 ? 3.480 38.921 5.743 1.00 49.82 495 ASP B CA 1
ATOM 9700 C C . ASP B 1 472 ? 3.634 37.497 6.258 1.00 49.81 495 ASP B C 1
ATOM 9701 O O . ASP B 1 472 ? 3.344 36.537 5.546 1.00 49.88 495 ASP B O 1
ATOM 9706 N N . LEU B 1 473 ? 4.094 37.368 7.499 1.00 49.77 496 LEU B N 1
ATOM 9707 C CA . LEU B 1 473 ? 4.283 36.059 8.116 1.00 49.81 496 LEU B CA 1
ATOM 9708 C C . LEU B 1 473 ? 2.977 35.270 8.136 1.00 49.85 496 LEU B C 1
ATOM 9709 O O . LEU B 1 473 ? 2.964 34.057 7.914 1.00 49.89 496 LEU B O 1
ATOM 9714 N N . LYS B 1 474 ? 1.884 35.977 8.400 1.00 49.82 497 LYS B N 1
ATOM 9715 C CA . LYS B 1 474 ? 0.555 35.387 8.436 1.00 49.87 497 LYS B CA 1
ATOM 9716 C C . LYS B 1 474 ? 0.291 34.591 7.163 1.00 49.91 497 LYS B C 1
ATOM 9717 O O . LYS B 1 474 ? -0.009 33.397 7.212 1.00 49.84 497 LYS B O 1
ATOM 9723 N N . GLU B 1 475 ? 0.406 35.267 6.025 1.00 49.93 498 GLU B N 1
ATOM 9724 C CA . GLU B 1 475 ? 0.189 34.638 4.731 1.00 49.94 498 GLU B CA 1
ATOM 9725 C C . GLU B 1 475 ? 1.260 33.584 4.461 1.00 49.96 498 GLU B C 1
ATOM 9726 O O . GLU B 1 475 ? 0.982 32.540 3.871 1.00 49.98 498 GLU B O 1
ATOM 9732 N N . MET B 1 476 ? 2.486 33.863 4.889 1.00 49.95 499 MET B N 1
ATOM 9733 C CA . MET B 1 476 ? 3.593 32.946 4.648 1.00 49.92 499 MET B CA 1
ATOM 9734 C C . MET B 1 476 ? 3.367 31.582 5.290 1.00 49.95 499 MET B C 1
ATOM 9735 O O . MET B 1 476 ? 3.563 30.550 4.649 1.00 50.06 499 MET B O 1
ATOM 9740 N N . LEU B 1 477 ? 2.968 31.577 6.559 1.00 49.95 500 LEU B N 1
ATOM 9741 C CA . LEU B 1 477 ? 2.800 30.326 7.295 1.00 49.90 500 LEU B CA 1
ATOM 9742 C C . LEU B 1 477 ? 1.616 29.526 6.773 1.00 49.85 500 LEU B C 1
ATOM 9743 O O . LEU B 1 477 ? 1.577 28.303 6.897 1.00 49.89 500 LEU B O 1
ATOM 9748 N N . ALA B 1 478 ? 0.661 30.228 6.178 1.00 49.85 501 ALA B N 1
ATOM 9749 C CA . ALA B 1 478 ? -0.547 29.600 5.668 1.00 49.81 501 ALA B CA 1
ATOM 9750 C C . ALA B 1 478 ? -0.386 29.171 4.212 1.00 49.84 501 ALA B C 1
ATOM 9751 O O . ALA B 1 478 ? -1.307 28.630 3.615 1.00 49.83 501 ALA B O 1
ATOM 9753 N N . GLY B 1 479 ? 0.788 29.407 3.641 1.00 49.84 502 GLY B N 1
ATOM 9754 C CA . GLY B 1 479 ? 1.008 29.098 2.232 1.00 49.86 502 GLY B CA 1
ATOM 9755 C C . GLY B 1 479 ? 1.825 27.843 2.001 1.00 49.91 502 GLY B C 1
ATOM 9756 O O . GLY B 1 479 ? 1.812 26.919 2.813 1.00 49.95 502 GLY B O 1
ATOM 9757 N N . ASP B 1 480 ? 2.539 27.814 0.881 1.00 49.96 503 ASP B N 1
ATOM 9758 C CA . ASP B 1 480 ? 3.378 26.674 0.529 1.00 49.97 503 ASP B CA 1
ATOM 9759 C C . ASP B 1 480 ? 4.853 27.057 0.539 1.00 49.91 503 ASP B C 1
ATOM 9760 O O . ASP B 1 480 ? 5.601 26.708 -0.373 1.00 50.03 503 ASP B O 1
ATOM 9765 N N . PHE B 1 481 ? 5.271 27.770 1.578 1.00 49.97 504 PHE B N 1
ATOM 9766 C CA . PHE B 1 481 ? 6.637 28.280 1.645 1.00 49.84 504 PHE B CA 1
ATOM 9767 C C . PHE B 1 481 ? 7.550 27.410 2.506 1.00 49.82 504 PHE B C 1
ATOM 9768 O O . PHE B 1 481 ? 8.763 27.619 2.546 1.00 49.77 504 PHE B O 1
ATOM 9776 N N . ARG B 1 482 ? 6.961 26.435 3.190 1.00 49.78 505 ARG B N 1
ATOM 9777 C CA . ARG B 1 482 ? 7.737 25.430 3.906 1.00 49.79 505 ARG B CA 1
ATOM 9778 C C . ARG B 1 482 ? 8.498 24.595 2.879 1.00 49.85 505 ARG B C 1
ATOM 9779 O O . ARG B 1 482 ? 7.895 24.027 1.964 1.00 49.81 505 ARG B O 1
ATOM 9787 N N . THR B 1 483 ? 9.819 24.525 3.016 1.00 49.84 506 THR B N 1
ATOM 9788 C CA . THR B 1 483 ? 10.628 23.768 2.062 1.00 49.83 506 THR B CA 1
ATOM 9789 C C . THR B 1 483 ? 11.493 22.709 2.731 1.00 49.96 506 THR B C 1
ATOM 9790 O O . THR B 1 483 ? 12.153 21.924 2.053 1.00 50.15 506 THR B O 1
ATOM 9794 N N . GLY B 1 484 ? 11.495 22.681 4.058 1.00 50.04 507 GLY B N 1
ATOM 9795 C CA . GLY B 1 484 ? 12.338 21.725 4.760 1.00 50.10 507 GLY B CA 1
ATOM 9796 C C . GLY B 1 484 ? 12.087 21.580 6.246 1.00 50.06 507 GLY B C 1
ATOM 9797 O O . GLY B 1 484 ? 11.298 22.313 6.843 1.00 50.18 507 GLY B O 1
ATOM 9798 N N . LYS B 1 485 ? 12.772 20.612 6.839 1.00 50.09 508 LYS B N 1
ATOM 9799 C CA . LYS B 1 485 ? 12.669 20.346 8.261 1.00 50.00 508 LYS B CA 1
ATOM 9800 C C . LYS B 1 485 ? 14.042 19.931 8.768 1.00 49.95 508 LYS B C 1
ATOM 9801 O O . LYS B 1 485 ? 14.630 18.967 8.272 1.00 50.06 508 LYS B O 1
ATOM 9807 N N . ILE B 1 486 ? 14.562 20.684 9.731 1.00 49.78 509 ILE B N 1
ATOM 9808 C CA . ILE B 1 486 ? 15.829 20.348 10.357 1.00 49.65 509 ILE B CA 1
ATOM 9809 C C . ILE B 1 486 ? 15.643 19.104 11.208 1.00 49.63 509 ILE B C 1
ATOM 9810 O O . ILE B 1 486 ? 14.805 19.078 12.110 1.00 49.61 509 ILE B O 1
ATOM 9815 N N . LEU B 1 487 ? 16.417 18.069 10.905 1.00 49.63 510 LEU B N 1
ATOM 9816 C CA . LEU B 1 487 ? 16.280 16.790 11.589 1.00 49.62 510 LEU B CA 1
ATOM 9817 C C . LEU B 1 487 ? 17.302 16.639 12.703 1.00 49.58 510 LEU B C 1
ATOM 9818 O O . LEU B 1 487 ? 16.991 16.128 13.775 1.00 49.68 510 LEU B O 1
ATOM 9823 N N . ALA B 1 488 ? 18.524 17.080 12.434 1.00 49.51 511 ALA B N 1
ATOM 9824 C CA . ALA B 1 488 ? 19.600 17.013 13.410 1.00 49.51 511 ALA B CA 1
ATOM 9825 C C . ALA B 1 488 ? 20.683 18.036 13.064 1.00 49.45 511 ALA B C 1
ATOM 9826 O O . ALA B 1 488 ? 20.771 18.508 11.940 1.00 49.41 511 ALA B O 1
ATOM 9828 N N . GLN B 1 489 ? 21.497 18.382 14.047 1.00 49.37 512 GLN B N 1
ATOM 9829 C CA . GLN B 1 489 ? 22.568 19.340 13.847 1.00 49.52 512 GLN B CA 1
ATOM 9830 C C . GLN B 1 489 ? 23.510 19.265 15.030 1.00 49.57 512 GLN B C 1
ATOM 9831 O O . GLN B 1 489 ? 23.162 18.716 16.072 1.00 49.42 512 GLN B O 1
ATOM 9837 N N . GLY B 1 490 ? 24.714 19.804 14.867 1.00 49.73 513 GLY B N 1
ATOM 9838 C CA . GLY B 1 490 ? 25.663 19.852 15.968 1.00 49.79 513 GLY B CA 1
ATOM 9839 C C . GLY B 1 490 ? 27.099 19.973 15.516 1.00 49.90 513 GLY B C 1
ATOM 9840 O O . GLY B 1 490 ? 27.436 19.635 14.382 1.00 49.89 513 GLY B O 1
ATOM 9841 N N . PHE B 1 491 ? 27.944 20.482 16.405 1.00 49.90 514 PHE B N 1
ATOM 9842 C CA . PHE B 1 491 ? 29.385 20.428 16.203 1.00 49.80 514 PHE B CA 1
ATOM 9843 C C . PHE B 1 491 ? 30.105 20.150 17.516 1.00 49.78 514 PHE B C 1
ATOM 9844 O O . PHE B 1 491 ? 29.605 20.465 18.595 1.00 49.77 514 PHE B O 1
ATOM 9852 N N . GLY B 1 492 ? 31.283 19.552 17.415 1.00 49.73 515 GLY B N 1
ATOM 9853 C CA . GLY B 1 492 ? 32.075 19.241 18.594 1.00 49.76 515 GLY B CA 1
ATOM 9854 C C . GLY B 1 492 ? 33.301 18.439 18.211 1.00 49.77 515 GLY B C 1
ATOM 9855 O O . GLY B 1 492 ? 33.714 18.455 17.055 1.00 49.71 515 GLY B O 1
ATOM 9856 N N . PRO B 1 493 ? 33.895 17.734 19.183 1.00 49.76 516 PRO B N 1
ATOM 9857 C CA . PRO B 1 493 ? 33.491 17.757 20.591 1.00 49.79 516 PRO B CA 1
ATOM 9858 C C . PRO B 1 493 ? 33.750 19.098 21.283 1.00 49.79 516 PRO B C 1
ATOM 9859 O O . PRO B 1 493 ? 33.074 19.426 22.254 1.00 49.79 516 PRO B O 1
ATOM 9863 N N . ASP B 1 494 ? 34.719 19.861 20.787 1.00 49.81 517 ASP B N 1
ATOM 9864 C CA . ASP B 1 494 ? 35.021 21.189 21.336 1.00 49.95 517 ASP B CA 1
ATOM 9865 C C . ASP B 1 494 ? 34.208 22.259 20.620 1.00 49.91 517 ASP B C 1
ATOM 9866 O O . ASP B 1 494 ? 34.147 22.288 19.397 1.00 49.94 517 ASP B O 1
ATOM 9871 N N . ASN B 1 495 ? 33.648 23.180 21.398 1.00 49.93 518 ASN B N 1
ATOM 9872 C CA . ASN B 1 495 ? 32.954 24.341 20.862 1.00 49.92 518 ASN B CA 1
ATOM 9873 C C . ASN B 1 495 ? 33.871 25.256 20.060 1.00 49.85 518 ASN B C 1
ATOM 9874 O O . ASN B 1 495 ? 33.501 25.758 18.999 1.00 49.86 518 ASN B O 1
ATOM 9879 N N . GLN B 1 496 ? 35.074 25.453 20.576 1.00 49.92 519 GLN B N 1
ATOM 9880 C CA . GLN B 1 496 ? 35.989 26.395 19.977 1.00 49.88 519 GLN B CA 1
ATOM 9881 C C . GLN B 1 496 ? 36.518 25.928 18.629 1.00 49.73 519 GLN B C 1
ATOM 9882 O O . GLN B 1 496 ? 36.482 26.658 17.640 1.00 49.69 519 GLN B O 1
ATOM 9888 N N . THR B 1 497 ? 37.009 24.701 18.597 1.00 49.76 520 THR B N 1
ATOM 9889 C CA . THR B 1 497 ? 37.602 24.156 17.380 1.00 49.71 520 THR B CA 1
ATOM 9890 C C . THR B 1 497 ? 37.076 22.751 17.093 1.00 49.70 520 THR B C 1
ATOM 9891 O O . THR B 1 497 ? 37.807 21.769 17.226 1.00 49.63 520 THR B O 1
ATOM 9895 N N . PRO B 1 498 ? 35.799 22.653 16.692 1.00 49.77 521 PRO B N 1
ATOM 9896 C CA . PRO B 1 498 ? 35.150 21.360 16.469 1.00 49.71 521 PRO B CA 1
ATOM 9897 C C . PRO B 1 498 ? 35.825 20.508 15.394 1.00 49.74 521 PRO B C 1
ATOM 9898 O O . PRO B 1 498 ? 36.117 20.996 14.301 1.00 49.58 521 PRO B O 1
ATOM 9902 N N . ASP B 1 499 ? 36.061 19.239 15.716 1.00 49.75 522 ASP B N 1
ATOM 9903 C CA . ASP B 1 499 ? 36.571 18.270 14.750 1.00 49.76 522 ASP B CA 1
ATOM 9904 C C . ASP B 1 499 ? 35.572 18.045 13.625 1.00 49.72 522 ASP B C 1
ATOM 9905 O O . ASP B 1 499 ? 35.954 17.790 12.487 1.00 49.74 522 ASP B O 1
ATOM 9910 N N . TYR B 1 500 ? 34.287 18.129 13.953 1.00 49.76 523 TYR B N 1
ATOM 9911 C CA . TYR B 1 500 ? 33.229 17.914 12.971 1.00 49.74 523 TYR B CA 1
ATOM 9912 C C . TYR B 1 500 ? 32.134 18.967 13.102 1.00 49.72 523 TYR B C 1
ATOM 9913 O O . TYR B 1 500 ? 31.961 19.574 14.159 1.00 49.80 523 TYR B O 1
ATOM 9922 N N . THR B 1 501 ? 31.409 19.184 12.011 1.00 49.74 524 THR B N 1
ATOM 9923 C CA . THR B 1 501 ? 30.211 20.013 12.016 1.00 49.77 524 THR B CA 1
ATOM 9924 C C . THR B 1 501 ? 29.132 19.270 11.240 1.00 49.81 524 THR B C 1
ATOM 9925 O O . THR B 1 501 ? 29.323 18.911 10.079 1.00 49.82 524 THR B O 1
ATOM 9929 N N . TYR B 1 502 ? 28.002 19.029 11.896 1.00 49.77 525 TYR B N 1
ATOM 9930 C CA . TYR B 1 502 ? 26.984 18.130 11.375 1.00 49.64 525 TYR B CA 1
ATOM 9931 C C . TYR B 1 502 ? 25.648 18.829 11.150 1.00 49.61 525 TYR B C 1
ATOM 9932 O O . TYR B 1 502 ? 25.213 19.639 11.963 1.00 49.67 525 TYR B O 1
ATOM 9941 N N . LEU B 1 503 ? 24.999 18.506 10.038 1.00 49.61 526 LEU B N 1
ATOM 9942 C CA . LEU B 1 503 ? 23.682 19.050 9.733 1.00 49.66 526 LEU B CA 1
ATOM 9943 C C . LEU B 1 503 ? 22.871 18.071 8.888 1.00 49.64 526 LEU B C 1
ATOM 9944 O O . LEU B 1 503 ? 23.367 17.524 7.900 1.00 49.46 526 LEU B O 1
ATOM 9949 N N . LYS B 1 504 ? 21.624 17.846 9.285 1.00 49.58 527 LYS B N 1
ATOM 9950 C CA . LYS B 1 504 ? 20.734 16.981 8.518 1.00 49.60 527 LYS B CA 1
ATOM 9951 C C . LYS B 1 504 ? 19.348 17.596 8.372 1.00 49.58 527 LYS B C 1
ATOM 9952 O O . LYS B 1 504 ? 18.767 18.086 9.338 1.00 49.48 527 LYS B O 1
ATOM 9958 N N . GLY B 1 505 ? 18.822 17.560 7.154 1.00 49.65 528 GLY B N 1
ATOM 9959 C CA . GLY B 1 505 ? 17.485 18.065 6.894 1.00 49.52 528 GLY B CA 1
ATOM 9960 C C . GLY B 1 505 ? 16.676 17.163 5.983 1.00 49.63 528 GLY B C 1
ATOM 9961 O O . GLY B 1 505 ? 17.224 16.447 5.141 1.00 49.47 528 GLY B O 1
ATOM 9962 N N . ASP B 1 506 ? 15.363 17.187 6.176 1.00 49.65 529 ASP B N 1
ATOM 9963 C CA . ASP B 1 506 ? 14.434 16.594 5.234 1.00 49.72 529 ASP B CA 1
ATOM 9964 C C . ASP B 1 506 ? 13.915 17.747 4.389 1.00 49.79 529 ASP B C 1
ATOM 9965 O O . ASP B 1 506 ? 13.259 18.653 4.905 1.00 49.98 529 ASP B O 1
ATOM 9970 N N . ILE B 1 507 ? 14.228 17.730 3.099 1.00 49.77 530 ILE B N 1
ATOM 9971 C CA . ILE B 1 507 ? 13.826 18.820 2.217 1.00 49.67 530 ILE B CA 1
ATOM 9972 C C . ILE B 1 507 ? 12.804 18.359 1.183 1.00 49.66 530 ILE B C 1
ATOM 9973 O O . ILE B 1 507 ? 12.714 18.920 0.094 1.00 49.65 530 ILE B O 1
ATOM 9978 N N . THR B 1 508 ? 12.033 17.337 1.538 1.00 49.66 531 THR B N 1
ATOM 9979 C CA . THR B 1 508 ? 10.993 16.813 0.661 1.00 49.63 531 THR B CA 1
ATOM 9980 C C . THR B 1 508 ? 10.040 17.921 0.226 1.00 49.63 531 THR B C 1
ATOM 9981 O O . THR B 1 508 ? 9.629 17.975 -0.929 1.00 49.72 531 THR B O 1
ATOM 9985 N N . ALA B 1 509 ? 9.697 18.806 1.155 1.00 49.68 532 ALA B N 1
ATOM 9986 C CA . ALA B 1 509 ? 8.704 19.849 0.898 1.00 49.68 532 ALA B CA 1
ATOM 9987 C C . ALA B 1 509 ? 9.178 20.900 -0.103 1.00 49.74 532 ALA B C 1
ATOM 9988 O O . ALA B 1 509 ? 8.381 21.709 -0.581 1.00 49.77 532 ALA B O 1
ATOM 9990 N N . ALA B 1 510 ? 10.470 20.886 -0.419 1.00 49.72 533 ALA B N 1
ATOM 9991 C CA . ALA B 1 510 ? 11.032 21.835 -1.374 1.00 49.69 533 ALA B CA 1
ATOM 9992 C C . ALA B 1 510 ? 10.687 21.432 -2.801 1.00 49.78 533 ALA B C 1
ATOM 9993 O O . ALA B 1 510 ? 10.690 22.260 -3.711 1.00 49.81 533 ALA B O 1
ATOM 9995 N N . TYR B 1 511 ? 10.388 20.150 -2.984 1.00 49.80 534 TYR B N 1
ATOM 9996 C CA . TYR B 1 511 ? 10.077 19.604 -4.298 1.00 49.83 534 TYR B CA 1
ATOM 9997 C C . TYR B 1 511 ? 8.588 19.315 -4.427 1.00 49.84 534 TYR B C 1
ATOM 9998 O O . TYR B 1 511 ? 7.845 19.389 -3.452 1.00 49.90 534 TYR B O 1
ATOM 10007 N N . SER B 1 512 ? 8.157 18.987 -5.639 1.00 49.84 535 SER B N 1
ATOM 10008 C CA . SER B 1 512 ? 6.765 18.647 -5.883 1.00 49.77 535 SER B CA 1
ATOM 10009 C C . SER B 1 512 ? 6.492 17.223 -5.422 1.00 49.78 535 SER B C 1
ATOM 10010 O O . SER B 1 512 ? 7.314 16.618 -4.734 1.00 49.87 535 SER B O 1
ATOM 10013 N N . ALA B 1 513 ? 5.337 16.690 -5.805 1.00 49.70 536 ALA B N 1
ATOM 10014 C CA . ALA B 1 513 ? 4.961 15.333 -5.430 1.00 49.67 536 ALA B CA 1
ATOM 10015 C C . ALA B 1 513 ? 5.729 14.301 -6.247 1.00 49.70 536 ALA B C 1
ATOM 10016 O O . ALA B 1 513 ? 5.497 13.102 -6.115 1.00 49.63 536 ALA B O 1
ATOM 10018 N N . LYS B 1 514 ? 6.643 14.775 -7.089 1.00 49.80 537 LYS B N 1
ATOM 10019 C CA . LYS B 1 514 ? 7.474 13.889 -7.901 1.00 49.84 537 LYS B CA 1
ATOM 10020 C C . LYS B 1 514 ? 8.403 13.048 -7.025 1.00 49.93 537 LYS B C 1
ATOM 10021 O O . LYS B 1 514 ? 8.949 12.037 -7.475 1.00 50.01 537 LYS B O 1
ATOM 10027 N N . VAL B 1 515 ? 8.579 13.475 -5.776 1.00 49.87 538 VAL B N 1
ATOM 10028 C CA . VAL B 1 515 ? 9.348 12.712 -4.798 1.00 49.89 538 VAL B CA 1
ATOM 10029 C C . VAL B 1 515 ? 8.502 12.380 -3.572 1.00 49.89 538 VAL B C 1
ATOM 10030 O O . VAL B 1 515 ? 7.527 13.070 -3.272 1.00 49.84 538 VAL B O 1
ATOM 10034 N N . LYS B 1 516 ? 8.879 11.313 -2.874 1.00 49.86 539 LYS B N 1
ATOM 10035 C CA . LYS B 1 516 ? 8.220 10.932 -1.629 1.00 49.77 539 LYS B CA 1
ATOM 10036 C C . LYS B 1 516 ? 9.085 11.342 -0.446 1.00 49.71 539 LYS B C 1
ATOM 10037 O O . LYS B 1 516 ? 8.579 11.638 0.634 1.00 49.71 539 LYS B O 1
ATOM 10043 N N . GLU B 1 517 ? 10.395 11.361 -0.662 1.00 49.71 540 GLU B N 1
ATOM 10044 C CA . GLU B 1 517 ? 11.343 11.606 0.414 1.00 49.77 540 GLU B CA 1
ATOM 10045 C C . GLU B 1 517 ? 12.682 12.091 -0.134 1.00 49.82 540 GLU B C 1
ATOM 10046 O O . GLU B 1 517 ? 13.264 11.456 -1.013 1.00 49.87 540 GLU B O 1
ATOM 10052 N N . VAL B 1 518 ? 13.159 13.221 0.382 1.00 49.83 541 VAL B N 1
ATOM 10053 C CA . VAL B 1 518 ? 14.470 13.747 0.016 1.00 49.86 541 VAL B CA 1
ATOM 10054 C C . VAL B 1 518 ? 15.209 14.199 1.269 1.00 50.00 541 VAL B C 1
ATOM 10055 O O . VAL B 1 518 ? 14.839 15.195 1.897 1.00 50.19 541 VAL B O 1
ATOM 10059 N N . LYS B 1 519 ? 16.249 13.460 1.641 1.00 50.07 542 LYS B N 1
ATOM 10060 C CA . LYS B 1 519 ? 17.023 13.787 2.837 1.00 50.03 542 LYS B CA 1
ATOM 10061 C C . LYS B 1 519 ? 18.490 14.019 2.505 1.00 50.11 542 LYS B C 1
ATOM 10062 O O . LYS B 1 519 ? 19.046 13.378 1.610 1.00 50.20 542 LYS B O 1
ATOM 10068 N N . ARG B 1 520 ? 19.111 14.939 3.234 1.00 49.95 543 ARG B N 1
ATOM 10069 C CA . ARG B 1 520 ? 20.525 15.220 3.058 1.00 49.80 543 ARG B CA 1
ATOM 10070 C C . ARG B 1 520 ? 21.222 15.391 4.402 1.00 49.66 543 ARG B C 1
ATOM 10071 O O . ARG B 1 520 ? 20.774 16.154 5.259 1.00 49.54 543 ARG B O 1
ATOM 10079 N N . SER B 1 521 ? 22.316 14.661 4.582 1.00 49.54 544 SER B N 1
ATOM 10080 C CA . SER B 1 521 ? 23.129 14.779 5.779 1.00 49.53 544 SER B CA 1
ATOM 10081 C C . SER B 1 521 ? 24.509 15.300 5.408 1.00 49.62 544 SER B C 1
ATOM 10082 O O . SER B 1 521 ? 25.216 14.685 4.608 1.00 49.79 544 SER B O 1
ATOM 10085 N N . PHE B 1 522 ? 24.884 16.441 5.979 1.00 49.59 545 PHE B N 1
ATOM 10086 C CA . PHE B 1 522 ? 26.207 17.004 5.761 1.00 49.61 545 PHE B CA 1
ATOM 10087 C C . PHE B 1 522 ? 27.082 16.669 6.944 1.00 49.55 545 PHE B C 1
ATOM 10088 O O . PHE B 1 522 ? 26.667 16.837 8.085 1.00 49.39 545 PHE B O 1
ATOM 10096 N N . LEU B 1 523 ? 28.306 16.231 6.687 1.00 49.64 546 LEU B N 1
ATOM 10097 C CA . LEU B 1 523 ? 29.268 16.153 7.773 1.00 49.72 546 LEU B CA 1
ATOM 10098 C C . LEU B 1 523 ? 30.627 16.705 7.373 1.00 49.73 546 LEU B C 1
ATOM 10099 O O . LEU B 1 523 ? 31.416 16.040 6.701 1.00 49.84 546 LEU B O 1
ATOM 10104 N N . PHE B 1 524 ? 30.876 17.944 7.787 1.00 49.64 547 PHE B N 1
ATOM 10105 C CA . PHE B 1 524 ? 32.134 18.619 7.516 1.00 49.64 547 PHE B CA 1
ATOM 10106 C C . PHE B 1 524 ? 33.165 18.206 8.550 1.00 49.62 547 PHE B C 1
ATOM 10107 O O . PHE B 1 524 ? 32.862 18.118 9.738 1.00 49.60 547 PHE B O 1
ATOM 10115 N N . LEU B 1 525 ? 34.386 17.955 8.093 1.00 49.72 548 LEU B N 1
ATOM 10116 C CA . LEU B 1 525 ? 35.462 17.560 8.987 1.00 49.75 548 LEU B CA 1
ATOM 10117 C C . LEU B 1 525 ? 36.607 18.566 8.957 1.00 49.81 548 LEU B C 1
ATOM 10118 O O . LEU B 1 525 ? 37.219 18.791 7.915 1.00 49.93 548 LEU B O 1
ATOM 10123 N N . ASN B 1 526 ? 36.887 19.181 10.101 1.00 49.81 549 ASN B N 1
ATOM 10124 C CA . ASN B 1 526 ? 38.128 19.924 10.264 1.00 49.84 549 ASN B CA 1
ATOM 10125 C C . ASN B 1 526 ? 39.225 18.921 10.611 1.00 49.86 549 ASN B C 1
ATOM 10126 O O . ASN B 1 526 ? 39.342 18.478 11.756 1.00 49.85 549 ASN B O 1
ATOM 10131 N N . LEU B 1 527 ? 40.021 18.560 9.612 1.00 49.81 550 LEU B N 1
ATOM 10132 C CA . LEU B 1 527 ? 40.956 17.451 9.747 1.00 49.84 550 LEU B CA 1
ATOM 10133 C C . LEU B 1 527 ? 42.192 17.801 10.554 1.00 49.85 550 LEU B C 1
ATOM 10134 O O . LEU B 1 527 ? 43.040 16.934 10.787 1.00 49.82 550 LEU B O 1
ATOM 10139 N N . LYS B 1 528 ? 42.284 19.065 10.977 1.00 49.87 551 LYS B N 1
ATOM 10140 C CA . LYS B 1 528 ? 43.427 19.576 11.751 1.00 49.97 551 LYS B CA 1
ATOM 10141 C C . LYS B 1 528 ? 44.745 19.077 11.155 1.00 50.03 551 LYS B C 1
ATOM 10142 O O . LYS B 1 528 ? 45.513 18.369 11.805 1.00 50.00 551 LYS B O 1
ATOM 10148 N N . ASP B 1 529 ? 44.992 19.437 9.902 1.00 50.05 552 ASP B N 1
ATOM 10149 C CA . ASP B 1 529 ? 46.019 18.771 9.138 1.00 50.01 552 ASP B CA 1
ATOM 10150 C C . ASP B 1 529 ? 46.481 19.768 8.102 1.00 50.02 552 ASP B C 1
ATOM 10151 O O . ASP B 1 529 ? 45.678 20.475 7.514 1.00 50.06 552 ASP B O 1
ATOM 10156 N N . ALA B 1 530 ? 47.785 19.849 7.905 1.00 50.14 553 ALA B N 1
ATOM 10157 C CA . ALA B 1 530 ? 48.312 20.752 6.908 1.00 50.10 553 ALA B CA 1
ATOM 10158 C C . ALA B 1 530 ? 48.057 20.196 5.492 1.00 50.06 553 ALA B C 1
ATOM 10159 O O . ALA B 1 530 ? 47.471 20.849 4.619 1.00 50.26 553 ALA B O 1
ATOM 10161 N N . LYS B 1 531 ? 48.476 18.977 5.234 1.00 49.94 554 LYS B N 1
ATOM 10162 C CA . LYS B 1 531 ? 48.339 18.537 3.873 1.00 49.82 554 LYS B CA 1
ATOM 10163 C C . LYS B 1 531 ? 46.883 18.698 3.448 1.00 49.72 554 LYS B C 1
ATOM 10164 O O . LYS B 1 531 ? 46.602 19.287 2.409 1.00 49.58 554 LYS B O 1
ATOM 10170 N N . VAL B 1 532 ? 45.960 18.161 4.243 1.00 49.66 555 VAL B N 1
ATOM 10171 C CA . VAL B 1 532 ? 44.536 18.150 3.886 1.00 49.64 555 VAL B CA 1
ATOM 10172 C C . VAL B 1 532 ? 43.706 18.736 5.022 1.00 49.63 555 VAL B C 1
ATOM 10173 O O . VAL B 1 532 ? 43.253 18.009 5.902 1.00 49.54 555 VAL B O 1
ATOM 10177 N N . PRO B 1 533 ? 43.517 20.064 5.008 1.00 49.61 556 PRO B N 1
ATOM 10178 C CA . PRO B 1 533 ? 42.835 20.794 6.073 1.00 49.60 556 PRO B CA 1
ATOM 10179 C C . PRO B 1 533 ? 41.401 20.354 6.365 1.00 49.59 556 PRO B C 1
ATOM 10180 O O . PRO B 1 533 ? 40.984 20.373 7.523 1.00 49.64 556 PRO B O 1
ATOM 10184 N N . ALA B 1 534 ? 40.648 19.966 5.341 1.00 49.55 557 ALA B N 1
ATOM 10185 C CA . ALA B 1 534 ? 39.236 19.641 5.555 1.00 49.62 557 ALA B CA 1
ATOM 10186 C C . ALA B 1 534 ? 38.656 18.621 4.582 1.00 49.69 557 ALA B C 1
ATOM 10187 O O . ALA B 1 534 ? 39.226 18.340 3.527 1.00 49.63 557 ALA B O 1
ATOM 10189 N N . ALA B 1 535 ? 37.506 18.072 4.960 1.00 49.72 558 ALA B N 1
ATOM 10190 C CA . ALA B 1 535 ? 36.738 17.193 4.098 1.00 49.73 558 ALA B CA 1
ATOM 10191 C C . ALA B 1 535 ? 35.254 17.375 4.396 1.00 49.76 558 ALA B C 1
ATOM 10192 O O . ALA B 1 535 ? 34.880 17.762 5.503 1.00 49.82 558 ALA B O 1
ATOM 10194 N N . MET B 1 536 ? 34.410 17.119 3.404 1.00 49.75 559 MET B N 1
ATOM 10195 C CA . MET B 1 536 ? 32.972 17.107 3.635 1.00 49.74 559 MET B CA 1
ATOM 10196 C C . MET B 1 536 ? 32.340 15.823 3.118 1.00 49.74 559 MET B C 1
ATOM 10197 O O . MET B 1 536 ? 32.560 15.425 1.975 1.00 49.56 559 MET B O 1
ATOM 10202 N N . ILE B 1 537 ? 31.556 15.177 3.973 1.00 49.76 560 ILE B N 1
ATOM 10203 C CA . ILE B 1 537 ? 30.822 13.987 3.579 1.00 49.80 560 ILE B CA 1
ATOM 10204 C C . ILE B 1 537 ? 29.350 14.342 3.404 1.00 49.84 560 ILE B C 1
ATOM 10205 O O . ILE B 1 537 ? 28.750 14.995 4.262 1.00 49.82 560 ILE B O 1
ATOM 10210 N N . VAL B 1 538 ? 28.775 13.925 2.283 1.00 49.86 561 VAL B N 1
ATOM 10211 C CA . VAL B 1 538 ? 27.371 14.208 2.009 1.00 49.78 561 VAL B CA 1
ATOM 10212 C C . VAL B 1 538 ? 26.612 12.926 1.690 1.00 49.66 561 VAL B C 1
ATOM 10213 O O . VAL B 1 538 ? 26.935 12.223 0.733 1.00 49.61 561 VAL B O 1
ATOM 10217 N N . PHE B 1 539 ? 25.604 12.634 2.506 1.00 49.49 562 PHE B N 1
ATOM 10218 C CA . PHE B 1 539 ? 24.825 11.411 2.374 1.00 49.53 562 PHE B CA 1
ATOM 10219 C C . PHE B 1 539 ? 23.390 11.761 2.018 1.00 49.58 562 PHE B C 1
ATOM 10220 O O . PHE B 1 539 ? 22.716 12.465 2.765 1.00 49.58 562 PHE B O 1
ATOM 10228 N N . ASP B 1 540 ? 22.926 11.274 0.873 1.00 49.67 563 ASP B N 1
ATOM 10229 C CA . ASP B 1 540 ? 21.602 11.637 0.383 1.00 49.80 563 ASP B CA 1
ATOM 10230 C C . ASP B 1 540 ? 20.690 10.437 0.194 1.00 49.82 563 ASP B C 1
ATOM 10231 O O . ASP B 1 540 ? 21.104 9.407 -0.331 1.00 49.98 563 ASP B O 1
ATOM 10236 N N . LYS B 1 541 ? 19.443 10.588 0.628 1.00 49.85 564 LYS B N 1
ATOM 10237 C CA . LYS B 1 541 ? 18.401 9.617 0.342 1.00 49.82 564 LYS B CA 1
ATOM 10238 C C . LYS B 1 541 ? 17.345 10.288 -0.522 1.00 49.87 564 LYS B C 1
ATOM 10239 O O . LYS B 1 541 ? 16.787 11.318 -0.142 1.00 49.94 564 LYS B O 1
ATOM 10245 N N . VAL B 1 542 ? 17.086 9.714 -1.691 1.00 49.76 565 VAL B N 1
ATOM 10246 C CA . VAL B 1 542 ? 16.091 10.265 -2.602 1.00 49.63 565 VAL B CA 1
ATOM 10247 C C . VAL B 1 542 ? 15.134 9.173 -3.064 1.00 49.65 565 VAL B C 1
ATOM 10248 O O . VAL B 1 542 ? 15.553 8.167 -3.639 1.00 49.56 565 VAL B O 1
ATOM 10252 N N . VAL B 1 543 ? 13.849 9.373 -2.786 1.00 49.66 566 VAL B N 1
ATOM 10253 C CA . VAL B 1 543 ? 12.807 8.453 -3.220 1.00 49.66 566 VAL B CA 1
ATOM 10254 C C . VAL B 1 543 ? 11.849 9.164 -4.170 1.00 49.68 566 VAL B C 1
ATOM 10255 O O . VAL B 1 543 ? 11.108 10.057 -3.761 1.00 49.71 566 VAL B O 1
ATOM 10259 N N . ALA B 1 544 ? 11.870 8.767 -5.438 1.00 49.71 567 ALA B N 1
ATOM 10260 C CA . ALA B 1 544 ? 10.991 9.357 -6.437 1.00 49.76 567 ALA B CA 1
ATOM 10261 C C . ALA B 1 544 ? 9.649 8.634 -6.473 1.00 49.81 567 ALA B C 1
ATOM 10262 O O . ALA B 1 544 ? 9.563 7.452 -6.132 1.00 49.96 567 ALA B O 1
ATOM 10264 N N . SER B 1 545 ? 8.605 9.348 -6.885 1.00 49.76 568 SER B N 1
ATOM 10265 C CA . SER B 1 545 ? 7.280 8.753 -7.044 1.00 49.75 568 SER B CA 1
ATOM 10266 C C . SER B 1 545 ? 7.225 7.892 -8.302 1.00 49.71 568 SER B C 1
ATOM 10267 O O . SER B 1 545 ? 6.357 7.035 -8.446 1.00 49.64 568 SER B O 1
ATOM 10270 N N . ASN B 1 546 ? 8.159 8.137 -9.213 1.00 49.64 569 ASN B N 1
ATOM 10271 C CA . ASN B 1 546 ? 8.285 7.352 -10.425 1.00 49.62 569 ASN B CA 1
ATOM 10272 C C . ASN B 1 546 ? 9.754 7.007 -10.618 1.00 49.64 569 ASN B C 1
ATOM 10273 O O . ASN B 1 546 ? 10.597 7.899 -10.706 1.00 49.57 569 ASN B O 1
ATOM 10278 N N . PRO B 1 547 ? 10.070 5.704 -10.663 1.00 49.64 570 PRO B N 1
ATOM 10279 C CA . PRO B 1 547 ? 11.452 5.266 -10.833 1.00 49.60 570 PRO B CA 1
ATOM 10280 C C . PRO B 1 547 ? 12.112 5.902 -12.052 1.00 49.57 570 PRO B C 1
ATOM 10281 O O . PRO B 1 547 ? 13.331 6.061 -12.082 1.00 49.52 570 PRO B O 1
ATOM 10285 N N . ASP B 1 548 ? 11.305 6.269 -13.043 1.00 49.60 571 ASP B N 1
ATOM 10286 C CA . ASP B 1 548 ? 11.821 6.809 -14.298 1.00 49.66 571 ASP B CA 1
ATOM 10287 C C . ASP B 1 548 ? 12.230 8.283 -14.237 1.00 49.66 571 ASP B C 1
ATOM 10288 O O . ASP B 1 548 ? 12.786 8.809 -15.199 1.00 49.65 571 ASP B O 1
ATOM 10293 N N . PHE B 1 549 ? 11.955 8.952 -13.119 1.00 49.68 572 PHE B N 1
ATOM 10294 C CA . PHE B 1 549 ? 12.399 10.335 -12.950 1.00 49.66 572 PHE B CA 1
ATOM 10295 C C . PHE B 1 549 ? 13.901 10.376 -12.690 1.00 49.69 572 PHE B C 1
ATOM 10296 O O . PHE B 1 549 ? 14.366 9.961 -11.629 1.00 49.71 572 PHE B O 1
ATOM 10304 N N . LYS B 1 550 ? 14.659 10.881 -13.656 1.00 49.74 573 LYS B N 1
ATOM 10305 C CA . LYS B 1 550 ? 16.114 10.873 -13.555 1.00 49.86 573 LYS B CA 1
ATOM 10306 C C . LYS B 1 550 ? 16.615 11.680 -12.355 1.00 49.85 573 LYS B C 1
ATOM 10307 O O . LYS B 1 550 ? 16.220 12.831 -12.158 1.00 49.78 573 LYS B O 1
ATOM 10313 N N . LYS B 1 551 ? 17.489 11.067 -11.561 1.00 49.82 574 LYS B N 1
ATOM 10314 C CA . LYS B 1 551 ? 18.080 11.735 -10.405 1.00 49.83 574 LYS B CA 1
ATOM 10315 C C . LYS B 1 551 ? 19.459 12.308 -10.732 1.00 49.87 574 LYS B C 1
ATOM 10316 O O . LYS B 1 551 ? 20.252 11.691 -11.447 1.00 49.89 574 LYS B O 1
ATOM 10322 N N . PHE B 1 552 ? 19.734 13.494 -10.203 1.00 49.80 575 PHE B N 1
ATOM 10323 C CA . PHE B 1 552 ? 21.011 14.154 -10.416 1.00 49.78 575 PHE B CA 1
ATOM 10324 C C . PHE B 1 552 ? 21.594 14.615 -9.088 1.00 49.76 575 PHE B C 1
ATOM 10325 O O . PHE B 1 552 ? 20.881 15.127 -8.229 1.00 49.79 575 PHE B O 1
ATOM 10333 N N . TRP B 1 553 ? 22.897 14.427 -8.927 1.00 49.81 576 TRP B N 1
ATOM 10334 C CA . TRP B 1 553 ? 23.626 14.987 -7.800 1.00 49.78 576 TRP B CA 1
ATOM 10335 C C . TRP B 1 553 ? 24.633 15.958 -8.401 1.00 49.72 576 TRP B C 1
ATOM 10336 O O . TRP B 1 553 ? 25.445 15.562 -9.233 1.00 49.71 576 TRP B O 1
ATOM 10347 N N . LEU B 1 554 ? 24.578 17.223 -7.991 1.00 49.73 577 LEU B N 1
ATOM 10348 C CA . LEU B 1 554 ? 25.334 18.274 -8.679 1.00 49.75 577 LEU B CA 1
ATOM 10349 C C . LEU B 1 554 ? 26.565 18.775 -7.922 1.00 49.72 577 LEU B C 1
ATOM 10350 O O . LEU B 1 554 ? 26.542 18.920 -6.703 1.00 49.62 577 LEU B O 1
ATOM 10355 N N . LEU B 1 555 ? 27.638 19.038 -8.665 1.00 49.75 578 LEU B N 1
ATOM 10356 C CA . LEU B 1 555 ? 28.833 19.669 -8.112 1.00 49.71 578 LEU B CA 1
ATOM 10357 C C . LEU B 1 555 ? 29.361 20.728 -9.083 1.00 49.68 578 LEU B C 1
ATOM 10358 O O . LEU B 1 555 ? 29.888 20.402 -10.147 1.00 49.62 578 LEU B O 1
ATOM 10363 N N . HIS B 1 556 ? 29.211 21.996 -8.706 1.00 49.67 579 HIS B N 1
ATOM 10364 C CA . HIS B 1 556 ? 29.569 23.122 -9.571 1.00 49.69 579 HIS B CA 1
ATOM 10365 C C . HIS B 1 556 ? 30.994 23.623 -9.341 1.00 49.70 579 HIS B C 1
ATOM 10366 O O . HIS B 1 556 ? 31.492 23.611 -8.215 1.00 49.79 579 HIS B O 1
ATOM 10373 N N . SER B 1 557 ? 31.641 24.074 -10.411 1.00 49.75 580 SER B N 1
ATOM 10374 C CA . SER B 1 557 ? 32.984 24.643 -10.315 1.00 49.79 580 SER B CA 1
ATOM 10375 C C . SER B 1 557 ? 33.238 25.700 -11.391 1.00 49.84 580 SER B C 1
ATOM 10376 O O . SER B 1 557 ? 32.511 25.789 -12.385 1.00 49.63 580 SER B O 1
ATOM 10379 N N . ILE B 1 558 ? 34.280 26.498 -11.185 1.00 49.84 581 ILE B N 1
ATOM 10380 C CA . ILE B 1 558 ? 34.664 27.512 -12.158 1.00 49.70 581 ILE B CA 1
ATOM 10381 C C . ILE B 1 558 ? 35.378 26.870 -13.342 1.00 49.70 581 ILE B C 1
ATOM 10382 O O . ILE B 1 558 ? 34.954 27.015 -14.490 1.00 49.63 581 ILE B O 1
ATOM 10387 N N . GLU B 1 559 ? 36.460 26.152 -13.059 1.00 49.74 582 GLU B N 1
ATOM 10388 C CA . GLU B 1 559 ? 37.251 25.523 -14.111 1.00 49.72 582 GLU B CA 1
ATOM 10389 C C . GLU B 1 559 ? 36.811 24.080 -14.349 1.00 49.73 582 GLU B C 1
ATOM 10390 O O . GLU B 1 559 ? 36.072 23.507 -13.547 1.00 49.69 582 GLU B O 1
ATOM 10396 N N . GLN B 1 560 ? 37.268 23.501 -15.455 1.00 49.70 583 GLN B N 1
ATOM 10397 C CA . GLN B 1 560 ? 36.843 22.161 -15.855 1.00 49.76 583 GLN B CA 1
ATOM 10398 C C . GLN B 1 560 ? 37.294 21.086 -14.869 1.00 49.78 583 GLN B C 1
ATOM 10399 O O . GLN B 1 560 ? 38.473 21.000 -14.532 1.00 49.91 583 GLN B O 1
ATOM 10405 N N . PRO B 1 561 ? 36.351 20.253 -14.409 1.00 49.75 584 PRO B N 1
ATOM 10406 C CA . PRO B 1 561 ? 36.702 19.164 -13.510 1.00 49.69 584 PRO B CA 1
ATOM 10407 C C . PRO B 1 561 ? 37.360 18.005 -14.255 1.00 49.63 584 PRO B C 1
ATOM 10408 O O . PRO B 1 561 ? 37.094 17.799 -15.438 1.00 49.43 584 PRO B O 1
ATOM 10412 N N . GLU B 1 562 ? 38.219 17.267 -13.560 1.00 49.65 585 GLU B N 1
ATOM 10413 C CA . GLU B 1 562 ? 38.786 16.032 -14.084 1.00 49.72 585 GLU B CA 1
ATOM 10414 C C . GLU B 1 562 ? 38.052 14.843 -13.479 1.00 49.74 585 GLU B C 1
ATOM 10415 O O . GLU B 1 562 ? 37.920 14.747 -12.260 1.00 49.76 585 GLU B O 1
ATOM 10421 N N . ILE B 1 563 ? 37.580 13.938 -14.328 1.00 49.72 586 ILE B N 1
ATOM 10422 C CA . ILE B 1 563 ? 36.910 12.738 -13.851 1.00 49.62 586 ILE B CA 1
ATOM 10423 C C . ILE B 1 563 ? 37.733 11.496 -14.170 1.00 49.64 586 ILE B C 1
ATOM 10424 O O . ILE B 1 563 ? 38.013 11.206 -15.333 1.00 49.67 586 ILE B O 1
ATOM 10429 N N . LYS B 1 564 ? 38.133 10.777 -13.127 1.00 49.62 587 LYS B N 1
ATOM 10430 C CA . LYS B 1 564 ? 38.852 9.520 -13.284 1.00 49.67 587 LYS B CA 1
ATOM 10431 C C . LYS B 1 564 ? 38.177 8.434 -12.466 1.00 49.72 587 LYS B C 1
ATOM 10432 O O . LYS B 1 564 ? 38.480 8.258 -11.287 1.00 49.78 587 LYS B O 1
ATOM 10438 N N . GLY B 1 565 ? 37.262 7.703 -13.093 1.00 49.70 588 GLY B N 1
ATOM 10439 C CA . GLY B 1 565 ? 36.503 6.687 -12.379 1.00 49.72 588 GLY B CA 1
ATOM 10440 C C . GLY B 1 565 ? 35.541 7.340 -11.408 1.00 49.77 588 GLY B C 1
ATOM 10441 O O . GLY B 1 565 ? 34.676 8.115 -11.813 1.00 49.82 588 GLY B O 1
ATOM 10442 N N . ASN B 1 566 ? 35.697 7.042 -10.121 1.00 49.79 589 ASN B N 1
ATOM 10443 C CA . ASN B 1 566 ? 34.811 7.588 -9.093 1.00 49.84 589 ASN B CA 1
ATOM 10444 C C . ASN B 1 566 ? 35.388 8.826 -8.422 1.00 49.85 589 ASN B C 1
ATOM 10445 O O . ASN B 1 566 ? 34.935 9.251 -7.361 1.00 49.92 589 ASN B O 1
ATOM 10450 N N . GLN B 1 567 ? 36.384 9.412 -9.061 1.00 49.86 590 GLN B N 1
ATOM 10451 C CA . GLN B 1 567 ? 37.190 10.411 -8.424 1.00 49.88 590 GLN B CA 1
ATOM 10452 C C . GLN B 1 567 ? 37.186 11.686 -9.266 1.00 49.86 590 GLN B C 1
ATOM 10453 O O . GLN B 1 567 ? 37.619 11.682 -10.415 1.00 50.05 590 GLN B O 1
ATOM 10459 N N . ILE B 1 568 ? 36.649 12.764 -8.705 1.00 49.78 591 ILE B N 1
ATOM 10460 C CA . ILE B 1 568 ? 36.510 14.026 -9.423 1.00 49.71 591 ILE B CA 1
ATOM 10461 C C . ILE B 1 568 ? 37.440 15.082 -8.838 1.00 49.66 591 ILE B C 1
ATOM 10462 O O . ILE B 1 568 ? 37.404 15.352 -7.637 1.00 49.62 591 ILE B O 1
ATOM 10467 N N . THR B 1 569 ? 38.277 15.671 -9.686 1.00 49.60 592 THR B N 1
ATOM 10468 C CA . THR B 1 569 ? 39.230 16.678 -9.234 1.00 49.56 592 THR B CA 1
ATOM 10469 C C . THR B 1 569 ? 38.897 18.055 -9.793 1.00 49.58 592 THR B C 1
ATOM 10470 O O . THR B 1 569 ? 38.774 18.235 -11.005 1.00 49.62 592 THR B O 1
ATOM 10474 N N . ILE B 1 570 ? 38.756 19.024 -8.897 1.00 49.54 593 ILE B N 1
ATOM 10475 C CA . ILE B 1 570 ? 38.509 20.407 -9.274 1.00 49.53 593 ILE B CA 1
ATOM 10476 C C . ILE B 1 570 ? 39.642 21.280 -8.747 1.00 49.55 593 ILE B C 1
ATOM 10477 O O . ILE B 1 570 ? 40.032 21.170 -7.584 1.00 49.44 593 ILE B O 1
ATOM 10482 N N . LYS B 1 571 ? 40.180 22.137 -9.608 1.00 49.51 594 LYS B N 1
ATOM 10483 C CA . LYS B 1 571 ? 41.294 22.994 -9.225 1.00 49.66 594 LYS B CA 1
ATOM 10484 C C . LYS B 1 571 ? 41.017 24.457 -9.527 1.00 49.70 594 LYS B C 1
ATOM 10485 O O . LYS B 1 571 ? 40.293 24.782 -10.470 1.00 49.80 594 LYS B O 1
ATOM 10491 N N . ARG B 1 572 ? 41.600 25.334 -8.717 1.00 49.65 595 ARG B N 1
ATOM 10492 C CA . ARG B 1 572 ? 41.671 26.751 -9.032 1.00 49.70 595 ARG B CA 1
ATOM 10493 C C . ARG B 1 572 ? 43.114 27.066 -9.416 1.00 49.72 595 ARG B C 1
ATOM 10494 O O . ARG B 1 572 ? 44.042 26.730 -8.681 1.00 49.73 595 ARG B O 1
ATOM 10502 N N . THR B 1 573 ? 43.304 27.689 -10.574 1.00 49.71 596 THR B N 1
ATOM 10503 C CA . THR B 1 573 ? 44.647 27.974 -11.070 1.00 49.67 596 THR B CA 1
ATOM 10504 C C . THR B 1 573 ? 44.773 29.411 -11.555 1.00 49.72 596 THR B C 1
ATOM 10505 O O . THR B 1 573 ? 45.774 29.783 -12.171 1.00 49.62 596 THR B O 1
ATOM 10509 N N . LYS B 1 574 ? 43.754 30.216 -11.276 1.00 49.74 597 LYS B N 1
ATOM 10510 C CA . LYS B 1 574 ? 43.703 31.581 -11.783 1.00 49.78 597 LYS B CA 1
ATOM 10511 C C . LYS B 1 574 ? 43.444 32.592 -10.676 1.00 49.74 597 LYS B C 1
ATOM 10512 O O . LYS B 1 574 ? 42.957 32.241 -9.599 1.00 49.62 597 LYS B O 1
ATOM 10518 N N . ASN B 1 575 ? 43.784 33.847 -10.954 1.00 49.65 598 ASN B N 1
ATOM 10519 C CA . ASN B 1 575 ? 43.487 34.957 -10.054 1.00 49.65 598 ASN B CA 1
ATOM 10520 C C . ASN B 1 575 ? 44.165 34.863 -8.688 1.00 49.63 598 ASN B C 1
ATOM 10521 O O . ASN B 1 575 ? 43.715 35.480 -7.728 1.00 49.64 598 ASN B O 1
ATOM 10526 N N . GLY B 1 576 ? 45.244 34.094 -8.603 1.00 49.61 599 GLY B N 1
ATOM 10527 C CA . GLY B 1 576 ? 45.943 33.908 -7.336 1.00 49.64 599 GLY B CA 1
ATOM 10528 C C . GLY B 1 576 ? 45.367 32.770 -6.513 1.00 49.69 599 GLY B C 1
ATOM 10529 O O . GLY B 1 576 ? 45.913 32.407 -5.472 1.00 49.73 599 GLY B O 1
ATOM 10530 N N . ASP B 1 577 ? 44.255 32.209 -6.981 1.00 49.66 600 ASP B N 1
ATOM 10531 C CA . ASP B 1 577 ? 43.620 31.076 -6.315 1.00 49.73 600 ASP B CA 1
ATOM 10532 C C . ASP B 1 577 ? 44.388 29.784 -6.601 1.00 49.70 600 ASP B C 1
ATOM 10533 O O . ASP B 1 577 ? 44.791 29.537 -7.735 1.00 49.65 600 ASP B O 1
ATOM 10538 N N . SER B 1 578 ? 44.588 28.961 -5.574 1.00 49.68 601 SER B N 1
ATOM 10539 C CA . SER B 1 578 ? 45.360 27.731 -5.732 1.00 49.63 601 SER B CA 1
ATOM 10540 C C . SER B 1 578 ? 44.756 26.541 -4.996 1.00 49.69 601 SER B C 1
ATOM 10541 O O . SER B 1 578 ? 45.432 25.536 -4.773 1.00 49.68 601 SER B O 1
ATOM 10544 N N . GLY B 1 579 ? 43.485 26.653 -4.622 1.00 49.64 602 GLY B N 1
ATOM 10545 C CA . GLY B 1 579 ? 42.808 25.584 -3.900 1.00 49.65 602 GLY B CA 1
ATOM 10546 C C . GLY B 1 579 ? 42.449 24.409 -4.788 1.00 49.69 602 GLY B C 1
ATOM 10547 O O . GLY B 1 579 ? 42.486 24.511 -6.014 1.00 49.67 602 GLY B O 1
ATOM 10548 N N . MET B 1 580 ? 42.107 23.286 -4.165 1.00 49.68 603 MET B N 1
ATOM 10549 C CA . MET B 1 580 ? 41.712 22.095 -4.904 1.00 49.72 603 MET B CA 1
ATOM 10550 C C . MET B 1 580 ? 40.645 21.299 -4.159 1.00 49.77 603 MET B C 1
ATOM 10551 O O . MET B 1 580 ? 40.601 21.280 -2.928 1.00 49.69 603 MET B O 1
ATOM 10556 N N . LEU B 1 581 ? 39.793 20.634 -4.929 1.00 49.78 604 LEU B N 1
ATOM 10557 C CA . LEU B 1 581 ? 38.723 19.823 -4.386 1.00 49.86 604 LEU B CA 1
ATOM 10558 C C . LEU B 1 581 ? 38.742 18.454 -5.064 1.00 49.84 604 LEU B C 1
ATOM 10559 O O . LEU B 1 581 ? 38.847 18.364 -6.284 1.00 49.87 604 LEU B O 1
ATOM 10564 N N . VAL B 1 582 ? 38.662 17.389 -4.275 1.00 49.80 605 VAL B N 1
ATOM 10565 C CA . VAL B 1 582 ? 38.611 16.043 -4.835 1.00 49.78 605 VAL B CA 1
ATOM 10566 C C . VAL B 1 582 ? 37.460 15.282 -4.210 1.00 49.80 605 VAL B C 1
ATOM 10567 O O . VAL B 1 582 ? 37.443 15.055 -3.000 1.00 49.86 605 VAL B O 1
ATOM 10571 N N . ASN B 1 583 ? 36.499 14.888 -5.034 1.00 49.74 606 ASN B N 1
ATOM 10572 C CA . ASN B 1 583 ? 35.395 14.093 -4.545 1.00 49.72 606 ASN B CA 1
ATOM 10573 C C . ASN B 1 583 ? 35.455 12.626 -4.919 1.00 49.73 606 ASN B C 1
ATOM 10574 O O . ASN B 1 583 ? 35.560 12.266 -6.091 1.00 49.79 606 ASN B O 1
ATOM 10579 N N . THR B 1 584 ? 35.370 11.784 -3.900 1.00 49.72 607 THR B N 1
ATOM 10580 C CA . THR B 1 584 ? 35.251 10.358 -4.095 1.00 49.66 607 THR B CA 1
ATOM 10581 C C . THR B 1 584 ? 33.782 9.952 -4.032 1.00 49.69 607 THR B C 1
ATOM 10582 O O . THR B 1 584 ? 33.137 10.054 -2.989 1.00 49.69 607 THR B O 1
ATOM 10586 N N . ALA B 1 585 ? 33.267 9.456 -5.152 1.00 49.67 608 ALA B N 1
ATOM 10587 C CA . ALA B 1 585 ? 31.905 8.946 -5.205 1.00 49.69 608 ALA B CA 1
ATOM 10588 C C . ALA B 1 585 ? 31.844 7.536 -4.620 1.00 49.71 608 ALA B C 1
ATOM 10589 O O . ALA B 1 585 ? 32.432 6.604 -5.170 1.00 49.76 608 ALA B O 1
ATOM 10591 N N . LEU B 1 586 ? 31.127 7.381 -3.510 1.00 49.71 609 LEU B N 1
ATOM 10592 C CA . LEU B 1 586 ? 30.989 6.078 -2.861 1.00 49.62 609 LEU B CA 1
ATOM 10593 C C . LEU B 1 586 ? 29.662 5.391 -3.203 1.00 49.67 609 LEU B C 1
ATOM 10594 O O . LEU B 1 586 ? 29.642 4.210 -3.549 1.00 49.61 609 LEU B O 1
ATOM 10599 N N . LEU B 1 587 ? 28.556 6.125 -3.101 1.00 49.60 610 LEU B N 1
ATOM 10600 C CA . LEU B 1 587 ? 27.261 5.604 -3.534 1.00 49.61 610 LEU B CA 1
ATOM 10601 C C . LEU B 1 587 ? 26.605 6.578 -4.501 1.00 49.63 610 LEU B C 1
ATOM 10602 O O . LEU B 1 587 ? 26.727 7.790 -4.337 1.00 49.70 610 LEU B O 1
ATOM 10607 N N . PRO B 1 588 ? 25.913 6.055 -5.522 1.00 49.59 611 PRO B N 1
ATOM 10608 C CA . PRO B 1 588 ? 25.794 4.626 -5.810 1.00 49.63 611 PRO B CA 1
ATOM 10609 C C . PRO B 1 588 ? 27.164 4.019 -6.065 1.00 49.66 611 PRO B C 1
ATOM 10610 O O . PRO B 1 588 ? 28.149 4.748 -6.178 1.00 49.65 611 PRO B O 1
ATOM 10614 N N . ASP B 1 589 ? 27.232 2.696 -6.155 1.00 49.79 612 ASP B N 1
ATOM 10615 C CA . ASP B 1 589 ? 28.515 2.041 -6.372 1.00 49.84 612 ASP B CA 1
ATOM 10616 C C . ASP B 1 589 ? 28.918 2.110 -7.841 1.00 49.86 612 ASP B C 1
ATOM 10617 O O . ASP B 1 589 ? 28.161 2.601 -8.675 1.00 50.05 612 ASP B O 1
ATOM 10622 N N . ALA B 1 590 ? 30.117 1.626 -8.148 1.00 49.73 613 ALA B N 1
ATOM 10623 C CA . ALA B 1 590 ? 30.646 1.707 -9.502 1.00 49.64 613 ALA B CA 1
ATOM 10624 C C . ALA B 1 590 ? 29.683 1.144 -10.545 1.00 49.69 613 ALA B C 1
ATOM 10625 O O . ALA B 1 590 ? 29.555 1.692 -11.642 1.00 49.69 613 ALA B O 1
ATOM 10627 N N . ALA B 1 591 ? 29.017 0.045 -10.206 1.00 49.58 614 ALA B N 1
ATOM 10628 C CA . ALA B 1 591 ? 28.158 -0.651 -11.165 1.00 49.57 614 ALA B CA 1
ATOM 10629 C C . ALA B 1 591 ? 26.831 0.070 -11.418 1.00 49.59 614 ALA B C 1
ATOM 10630 O O . ALA B 1 591 ? 26.061 -0.327 -12.293 1.00 49.55 614 ALA B O 1
ATOM 10632 N N . ASN B 1 592 ? 26.567 1.124 -10.651 1.00 49.56 615 ASN B N 1
ATOM 10633 C CA . ASN B 1 592 ? 25.320 1.871 -10.785 1.00 49.69 615 ASN B CA 1
ATOM 10634 C C . ASN B 1 592 ? 25.547 3.382 -10.831 1.00 49.67 615 ASN B C 1
ATOM 10635 O O . ASN B 1 592 ? 24.639 4.164 -10.549 1.00 49.68 615 ASN B O 1
ATOM 10640 N N . SER B 1 593 ? 26.757 3.789 -11.201 1.00 49.70 616 SER B N 1
ATOM 10641 C CA . SER B 1 593 ? 27.126 5.200 -11.166 1.00 49.73 616 SER B CA 1
ATOM 10642 C C . SER B 1 593 ? 27.554 5.764 -12.521 1.00 49.82 616 SER B C 1
ATOM 10643 O O . SER B 1 593 ? 28.442 5.223 -13.185 1.00 49.80 616 SER B O 1
ATOM 10646 N N . ASN B 1 594 ? 26.917 6.861 -12.920 1.00 49.83 617 ASN B N 1
ATOM 10647 C CA . ASN B 1 594 ? 27.339 7.624 -14.091 1.00 49.83 617 ASN B CA 1
ATOM 10648 C C . ASN B 1 594 ? 27.786 9.018 -13.678 1.00 49.78 617 ASN B C 1
ATOM 10649 O O . ASN B 1 594 ? 27.007 9.782 -13.113 1.00 49.62 617 ASN B O 1
ATOM 10654 N N . ILE B 1 595 ? 29.043 9.343 -13.962 1.00 49.84 618 ILE B N 1
ATOM 10655 C CA . ILE B 1 595 ? 29.597 10.639 -13.589 1.00 49.79 618 ILE B CA 1
ATOM 10656 C C . ILE B 1 595 ? 30.044 11.403 -14.830 1.00 49.88 618 ILE B C 1
ATOM 10657 O O . ILE B 1 595 ? 31.000 11.008 -15.497 1.00 49.83 618 ILE B O 1
ATOM 10662 N N . THR B 1 596 ? 29.342 12.489 -15.148 1.00 49.87 619 THR B N 1
ATOM 10663 C CA . THR B 1 596 ? 29.690 13.306 -16.313 1.00 49.93 619 THR B CA 1
ATOM 10664 C C . THR B 1 596 ? 29.781 14.788 -15.968 1.00 49.83 619 THR B C 1
ATOM 10665 O O . THR B 1 596 ? 29.233 15.244 -14.963 1.00 49.87 619 THR B O 1
ATOM 10669 N N . SER B 1 597 ? 30.472 15.539 -16.818 1.00 49.80 620 SER B N 1
ATOM 10670 C CA . SER B 1 597 ? 30.598 16.979 -16.635 1.00 49.78 620 SER B CA 1
ATOM 10671 C C . SER B 1 597 ? 29.994 17.716 -17.822 1.00 49.83 620 SER B C 1
ATOM 10672 O O . SER B 1 597 ? 30.203 17.333 -18.973 1.00 49.76 620 SER B O 1
ATOM 10675 N N . ILE B 1 598 ? 29.216 18.756 -17.535 1.00 49.93 621 ILE B N 1
ATOM 10676 C CA . ILE B 1 598 ? 28.710 19.637 -18.575 1.00 49.90 621 ILE B CA 1
ATOM 10677 C C . ILE B 1 598 ? 29.325 21.014 -18.334 1.00 49.87 621 ILE B C 1
ATOM 10678 O O . ILE B 1 598 ? 29.387 21.469 -17.192 1.00 49.95 621 ILE B O 1
ATOM 10683 N N . GLY B 1 599 ? 29.776 21.682 -19.391 1.00 49.84 622 GLY B N 1
ATOM 10684 C CA . GLY B 1 599 ? 30.269 23.046 -19.237 1.00 49.83 622 GLY B CA 1
ATOM 10685 C C . GLY B 1 599 ? 31.030 23.620 -20.412 1.00 49.92 622 GLY B C 1
ATOM 10686 O O . GLY B 1 599 ? 31.017 23.064 -21.511 1.00 49.95 622 GLY B O 1
ATOM 10687 N N . GLY B 1 600 ? 31.707 24.738 -20.167 1.00 49.89 623 GLY B N 1
ATOM 10688 C CA . GLY B 1 600 ? 32.375 25.477 -21.228 1.00 49.97 623 GLY B CA 1
ATOM 10689 C C . GLY B 1 600 ? 31.369 26.377 -21.915 1.00 50.02 623 GLY B C 1
ATOM 10690 O O . GLY B 1 600 ? 30.203 26.429 -21.519 1.00 50.07 623 GLY B O 1
ATOM 10691 N N . LYS B 1 601 ? 31.810 27.088 -22.945 1.00 50.01 624 LYS B N 1
ATOM 10692 C CA . LYS B 1 601 ? 30.930 28.018 -23.648 1.00 50.10 624 LYS B CA 1
ATOM 10693 C C . LYS B 1 601 ? 29.743 27.311 -24.297 1.00 50.09 624 LYS B C 1
ATOM 10694 O O . LYS B 1 601 ? 29.914 26.378 -25.084 1.00 50.12 624 LYS B O 1
ATOM 10700 N N . GLY B 1 602 ? 28.541 27.766 -23.958 1.00 50.02 625 GLY B N 1
ATOM 10701 C CA . GLY B 1 602 ? 27.319 27.181 -24.491 1.00 49.99 625 GLY B CA 1
ATOM 10702 C C . GLY B 1 602 ? 26.694 26.187 -23.533 1.00 49.97 625 GLY B C 1
ATOM 10703 O O . GLY B 1 602 ? 25.563 25.747 -23.735 1.00 50.09 625 GLY B O 1
ATOM 10704 N N . LYS B 1 603 ? 27.426 25.838 -22.481 1.00 49.92 626 LYS B N 1
ATOM 10705 C CA . LYS B 1 603 ? 26.955 24.843 -21.525 1.00 49.83 626 LYS B CA 1
ATOM 10706 C C . LYS B 1 603 ? 27.214 25.271 -20.089 1.00 49.79 626 LYS B C 1
ATOM 10707 O O . LYS B 1 603 ? 26.963 24.510 -19.160 1.00 49.71 626 LYS B O 1
ATOM 10713 N N . ASP B 1 604 ? 27.720 26.486 -19.907 1.00 49.83 627 ASP B N 1
ATOM 10714 C CA . ASP B 1 604 ? 28.006 26.987 -18.564 1.00 49.82 627 ASP B CA 1
ATOM 10715 C C . ASP B 1 604 ? 26.735 27.156 -17.735 1.00 49.80 627 ASP B C 1
ATOM 10716 O O . ASP B 1 604 ? 26.761 27.018 -16.509 1.00 49.79 627 ASP B O 1
ATOM 10721 N N . PHE B 1 605 ? 25.622 27.446 -18.402 1.00 49.78 628 PHE B N 1
ATOM 10722 C CA . PHE B 1 605 ? 24.337 27.572 -17.708 1.00 49.86 628 PHE B CA 1
ATOM 10723 C C . PHE B 1 605 ? 23.278 26.674 -18.346 1.00 49.88 628 PHE B C 1
ATOM 10724 O O . PHE B 1 605 ? 22.157 27.105 -18.621 1.00 49.92 628 PHE B O 1
ATOM 10732 N N . TRP B 1 606 ? 23.650 25.415 -18.565 1.00 49.88 629 TRP B N 1
ATOM 10733 C CA . TRP B 1 606 ? 22.827 24.468 -19.314 1.00 49.86 629 TRP B CA 1
ATOM 10734 C C . TRP B 1 606 ? 21.653 23.924 -18.504 1.00 49.91 629 TRP B C 1
ATOM 10735 O O . TRP B 1 606 ? 21.819 23.488 -17.360 1.00 49.94 629 TRP B O 1
ATOM 10746 N N . VAL B 1 607 ? 20.470 23.944 -19.110 1.00 49.86 630 VAL B N 1
ATOM 10747 C CA . VAL B 1 607 ? 19.256 23.481 -18.445 1.00 49.88 630 VAL B CA 1
ATOM 10748 C C . VAL B 1 607 ? 18.414 22.609 -19.375 1.00 49.87 630 VAL B C 1
ATOM 10749 O O . VAL B 1 607 ? 17.570 23.109 -20.120 1.00 49.86 630 VAL B O 1
ATOM 10753 N N . PHE B 1 608 ? 18.659 21.304 -19.328 1.00 49.82 631 PHE B N 1
ATOM 10754 C CA . PHE B 1 608 ? 17.901 20.339 -20.119 1.00 49.85 631 PHE B CA 1
ATOM 10755 C C . PHE B 1 608 ? 17.441 20.894 -21.467 1.00 49.87 631 PHE B C 1
ATOM 10756 O O . PHE B 1 608 ? 16.242 21.011 -21.722 1.00 49.92 631 PHE B O 1
ATOM 10764 N N . GLY B 1 609 ? 18.399 21.230 -22.327 1.00 49.88 632 GLY B N 1
ATOM 10765 C CA . GLY B 1 609 ? 18.085 21.716 -23.668 1.00 49.87 632 GLY B CA 1
ATOM 10766 C C . GLY B 1 609 ? 18.657 23.084 -23.995 1.00 49.87 632 GLY B C 1
ATOM 10767 O O . GLY B 1 609 ? 19.226 23.286 -25.066 1.00 49.89 632 GLY B O 1
ATOM 10768 N N . THR B 1 610 ? 18.521 24.023 -23.064 1.00 49.92 633 THR B N 1
ATOM 10769 C CA . THR B 1 610 ? 18.870 25.415 -23.328 1.00 49.83 633 THR B CA 1
ATOM 10770 C C . THR B 1 610 ? 19.920 25.964 -22.367 1.00 49.83 633 THR B C 1
ATOM 10771 O O . THR B 1 610 ? 19.903 25.664 -21.172 1.00 49.79 633 THR B O 1
ATOM 10775 N N . ASN B 1 611 ? 20.831 26.773 -22.900 1.00 49.81 634 ASN B N 1
ATOM 10776 C CA . ASN B 1 611 ? 21.834 27.449 -22.086 1.00 49.83 634 ASN B CA 1
ATOM 10777 C C . ASN B 1 611 ? 21.440 28.898 -21.840 1.00 49.87 634 ASN B C 1
ATOM 10778 O O . ASN B 1 611 ? 21.274 29.671 -22.784 1.00 49.87 634 ASN B O 1
ATOM 10783 N N . TYR B 1 612 ? 21.289 29.265 -20.573 1.00 49.88 635 TYR B N 1
ATOM 10784 C CA . TYR B 1 612 ? 20.868 30.620 -20.234 1.00 49.87 635 TYR B CA 1
ATOM 10785 C C . TYR B 1 612 ? 22.060 31.553 -20.044 1.00 49.86 635 TYR B C 1
ATOM 10786 O O . TYR B 1 612 ? 22.452 31.887 -18.925 1.00 49.95 635 TYR B O 1
ATOM 10795 N N . THR B 1 613 ? 22.624 31.959 -21.177 1.00 49.90 636 THR B N 1
ATOM 10796 C CA . THR B 1 613 ? 23.843 32.752 -21.227 1.00 49.86 636 THR B CA 1
ATOM 10797 C C . THR B 1 613 ? 23.767 33.997 -20.354 1.00 49.84 636 THR B C 1
ATOM 10798 O O . THR B 1 613 ? 22.800 34.757 -20.407 1.00 49.81 636 THR B O 1
ATOM 10802 N N . ASN B 1 614 ? 24.802 34.190 -19.545 1.00 49.80 637 ASN B N 1
ATOM 10803 C CA . ASN B 1 614 ? 24.937 35.390 -18.741 1.00 49.74 637 ASN B CA 1
ATOM 10804 C C . ASN B 1 614 ? 26.408 35.744 -18.604 1.00 49.67 637 ASN B C 1
ATOM 10805 O O . ASN B 1 614 ? 27.038 35.442 -17.590 1.00 49.61 637 ASN B O 1
ATOM 10810 N N . ASP B 1 615 ? 26.954 36.369 -19.641 1.00 49.67 638 ASP B N 1
ATOM 10811 C CA . ASP B 1 615 ? 28.355 36.758 -19.642 1.00 49.64 638 ASP B CA 1
ATOM 10812 C C . ASP B 1 615 ? 28.557 37.996 -18.781 1.00 49.64 638 ASP B C 1
ATOM 10813 O O . ASP B 1 615 ? 27.669 38.845 -18.687 1.00 49.64 638 ASP B O 1
ATOM 10818 N N . PRO B 1 616 ? 29.730 38.100 -18.143 1.00 49.61 639 PRO B N 1
ATOM 10819 C CA . PRO B 1 616 ? 30.006 39.195 -17.221 1.00 49.63 639 PRO B CA 1
ATOM 10820 C C . PRO B 1 616 ? 29.947 40.553 -17.910 1.00 49.79 639 PRO B C 1
ATOM 10821 O O . PRO B 1 616 ? 30.272 40.669 -19.095 1.00 49.72 639 PRO B O 1
ATOM 10825 N N . LYS B 1 617 ? 29.523 41.573 -17.174 1.00 49.90 640 LYS B N 1
ATOM 10826 C CA . LYS B 1 617 ? 29.593 42.931 -17.687 1.00 50.07 640 LYS B CA 1
ATOM 10827 C C . LYS B 1 617 ? 31.042 43.393 -17.581 1.00 50.06 640 LYS B C 1
ATOM 10828 O O . LYS B 1 617 ? 31.791 42.906 -16.737 1.00 50.17 640 LYS B O 1
ATOM 10834 N N . PRO B 1 618 ? 31.446 44.319 -18.456 1.00 50.08 641 PRO B N 1
ATOM 10835 C CA . PRO B 1 618 ? 32.819 44.803 -18.565 1.00 50.07 641 PRO B CA 1
ATOM 10836 C C . PRO B 1 618 ? 33.491 45.089 -17.223 1.00 50.14 641 PRO B C 1
ATOM 10837 O O . PRO B 1 618 ? 32.968 45.852 -16.409 1.00 50.17 641 PRO B O 1
ATOM 10841 N N . GLY B 1 619 ? 34.652 44.477 -17.009 1.00 50.15 642 GLY B N 1
ATOM 10842 C CA . GLY B 1 619 ? 35.449 44.737 -15.818 1.00 50.09 642 GLY B CA 1
ATOM 10843 C C . GLY B 1 619 ? 34.796 44.244 -14.545 1.00 50.08 642 GLY B C 1
ATOM 10844 O O . GLY B 1 619 ? 35.075 44.753 -13.458 1.00 50.20 642 GLY B O 1
ATOM 10845 N N . THR B 1 620 ? 33.924 43.251 -14.679 1.00 50.02 643 THR B N 1
ATOM 10846 C CA . THR B 1 620 ? 33.283 42.637 -13.525 1.00 49.93 643 THR B CA 1
ATOM 10847 C C . THR B 1 620 ? 33.584 41.139 -13.493 1.00 49.91 643 THR B C 1
ATOM 10848 O O . THR B 1 620 ? 33.852 40.530 -14.529 1.00 49.93 643 THR B O 1
ATOM 10852 N N . ASP B 1 621 ? 33.546 40.557 -12.299 1.00 49.87 644 ASP B N 1
ATOM 10853 C CA . ASP B 1 621 ? 33.762 39.122 -12.131 1.00 49.85 644 ASP B CA 1
ATOM 10854 C C . ASP B 1 621 ? 35.011 38.659 -12.877 1.00 49.89 644 ASP B C 1
ATOM 10855 O O . ASP B 1 621 ? 34.928 37.803 -13.762 1.00 49.97 644 ASP B O 1
ATOM 10860 N N . GLU B 1 622 ? 36.167 39.224 -12.528 1.00 49.83 645 GLU B N 1
ATOM 10861 C CA . GLU B 1 622 ? 37.404 38.832 -13.194 1.00 49.80 645 GLU B CA 1
ATOM 10862 C C . GLU B 1 622 ? 37.825 37.381 -12.933 1.00 49.78 645 GLU B C 1
ATOM 10863 O O . GLU B 1 622 ? 38.626 36.823 -13.680 1.00 49.71 645 GLU B O 1
ATOM 10869 N N . ALA B 1 623 ? 37.256 36.764 -11.899 1.00 49.75 646 ALA B N 1
ATOM 10870 C CA . ALA B 1 623 ? 37.574 35.375 -11.575 1.00 49.71 646 ALA B CA 1
ATOM 10871 C C . ALA B 1 623 ? 36.524 34.409 -12.118 1.00 49.77 646 ALA B C 1
ATOM 10872 O O . ALA B 1 623 ? 36.604 33.203 -11.888 1.00 49.77 646 ALA B O 1
ATOM 10874 N N . LEU B 1 624 ? 35.548 34.949 -12.845 1.00 49.87 647 LEU B N 1
ATOM 10875 C CA . LEU B 1 624 ? 34.456 34.156 -13.417 1.00 49.84 647 LEU B CA 1
ATOM 10876 C C . LEU B 1 624 ? 33.817 33.238 -12.374 1.00 49.87 647 LEU B C 1
ATOM 10877 O O . LEU B 1 624 ? 33.604 32.048 -12.618 1.00 49.85 647 LEU B O 1
ATOM 10882 N N . GLU B 1 625 ? 33.509 33.801 -11.210 1.00 49.79 648 GLU B N 1
ATOM 10883 C CA . GLU B 1 625 ? 32.937 33.023 -10.121 1.00 49.75 648 GLU B CA 1
ATOM 10884 C C . GLU B 1 625 ? 31.497 32.629 -10.421 1.00 49.73 648 GLU B C 1
ATOM 10885 O O . GLU B 1 625 ? 30.890 31.856 -9.686 1.00 49.69 648 GLU B O 1
ATOM 10891 N N . ARG B 1 626 ? 30.959 33.159 -11.513 1.00 49.73 649 ARG B N 1
ATOM 10892 C CA . ARG B 1 626 ? 29.650 32.738 -11.989 1.00 49.78 649 ARG B CA 1
ATOM 10893 C C . ARG B 1 626 ? 29.727 31.268 -12.393 1.00 49.84 649 ARG B C 1
ATOM 10894 O O . ARG B 1 626 ? 28.718 30.559 -12.404 1.00 49.91 649 ARG B O 1
ATOM 10902 N N . GLY B 1 627 ? 30.937 30.818 -12.715 1.00 49.77 650 GLY B N 1
ATOM 10903 C CA . GLY B 1 627 ? 31.184 29.408 -12.996 1.00 49.84 650 GLY B CA 1
ATOM 10904 C C . GLY B 1 627 ? 31.081 29.050 -14.464 1.00 49.84 650 GLY B C 1
ATOM 10905 O O . GLY B 1 627 ? 30.579 29.831 -15.272 1.00 49.99 650 GLY B O 1
ATOM 10906 N N . GLU B 1 628 ? 31.552 27.858 -14.812 1.00 49.76 651 GLU B N 1
ATOM 10907 C CA . GLU B 1 628 ? 31.518 27.411 -16.196 1.00 49.79 651 GLU B CA 1
ATOM 10908 C C . GLU B 1 628 ? 31.222 25.917 -16.300 1.00 49.72 651 GLU B C 1
ATOM 10909 O O . GLU B 1 628 ? 30.809 25.429 -17.351 1.00 49.58 651 GLU B O 1
ATOM 10915 N N . TRP B 1 629 ? 31.418 25.199 -15.199 1.00 49.74 652 TRP B N 1
ATOM 10916 C CA . TRP B 1 629 ? 31.294 23.747 -15.215 1.00 49.79 652 TRP B CA 1
ATOM 10917 C C . TRP B 1 629 ? 30.471 23.187 -14.064 1.00 49.75 652 TRP B C 1
ATOM 10918 O O . TRP B 1 629 ? 30.316 23.822 -13.022 1.00 49.77 652 TRP B O 1
ATOM 10929 N N . ARG B 1 630 ? 29.943 21.986 -14.276 1.00 49.76 653 ARG B N 1
ATOM 10930 C CA . ARG B 1 630 ? 29.336 21.203 -13.210 1.00 49.87 653 ARG B CA 1
ATOM 10931 C C . ARG B 1 630 ? 29.464 19.719 -13.534 1.00 49.92 653 ARG B C 1
ATOM 10932 O O . ARG B 1 630 ? 29.495 19.326 -14.704 1.00 49.99 653 ARG B O 1
ATOM 10940 N N . VAL B 1 631 ? 29.563 18.905 -12.490 1.00 49.86 654 VAL B N 1
ATOM 10941 C CA . VAL B 1 631 ? 29.560 17.462 -12.646 1.00 49.74 654 VAL B CA 1
ATOM 10942 C C . VAL B 1 631 ? 28.185 16.933 -12.266 1.00 49.74 654 VAL B C 1
ATOM 10943 O O . VAL B 1 631 ? 27.568 17.414 -11.315 1.00 49.64 654 VAL B O 1
ATOM 10947 N N . GLU B 1 632 ? 27.703 15.951 -13.019 1.00 49.70 655 GLU B N 1
ATOM 10948 C CA . GLU B 1 632 ? 26.434 15.309 -12.717 1.00 49.65 655 GLU B CA 1
ATOM 10949 C C . GLU B 1 632 ? 26.650 13.830 -12.424 1.00 49.67 655 GLU B C 1
ATOM 10950 O O . GLU B 1 632 ? 27.236 13.107 -13.230 1.00 49.54 655 GLU B O 1
ATOM 10956 N N . ILE B 1 633 ? 26.180 13.389 -11.261 1.00 49.69 656 ILE B N 1
ATOM 10957 C CA . ILE B 1 633 ? 26.209 11.975 -10.910 1.00 49.66 656 ILE B CA 1
ATOM 10958 C C . ILE B 1 633 ? 24.791 11.415 -10.939 1.00 49.61 656 ILE B C 1
ATOM 10959 O O . ILE B 1 633 ? 23.901 11.918 -10.254 1.00 49.64 656 ILE B O 1
ATOM 10964 N N . THR B 1 634 ? 24.583 10.378 -11.742 1.00 49.64 657 THR B N 1
ATOM 10965 C CA . THR B 1 634 ? 23.255 9.800 -11.922 1.00 49.67 657 THR B CA 1
ATOM 10966 C C . THR B 1 634 ? 23.311 8.272 -11.867 1.00 49.70 657 THR B C 1
ATOM 10967 O O . THR B 1 634 ? 24.291 7.667 -12.301 1.00 49.68 657 THR B O 1
ATOM 10971 N N . PRO B 1 635 ? 22.262 7.639 -11.320 1.00 49.70 658 PRO B N 1
ATOM 10972 C CA . PRO B 1 635 ? 22.242 6.180 -11.292 1.00 49.73 658 PRO B CA 1
ATOM 10973 C C . PRO B 1 635 ? 22.168 5.596 -12.697 1.00 49.80 658 PRO B C 1
ATOM 10974 O O . PRO B 1 635 ? 21.582 6.206 -13.591 1.00 49.94 658 PRO B O 1
ATOM 10978 N N . LYS B 1 636 ? 22.765 4.425 -12.891 1.00 49.81 659 LYS B N 1
ATOM 10979 C CA . LYS B 1 636 ? 22.676 3.734 -14.170 1.00 49.74 659 LYS B CA 1
ATOM 10980 C C . LYS B 1 636 ? 21.300 3.105 -14.333 1.00 49.79 659 LYS B C 1
ATOM 10981 O O . LYS B 1 636 ? 20.782 3.002 -15.447 1.00 49.83 659 LYS B O 1
ATOM 10987 N N . LYS B 1 637 ? 20.713 2.688 -13.214 1.00 49.78 660 LYS B N 1
ATOM 10988 C CA . LYS B 1 637 ? 19.434 1.978 -13.231 1.00 49.82 660 LYS B CA 1
ATOM 10989 C C . LYS B 1 637 ? 18.286 2.836 -12.716 1.00 49.81 660 LYS B C 1
ATOM 10990 O O . LYS B 1 637 ? 18.422 3.552 -11.722 1.00 49.77 660 LYS B O 1
ATOM 10996 N N . ALA B 1 638 ? 17.146 2.750 -13.391 1.00 49.85 661 ALA B N 1
ATOM 10997 C CA . ALA B 1 638 ? 15.955 3.450 -12.936 1.00 49.83 661 ALA B CA 1
ATOM 10998 C C . ALA B 1 638 ? 15.371 2.737 -11.725 1.00 49.80 661 ALA B C 1
ATOM 10999 O O . ALA B 1 638 ? 15.019 1.560 -11.792 1.00 49.83 661 ALA B O 1
ATOM 11001 N N . ALA B 1 639 ? 15.287 3.456 -10.614 1.00 49.82 662 ALA B N 1
ATOM 11002 C CA . ALA B 1 639 ? 14.711 2.923 -9.388 1.00 49.81 662 ALA B CA 1
ATOM 11003 C C . ALA B 1 639 ? 14.069 4.070 -8.626 1.00 49.78 662 ALA B C 1
ATOM 11004 O O . ALA B 1 639 ? 14.435 5.227 -8.820 1.00 49.83 662 ALA B O 1
ATOM 11006 N N . ALA B 1 640 ? 13.108 3.749 -7.768 1.00 49.70 663 ALA B N 1
ATOM 11007 C CA . ALA B 1 640 ? 12.425 4.766 -6.980 1.00 49.71 663 ALA B CA 1
ATOM 11008 C C . ALA B 1 640 ? 13.347 5.311 -5.894 1.00 49.69 663 ALA B C 1
ATOM 11009 O O . ALA B 1 640 ? 13.537 6.522 -5.772 1.00 49.68 663 ALA B O 1
ATOM 11011 N N . GLU B 1 641 ? 13.926 4.400 -5.119 1.00 49.70 664 GLU B N 1
ATOM 11012 C CA . GLU B 1 641 ? 14.790 4.756 -4.002 1.00 49.74 664 GLU B CA 1
ATOM 11013 C C . GLU B 1 641 ? 16.264 4.677 -4.395 1.00 49.75 664 GLU B C 1
ATOM 11014 O O . GLU B 1 641 ? 16.721 3.663 -4.926 1.00 49.66 664 GLU B O 1
ATOM 11020 N N . ASP B 1 642 ? 16.997 5.757 -4.141 1.00 49.75 665 ASP B N 1
ATOM 11021 C CA . ASP B 1 642 ? 18.431 5.810 -4.417 1.00 49.79 665 ASP B CA 1
ATOM 11022 C C . ASP B 1 642 ? 19.155 6.533 -3.288 1.00 49.80 665 ASP B C 1
ATOM 11023 O O . ASP B 1 642 ? 18.543 7.294 -2.535 1.00 49.86 665 ASP B O 1
ATOM 11028 N N . TYR B 1 643 ? 20.458 6.291 -3.172 1.00 49.74 666 TYR B N 1
ATOM 11029 C CA . TYR B 1 643 ? 21.274 6.959 -2.162 1.00 49.75 666 TYR B CA 1
ATOM 11030 C C . TYR B 1 643 ? 22.542 7.530 -2.781 1.00 49.74 666 TYR B C 1
ATOM 11031 O O . TYR B 1 643 ? 23.186 6.881 -3.602 1.00 49.75 666 TYR B O 1
ATOM 11040 N N . TYR B 1 644 ? 22.898 8.746 -2.385 1.00 49.63 667 TYR B N 1
ATOM 11041 C CA . TYR B 1 644 ? 24.177 9.309 -2.777 1.00 49.67 667 TYR B CA 1
ATOM 11042 C C . TYR B 1 644 ? 25.098 9.358 -1.570 1.00 49.68 667 TYR B C 1
ATOM 11043 O O . TYR B 1 644 ? 24.675 9.725 -0.477 1.00 49.73 667 TYR B O 1
ATOM 11052 N N . LEU B 1 645 ? 26.353 8.972 -1.769 1.00 49.68 668 LEU B N 1
ATOM 11053 C CA . LEU B 1 645 ? 27.372 9.124 -0.739 1.00 49.68 668 LEU B CA 1
ATOM 11054 C C . LEU B 1 645 ? 28.643 9.659 -1.383 1.00 49.70 668 LEU B C 1
ATOM 11055 O O . LEU B 1 645 ? 29.265 8.993 -2.214 1.00 49.71 668 LEU B O 1
ATOM 11060 N N . ASN B 1 646 ? 29.018 10.874 -1.002 1.00 49.68 669 ASN B N 1
ATOM 11061 C CA . ASN B 1 646 ? 30.150 11.547 -1.617 1.00 49.67 669 ASN B CA 1
ATOM 11062 C C . ASN B 1 646 ? 31.094 12.126 -0.577 1.00 49.68 669 ASN B C 1
ATOM 11063 O O . ASN B 1 646 ? 30.657 12.729 0.405 1.00 49.64 669 ASN B O 1
ATOM 11068 N N . VAL B 1 647 ? 32.390 11.935 -0.799 1.00 49.62 670 VAL B N 1
ATOM 11069 C CA . VAL B 1 647 ? 33.401 12.388 0.143 1.00 49.62 670 VAL B CA 1
ATOM 11070 C C . VAL B 1 647 ? 34.360 13.379 -0.503 1.00 49.65 670 VAL B C 1
ATOM 11071 O O . VAL B 1 647 ? 35.184 13.021 -1.347 1.00 49.47 670 VAL B O 1
ATOM 11075 N N . ILE B 1 648 ? 34.243 14.632 -0.089 1.00 49.70 671 ILE B N 1
ATOM 11076 C CA . ILE B 1 648 ? 35.034 15.703 -0.663 1.00 49.77 671 ILE B CA 1
ATOM 11077 C C . ILE B 1 648 ? 36.233 16.034 0.228 1.00 49.82 671 ILE B C 1
ATOM 11078 O O . ILE B 1 648 ? 36.081 16.254 1.428 1.00 49.98 671 ILE B O 1
ATOM 11083 N N . GLN B 1 649 ? 37.425 16.043 -0.359 1.00 49.74 672 GLN B N 1
ATOM 11084 C CA . GLN B 1 649 ? 38.624 16.460 0.357 1.00 49.70 672 GLN B CA 1
ATOM 11085 C C . GLN B 1 649 ? 39.095 17.798 -0.198 1.00 49.71 672 GLN B C 1
ATOM 11086 O O . GLN B 1 649 ? 38.861 18.109 -1.366 1.00 49.62 672 GLN B O 1
ATOM 11092 N N . ILE B 1 650 ? 39.756 18.584 0.645 1.00 49.71 673 ILE B N 1
ATOM 11093 C CA . ILE B 1 650 ? 40.169 19.925 0.275 1.00 49.62 673 ILE B CA 1
ATOM 11094 C C . ILE B 1 650 ? 41.633 20.165 0.624 1.00 49.62 673 ILE B C 1
ATOM 11095 O O . ILE B 1 650 ? 42.070 19.890 1.744 1.00 49.53 673 ILE B O 1
ATOM 11100 N N . ALA B 1 651 ? 42.385 20.679 -0.343 1.00 49.59 674 ALA B N 1
ATOM 11101 C CA . ALA B 1 651 ? 43.816 20.907 -0.165 1.00 49.68 674 ALA B CA 1
ATOM 11102 C C . ALA B 1 651 ? 44.364 21.851 -1.230 1.00 49.67 674 ALA B C 1
ATOM 11103 O O . ALA B 1 651 ? 43.629 22.294 -2.114 1.00 49.68 674 ALA B O 1
ATOM 11105 N N . ASP B 1 652 ? 45.652 22.168 -1.132 1.00 49.75 675 ASP B N 1
ATOM 11106 C CA . ASP B 1 652 ? 46.324 22.973 -2.149 1.00 49.72 675 ASP B CA 1
ATOM 11107 C C . ASP B 1 652 ? 46.343 22.186 -3.451 1.00 49.70 675 ASP B C 1
ATOM 11108 O O . ASP B 1 652 ? 46.355 20.956 -3.430 1.00 49.73 675 ASP B O 1
ATOM 11113 N N . ASN B 1 653 ? 46.346 22.888 -4.582 1.00 49.68 676 ASN B N 1
ATOM 11114 C CA . ASN B 1 653 ? 46.304 22.224 -5.886 1.00 49.65 676 ASN B CA 1
ATOM 11115 C C . ASN B 1 653 ? 47.597 21.494 -6.246 1.00 49.75 676 ASN B C 1
ATOM 11116 O O . ASN B 1 653 ? 47.646 20.755 -7.228 1.00 49.74 676 ASN B O 1
ATOM 11121 N N . THR B 1 654 ? 48.636 21.706 -5.445 1.00 49.93 677 THR B N 1
ATOM 11122 C CA . THR B 1 654 ? 49.915 21.033 -5.649 1.00 50.11 677 THR B CA 1
ATOM 11123 C C . THR B 1 654 ? 49.966 19.712 -4.891 1.00 50.24 677 THR B C 1
ATOM 11124 O O . THR B 1 654 ? 50.964 18.994 -4.940 1.00 50.19 677 THR B O 1
ATOM 11128 N N . GLN B 1 655 ? 48.886 19.392 -4.188 1.00 50.52 678 GLN B N 1
ATOM 11129 C CA . GLN B 1 655 ? 48.847 18.181 -3.379 1.00 50.88 678 GLN B CA 1
ATOM 11130 C C . GLN B 1 655 ? 48.641 16.935 -4.238 1.00 51.02 678 GLN B C 1
ATOM 11131 O O . GLN B 1 655 ? 47.682 16.847 -5.008 1.00 51.07 678 GLN B O 1
ATOM 11137 N N . GLN B 1 656 ? 49.548 15.975 -4.093 1.00 51.20 679 GLN B N 1
ATOM 11138 C CA . GLN B 1 656 ? 49.508 14.752 -4.879 1.00 51.35 679 GLN B CA 1
ATOM 11139 C C . GLN B 1 656 ? 48.821 13.631 -4.107 1.00 51.42 679 GLN B C 1
ATOM 11140 O O . GLN B 1 656 ? 48.020 12.882 -4.666 1.00 51.39 679 GLN B O 1
ATOM 11146 N N . LYS B 1 657 ? 49.127 13.518 -2.818 1.00 51.48 680 LYS B N 1
ATOM 11147 C CA . LYS B 1 657 ? 48.557 12.444 -2.020 1.00 51.66 680 LYS B CA 1
ATOM 11148 C C . LYS B 1 657 ? 47.509 12.896 -1.014 1.00 51.49 680 LYS B C 1
ATOM 11149 O O . LYS B 1 657 ? 47.829 13.483 0.022 1.00 51.61 680 LYS B O 1
ATOM 11155 N N . LEU B 1 658 ? 46.252 12.620 -1.337 1.00 51.26 681 LEU B N 1
ATOM 11156 C CA . LEU B 1 658 ? 45.160 12.857 -0.412 1.00 51.12 681 LEU B CA 1
ATOM 11157 C C . LEU B 1 658 ? 44.930 11.582 0.381 1.00 50.96 681 LEU B C 1
ATOM 11158 O O . LEU B 1 658 ? 45.609 10.577 0.175 1.00 50.95 681 LEU B O 1
ATOM 11163 N N . HIS B 1 659 ? 43.972 11.627 1.291 1.00 50.77 682 HIS B N 1
ATOM 11164 C CA . HIS B 1 659 ? 43.618 10.455 2.065 1.00 50.63 682 HIS B CA 1
ATOM 11165 C C . HIS B 1 659 ? 42.835 9.482 1.202 1.00 50.61 682 HIS B C 1
ATOM 11166 O O . HIS B 1 659 ? 41.996 9.893 0.404 1.00 50.56 682 HIS B O 1
ATOM 11173 N N . GLU B 1 660 ? 43.121 8.193 1.339 1.00 50.63 683 GLU B N 1
ATOM 11174 C CA . GLU B 1 660 ? 42.319 7.199 0.645 1.00 50.63 683 GLU B CA 1
ATOM 11175 C C . GLU B 1 660 ? 41.001 7.029 1.399 1.00 50.47 683 GLU B C 1
ATOM 11176 O O . GLU B 1 660 ? 40.966 7.064 2.631 1.00 50.33 683 GLU B O 1
ATOM 11182 N N . VAL B 1 661 ? 39.915 6.881 0.650 1.00 50.34 684 VAL B N 1
ATOM 11183 C CA . VAL B 1 661 ? 38.591 6.787 1.244 1.00 50.17 684 VAL B CA 1
ATOM 11184 C C . VAL B 1 661 ? 38.076 5.359 1.146 1.00 50.17 684 VAL B C 1
ATOM 11185 O O . VAL B 1 661 ? 38.283 4.689 0.136 1.00 50.11 684 VAL B O 1
ATOM 11189 N N . LYS B 1 662 ? 37.428 4.893 2.209 1.00 50.16 685 LYS B N 1
ATOM 11190 C CA . LYS B 1 662 ? 36.796 3.580 2.215 1.00 50.26 685 LYS B CA 1
ATOM 11191 C C . LYS B 1 662 ? 35.334 3.738 2.587 1.00 50.24 685 LYS B C 1
ATOM 11192 O O . LYS B 1 662 ? 35.016 4.432 3.550 1.00 50.23 685 LYS B O 1
ATOM 11198 N N . ARG B 1 663 ? 34.439 3.098 1.842 1.00 50.25 686 ARG B N 1
ATOM 11199 C CA . ARG B 1 663 ? 33.055 3.042 2.286 1.00 50.34 686 ARG B CA 1
ATOM 11200 C C . ARG B 1 663 ? 32.934 1.964 3.353 1.00 50.46 686 ARG B C 1
ATOM 11201 O O . ARG B 1 663 ? 33.447 0.856 3.190 1.00 50.42 686 ARG B O 1
ATOM 11209 N N . ILE B 1 664 ? 32.258 2.290 4.447 1.00 50.58 687 ILE B N 1
ATOM 11210 C CA . ILE B 1 664 ? 32.067 1.328 5.521 1.00 50.80 687 ILE B CA 1
ATOM 11211 C C . ILE B 1 664 ? 30.690 0.686 5.441 1.00 50.94 687 ILE B C 1
ATOM 11212 O O . ILE B 1 664 ? 29.670 1.364 5.567 1.00 50.93 687 ILE B O 1
ATOM 11217 N N . ASP B 1 665 ? 30.670 -0.624 5.222 1.00 51.07 688 ASP B N 1
ATOM 11218 C CA . ASP B 1 665 ? 29.424 -1.371 5.155 1.00 51.34 688 ASP B CA 1
ATOM 11219 C C . ASP B 1 665 ? 29.240 -2.208 6.413 1.00 51.54 688 ASP B C 1
ATOM 11220 O O . ASP B 1 665 ? 29.947 -3.193 6.632 1.00 51.71 688 ASP B O 1
ATOM 11225 N N . GLY B 1 666 ? 28.288 -1.810 7.244 1.00 51.70 689 GLY B N 1
ATOM 11226 C CA . GLY B 1 666 ? 28.057 -2.508 8.492 1.00 51.95 689 GLY B CA 1
ATOM 11227 C C . GLY B 1 666 ? 26.642 -3.017 8.658 1.00 52.04 689 GLY B C 1
ATOM 11228 O O . GLY B 1 666 ? 25.938 -3.289 7.682 1.00 52.04 689 GLY B O 1
ATOM 11229 N N . ASP B 1 667 ? 26.236 -3.148 9.914 1.00 52.16 690 ASP B N 1
ATOM 11230 C CA . ASP B 1 667 ? 24.913 -3.637 10.261 1.00 52.19 690 ASP B CA 1
ATOM 11231 C C . ASP B 1 667 ? 23.980 -2.453 10.475 1.00 52.04 690 ASP B C 1
ATOM 11232 O O . ASP B 1 667 ? 24.078 -1.754 11.485 1.00 52.15 690 ASP B O 1
ATOM 11237 N N . LYS B 1 668 ? 23.087 -2.229 9.515 1.00 51.73 691 LYS B N 1
ATOM 11238 C CA . LYS B 1 668 ? 22.120 -1.136 9.590 1.00 51.35 691 LYS B CA 1
ATOM 11239 C C . LYS B 1 668 ? 22.761 0.220 9.320 1.00 51.15 691 LYS B C 1
ATOM 11240 O O . LYS B 1 668 ? 22.080 1.246 9.319 1.00 51.06 691 LYS B O 1
ATOM 11246 N N . VAL B 1 669 ? 24.070 0.231 9.092 1.00 50.85 692 VAL B N 1
ATOM 11247 C CA . VAL B 1 669 ? 24.758 1.488 8.821 1.00 50.60 692 VAL B CA 1
ATOM 11248 C C . VAL B 1 669 ? 25.633 1.458 7.571 1.00 50.42 692 VAL B C 1
ATOM 11249 O O . VAL B 1 669 ? 26.119 0.408 7.149 1.00 50.36 692 VAL B O 1
ATOM 11253 N N . VAL B 1 670 ? 25.802 2.635 6.978 1.00 50.14 693 VAL B N 1
ATOM 11254 C CA . VAL B 1 670 ? 26.791 2.860 5.938 1.00 49.75 693 VAL B CA 1
ATOM 11255 C C . VAL B 1 670 ? 27.663 4.001 6.437 1.00 49.63 693 VAL B C 1
ATOM 11256 O O . VAL B 1 670 ? 27.179 4.893 7.137 1.00 49.42 693 VAL B O 1
ATOM 11260 N N . GLY B 1 671 ? 28.948 3.977 6.099 1.00 49.48 694 GLY B N 1
ATOM 11261 C CA . GLY B 1 671 ? 29.853 4.992 6.619 1.00 49.34 694 GLY B CA 1
ATOM 11262 C C . GLY B 1 671 ? 31.072 5.307 5.777 1.00 49.08 694 GLY B C 1
ATOM 11263 O O . GLY B 1 671 ? 31.248 4.779 4.681 1.00 49.01 694 GLY B O 1
ATOM 11264 N N . VAL B 1 672 ? 31.917 6.178 6.316 1.00 48.88 695 VAL B N 1
ATOM 11265 C CA . VAL B 1 672 ? 33.117 6.631 5.635 1.00 48.70 695 VAL B CA 1
ATOM 11266 C C . VAL B 1 672 ? 34.307 6.553 6.577 1.00 48.60 695 VAL B C 1
ATOM 11267 O O . VAL B 1 672 ? 34.187 6.859 7.761 1.00 48.55 695 VAL B O 1
ATOM 11271 N N . GLN B 1 673 ? 35.451 6.128 6.053 1.00 48.47 696 GLN B N 1
ATOM 11272 C CA . GLN B 1 673 ? 36.693 6.187 6.807 1.00 48.46 696 GLN B CA 1
ATOM 11273 C C . GLN B 1 673 ? 37.801 6.851 5.987 1.00 48.39 696 GLN B C 1
ATOM 11274 O O . GLN B 1 673 ? 38.173 6.364 4.920 1.00 48.34 696 GLN B O 1
ATOM 11280 N N . LEU B 1 674 ? 38.306 7.976 6.483 1.00 48.34 697 LEU B N 1
ATOM 11281 C CA . LEU B 1 674 ? 39.462 8.624 5.885 1.00 48.29 697 LEU B CA 1
ATOM 11282 C C . LEU B 1 674 ? 40.267 9.318 6.974 1.00 48.24 697 LEU B C 1
ATOM 11283 O O . LEU B 1 674 ? 39.712 9.720 7.993 1.00 48.28 697 LEU B O 1
ATOM 11288 N N . ALA B 1 675 ? 41.570 9.462 6.763 1.00 48.22 698 ALA B N 1
ATOM 11289 C CA . ALA B 1 675 ? 42.431 10.024 7.791 1.00 48.35 698 ALA B CA 1
ATOM 11290 C C . ALA B 1 675 ? 42.178 9.278 9.091 1.00 48.46 698 ALA B C 1
ATOM 11291 O O . ALA B 1 675 ? 42.125 8.049 9.114 1.00 48.63 698 ALA B O 1
ATOM 11293 N N . ASP B 1 676 ? 42.003 10.027 10.171 1.00 48.56 699 ASP B N 1
ATOM 11294 C CA . ASP B 1 676 ? 41.737 9.426 11.467 1.00 48.53 699 ASP B CA 1
ATOM 11295 C C . ASP B 1 676 ? 40.274 9.594 11.873 1.00 48.50 699 ASP B C 1
ATOM 11296 O O . ASP B 1 676 ? 39.964 9.684 13.057 1.00 48.53 699 ASP B O 1
ATOM 11301 N N . ARG B 1 677 ? 39.377 9.627 10.891 1.00 48.45 700 ARG B N 1
ATOM 11302 C CA . ARG B 1 677 ? 37.959 9.867 11.165 1.00 48.42 700 ARG B CA 1
ATOM 11303 C C . ARG B 1 677 ? 37.042 8.765 10.637 1.00 48.48 700 ARG B C 1
ATOM 11304 O O . ARG B 1 677 ? 37.258 8.223 9.554 1.00 48.45 700 ARG B O 1
ATOM 11312 N N . ILE B 1 678 ? 36.009 8.455 11.415 1.00 48.51 701 ILE B N 1
ATOM 11313 C CA . ILE B 1 678 ? 34.989 7.492 11.025 1.00 48.64 701 ILE B CA 1
ATOM 11314 C C . ILE B 1 678 ? 33.617 8.135 11.143 1.00 48.65 701 ILE B C 1
ATOM 11315 O O . ILE B 1 678 ? 33.281 8.690 12.188 1.00 48.69 701 ILE B O 1
ATOM 11320 N N . VAL B 1 679 ? 32.816 8.052 10.087 1.00 48.61 702 VAL B N 1
ATOM 11321 C CA . VAL B 1 679 ? 31.468 8.613 10.129 1.00 48.57 702 VAL B CA 1
ATOM 11322 C C . VAL B 1 679 ? 30.435 7.627 9.594 1.00 48.53 702 VAL B C 1
ATOM 11323 O O . VAL B 1 679 ? 30.604 7.069 8.511 1.00 48.63 702 VAL B O 1
ATOM 11327 N N . THR B 1 680 ? 29.365 7.411 10.354 1.00 48.43 703 THR B N 1
ATOM 11328 C CA . THR B 1 680 ? 28.323 6.483 9.928 1.00 48.31 703 THR B CA 1
ATOM 11329 C C . THR B 1 680 ? 26.942 7.124 9.874 1.00 48.31 703 THR B C 1
ATOM 11330 O O . THR B 1 680 ? 26.628 8.025 10.651 1.00 48.31 703 THR B O 1
ATOM 11334 N N . PHE B 1 681 ? 26.130 6.648 8.934 1.00 48.31 704 PHE B N 1
ATOM 11335 C CA . PHE B 1 681 ? 24.737 7.051 8.809 1.00 48.15 704 PHE B CA 1
ATOM 11336 C C . PHE B 1 681 ? 23.894 5.786 8.769 1.00 48.30 704 PHE B C 1
ATOM 11337 O O . PHE B 1 681 ? 24.393 4.718 8.413 1.00 48.13 704 PHE B O 1
ATOM 11345 N N . SER B 1 682 ? 22.618 5.904 9.123 1.00 48.35 705 SER B N 1
ATOM 11346 C CA . SER B 1 682 ? 21.691 4.792 8.954 1.00 48.49 705 SER B CA 1
ATOM 11347 C C . SER B 1 682 ? 21.587 4.455 7.471 1.00 48.62 705 SER B C 1
ATOM 11348 O O . SER B 1 682 ? 21.469 5.356 6.639 1.00 48.55 705 SER B O 1
ATOM 11351 N N . LYS B 1 683 ? 21.644 3.165 7.144 1.00 48.80 706 LYS B N 1
ATOM 11352 C CA . LYS B 1 683 ? 21.565 2.710 5.751 1.00 49.16 706 LYS B CA 1
ATOM 11353 C C . LYS B 1 683 ? 20.348 3.271 5.025 1.00 49.23 706 LYS B C 1
ATOM 11354 O O . LYS B 1 683 ? 20.406 3.553 3.832 1.00 49.30 706 LYS B O 1
ATOM 11360 N N . THR B 1 684 ? 19.240 3.409 5.743 1.00 49.43 707 THR B N 1
ATOM 11361 C CA . THR B 1 684 ? 18.018 3.947 5.162 1.00 49.63 707 THR B CA 1
ATOM 11362 C C . THR B 1 684 ? 17.800 5.397 5.587 1.00 49.77 707 THR B C 1
ATOM 11363 O O . THR B 1 684 ? 16.799 6.015 5.228 1.00 49.75 707 THR B O 1
ATOM 11367 N N . SER B 1 685 ? 18.745 5.931 6.353 1.00 50.06 708 SER B N 1
ATOM 11368 C CA . SER B 1 685 ? 18.677 7.314 6.819 1.00 50.39 708 SER B CA 1
ATOM 11369 C C . SER B 1 685 ? 17.498 7.534 7.771 1.00 50.59 708 SER B C 1
ATOM 11370 O O . SER B 1 685 ? 16.927 8.626 7.829 1.00 50.53 708 SER B O 1
ATOM 11373 N N . GLU B 1 686 ? 17.139 6.481 8.502 1.00 50.76 709 GLU B N 1
ATOM 11374 C CA . GLU B 1 686 ? 16.110 6.553 9.529 1.00 51.03 709 GLU B CA 1
ATOM 11375 C C . GLU B 1 686 ? 16.781 6.422 10.882 1.00 50.92 709 GLU B C 1
ATOM 11376 O O . GLU B 1 686 ? 17.978 6.153 10.961 1.00 51.05 709 GLU B O 1
ATOM 11382 N N . THR B 1 687 ? 16.011 6.604 11.948 1.00 50.91 710 THR B N 1
ATOM 11383 C CA . THR B 1 687 ? 16.544 6.453 13.297 1.00 50.83 710 THR B CA 1
ATOM 11384 C C . THR B 1 687 ? 16.899 4.996 13.586 1.00 50.80 710 THR B C 1
ATOM 11385 O O . THR B 1 687 ? 16.065 4.100 13.438 1.00 50.80 710 THR B O 1
ATOM 11389 N N . VAL B 1 688 ? 18.146 4.768 13.982 1.00 50.70 711 VAL B N 1
ATOM 11390 C CA . VAL B 1 688 ? 18.591 3.448 14.398 1.00 50.58 711 VAL B CA 1
ATOM 11391 C C . VAL B 1 688 ? 18.196 3.230 15.855 1.00 50.54 711 VAL B C 1
ATOM 11392 O O . VAL B 1 688 ? 18.733 3.873 16.759 1.00 50.42 711 VAL B O 1
ATOM 11396 N N . ASP B 1 689 ? 17.251 2.322 16.073 1.00 50.46 712 ASP B N 1
ATOM 11397 C CA . ASP B 1 689 ? 16.706 2.079 17.400 1.00 50.49 712 ASP B CA 1
ATOM 11398 C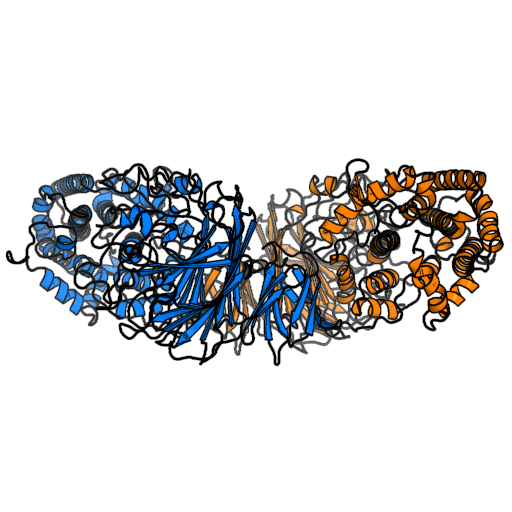 C . ASP B 1 689 ? 16.968 0.637 17.820 1.00 50.47 712 ASP B C 1
ATOM 11399 O O . ASP B 1 689 ? 16.288 0.098 18.689 1.00 50.50 712 ASP B O 1
ATOM 11404 N N . ARG B 1 690 ? 17.956 0.019 17.182 1.00 50.54 713 ARG B N 1
ATOM 11405 C CA . ARG B 1 690 ? 18.322 -1.365 17.457 1.00 50.52 713 ARG B CA 1
ATOM 11406 C C . ARG B 1 690 ? 19.840 -1.471 17.454 1.00 50.56 713 ARG B C 1
ATOM 11407 O O . ARG B 1 690 ? 20.522 -0.577 16.953 1.00 50.47 713 ARG B O 1
ATOM 11415 N N . PRO B 1 691 ? 20.376 -2.568 18.011 1.00 50.52 714 PRO B N 1
ATOM 11416 C CA . PRO B 1 691 ? 21.809 -2.834 17.940 1.00 50.47 714 PRO B CA 1
ATOM 11417 C C . PRO B 1 691 ? 22.325 -2.862 16.503 1.00 50.47 714 PRO B C 1
ATOM 11418 O O . PRO B 1 691 ? 21.631 -3.328 15.592 1.00 50.55 714 PRO B O 1
ATOM 11422 N N . PHE B 1 692 ? 23.542 -2.367 16.314 1.00 50.31 715 PHE B N 1
ATOM 11423 C CA . PHE B 1 692 ? 24.199 -2.393 15.014 1.00 50.16 715 PHE B CA 1
ATOM 11424 C C . PHE B 1 692 ? 25.708 -2.450 15.230 1.00 50.16 715 PHE B C 1
ATOM 11425 O O . PHE B 1 692 ? 26.179 -2.403 16.367 1.00 50.02 715 PHE B O 1
ATOM 11433 N N . GLY B 1 693 ? 26.463 -2.557 14.141 1.00 50.24 716 GLY B N 1
ATOM 11434 C CA . GLY B 1 693 ? 27.916 -2.603 14.234 1.00 50.33 716 GLY B CA 1
ATOM 11435 C C . GLY B 1 693 ? 28.606 -2.623 12.887 1.00 50.43 716 GLY B C 1
ATOM 11436 O O . GLY B 1 693 ? 27.962 -2.777 11.852 1.00 50.56 716 GLY B O 1
ATOM 11437 N N . PHE B 1 694 ? 29.927 -2.468 12.908 1.00 50.42 717 PHE B N 1
ATOM 11438 C CA . PHE B 1 694 ? 30.739 -2.468 11.700 1.00 50.33 717 PHE B CA 1
ATOM 11439 C C . PHE B 1 694 ? 32.194 -2.707 12.078 1.00 50.38 717 PHE B C 1
ATOM 11440 O O . PHE B 1 694 ? 32.528 -2.794 13.258 1.00 50.47 717 PHE B O 1
ATOM 11448 N N . SER B 1 695 ? 33.060 -2.806 11.077 1.00 50.41 718 SER B N 1
ATOM 11449 C CA . SER B 1 695 ? 34.468 -3.078 11.326 1.00 50.43 718 SER B CA 1
ATOM 11450 C C . SER B 1 695 ? 35.353 -1.914 10.902 1.00 50.31 718 SER B C 1
ATOM 11451 O O . SER B 1 695 ? 35.068 -1.228 9.920 1.00 50.28 718 SER B O 1
ATOM 11454 N N . VAL B 1 696 ? 36.426 -1.693 11.655 1.00 50.12 719 VAL B N 1
ATOM 11455 C CA . VAL B 1 696 ? 37.408 -0.679 11.305 1.00 50.00 719 VAL B CA 1
ATOM 11456 C C . VAL B 1 696 ? 38.774 -1.327 11.124 1.00 49.99 719 VAL B C 1
ATOM 11457 O O . VAL B 1 696 ? 39.215 -2.106 11.967 1.00 50.03 719 VAL B O 1
ATOM 11461 N N . VAL B 1 697 ? 39.437 -1.011 10.018 1.00 49.91 720 VAL B N 1
ATOM 11462 C CA . VAL B 1 697 ? 40.778 -1.516 9.767 1.00 49.90 720 VAL B CA 1
ATOM 11463 C C . VAL B 1 697 ? 41.721 -0.353 9.504 1.00 49.94 720 VAL B C 1
ATOM 11464 O O . VAL B 1 697 ? 41.461 0.479 8.639 1.00 49.84 720 VAL B O 1
ATOM 11468 N N . GLY B 1 698 ? 42.819 -0.306 10.252 1.00 50.05 721 GLY B N 1
ATOM 11469 C CA . GLY B 1 698 ? 43.787 0.776 10.125 1.00 50.19 721 GLY B CA 1
ATOM 11470 C C . GLY B 1 698 ? 44.435 1.100 11.456 1.00 50.24 721 GLY B C 1
ATOM 11471 O O . GLY B 1 698 ? 43.815 0.954 12.509 1.00 50.36 721 GLY B O 1
ATOM 11472 N N . LYS B 1 699 ? 45.681 1.556 11.405 1.00 50.33 722 LYS B N 1
ATOM 11473 C CA . LYS B 1 699 ? 46.475 1.776 12.611 1.00 50.45 722 LYS B CA 1
ATOM 11474 C C . LYS B 1 699 ? 46.187 3.115 13.280 1.00 50.40 722 LYS B C 1
ATOM 11475 O O . LYS B 1 699 ? 45.616 4.018 12.669 1.00 50.47 722 LYS B O 1
ATOM 11481 N N . GLY B 1 700 ? 46.590 3.233 14.541 1.00 50.30 723 GLY B N 1
ATOM 11482 C CA . GLY B 1 700 ? 46.439 4.475 15.282 1.00 50.31 723 GLY B CA 1
ATOM 11483 C C . GLY B 1 700 ? 45.057 4.653 15.878 1.00 50.33 723 GLY B C 1
ATOM 11484 O O . GLY B 1 700 ? 44.265 3.710 15.935 1.00 50.36 723 GLY B O 1
ATOM 11485 N N . THR B 1 701 ? 44.771 5.872 16.324 1.00 50.25 724 THR B N 1
ATOM 11486 C CA . THR B 1 701 ? 43.485 6.188 16.929 1.00 50.22 724 THR B CA 1
ATOM 11487 C C . THR B 1 701 ? 42.581 6.915 15.945 1.00 50.10 724 THR B C 1
ATOM 11488 O O . THR B 1 701 ? 43.021 7.813 15.229 1.00 50.14 724 THR B O 1
ATOM 11492 N N . PHE B 1 702 ? 41.315 6.518 15.913 1.00 50.02 725 PHE B N 1
ATOM 11493 C CA . PHE B 1 702 ? 40.335 7.166 15.056 1.00 49.96 725 PHE B CA 1
ATOM 11494 C C . PHE B 1 702 ? 39.319 7.923 15.895 1.00 49.81 725 PHE B C 1
ATOM 11495 O O . PHE B 1 702 ? 39.103 7.607 17.061 1.00 49.76 725 PHE B O 1
ATOM 11503 N N . LYS B 1 703 ? 38.701 8.929 15.290 1.00 49.66 726 LYS B N 1
ATOM 11504 C CA . LYS B 1 703 ? 37.658 9.692 15.951 1.00 49.48 726 LYS B CA 1
ATOM 11505 C C . LYS B 1 703 ? 36.319 9.347 15.314 1.00 49.40 726 LYS B C 1
ATOM 11506 O O . LYS B 1 703 ? 36.126 9.548 14.116 1.00 49.31 726 LYS B O 1
ATOM 11512 N N . PHE B 1 704 ? 35.404 8.817 16.123 1.00 49.33 727 PHE B N 1
ATOM 11513 C CA . PHE B 1 704 ? 34.126 8.309 15.633 1.00 49.30 727 PHE B CA 1
ATOM 11514 C C . PHE B 1 704 ? 32.985 9.317 15.782 1.00 49.42 727 PHE B C 1
ATOM 11515 O O . PHE B 1 704 ? 32.821 9.935 16.832 1.00 49.51 727 PHE B O 1
ATOM 11523 N N . VAL B 1 705 ? 32.192 9.467 14.726 1.00 49.51 728 VAL B N 1
ATOM 11524 C CA . VAL B 1 705 ? 30.924 10.178 14.810 1.00 49.59 728 VAL B CA 1
ATOM 11525 C C . VAL B 1 705 ? 29.829 9.290 14.224 1.00 49.78 728 VAL B C 1
ATOM 11526 O O . VAL B 1 705 ? 29.807 9.049 13.019 1.00 49.79 728 VAL B O 1
ATOM 11530 N N . MET B 1 706 ? 28.935 8.789 15.076 1.00 50.04 729 MET B N 1
ATOM 11531 C CA . MET B 1 706 ? 27.832 7.942 14.624 1.00 50.27 729 MET B CA 1
ATOM 11532 C C . MET B 1 706 ? 26.539 8.738 14.653 1.00 50.32 729 MET B C 1
ATOM 11533 O O . MET B 1 706 ? 26.172 9.288 15.689 1.00 50.35 729 MET B O 1
ATOM 11538 N N . THR B 1 707 ? 25.833 8.778 13.529 1.00 50.38 730 THR B N 1
ATOM 11539 C CA . THR B 1 707 ? 24.619 9.581 13.431 1.00 50.34 730 THR B CA 1
ATOM 11540 C C . THR B 1 707 ? 23.374 8.727 13.201 1.00 50.35 730 THR B C 1
ATOM 11541 O O . THR B 1 707 ? 23.470 7.516 12.996 1.00 50.25 730 THR B O 1
ATOM 11545 N N . ASP B 1 708 ? 22.210 9.373 13.237 1.00 50.34 731 ASP B N 1
ATOM 11546 C CA . ASP B 1 708 ? 20.919 8.707 13.034 1.00 50.37 731 ASP B CA 1
ATOM 11547 C C . ASP B 1 708 ? 20.577 7.751 14.172 1.00 50.36 731 ASP B C 1
ATOM 11548 O O . ASP B 1 708 ? 19.926 6.728 13.954 1.00 50.61 731 ASP B O 1
ATOM 11553 N N . LEU B 1 709 ? 21.014 8.079 15.384 1.00 50.11 732 LEU B N 1
ATOM 11554 C CA . LEU B 1 709 ? 20.814 7.184 16.518 1.00 49.75 732 LEU B CA 1
ATOM 11555 C C . LEU B 1 709 ? 19.670 7.630 17.412 1.00 49.62 732 LEU B C 1
ATOM 11556 O O . LEU B 1 709 ? 19.483 8.824 17.647 1.00 49.59 732 LEU B O 1
ATOM 11561 N N . LEU B 1 710 ? 18.904 6.660 17.904 1.00 49.26 733 LEU B N 1
ATOM 11562 C CA . LEU B 1 710 ? 17.846 6.933 18.861 1.00 49.07 733 LEU B CA 1
ATOM 11563 C C . LEU B 1 710 ? 18.461 7.498 20.135 1.00 49.01 733 LEU B C 1
ATOM 11564 O O . LEU B 1 710 ? 19.286 6.842 20.773 1.00 48.97 733 LEU B O 1
ATOM 11569 N N . PRO B 1 711 ? 18.067 8.726 20.510 1.00 48.96 734 PRO B N 1
ATOM 11570 C CA . PRO B 1 711 ? 18.639 9.346 21.704 1.00 48.80 734 PRO B CA 1
ATOM 11571 C C . PRO B 1 711 ? 18.440 8.471 22.941 1.00 48.71 734 PRO B C 1
ATOM 11572 O O . PRO B 1 711 ? 17.391 7.844 23.099 1.00 48.60 734 PRO B O 1
ATOM 11576 N N . GLY B 1 712 ? 19.448 8.429 23.805 1.00 48.59 735 GLY B N 1
ATOM 11577 C CA . GLY B 1 712 ? 19.394 7.600 25.003 1.00 48.39 735 GLY B CA 1
ATOM 11578 C C . GLY B 1 712 ? 20.753 6.997 25.296 1.00 48.33 735 GLY B C 1
ATOM 11579 O O . GLY B 1 712 ? 21.770 7.487 24.813 1.00 48.05 735 GLY B O 1
ATOM 11580 N N . THR B 1 713 ? 20.776 5.923 26.079 1.00 48.33 736 THR B N 1
ATOM 11581 C CA . THR B 1 713 ? 22.042 5.311 26.474 1.00 48.34 736 THR B CA 1
ATOM 11582 C C . THR B 1 713 ? 22.466 4.170 25.547 1.00 48.42 736 THR B C 1
ATOM 11583 O O . THR B 1 713 ? 21.746 3.184 25.386 1.00 48.32 736 THR B O 1
ATOM 11587 N N . TRP B 1 714 ? 23.646 4.316 24.950 1.00 48.45 737 TRP B N 1
ATOM 11588 C CA . TRP B 1 714 ? 24.216 3.292 24.082 1.00 48.45 737 TRP B CA 1
ATOM 11589 C C . TRP B 1 714 ? 25.410 2.624 24.753 1.00 48.54 737 TRP B C 1
ATOM 11590 O O . TRP B 1 714 ? 26.096 3.231 25.580 1.00 48.42 737 TRP B O 1
ATOM 11601 N N . GLN B 1 715 ? 25.655 1.369 24.393 1.00 48.52 738 GLN B N 1
ATOM 11602 C CA . GLN B 1 715 ? 26.832 0.667 24.876 1.00 48.65 738 GLN B CA 1
ATOM 11603 C C . GLN B 1 715 ? 27.706 0.260 23.697 1.00 48.63 738 GLN B C 1
ATOM 11604 O O . GLN B 1 715 ? 27.213 -0.211 22.672 1.00 48.70 738 GLN B O 1
ATOM 11610 N N . VAL B 1 716 ? 29.008 0.456 23.841 1.00 48.59 739 VAL B N 1
ATOM 11611 C CA . VAL B 1 716 ? 29.921 0.188 22.749 1.00 48.57 739 VAL B CA 1
ATOM 11612 C C . VAL B 1 716 ? 30.840 -0.975 23.085 1.00 48.52 739 VAL B C 1
ATOM 11613 O O . VAL B 1 716 ? 31.558 -0.945 24.083 1.00 48.63 739 VAL B O 1
ATOM 11617 N N . LEU B 1 717 ? 30.798 -2.007 22.252 1.00 48.50 740 LEU B N 1
ATOM 11618 C CA . LEU B 1 717 ? 31.705 -3.135 22.393 1.00 48.67 740 LEU B CA 1
ATOM 11619 C C . LEU B 1 717 ? 32.670 -3.193 21.218 1.00 48.68 740 LEU B C 1
ATOM 11620 O O . LEU B 1 717 ? 32.313 -2.848 20.091 1.00 48.56 740 LEU B O 1
ATOM 11625 N N . LYS B 1 718 ? 33.895 -3.626 21.488 1.00 48.82 741 LYS B N 1
ATOM 11626 C CA . LYS B 1 718 ? 34.882 -3.821 20.437 1.00 49.11 741 LYS B CA 1
ATOM 11627 C C . LYS B 1 718 ? 35.511 -5.202 20.551 1.00 49.17 741 LYS B C 1
ATOM 11628 O O . LYS B 1 718 ? 35.981 -5.590 21.618 1.00 49.20 741 LYS B O 1
ATOM 11634 N N . ASP B 1 719 ? 35.513 -5.942 19.448 1.00 49.33 742 ASP B N 1
ATOM 11635 C CA . ASP B 1 719 ? 36.084 -7.284 19.430 1.00 49.54 742 ASP B CA 1
ATOM 11636 C C . ASP B 1 719 ? 35.416 -8.191 20.461 1.00 49.64 742 ASP B C 1
ATOM 11637 O O . ASP B 1 719 ? 36.041 -9.108 20.991 1.00 49.68 742 ASP B O 1
ATOM 11642 N N . GLY B 1 720 ? 34.146 -7.925 20.747 1.00 49.85 743 GLY B N 1
ATOM 11643 C CA . GLY B 1 720 ? 33.373 -8.770 21.652 1.00 50.01 743 GLY B CA 1
ATOM 11644 C C . GLY B 1 720 ? 33.436 -8.345 23.107 1.00 50.15 743 GLY B C 1
ATOM 11645 O O . GLY B 1 720 ? 32.816 -8.967 23.974 1.00 50.17 743 GLY B O 1
ATOM 11646 N N . LYS B 1 721 ? 34.181 -7.280 23.379 1.00 50.15 744 LYS B N 1
ATOM 11647 C CA . LYS B 1 721 ? 34.349 -6.811 24.745 1.00 50.26 744 LYS B CA 1
ATOM 11648 C C . LYS B 1 721 ? 33.877 -5.380 24.926 1.00 50.15 744 LYS B C 1
ATOM 11649 O O . LYS B 1 721 ? 33.855 -4.599 23.982 1.00 50.14 744 LYS B O 1
ATOM 11655 N N . ILE B 1 722 ? 33.486 -5.043 26.148 1.00 50.13 745 ILE B N 1
ATOM 11656 C CA . ILE B 1 722 ? 32.986 -3.708 26.423 1.00 50.07 745 ILE B CA 1
ATOM 11657 C C . ILE B 1 722 ? 34.096 -2.671 26.353 1.00 50.06 745 ILE B C 1
ATOM 11658 O O . ILE B 1 722 ? 35.139 -2.806 26.995 1.00 50.09 745 ILE B O 1
ATOM 11663 N N . LEU B 1 723 ? 33.871 -1.650 25.536 1.00 50.00 746 LEU B N 1
ATOM 11664 C CA . LEU B 1 723 ? 34.818 -0.562 25.396 1.00 50.02 746 LEU B CA 1
ATOM 11665 C C . LEU B 1 723 ? 34.253 0.623 26.160 1.00 50.10 746 LEU B C 1
ATOM 11666 O O . LEU B 1 723 ? 34.917 1.208 27.014 1.00 50.21 746 LEU B O 1
ATOM 11671 N N . TYR B 1 724 ? 33.008 0.960 25.852 1.00 50.06 747 TYR B N 1
ATOM 11672 C CA . TYR B 1 724 ? 32.300 2.019 26.551 1.00 50.06 747 TYR B CA 1
ATOM 11673 C C . TYR B 1 724 ? 30.996 1.456 27.095 1.00 49.87 747 TYR B C 1
ATOM 11674 O O . TYR B 1 724 ? 30.059 1.215 26.342 1.00 49.84 747 TYR B O 1
ATOM 11683 N N . PRO B 1 725 ? 30.946 1.225 28.412 1.00 49.81 748 PRO B N 1
ATOM 11684 C CA . PRO B 1 725 ? 29.784 0.627 29.071 1.00 49.76 748 PRO B CA 1
ATOM 11685 C C . PRO B 1 725 ? 28.511 1.454 28.903 1.00 49.73 748 PRO B C 1
ATOM 11686 O O . PRO B 1 725 ? 27.414 0.896 28.884 1.00 49.62 748 PRO B O 1
ATOM 11690 N N . ALA B 1 726 ? 28.658 2.771 28.779 1.00 49.70 749 ALA B N 1
ATOM 11691 C CA . ALA B 1 726 ? 27.508 3.655 28.596 1.00 49.80 749 ALA B CA 1
ATOM 11692 C C . ALA B 1 726 ? 27.892 5.018 28.025 1.00 49.79 749 ALA B C 1
ATOM 11693 O O . ALA B 1 726 ? 28.614 5.786 28.663 1.00 49.85 749 ALA B O 1
ATOM 11695 N N . LEU B 1 727 ? 27.406 5.304 26.818 1.00 49.76 750 LEU B N 1
ATOM 11696 C CA . LEU B 1 727 ? 27.513 6.633 26.222 1.00 49.66 750 LEU B CA 1
ATOM 11697 C C . LEU B 1 727 ? 26.112 7.149 25.914 1.00 49.68 750 LEU B C 1
ATOM 11698 O O . LEU B 1 727 ? 25.185 6.361 25.742 1.00 49.55 750 LEU B O 1
ATOM 11703 N N . SER B 1 728 ? 25.959 8.468 25.843 1.00 49.60 751 SER B N 1
ATOM 11704 C CA . SER B 1 728 ? 24.647 9.065 25.600 1.00 49.55 751 SER B CA 1
ATOM 11705 C C . SER B 1 728 ? 24.547 9.749 24.241 1.00 49.45 751 SER B C 1
ATOM 11706 O O . SER B 1 728 ? 25.313 10.663 23.942 1.00 49.32 751 SER B O 1
ATOM 11709 N N . ALA B 1 729 ? 23.597 9.305 23.424 1.00 49.40 752 ALA B N 1
ATOM 11710 C CA . ALA B 1 729 ? 23.247 10.027 22.207 1.00 49.40 752 ALA B CA 1
ATOM 11711 C C . ALA B 1 729 ? 22.170 11.043 22.558 1.00 49.48 752 ALA B C 1
ATOM 11712 O O . ALA B 1 729 ? 21.155 10.696 23.164 1.00 49.62 752 ALA B O 1
ATOM 11714 N N . LYS B 1 730 ? 22.398 12.299 22.194 1.00 49.43 753 LYS B N 1
ATOM 11715 C CA . LYS B 1 730 ? 21.473 13.370 22.545 1.00 49.50 753 LYS B CA 1
ATOM 11716 C C . LYS B 1 730 ? 20.504 13.696 21.418 1.00 49.53 753 LYS B C 1
ATOM 11717 O O . LYS B 1 730 ? 20.721 13.317 20.271 1.00 49.44 753 LYS B O 1
ATOM 11723 N N . GLY B 1 731 ? 19.434 14.403 21.760 1.00 49.67 754 GLY B N 1
ATOM 11724 C CA . GLY B 1 731 ? 18.335 14.647 20.833 1.00 49.65 754 GLY B CA 1
ATOM 11725 C C . GLY B 1 731 ? 18.640 15.584 19.684 1.00 49.74 754 GLY B C 1
ATOM 11726 O O . GLY B 1 731 ? 18.196 15.354 18.565 1.00 49.88 754 GLY B O 1
ATOM 11727 N N . ASP B 1 732 ? 19.391 16.646 19.948 1.00 49.81 755 ASP B N 1
ATOM 11728 C CA . ASP B 1 732 ? 19.682 17.628 18.907 1.00 49.94 755 ASP B CA 1
ATOM 11729 C C . ASP B 1 732 ? 20.521 17.058 17.767 1.00 49.87 755 ASP B C 1
ATOM 11730 O O . ASP B 1 732 ? 20.336 17.439 16.613 1.00 49.89 755 ASP B O 1
ATOM 11735 N N . ASP B 1 733 ? 21.438 16.149 18.080 1.00 49.88 756 ASP B N 1
ATOM 11736 C CA . ASP B 1 733 ? 22.260 15.532 17.036 1.00 49.95 756 ASP B CA 1
ATOM 11737 C C . ASP B 1 733 ? 22.002 14.043 16.857 1.00 49.93 756 ASP B C 1
ATOM 11738 O O . ASP B 1 733 ? 22.390 13.458 15.849 1.00 50.09 756 ASP B O 1
ATOM 11743 N N . GLY B 1 734 ? 21.342 13.429 17.831 1.00 50.06 757 GLY B N 1
ATOM 11744 C CA . GLY B 1 734 ? 21.174 11.980 17.834 1.00 50.07 757 GLY B CA 1
ATOM 11745 C C . GLY B 1 734 ? 22.469 11.304 17.426 1.00 50.11 757 GLY B C 1
ATOM 11746 O O . GLY B 1 734 ? 22.495 10.493 16.503 1.00 50.08 757 GLY B O 1
ATOM 11747 N N . ALA B 1 735 ? 23.554 11.640 18.114 1.00 50.11 758 ALA B N 1
ATOM 11748 C CA . ALA B 1 735 ? 24.868 11.161 17.705 1.00 50.24 758 ALA B CA 1
ATOM 11749 C C . ALA B 1 735 ? 25.717 10.666 18.868 1.00 50.27 758 ALA B C 1
ATOM 11750 O O . ALA B 1 735 ? 25.484 11.024 20.020 1.00 50.35 758 ALA B O 1
ATOM 11752 N N . LEU B 1 736 ? 26.703 9.835 18.548 1.00 50.40 759 LEU B N 1
ATOM 11753 C CA . LEU B 1 736 ? 27.708 9.412 19.515 1.00 50.42 759 LEU B CA 1
ATOM 11754 C C . LEU B 1 736 ? 29.081 9.835 19.013 1.00 50.58 759 LEU B C 1
ATOM 11755 O O . LEU B 1 736 ? 29.378 9.716 17.826 1.00 50.55 759 LEU B O 1
ATOM 11760 N N . TYR B 1 737 ? 29.914 10.336 19.916 1.00 50.72 760 TYR B N 1
ATOM 11761 C CA . TYR B 1 737 ? 31.302 10.616 19.580 1.00 50.89 760 TYR B CA 1
ATOM 11762 C C . TYR B 1 737 ? 32.231 9.980 20.596 1.00 50.79 760 TYR B C 1
ATOM 11763 O O . TYR B 1 737 ? 32.007 10.074 21.803 1.00 50.90 760 TYR B O 1
ATOM 11772 N N . PHE B 1 738 ? 33.278 9.331 20.105 1.00 50.63 761 PHE B N 1
ATOM 11773 C CA . PHE B 1 738 ? 34.263 8.723 20.980 1.00 50.54 761 PHE B CA 1
ATOM 11774 C C . PHE B 1 738 ? 35.519 8.415 20.191 1.00 50.34 761 PHE B C 1
ATOM 11775 O O . PHE B 1 738 ? 35.528 8.511 18.966 1.00 50.36 761 PHE B O 1
ATOM 11783 N N . GLU B 1 739 ? 36.582 8.054 20.900 1.00 50.33 762 GLU B N 1
ATOM 11784 C CA . GLU B 1 739 ? 37.824 7.644 20.256 1.00 50.21 762 GLU B CA 1
ATOM 11785 C C . GLU B 1 739 ? 37.969 6.132 20.331 1.00 49.99 762 GLU B C 1
ATOM 11786 O O . GLU B 1 739 ? 37.405 5.491 21.215 1.00 49.97 762 GLU B O 1
ATOM 11792 N N . GLY B 1 740 ? 38.719 5.565 19.393 1.00 49.87 763 GLY B N 1
ATOM 11793 C CA . GLY B 1 740 ? 38.912 4.122 19.346 1.00 49.69 763 GLY B CA 1
ATOM 11794 C C . GLY B 1 740 ? 39.882 3.695 18.262 1.00 49.58 763 GLY B C 1
ATOM 11795 O O . GLY B 1 740 ? 40.199 4.467 17.353 1.00 49.64 763 GLY B O 1
ATOM 11796 N N . THR B 1 741 ? 40.355 2.459 18.360 1.00 49.34 764 THR B N 1
ATOM 11797 C CA . THR B 1 741 ? 41.275 1.912 17.372 1.00 49.07 764 THR B CA 1
ATOM 11798 C C . THR B 1 741 ? 40.596 0.830 16.538 1.00 49.01 764 THR B C 1
ATOM 11799 O O . THR B 1 741 ? 39.405 0.569 16.692 1.00 48.82 764 THR B O 1
ATOM 11803 N N . GLU B 1 742 ? 41.359 0.202 15.652 1.00 49.04 765 GLU B N 1
ATOM 11804 C CA . GLU B 1 742 ? 40.797 -0.791 14.741 1.00 49.08 765 GLU B CA 1
ATOM 11805 C C . GLU B 1 742 ? 40.166 -1.977 15.474 1.00 49.10 765 GLU B C 1
ATOM 11806 O O . GLU B 1 742 ? 40.543 -2.305 16.603 1.00 49.02 765 GLU B O 1
ATOM 11812 N N . GLY B 1 743 ? 39.202 -2.616 14.818 1.00 49.14 766 GLY B N 1
ATOM 11813 C CA . GLY B 1 743 ? 38.527 -3.775 15.387 1.00 49.22 766 GLY B CA 1
ATOM 11814 C C . GLY B 1 743 ? 37.087 -3.869 14.926 1.00 49.22 766 GLY B C 1
ATOM 11815 O O . GLY B 1 743 ? 36.636 -3.070 14.105 1.00 49.18 766 GLY B O 1
ATOM 11816 N N . THR B 1 744 ? 36.370 -4.858 15.450 1.00 49.23 767 THR B N 1
ATOM 11817 C CA . THR B 1 744 ? 34.958 -5.031 15.137 1.00 49.40 767 THR B CA 1
ATOM 11818 C C . THR B 1 744 ? 34.085 -4.390 16.208 1.00 49.32 767 THR B C 1
ATOM 11819 O O . THR B 1 744 ? 34.131 -4.778 17.376 1.00 49.41 767 THR B O 1
ATOM 11823 N N . TYR B 1 745 ? 33.290 -3.407 15.800 1.00 49.32 768 TYR B N 1
ATOM 11824 C CA . TYR B 1 745 ? 32.485 -2.631 16.738 1.00 49.34 768 TYR B CA 1
ATOM 11825 C C . TYR B 1 745 ? 31.024 -3.053 16.777 1.00 49.40 768 TYR B C 1
ATOM 11826 O O . TYR B 1 745 ? 30.410 -3.329 15.747 1.00 49.63 768 TYR B O 1
ATOM 11835 N N . ARG B 1 746 ? 30.470 -3.087 17.980 1.00 49.40 769 ARG B N 1
ATOM 11836 C CA . ARG B 1 746 ? 29.060 -3.384 18.162 1.00 49.43 769 ARG B CA 1
ATOM 11837 C C . ARG B 1 746 ? 28.443 -2.315 19.056 1.00 49.11 769 ARG B C 1
ATOM 11838 O O . ARG B 1 746 ? 29.074 -1.848 20.001 1.00 48.95 769 ARG B O 1
ATOM 11846 N N . PHE B 1 747 ? 27.217 -1.918 18.740 1.00 48.93 770 PHE B N 1
ATOM 11847 C CA . PHE B 1 747 ? 26.537 -0.866 19.484 1.00 48.75 770 PHE B CA 1
ATOM 11848 C C . PHE B 1 747 ? 25.183 -1.345 19.998 1.00 48.57 770 PHE B C 1
ATOM 11849 O O . PHE B 1 747 ? 24.348 -1.825 19.228 1.00 48.43 770 PHE B O 1
ATOM 11857 N N . LEU B 1 748 ? 24.967 -1.202 21.303 1.00 48.37 771 LEU B N 1
ATOM 11858 C CA . LEU B 1 748 ? 23.745 -1.696 21.932 1.00 48.15 771 LEU B CA 1
ATOM 11859 C C . LEU B 1 748 ? 22.867 -0.561 22.465 1.00 47.96 771 LEU B C 1
ATOM 11860 O O . LEU B 1 748 ? 23.362 0.392 23.066 1.00 47.83 771 LEU B O 1
ATOM 11865 N N . ARG B 1 749 ? 21.560 -0.678 22.246 1.00 47.88 772 ARG B N 1
ATOM 11866 C CA . ARG B 1 749 ? 20.609 0.364 22.630 1.00 47.88 772 ARG B CA 1
ATOM 11867 C C . ARG B 1 749 ? 19.356 -0.237 23.262 1.00 47.93 772 ARG B C 1
ATOM 11868 O O . ARG B 1 749 ? 19.037 -1.406 23.039 1.00 48.00 772 ARG B O 1
#

Sequence (1486 aa):
DVVWKDVDGVSMPIPPKTHPRLYLREQQVPDLKNRMNDPKLKKVWADMIKMQEDWKPADIPEVKDFRFYFNQKGLTVRVELMALNYLMTKDPKVGREAITSIIDTLETATFKPAGDISRGIGLFMVTGAIVYDWCYDQLKPEEKTRFVKAFVRLAKMLECGYPPVKDKSIVGAASEWMIMRDLLSVGIAIYDEFPEMYNLAAGRFFKEHLVARNWFYPSHNYHQGMSALNVRFTNDLFALWILDRMGAGNVFNPGQQFILYDAIYKRRPDGQILAGGDVDYSRKKPKYYTMPALLAGSYYKDEYLNYEFLKDPNVEPHCKLFEFLWRDTQLGSRKPDDLPLSRYSGSPFGWMIARTGWGPESVIAEMKVNEYSFLNHQHQDAGAFQIYYKGPLAIDAGSYTGSSGGYNSPHNKNFFKRTIAHNSLLIYDPKETFSSSGYGGSDHTDFAANDGGQRLPGKGWIAPRDLKEMLAGDFRTGKILAQGFGPDNQTPDYTYLKGDITAAYSAKVKEVKRSFLFLNLKDAKVPAAMIVFDKVVASNPDFKKFWLLHSIEQPEIKGNQITIKRTKNGDSGMLVNTALLPDAANSNITSIGGKGKDFWVFGTNYTNDPKPGTDEALERGEWRVEITPKKAAAEDYYLNVIQIADNTQQKLHEVKRIDGDKVVGVQLADRIVTFSKTSETVDRPFGFSVVGKGTFKFVMTDLLPGTWQVLKDGKILYPALSAKGDDGALYFEGTEGTYRFLRDVVWKDVDGVSMPIPPKTHPRLYLREQQVPDLKNRMNDPKLKKVWADMIKMQEDWKPADIPEVKDFRFYFNQKGLTVRVELMALNYLMTKDPKVGREAITSIIDTLETATFKPAGDISRGIGLFMVTGAIVYDWCYDQLKPEEKTRFVKAFVRLAKMLECGYPPVKDKSIVGAASEWMIMRDLLSVGIAIYDEFPEMYNLAAGRFFKEHLVARNWFYPSHNYHQGMSALNVRFTNDLFALWILDRMGAGNVFNPGQQFILYDAIYKRRPDGQILAGGDVDYSRKKPKYYTMPALLAGSYYKDEYLNYEFLKDPNVEPHCKLFEFLWRDTQLGSRKPDDLPLSRYSGSPFGWMIARTGWGPESVIAEMKVNEYSFLNHQHQDAGAFQIYYKGPLAIDAGSYTGSSGGYNSPHNKNFFKRTIAHNSLLIYDPKETFSSSGYGGSDHTDFAANDGGQRLPGKGWIAPRDLKEMLAGDFRTGKILAQGFGPDNQTPDYTYLKGDITAAYSAKVKEVKRSFLFLNLKDAKVPAAMIVFDKVVASNPDFKKFWLLHSIEQPEIKGNQITIKRTKNGDSGMLVNTALLPDAANSNITSIGGKGKDFWVFGTNYTNDPKPGTDEALERGEWRVEITPKKAAAEDYYLNVIQIADNTQQKLHEVKRIDGDKVVGVQLADRIVTFSKTSETVDRPFGFSVVGKGTFKFVMTDLLPGTWQVLKDGKILYPALSAKGDDGALYFEGTEGTYRFLR

Organism: Pedobacter heparinus (strain ATCC 13125 / DSM 2366 / CIP 104194 / JCM 7457 / NBRC 12017 / NCIMB 9290 / NRRL B-14731 / HIM 762-3) (NCBI:txid485917)

Nearest PDB structures (foldseek):
  3e7j-assembly1_B  TM=1.001E+00  e=0.000E+00  Pedobacter heparinus
  2fut-assembly1_B  TM=1.000E+00  e=0.000E+00  Pedobacter heparinus
  3afl-assembly1_A  TM=7.312E-01  e=1.069E-24  Agrobacterium fabrum str. C58
  8khv-assembly1_A  TM=6.922E-01  e=3.279E-21  Spirosoma fluviale
  8khw-assembly1_A  TM=6.664E-01  e=7.420E-20  Bacteroides intestinalis

GO terms:
  GO:0008201 heparin binding (F, IDA)
  GO:0030211 heparin proteoglycan catabolic process (P, IDA)
  GO:0047488 heparin lyase activity (F, IDA)
  GO:0042597 periplasmic space (C, TAS)

Foldseek 3Di:
DFDWDAFPHRTGGDQDPAFPLFLAHLVCLQCLVVLCVDPVLVVLVVLLVVLQADDDPVPDDPACALLNQLLHHHQLSVLLVLLSVCSNVVPLVSLVCSLVSLLVCLQDPDFDDDYQSLNNLLLSQLSLLSSLRSSVVSDDPVSLVSSVVSSLVSLCVHQCGVLSPDDAQQDDPLLFCNQLPRLCSNCSSSCVPCNVSNSRSVVCCRVFNQVFCLQQLLLQEHFQKDPVCQGNLLSVLSSQSRCVNSPNNGSHDLSNLRNCVQQLLQQAQQQEGATFFAAFFASPHHDASQSSLFSSCQVVLPQASVQRNVVDVDDRSSCSVVCSSGGDPVRHHDRCQQPAQKGAGDPPKQKIWGWLGNHLAIKIKIFTAGQFHQFDRGALAGGFMWIDGLHTWQAQAAHQAFPQHHQPGLCNQAFNRWHNSTQHKFFADPPDWAAQQAGDDDPGDGTHARQSTFHQWDDRNGGDRGPVVRVVTLGGQKDWQFWDFDPPRRRTQKTKTKMWRVSRHDLQWDTKIKIKIKGQNVDAAFRIKIKIKIKTFGPWLPGWMKRKGFGADDWDDDQQKIKTADDDPSRFKIKIKGWPPPHSVFKDKDKFWDPQTQRDGPPGRRDGHHDPNTPPRNSSHTMMMIMTTNDRDRITMTIMMMIMGGNVNDDAWDWDWWDWFQWIWIDTDQETEIAGPNNAADAAKIWTWDDDDDKHKYKYFSYDFDWKWKDFPPHGDRGTDGQHRNTSIDIDMDGTGIMMMGD/DFDWDQFPRFTGGDQDPAFPLFLAHLVCLQCLVVLCVDPVLVVLVVLLVVLQADDDPVPDDPACALLNQLLHHHQLSVLLVLLSVCSNVVPLVSLVCSLVSLLVCLQDPDFDDDHQCLNNLLLSQLSLLSSLRSSVVSDDPVSLVSSVVSSLVSLCVHQCHVLSPDDAQQDDPLLFCNQLPRLCSNCSSSCVPCNVSNSRRVVCCRVFNQVFCLQQLLLQEHFQKDPVCQGNLLSVLSSQSRCVNSPNNGSHDLSNLRNCVQQLLQQAQQQEGATFFAAFFASPHHDASQSSLFSSCQVVLPQASVQRNVVPVDDRSSCSVVCSSGGDPVRHHDRCQQPAQKGAGDPPKQKIWGWLGNHLAIKIKIFTAGQFHQFDRHALAGGFMWIDGLHTWQAQAAHQAFPQHHQPGLCNQAFNRWHNSTQHKFFADPPDWAAQQAGDDDPGDGTHARQSTFHQWDDRNGGDRGPVVRVVTLGGQKDWQFWDFDPPRRRTQKTKTKMWRVSRHDLQWDTKIKIKIKGQLVDAAFRIKIKIKIKTFGPWLPGWMKRKTFGADDWDDDQQKIKTADDDPSRFKIKIKGWPPPHSVFKDKAKFWDPQTQRDGPPGRRDGHHDPNTPPSNSSHTMMMIMTTNDRDRITMTIMMMIMGGNVRDDDWDKDWWDWFQWIWIDTDQEIEIAGPNNAADAFKIWTWFDDDDKHKYKYFSYDFDWKWKAFQRHGDRRTDTQDRNTSIDIDMDGGGIMMMGD

CATH classification: 1.50.10.100 (+2 more: 2.70.98.70, 2.60.40.2750)

Radius of gyration: 38.21 Å; Cα contacts (8 Å, |Δi|>4): 3602; chains: 2; bounding box: 64×130×92 Å

InterPro domains:
  IPR008929 Chondroitin AC/alginate lyase [G3DSA:1.50.10.100] (24-356)
  IPR008929 Chondroitin AC/alginate lyase [SSF48230] (61-299)
  IPR012480 Heparinase II/III-like, C-terminal [PF07940] (403-459)
  IPR032518 Dermatan-sulfate epimerase-like, N-terminal [PF16332] (105-262)
  IPR040925 Heparinase II, C-terminal [PF18675] (686-772)
  IPR054645 Heparin/heparin-sulfate lyase HepB [NF045571] (4-772)

Secondary structure (DSSP, 8-state):
-PPEEE-SSSEEEPPPSSS--SS--GGGGGGHHHHHH-GGGHHHHHHHHHHTSPPPTTT--SS--HHHHHS--SHHHHHHHHHHHHHHH--HHHHHHHHHHHHHHHHH------TTTHHHHHHHHHHHHHHHHHTGGG--HHHHHHHHHHHHHHHTTSTT-SSS-SS-SSSSGGGTHIIIIIIHHHHHHTTTT-THHHHHHHHHIIIIIHHHHHHHGGG---SSHHHHHHHHHHHHHHHHHHHIIIII---S-GGGGGTTHHHHHTB-TTS-B---SS----SSS----HHHHHHHHHHHT-HHHHHHHHTS----GGGHHHHHHH--SS-----GGGS-SEEEETTTT-EEEEES-SSTT-EEEEEE--SB---TT--S-TT-EEEEESSEEE---S-SSBTTBSTTSHHIIIIITSGGGSSSEEEE-TT---B-TTSSSSS--SB----S-----TTTS---SSHHHHHTTT-B--EEEEEEEES-SSS-SEEEEEEE-GGGS-TTEEEEEEEEEEEE---SS--EEEEEEEEEEESSTTSEEEEEEEESSPPEEETTEEEEE--STT--EEEEEEEEES-GGGEEEEEEESTTTTTEETTEE---PPPTT--TT-TT-SEEEEEEESS--SEEEEEEEEEEEETT----PPPEEEE-BSEEEEEETTEEEEEETTSS-B-S-EEEEE--SS-EEEEE-SBPSEEEEEEETTEEEEEEEEE-TTT--EEEEE-SEEEEEE-/-PPEEE-SSSEEEPPPSSS--SS--GGGGGGHHHHHH-GGGTHHHHHHHHHTSPPPTTT--SS--HHHHHS--SHHHHHHHHHHHHHHH--HHHHHHHHHHHHHHHHH------TTTHHHHHHHHHHHHHHHHHTGGG--HHHHHHHHHHHHHHHTTSTTTTTT-SS-SSSSGGGTHIIIIIIHHHHHHTTTT-THHHHHHHHHIIIIIHHHHHHHGGG---SSHHHHHHHHHHHHHHHHHHHIIIII---S-GGGGGTTHHHHHTB-TTS-B---SS----SSS----HHHHHHHHHHHT-HHHHHHHHTS----GGGHHHHHHH--SS-----GGGS-SEEEETTTT-EEEEES-SSTT--EEEEE--SB---TT--S-TT-EEEESSSEEE---S-SSBTTBSTTSHHIIIIITSGGGSSSEEEE-TT---B-TTSSSSS--SB----S-----TTTS---SSHHHHHTTT-B--EEEEEEEES-SSS-SEEEEEEE-GGGS-TTEEEEEEEEEEEE---SS--EEEEEEEEEEESSTTSEEEEEEEESSPPEEETTEEEEE--STT--EEEEEEEEES-GGGEEEEEEESTTTTTEETTEE---PPPTT--TT-TT-SEEEEEEESS--SEEEEEEEEEEEETT-------EEEE-BSEEEEEETTEEEEEETTSS-B-S-EEEEE--SS-EEEEE-SBPSEEEEEEETTEEEEEEEEE-TTT--EEEEE-SEEEEEE-

Solvent-accessible surface area: 51529 Å² total; per-residue (Å²): 167,18,108,108,130,94,28,120,68,28,66,1,0,32,4,22,195,35,37,8,0,0,0,1,48,106,124,47,30,90,68,4,129,93,39,39,115,19,94,104,0,122,130,6,88,38,22,2,62,144,19,42,118,90,51,145,118,103,83,68,51,188,90,64,27,34,159,26,40,9,50,10,68,3,58,25,0,93,4,8,16,54,0,4,59,3,5,38,82,106,45,83,146,21,0,56,89,0,0,67,38,0,10,73,49,0,53,94,15,115,29,165,124,28,44,54,28,3,34,1,5,0,10,17,0,2,0,0,0,1,0,0,1,4,0,42,87,39,15,101,100,103,18,43,74,95,0,17,140,4,0,26,85,0,0,132,65,6,83,0,3,26,67,5,90,121,53,47,0,6,2,12,17,0,1,12,16,7,1,0,0,0,0,1,0,0,0,0,0,0,36,63,63,52,56,76,0,1,45,60,0,0,6,12,1,9,85,19,0,18,74,0,0,44,73,0,0,29,14,6,5,13,2,1,16,11,41,12,6,40,34,6,0,5,0,0,0,0,0,0,12,0,0,38,46,0,8,11,27,57,18,6,14,27,0,0,9,5,1,0,0,10,2,9,1,11,33,12,59,53,14,20,19,3,12,4,4,4,10,67,25,38,57,151,135,58,55,46,0,18,19,0,0,1,0,0,0,0,43,30,117,3,52,2,0,4,60,11,0,73,87,27,53,78,9,96,33,6,2,18,3,3,3,0,5,7,24,30,12,141,32,29,53,68,132,25,89,59,0,3,16,5,14,39,6,14,66,4,2,0,20,1,8,0,6,32,19,42,32,98,108,3,0,0,0,5,0,14,1,7,5,30,5,4,4,28,27,13,1,6,2,1,0,6,3,13,1,4,4,42,0,12,0,0,4,10,4,0,0,51,32,4,76,32,27,32,53,38,6,71,0,0,10,18,0,1,2,1,0,1,0,1,1,0,1,1,0,48,26,87,184,27,100,5,48,0,57,21,6,17,75,59,113,96,60,96,122,12,21,27,0,0,0,4,46,19,0,20,164,9,9,56,3,5,70,21,18,172,69,1,89,92,45,68,8,89,7,2,106,24,71,12,35,10,32,3,84,71,44,71,56,4,9,15,1,2,0,9,1,32,1,32,44,2,6,32,90,7,7,148,33,0,22,2,0,1,0,4,2,9,12,106,44,99,132,2,16,0,0,0,0,0,2,0,11,1,26,3,50,56,61,110,26,112,6,8,0,0,0,4,0,8,28,111,7,104,56,176,63,66,62,0,29,2,76,3,80,121,74,82,16,40,0,9,0,11,0,9,7,15,36,12,66,88,75,25,19,61,29,76,38,37,15,15,198,40,83,25,1,64,5,76,51,72,26,40,69,2,67,46,92,133,49,59,7,74,4,54,13,7,2,45,48,9,0,21,0,10,16,109,132,72,38,39,82,12,40,0,0,0,0,0,6,1,0,46,35,107,46,181,149,30,50,122,26,77,84,11,88,16,66,88,0,6,0,0,13,1,39,55,5,0,0,1,0,4,104,64,1,84,79,8,62,90,19,0,5,11,65,2,100,20,197,47,73,7,46,0,5,0,1,15,4,50,59,24,16,1,3,0,29,37,87,63,137,28,59,65,15,8,24,45,4,82,30,52,23,8,8,4,56,10,80,10,63,74,17,78,1,100,0,21,14,164,19,107,110,131,98,28,120,68,30,66,1,0,32,4,22,196,34,36,7,0,0,0,1,48,109,124,48,28,91,68,4,130,94,41,41,116,21,93,104,0,121,130,5,86,37,21,2,61,144,20,41,119,91,48,146,118,103,84,66,53,182,91,60,28,34,157,26,40,8,47,10,70,2,57,26,1,92,3,8,17,62,0,4,59,4,7,38,80,107,45,81,146,20,0,56,90,0,0,65,38,0,10,73,49,0,52,93,15,115,28,161,124,27,44,56,27,3,35,1,4,0,9,18,0,2,0,0,0,1,0,0,1,5,0,41,86,40,15,103,98,104,17,44,74,92,0,16,141,3,0,27,84,0,0,131,68,6,85,0,3,26,67,5,89,120,54,48,0,6,3,13,18,0,1,13,15,7,1,0,0,0,0,2,0,0,0,0,0,0,36,64,63,53,55,78,0,1,45,62,0,0,5,12,1,8,82,18,0,17,72,0,0,44,70,0,0,31,14,5,4,12,2,0,14,12,42,13,7,41,34,6,0,4,0,0,0,0,0,0,12,0,0,36,46,0,9,10,26,58,18,5,14,25,0,0,9,6,1,0,0,11,1,8,0,10,32,12,58,53,14,21,19,3,12,5,5,4,9,68,24,39,58,153,135,57,57,48,0,18,20,0,0,1,0,0,0,0,44,33,116,5,43,2,0,4,57,10,0,72,85,27,52,77,10,93,32,6,3,18,3,4,4,0,5,6,23,30,12,142,30,31,53,66,130,27,90,59,1,2,16,4,13,39,5,13,64,3,2,0,21,0,8,0,6,31,19,42,30,96,111,2,0,0,0,6,0,13,1,6,6,29,5,4,4,27,28,14,2,5,2,1,1,7,3,12,1,5,4,42,0,12,0,0,5,11,4,0,0,50,33,4,75,31,28,33,54,37,6,71,0,0,8,17,0,1,1,0,1,0,0,1,0,0,1,2,0,48,26,89,183,27,101,5,49,0,56,21,6,17,73,58,114,98,61,97,122,12,21,28,0,0,0,4,45,19,1,20,163,9,9,53,3,6,73,21,17,171,69,1,88,91,43,68,8,90,6,2,107,24,73,12,39,7,29,3,84,68,40,71,52,3,8,15,2,1,0,9,1,32,1,32,45,2,7,32,90,7,7,144,32,0,19,3,1,1,0,3,2,10,10,103,48,96,138,2,14,0,0,0,0,0,2,0,13,1,26,3,50,55,62,108,27,112,6,8,0,0,0,4,0,8,27,114,7,105,58,173,64,68,65,0,27,2,76,3,80,121,74,79,15,41,0,5,0,8,0,9,7,13,36,11,66,88,73,25,18,62,27,76,39,34,15,15,200,40,84,26,0,64,4,77,51,72,25,39,68,3,67,47,94,134,50,58,7,75,3,54,13,7,2,45,48,8,0,22,0,10,18,112,134,73,38,40,83,11,42,0,0,0,0,0,6,1,0,48,33,106,45,162,176,49,54,133,29,73,84,10,91,19,69,88,0,7,0,0,11,3,36,50,4,0,0,0,0,5,88,68,2,77,79,8,62,90,20,0,8,10,59,3,101,16,170,50,71,8,46,0,4,0,0,16,5,48,56,23,15,1,3,0,30,41,71,65,138,27,63,63,16,8,23,42,4,94,32,45,21,9,11,2,59,10,85,10,56,62,17,78,6,110,0,21,13